Protein AF-A0A7C3MBY8-F1 (afdb_monomer)

Secondary structure (DSSP, 8-state):
---BPEE-TTTS-HHHHHHH--STTHHHHHHHHHTT-PPP---SS--BS-SGGGEESS--HHHHHHHHHHHHHHHHTTEEEEEEEEEEETTTTEEEEEEEEEETTSS-EEEEEEEEETTSSS-EEEEEEEEEEEBTTS-EEEEESSPP-S---TTEEEEE-TT--HHHHHHHHHHHHHHHHTTSPBPP--SHHHHHHHHHHHHHHHHHHHHHTTSEEPPPHHHHHHHHHHHHHHHHHHHTT-TTHHHHHHHHHHHHTTS---HHHHHHHHHHHHHHHHHHHHTTS-HHHHHHHHHHHHHHHHHHHHHHHHTT-EEEEEEEETTTEEEEEEE-SS--HHHHHHHHHHTHHHHHHHHHHHHHHHHHHT-HHHHHHHHHHHHHHHHHTSSSTTSHHHHHHHHHTGGG-HHHHHHHHHHHHHHHHHHHHTTS-THHHHHHHHHHHHHHHHHHHHHHHHHHTTS-PPPPPTT--S--HHHHHHHHHHHHHH-TTT--HHHHHHHHHHHHHHHHSPPPPHHHHHHHHHHHHHHHHHHHHHHHHHHHHHHHHHHHHHHHHHHSS--EE--TT--EEESSS---------EEEEEEE-SSHHHHHHHHHHHTTTS-TT-EEEEETTEEEEEEETT-HHHHHHHHHHHHTT-SEEEEE-TTSPPEEEEEEE-SSHHHHHHHHHHHHHH--TTTTTTBPPTTSGGGGSGGGHHHHHHHHHHHHHHHHHHGGGGSHHHHHHHHHHHHHHHTT-HHHHHHHHHHHHHHHHHHHHHHHHHHHT-SSS---HHHHHHHHHHHHHHHHHHHTSS-TTHHHHHHHHHHHHHHH-B----SS--S--GGGG-EEEEEEEEETTEEEEEEEEESSHHHHHHHHHHHHHHTT-EEEEEEEE-HHHHHHHHHHHTT-

Structure (mmCIF, N/CA/C/O backbone):
data_AF-A0A7C3MBY8-F1
#
_entry.id   AF-A0A7C3MBY8-F1
#
loop_
_atom_site.group_PDB
_atom_site.id
_atom_site.type_symbol
_atom_site.label_atom_id
_atom_site.label_alt_id
_atom_site.label_comp_id
_atom_site.label_asym_id
_atom_site.label_entity_id
_atom_site.label_seq_id
_atom_site.pdbx_PDB_ins_code
_atom_site.Cartn_x
_atom_site.Cartn_y
_atom_site.Cartn_z
_atom_site.occupancy
_atom_site.B_iso_or_equiv
_atom_site.auth_seq_id
_atom_site.auth_comp_id
_atom_site.auth_asym_id
_atom_site.auth_atom_id
_atom_site.pdbx_PDB_model_num
ATOM 1 N N . MET A 1 1 ? -43.660 -4.179 32.389 1.00 44.47 1 MET A N 1
ATOM 2 C CA . MET A 1 1 ? -42.512 -4.257 31.456 1.00 44.47 1 MET A CA 1
ATOM 3 C C . MET A 1 1 ? -41.687 -2.991 31.619 1.00 44.47 1 MET A C 1
ATOM 5 O O . MET A 1 1 ? -42.209 -1.916 31.343 1.00 44.47 1 MET A O 1
ATOM 9 N N . ASN A 1 2 ? -40.447 -3.106 32.095 1.00 61.00 2 ASN A N 1
ATOM 10 C CA . 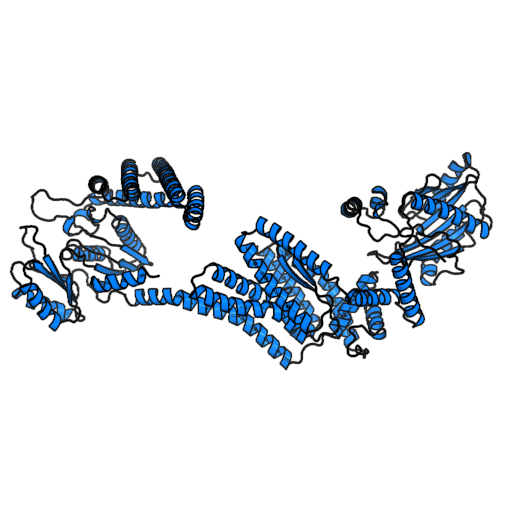ASN A 1 2 ? -39.538 -1.972 32.283 1.00 61.00 2 ASN A CA 1
ATOM 11 C C . ASN A 1 2 ? -39.128 -1.430 30.909 1.00 61.00 2 ASN A C 1
ATOM 13 O O . ASN A 1 2 ? -38.313 -2.035 30.215 1.00 61.00 2 ASN A O 1
ATOM 17 N N . ARG A 1 3 ? -39.756 -0.336 30.466 1.00 79.25 3 ARG A N 1
ATOM 18 C CA . ARG A 1 3 ? -39.520 0.233 29.134 1.00 79.25 3 ARG A CA 1
ATOM 19 C C . ARG A 1 3 ? -38.354 1.213 29.176 1.00 79.25 3 ARG A C 1
ATOM 21 O O . ARG A 1 3 ? -38.477 2.301 29.732 1.00 79.25 3 ARG A O 1
ATOM 28 N N . PHE A 1 4 ? -37.256 0.831 28.529 1.00 92.56 4 PHE A N 1
ATOM 29 C CA . PHE A 1 4 ? -36.159 1.736 28.203 1.00 92.56 4 PHE A CA 1
ATOM 30 C C . PHE A 1 4 ? -36.379 2.407 26.842 1.00 92.56 4 PHE A C 1
ATOM 32 O O . PHE A 1 4 ? -36.782 1.777 25.861 1.00 92.56 4 PHE A O 1
ATOM 39 N N . TYR A 1 5 ? -36.048 3.688 26.771 1.00 94.69 5 TYR A N 1
ATOM 40 C CA . TYR A 1 5 ? -35.996 4.490 25.560 1.00 94.69 5 TYR A CA 1
ATOM 41 C C . TYR A 1 5 ? -34.674 4.294 24.811 1.00 94.69 5 TYR A C 1
ATOM 43 O O . TYR A 1 5 ? -33.668 3.840 25.351 1.00 94.69 5 TYR A O 1
ATOM 51 N N . GLN A 1 6 ? -34.646 4.657 23.536 1.00 93.44 6 GLN A N 1
ATOM 52 C CA . GLN A 1 6 ? -33.412 4.833 22.785 1.00 93.44 6 GLN A CA 1
ATOM 53 C C . GLN A 1 6 ? -32.938 6.281 22.908 1.00 93.44 6 GLN A C 1
ATOM 55 O O . GLN A 1 6 ? -33.738 7.208 22.788 1.00 93.44 6 GLN A O 1
ATOM 60 N N . ILE A 1 7 ? -31.632 6.466 23.097 1.00 93.62 7 ILE A N 1
ATOM 61 C CA . ILE A 1 7 ? -31.004 7.789 23.121 1.00 93.62 7 ILE A CA 1
ATOM 62 C C . ILE A 1 7 ? -30.626 8.170 21.684 1.00 93.62 7 ILE A C 1
ATOM 64 O O . ILE A 1 7 ? -29.853 7.458 21.036 1.00 93.62 7 ILE A O 1
ATOM 68 N N . ASP A 1 8 ? -31.179 9.267 21.167 1.00 92.25 8 ASP A N 1
ATOM 69 C CA . ASP A 1 8 ? -30.861 9.802 19.841 1.00 92.25 8 ASP A CA 1
ATOM 70 C C . ASP A 1 8 ? -29.754 10.863 19.941 1.00 92.25 8 ASP A C 1
ATOM 72 O O . ASP A 1 8 ? -29.991 12.044 20.215 1.00 92.25 8 ASP A O 1
ATOM 76 N N . SER A 1 9 ? -28.512 10.441 19.689 1.00 90.50 9 SER A N 1
ATOM 77 C CA . SER A 1 9 ? -27.344 11.323 19.772 1.00 90.50 9 SER A CA 1
ATOM 78 C C . SER A 1 9 ? -27.385 12.481 18.766 1.00 90.50 9 SER A C 1
ATOM 80 O O . SER A 1 9 ? -26.699 13.485 18.967 1.00 90.50 9 SER A O 1
ATOM 82 N N . ALA A 1 10 ? -28.175 12.378 17.691 1.00 89.50 10 ALA A N 1
ATOM 83 C CA . ALA A 1 10 ? -28.328 13.453 16.717 1.00 89.50 10 ALA A CA 1
ATOM 84 C C . ALA A 1 10 ? -29.196 14.602 17.261 1.00 89.50 10 ALA A C 1
ATOM 86 O O . ALA A 1 10 ? -29.139 15.715 16.738 1.00 89.50 10 ALA A O 1
ATOM 87 N N . ARG A 1 11 ? -29.959 14.381 18.342 1.00 91.94 11 ARG A N 1
ATOM 88 C CA . ARG A 1 11 ? -30.792 15.404 19.002 1.00 91.94 11 ARG A CA 1
ATOM 89 C C . ARG A 1 11 ? -30.096 16.108 20.172 1.00 91.94 11 ARG A C 1
ATOM 91 O O . ARG A 1 11 ? -30.494 17.212 20.521 1.00 91.94 11 ARG A O 1
ATOM 98 N N . ILE A 1 12 ? -28.996 15.556 20.686 1.00 91.44 12 ILE A N 1
ATOM 99 C CA . ILE A 1 12 ? -28.159 16.177 21.731 1.00 91.44 12 ILE A CA 1
ATOM 100 C C . ILE A 1 12 ? -27.533 17.487 21.216 1.00 91.44 12 ILE A C 1
ATOM 102 O O . ILE A 1 12 ? -27.052 17.536 20.079 1.00 91.44 12 ILE A O 1
ATOM 106 N N . SER A 1 13 ? -27.538 18.566 22.006 1.00 90.81 13 SER A N 1
ATOM 107 C CA . SER A 1 13 ? -26.997 19.870 21.584 1.00 90.81 13 SER A CA 1
ATOM 108 C C . SER A 1 13 ? -25.465 19.874 21.464 1.00 90.81 13 SER A C 1
ATOM 110 O O . SER A 1 13 ? -24.765 19.069 22.078 1.00 90.81 13 SER A O 1
ATOM 112 N N . LEU A 1 14 ? -24.910 20.822 20.699 1.00 89.69 14 LEU A N 1
ATOM 113 C CA . LEU A 1 14 ? -23.452 20.964 20.546 1.00 89.69 14 LEU A CA 1
ATOM 114 C C . LEU A 1 14 ? -22.748 21.232 21.889 1.00 89.69 14 LEU A C 1
ATOM 116 O O . LEU A 1 14 ? -21.645 20.733 22.120 1.00 89.69 14 LEU A O 1
ATOM 120 N N . ARG A 1 15 ? -23.414 21.971 22.790 1.00 89.62 15 ARG A N 1
ATOM 121 C CA . ARG A 1 15 ? -22.944 22.253 24.154 1.00 89.62 15 ARG A CA 1
ATOM 122 C C . ARG A 1 15 ? -22.869 20.982 25.002 1.00 89.62 15 ARG A C 1
ATOM 124 O O . ARG A 1 15 ? -21.885 20.788 25.707 1.00 89.62 15 ARG A O 1
ATOM 131 N N . GLU A 1 16 ? -23.869 20.109 24.903 1.00 90.12 16 GLU A N 1
ATOM 132 C CA . GLU A 1 16 ? -23.874 18.809 25.588 1.00 90.12 16 GLU A CA 1
ATOM 133 C C . GLU A 1 16 ? -22.752 17.890 25.055 1.00 90.12 16 GLU A C 1
ATOM 135 O O . GLU A 1 16 ? -22.038 17.269 25.842 1.00 90.12 16 GLU A O 1
ATOM 140 N N . TYR A 1 17 ? -22.477 17.890 23.742 1.00 85.00 17 TYR A N 1
ATOM 141 C CA . TYR A 1 17 ? -21.307 17.187 23.177 1.00 85.00 17 TYR A CA 1
ATOM 142 C C . TYR A 1 17 ? -19.971 17.688 23.755 1.00 85.00 17 TYR A C 1
ATOM 144 O O . TYR A 1 17 ? -19.075 16.886 24.041 1.00 85.00 17 TYR A O 1
ATOM 152 N N . TRP A 1 18 ? -19.842 19.003 23.966 1.00 85.50 18 TRP A N 1
ATOM 153 C CA . TRP A 1 18 ? -18.655 19.610 24.578 1.00 85.50 18 TRP A CA 1
ATOM 154 C C . TRP A 1 18 ? -18.453 19.179 26.037 1.00 85.50 18 TRP A C 1
ATOM 156 O O . TRP A 1 18 ? -17.315 19.019 26.486 1.00 85.50 18 TRP A O 1
ATOM 166 N N . TRP A 1 19 ? -19.535 18.949 26.789 1.00 86.25 19 TRP A N 1
ATOM 167 C CA . TRP A 1 19 ? -19.443 18.441 28.161 1.00 86.25 19 TRP A CA 1
ATOM 168 C C . TRP A 1 19 ? -18.847 17.031 28.221 1.00 86.25 19 TRP A C 1
ATOM 170 O O . TRP A 1 19 ? -17.986 16.773 29.070 1.00 86.25 19 TRP A O 1
ATOM 180 N N . GLY A 1 20 ? -19.246 16.155 27.293 1.00 72.12 20 GLY A N 1
ATOM 181 C CA . GLY A 1 20 ? -18.751 14.779 27.206 1.00 72.12 20 GLY A CA 1
ATOM 182 C C . GLY A 1 20 ? -17.320 14.664 26.667 1.00 72.12 20 GLY A C 1
ATOM 183 O O . GLY A 1 20 ? -16.530 13.870 27.180 1.00 72.12 20 GLY A O 1
ATOM 184 N N . THR A 1 21 ? -16.960 15.478 25.668 1.00 68.62 21 THR A N 1
ATOM 185 C CA . THR A 1 21 ? -15.660 15.414 24.976 1.00 68.62 21 THR A CA 1
ATOM 186 C C . THR A 1 21 ? -14.967 16.776 25.002 1.00 68.62 21 THR A C 1
ATOM 188 O O . THR A 1 21 ? -15.008 17.524 24.031 1.00 68.62 21 THR A O 1
ATOM 191 N N . LYS A 1 22 ? -14.283 17.100 26.110 1.00 68.94 22 LYS A N 1
ATOM 192 C CA . LYS A 1 22 ? -13.431 18.303 26.228 1.00 68.94 22 LYS A CA 1
ATOM 193 C C . LYS A 1 22 ? -12.117 18.142 25.447 1.00 68.94 22 LYS A C 1
ATOM 195 O O . LYS A 1 22 ? -11.039 18.088 26.031 1.00 68.94 22 LYS A O 1
ATOM 200 N N . SER A 1 23 ? -12.223 17.973 24.135 1.00 74.94 23 SER A N 1
ATOM 201 C CA . SER A 1 23 ? -11.115 17.772 23.199 1.00 74.94 23 SER A CA 1
ATOM 202 C C . SER A 1 23 ? -11.477 18.398 21.849 1.00 74.94 23 SER A C 1
ATOM 204 O O . SER A 1 23 ? -12.657 18.374 21.490 1.00 74.94 23 SER A O 1
ATOM 206 N N . PRO A 1 24 ? -10.501 18.881 21.053 1.00 74.25 24 PRO A N 1
ATOM 207 C CA . PRO A 1 24 ? -10.741 19.304 19.669 1.00 74.25 24 PRO A CA 1
ATOM 208 C C . PRO A 1 24 ? -11.466 18.243 18.822 1.00 74.25 24 PRO A C 1
ATOM 210 O O . PRO A 1 24 ? -12.177 18.573 17.877 1.00 74.25 24 PRO A O 1
ATOM 213 N N . LEU A 1 25 ? -11.361 16.964 19.204 1.00 72.56 25 LEU A N 1
ATOM 214 C CA . LEU A 1 25 ? -12.063 15.848 18.562 1.00 72.56 25 LEU A CA 1
ATOM 215 C C . LEU A 1 25 ? -13.598 15.932 18.648 1.00 72.56 25 LEU A C 1
ATOM 217 O O . LEU A 1 25 ? -14.275 15.220 17.908 1.00 72.56 25 LEU A O 1
ATOM 221 N N . VAL A 1 26 ? -14.165 16.806 19.489 1.00 82.75 26 VAL A N 1
ATOM 222 C CA . VAL A 1 26 ? -15.617 17.068 19.546 1.00 82.75 26 VAL A CA 1
ATOM 223 C C . VAL A 1 26 ? -16.195 17.465 18.181 1.00 82.75 26 VAL A C 1
ATOM 225 O O . VAL A 1 26 ? -17.354 17.164 17.899 1.00 82.75 26 VAL A O 1
ATOM 228 N N . VAL A 1 27 ? -15.378 18.076 17.311 1.00 81.25 27 VAL A N 1
ATOM 229 C CA . VAL A 1 27 ? -15.763 18.491 15.955 1.00 81.25 27 VAL A CA 1
ATOM 230 C C . VAL A 1 27 ? -16.237 17.294 15.133 1.00 81.25 27 VAL A C 1
ATOM 232 O O . VAL A 1 27 ? -17.189 17.419 14.371 1.00 81.25 27 VAL A O 1
ATOM 235 N N . ILE A 1 28 ? -15.658 16.106 15.346 1.00 78.50 28 ILE A N 1
ATOM 236 C CA . ILE A 1 28 ? -16.118 14.868 14.702 1.00 78.50 28 ILE A CA 1
ATOM 237 C C . ILE A 1 28 ? -17.555 14.555 15.137 1.00 78.50 28 ILE A C 1
ATOM 239 O O . ILE A 1 28 ? -18.404 14.266 14.299 1.00 78.50 28 ILE A O 1
ATOM 243 N N . GLY A 1 29 ? -17.854 14.663 16.435 1.00 78.62 29 GLY A N 1
ATOM 244 C CA . GLY A 1 29 ? -19.210 14.476 16.958 1.00 78.62 29 GLY A CA 1
ATOM 245 C C . GLY A 1 29 ? -20.205 15.490 16.388 1.00 78.62 29 GLY A C 1
ATOM 246 O O . GLY A 1 29 ? -21.321 15.122 16.025 1.00 78.62 29 GLY A O 1
ATOM 247 N N . TRP A 1 30 ? -19.786 16.749 16.236 1.00 86.12 30 TRP A N 1
ATOM 248 C CA . TRP A 1 30 ? -20.600 17.796 15.613 1.00 86.12 30 TRP A CA 1
ATOM 249 C C . TRP A 1 30 ? -20.868 17.528 14.128 1.00 86.12 30 TRP A C 1
ATOM 251 O O . TRP A 1 30 ? -22.013 17.641 13.695 1.00 86.12 30 TRP A O 1
ATOM 261 N N . LEU A 1 31 ? -19.857 17.108 13.362 1.00 82.06 31 LEU A N 1
ATOM 262 C CA . LEU A 1 31 ? -20.008 16.737 11.951 1.00 82.06 31 LEU A CA 1
ATOM 263 C C . LEU A 1 31 ? -20.950 15.541 11.778 1.00 82.06 31 LEU A C 1
ATOM 265 O O . LEU A 1 31 ? -21.858 15.586 10.955 1.00 82.06 31 LEU A O 1
ATOM 269 N N . LEU A 1 32 ? -20.791 14.490 12.586 1.00 82.69 32 LEU A N 1
ATOM 270 C CA . LEU A 1 32 ? -21.660 13.310 12.530 1.00 82.69 32 LEU A CA 1
ATOM 271 C C . LEU A 1 32 ? -23.114 13.658 12.871 1.00 82.69 32 LEU A C 1
ATOM 273 O O . LEU A 1 32 ? -24.026 13.177 12.200 1.00 82.69 32 LEU A O 1
ATOM 277 N N . LYS A 1 33 ? -23.332 14.552 13.846 1.00 85.25 33 LYS A N 1
ATOM 278 C CA . LYS A 1 33 ? -24.655 15.119 14.140 1.00 85.25 33 LYS A CA 1
ATOM 279 C C . LYS A 1 33 ? -25.230 15.871 12.934 1.00 85.25 33 LYS A C 1
ATOM 281 O O . LYS A 1 33 ? -26.392 15.646 12.608 1.00 85.25 33 LYS A O 1
ATOM 286 N N . LEU A 1 34 ? -24.448 16.737 12.280 1.00 83.06 34 LEU A N 1
ATOM 287 C CA . LEU A 1 34 ? -24.883 17.484 11.088 1.00 83.06 34 LEU A CA 1
ATOM 288 C C . LEU A 1 34 ? -25.260 16.554 9.926 1.00 83.06 34 LEU A C 1
ATOM 290 O O . LEU A 1 34 ? -26.208 16.834 9.201 1.00 83.06 34 LEU A O 1
ATOM 294 N N . LEU A 1 35 ? -24.570 15.419 9.798 1.00 81.25 35 LEU A N 1
ATOM 295 C CA . LEU A 1 35 ? -24.860 14.376 8.809 1.00 81.25 35 LEU A CA 1
ATOM 296 C C . LEU A 1 35 ? -26.018 13.443 9.214 1.00 81.25 35 LEU A C 1
ATOM 298 O O . LEU A 1 35 ? -26.313 12.489 8.498 1.00 81.25 35 LEU A O 1
ATOM 302 N N . GLY A 1 36 ? -26.658 13.663 10.368 1.00 80.88 36 GLY A N 1
ATOM 303 C CA . GLY A 1 36 ? -27.744 12.814 10.869 1.00 80.88 36 GLY A CA 1
ATOM 304 C C . GLY A 1 36 ? -27.302 11.409 11.300 1.00 80.88 36 GLY A C 1
ATOM 305 O O . GLY A 1 36 ? -28.138 10.518 11.467 1.00 80.88 36 GLY A O 1
ATOM 306 N N . ILE A 1 37 ? -25.999 11.185 11.492 1.00 78.44 37 ILE A N 1
ATOM 307 C CA . ILE A 1 37 ? -25.445 9.886 11.880 1.00 78.44 37 ILE A CA 1
ATOM 308 C C . ILE A 1 37 ? -25.620 9.698 13.389 1.00 78.44 37 ILE A C 1
ATOM 310 O O . ILE A 1 37 ? -25.031 10.406 14.208 1.00 78.44 37 ILE A O 1
ATOM 314 N N . ARG A 1 38 ? -26.424 8.697 13.761 1.00 84.44 38 ARG A N 1
ATOM 315 C CA . ARG A 1 38 ? -26.679 8.330 15.159 1.00 84.44 38 ARG A CA 1
ATOM 316 C C . ARG A 1 38 ? -25.530 7.504 15.725 1.00 84.44 38 ARG A C 1
ATOM 318 O O . ARG A 1 38 ? -25.184 6.449 15.195 1.00 84.44 38 ARG A O 1
ATOM 325 N N . LEU A 1 39 ? -24.988 7.963 16.842 1.00 83.12 39 LEU A N 1
ATOM 326 C CA . LEU A 1 39 ? -23.950 7.292 17.608 1.00 83.12 39 LEU A CA 1
ATOM 327 C C . LEU A 1 39 ? -24.563 6.575 18.816 1.00 83.12 39 LEU A C 1
ATOM 329 O O . LEU A 1 39 ? -25.531 7.071 19.397 1.00 83.12 39 LEU A O 1
ATOM 333 N N . PRO A 1 40 ? -23.999 5.428 19.235 1.00 84.94 40 PRO A N 1
ATOM 334 C CA . PRO A 1 40 ? -24.310 4.854 20.537 1.00 84.94 40 PRO A CA 1
ATOM 335 C C . PRO A 1 40 ? -24.042 5.883 21.639 1.00 84.94 40 PRO A C 1
ATOM 337 O O . PRO A 1 40 ? -22.974 6.496 21.666 1.00 84.94 40 PRO A O 1
ATOM 340 N N . ALA A 1 41 ? -24.997 6.054 22.547 1.00 87.56 41 ALA A N 1
ATOM 341 C CA . ALA A 1 41 ? -24.924 7.017 23.638 1.00 87.56 41 ALA A CA 1
ATOM 342 C C . ALA A 1 41 ? -25.453 6.403 24.939 1.00 87.56 41 ALA A C 1
ATOM 344 O O . ALA A 1 41 ? -26.222 5.442 24.915 1.00 87.56 41 ALA A O 1
ATOM 345 N N . SER A 1 42 ? -25.025 6.978 26.061 1.00 91.12 42 SER A N 1
ATOM 346 C CA . SER A 1 42 ? -25.460 6.651 27.419 1.00 91.12 42 SER A CA 1
ATOM 347 C C . SER A 1 42 ? -25.511 7.931 28.241 1.00 91.12 42 SER A C 1
ATOM 349 O O . SER A 1 42 ? -24.674 8.813 28.041 1.00 91.12 42 SER A O 1
ATOM 351 N N . THR A 1 43 ? -26.446 7.994 29.185 1.00 92.06 43 THR A N 1
ATOM 352 C CA . THR A 1 43 ? -26.722 9.181 30.006 1.00 92.06 43 THR A CA 1
ATOM 353 C C . THR A 1 43 ? -26.674 8.848 31.496 1.00 92.06 43 THR A C 1
ATOM 355 O O . THR A 1 43 ? -26.796 7.685 31.871 1.00 92.06 43 THR A O 1
ATOM 358 N N . ASP A 1 44 ? -26.388 9.841 32.341 1.00 90.88 44 ASP A N 1
ATOM 359 C CA . ASP A 1 44 ? -26.452 9.717 33.805 1.00 90.88 44 ASP A CA 1
ATOM 360 C C . ASP A 1 44 ? -27.918 9.629 34.257 1.00 90.88 44 ASP A C 1
ATOM 362 O O . ASP A 1 44 ? -28.233 8.916 35.203 1.00 90.88 44 ASP A O 1
ATOM 366 N N . ASP A 1 45 ? -28.835 10.270 33.534 1.00 91.25 45 ASP A N 1
ATOM 367 C CA . ASP A 1 45 ? -30.267 10.073 33.736 1.00 91.25 45 ASP A CA 1
ATOM 368 C C . ASP A 1 45 ? -30.711 8.761 33.072 1.00 91.25 45 ASP A C 1
ATOM 370 O O . ASP A 1 45 ? -30.484 8.591 31.866 1.00 91.25 45 ASP A O 1
ATOM 374 N N . PRO A 1 46 ? -31.335 7.826 33.812 1.00 93.50 46 PRO A N 1
ATOM 375 C CA . PRO A 1 46 ? -31.866 6.601 33.249 1.00 93.50 46 PRO A CA 1
ATOM 376 C C . PRO A 1 46 ? -32.877 6.916 32.150 1.00 93.50 46 PRO A C 1
ATOM 378 O O . PRO A 1 46 ? -33.836 7.656 32.331 1.00 93.50 46 PRO A O 1
ATOM 381 N N . ASN A 1 47 ? -32.693 6.311 30.989 1.00 94.69 47 ASN A N 1
ATOM 382 C CA . ASN A 1 47 ? -33.577 6.426 29.837 1.00 94.69 47 ASN A CA 1
ATOM 383 C C . ASN A 1 47 ? -34.801 5.507 29.991 1.00 94.69 47 ASN A C 1
ATOM 385 O O . ASN A 1 47 ? -35.067 4.701 29.109 1.00 94.69 47 ASN A O 1
ATOM 389 N N . THR A 1 48 ? -35.531 5.585 31.104 1.00 94.88 48 THR A N 1
ATOM 390 C CA . THR A 1 48 ? -36.680 4.713 31.418 1.00 94.88 48 THR A CA 1
ATOM 391 C C . THR A 1 48 ? -37.953 5.510 31.675 1.00 94.88 48 THR A C 1
ATOM 393 O O . THR A 1 48 ? -37.900 6.674 32.070 1.00 94.88 48 THR A O 1
ATOM 396 N N . GLU A 1 49 ? -39.102 4.866 31.480 1.00 94.25 49 GLU A N 1
ATOM 397 C CA . GLU A 1 49 ? -40.413 5.412 31.841 1.00 94.25 49 GLU A CA 1
ATOM 398 C C . GLU A 1 49 ? -40.470 5.781 33.334 1.00 94.25 49 GLU A C 1
ATOM 400 O O . GLU A 1 49 ? -40.794 6.909 33.670 1.00 94.25 49 GLU A O 1
ATOM 405 N N . SER A 1 50 ? -40.088 4.877 34.235 1.00 95.25 50 SER A N 1
ATOM 406 C CA . SER A 1 50 ? -40.182 5.081 35.688 1.00 95.25 50 SER A CA 1
ATOM 407 C C . SER A 1 50 ? -38.985 4.463 36.405 1.00 95.25 50 SER A C 1
ATOM 409 O O . SER A 1 50 ? -38.399 3.499 35.897 1.00 95.25 50 SER A O 1
ATOM 411 N N . THR A 1 51 ? -38.624 4.995 37.575 1.00 95.75 51 THR A N 1
ATOM 412 C CA . THR A 1 51 ? -37.579 4.418 38.439 1.00 95.75 51 THR A CA 1
ATOM 413 C C . THR A 1 51 ? -38.097 3.335 39.375 1.00 95.75 51 THR A C 1
ATOM 415 O O . THR A 1 51 ? -37.334 2.442 39.739 1.00 95.75 51 THR A O 1
ATOM 418 N N . LEU A 1 52 ? -39.397 3.339 39.683 1.00 95.25 52 LEU A N 1
ATOM 419 C CA . LEU A 1 52 ? -40.024 2.421 40.641 1.00 95.25 52 LEU A CA 1
ATOM 420 C C . LEU A 1 52 ? -39.751 0.933 40.354 1.00 95.25 52 LEU A C 1
ATOM 422 O O . LEU A 1 52 ? -39.442 0.202 41.294 1.00 95.25 52 LEU A O 1
ATOM 426 N N . PRO A 1 53 ? -39.780 0.453 39.093 1.00 95.25 53 PRO A N 1
ATOM 427 C CA . PRO A 1 53 ? -39.547 -0.962 38.808 1.00 95.25 53 PRO A CA 1
ATOM 428 C C . PRO A 1 53 ? -38.093 -1.432 38.971 1.00 95.25 53 PRO A C 1
ATOM 430 O O . PRO A 1 53 ? -37.798 -2.589 38.678 1.00 95.25 53 PRO A O 1
ATOM 433 N N . PHE A 1 54 ? -37.177 -0.533 39.338 1.00 94.88 54 PHE A N 1
ATOM 434 C CA . PHE A 1 54 ? -35.743 -0.801 39.471 1.00 94.88 54 PHE A CA 1
ATOM 435 C C . PHE A 1 54 ? -35.261 -0.731 40.921 1.00 94.88 54 PHE A C 1
ATOM 437 O O . PHE A 1 54 ? -34.053 -0.760 41.158 1.00 94.88 54 PHE A O 1
ATOM 444 N N . LEU A 1 55 ? -36.191 -0.617 41.873 1.00 95.25 55 LEU A N 1
ATOM 445 C CA . LEU A 1 55 ? -35.911 -0.700 43.300 1.00 95.25 55 LEU A CA 1
ATOM 446 C C . LEU A 1 55 ? -35.363 -2.084 43.655 1.00 95.25 55 LEU A C 1
ATOM 448 O O . LEU A 1 55 ? -35.919 -3.104 43.251 1.00 95.25 55 LEU A O 1
ATOM 452 N N . VAL A 1 56 ? -34.284 -2.104 44.433 1.00 94.81 56 VAL A N 1
ATOM 453 C CA . VAL A 1 56 ? -33.679 -3.330 44.967 1.00 94.81 56 VAL A CA 1
ATOM 454 C C . VAL A 1 56 ? -33.462 -3.191 46.470 1.00 94.81 56 VAL A C 1
ATOM 456 O O . VAL A 1 56 ? -33.317 -2.077 46.978 1.00 94.81 56 VAL A O 1
ATOM 459 N N . GLU A 1 57 ? -33.452 -4.315 47.183 1.00 92.75 57 GLU A N 1
ATOM 460 C CA . GLU A 1 57 ? -33.214 -4.328 48.632 1.00 92.75 57 GLU A CA 1
ATOM 461 C C . GLU A 1 57 ? -31.750 -4.042 48.969 1.00 92.75 57 GLU A C 1
ATOM 463 O O . GLU A 1 57 ? -31.470 -3.282 49.892 1.00 92.75 57 GLU A O 1
ATOM 468 N N . GLU A 1 58 ? -30.820 -4.574 48.172 1.00 91.38 58 GLU A N 1
ATOM 469 C CA . GLU A 1 58 ? -29.381 -4.421 48.379 1.00 91.38 58 GLU A CA 1
ATOM 470 C C . GLU A 1 58 ? -28.633 -4.218 47.054 1.00 91.38 58 GLU A C 1
ATOM 472 O O . GLU A 1 58 ? -29.076 -4.635 45.980 1.00 91.38 58 GLU A O 1
ATOM 477 N N . LEU A 1 59 ? -27.470 -3.562 47.130 1.00 91.50 59 LEU A N 1
ATOM 478 C CA . LEU A 1 59 ? -26.562 -3.421 45.992 1.00 91.50 59 LEU A CA 1
ATOM 479 C C . LEU A 1 59 ? -25.656 -4.658 45.863 1.00 91.50 59 LEU A C 1
ATOM 481 O O . LEU A 1 59 ? -25.207 -5.186 46.880 1.00 91.50 59 LEU A O 1
ATOM 485 N N . PRO A 1 60 ? -25.288 -5.067 44.633 1.00 87.88 60 PRO A N 1
ATOM 486 C CA . PRO A 1 60 ? -24.246 -6.056 44.392 1.00 87.88 60 PRO A CA 1
ATOM 487 C C . PRO A 1 60 ? -22.974 -5.744 45.182 1.00 87.88 60 PRO A C 1
ATOM 489 O O . PRO A 1 60 ? -22.586 -4.580 45.291 1.00 87.88 60 PRO A O 1
ATOM 492 N N . HIS A 1 61 ? -22.312 -6.778 45.706 1.00 83.75 61 HIS A N 1
ATOM 493 C CA . HIS A 1 61 ? -21.173 -6.639 46.621 1.00 83.75 61 HIS A CA 1
ATOM 494 C C . HIS A 1 61 ? -20.065 -5.706 46.093 1.00 83.75 61 HIS A C 1
ATOM 496 O O . HIS A 1 61 ? -19.509 -4.901 46.837 1.00 83.75 61 HIS A O 1
ATOM 502 N N . ASP A 1 62 ? -19.760 -5.766 44.797 1.00 81.56 62 ASP A N 1
ATOM 503 C CA . ASP A 1 62 ? -18.761 -4.918 44.143 1.00 81.56 62 ASP A CA 1
ATOM 504 C C . ASP A 1 62 ? -19.169 -3.436 44.093 1.00 81.56 62 ASP A C 1
ATOM 506 O O . ASP A 1 62 ? -18.340 -2.551 44.320 1.00 81.56 62 ASP A O 1
ATOM 510 N N . VAL A 1 63 ? -20.446 -3.150 43.833 1.00 87.81 63 VAL A N 1
ATOM 511 C CA . VAL A 1 63 ? -20.999 -1.788 43.848 1.00 87.81 63 VAL A CA 1
ATOM 512 C C . VAL A 1 63 ? -21.128 -1.278 45.284 1.00 87.81 63 VAL A C 1
ATOM 514 O O . VAL A 1 63 ? -20.740 -0.144 45.568 1.00 87.81 63 VAL A O 1
ATOM 517 N N . GLY A 1 64 ? -21.599 -2.124 46.202 1.00 90.50 64 GLY A N 1
ATOM 518 C CA . GLY A 1 64 ? -21.703 -1.827 47.629 1.00 90.50 64 GLY A CA 1
ATOM 519 C C . GLY A 1 64 ? -20.352 -1.437 48.228 1.00 90.50 64 GLY A C 1
ATOM 520 O O . GLY A 1 64 ? -20.241 -0.380 48.849 1.00 90.50 64 GLY A O 1
ATOM 521 N N . ALA A 1 65 ? -19.295 -2.204 47.939 1.00 90.94 65 ALA A N 1
ATOM 522 C CA . ALA A 1 65 ? -17.932 -1.891 48.370 1.00 90.94 65 ALA A CA 1
ATOM 523 C C . ALA A 1 65 ? -17.429 -0.540 47.824 1.00 90.94 65 ALA A C 1
ATOM 525 O O . ALA A 1 65 ? -16.760 0.205 48.541 1.00 90.94 65 ALA A O 1
ATOM 526 N N . LYS A 1 66 ? -17.781 -0.180 46.579 1.00 91.19 66 LYS A N 1
ATOM 527 C CA . LYS A 1 66 ? -17.460 1.143 46.006 1.00 91.19 66 LYS A CA 1
ATOM 528 C C . LYS A 1 66 ? -18.231 2.281 46.682 1.00 91.19 66 LYS A C 1
ATOM 530 O O . LYS A 1 66 ? -17.715 3.394 46.761 1.00 91.19 66 LYS A O 1
ATOM 535 N N . PHE A 1 67 ? -19.466 2.033 47.117 1.00 96.44 67 PHE A N 1
ATOM 536 C CA . PHE A 1 67 ? -20.347 3.056 47.688 1.00 96.44 67 PHE A CA 1
ATOM 537 C C . PHE A 1 67 ? -20.079 3.275 49.179 1.00 96.44 67 PHE A C 1
ATOM 539 O O . PHE A 1 67 ? -20.250 4.398 49.653 1.00 96.44 67 PHE A O 1
ATOM 546 N N . ALA A 1 68 ? -19.611 2.249 49.896 1.00 94.88 68 ALA A N 1
ATOM 547 C CA . ALA A 1 68 ? -19.432 2.262 51.347 1.00 94.88 68 ALA A CA 1
ATOM 548 C C . ALA A 1 68 ? -18.646 3.477 51.890 1.00 94.88 68 ALA A C 1
ATOM 550 O O . ALA A 1 68 ? -19.154 4.120 52.810 1.00 94.88 68 ALA A O 1
ATOM 551 N N . PRO A 1 69 ? -17.495 3.897 51.316 1.00 95.31 69 PRO A N 1
ATOM 552 C CA . PRO A 1 69 ? -16.758 5.054 51.836 1.00 95.31 69 PRO A CA 1
ATOM 553 C C . PRO A 1 69 ? -17.535 6.373 51.725 1.00 95.31 69 PRO A C 1
ATOM 555 O O . PRO A 1 69 ? -17.417 7.249 52.576 1.00 95.31 69 PRO A O 1
ATOM 558 N N . VAL A 1 70 ? -18.329 6.531 50.663 1.00 95.38 70 VAL A N 1
ATOM 559 C CA . VAL A 1 70 ? -19.134 7.739 50.431 1.00 95.38 70 VAL A CA 1
ATOM 560 C C . VAL A 1 70 ? -20.420 7.697 51.258 1.00 95.38 70 VAL A C 1
ATOM 562 O O . VAL A 1 70 ? -20.843 8.725 51.779 1.00 95.38 70 VAL A O 1
ATOM 565 N N . ALA A 1 71 ? -21.015 6.512 51.415 1.00 96.62 71 ALA A N 1
ATOM 566 C CA . ALA A 1 71 ? -22.187 6.291 52.254 1.00 96.62 71 ALA A CA 1
ATOM 567 C C . ALA A 1 71 ? -21.899 6.606 53.729 1.00 96.62 71 ALA A C 1
ATOM 569 O O . ALA A 1 71 ? -22.695 7.305 54.349 1.00 96.62 71 ALA A O 1
ATOM 570 N N . ALA A 1 72 ? -20.744 6.181 54.255 1.00 96.31 72 ALA A N 1
ATOM 571 C CA . ALA A 1 72 ? -20.323 6.489 55.624 1.00 96.31 72 ALA A CA 1
ATOM 572 C C . ALA A 1 72 ? -20.241 8.007 55.870 1.00 96.31 72 ALA A C 1
ATOM 574 O O . ALA A 1 72 ? -20.824 8.521 56.820 1.00 96.31 72 ALA A O 1
ATOM 575 N N . LYS A 1 73 ? -19.624 8.754 54.947 1.00 96.50 73 LYS A N 1
ATOM 576 C CA . LYS A 1 73 ? -19.559 10.222 55.034 1.00 96.50 73 LYS A CA 1
ATOM 577 C C . LYS A 1 73 ? -20.926 10.898 54.938 1.00 96.50 73 LYS A C 1
ATOM 579 O O . LYS A 1 73 ? -21.171 11.901 55.595 1.00 96.50 73 LYS A O 1
ATOM 584 N N . LEU A 1 74 ? -21.826 10.380 54.101 1.00 97.44 74 LEU A N 1
ATOM 585 C CA . LEU A 1 74 ? -23.198 10.885 54.034 1.00 97.44 74 LEU A CA 1
ATOM 586 C C . LEU A 1 74 ? -23.930 10.664 55.368 1.00 97.44 74 LEU A C 1
ATOM 588 O O . LEU A 1 74 ? -24.624 11.568 55.831 1.00 97.44 74 LEU A O 1
ATOM 592 N N . GLN A 1 75 ? -23.726 9.519 56.020 1.00 96.44 75 GLN A N 1
ATOM 593 C CA . GLN A 1 75 ? -24.295 9.236 57.340 1.00 96.44 75 GLN A CA 1
ATOM 594 C C . GLN A 1 75 ? -23.768 10.180 58.424 1.00 96.44 75 GLN A C 1
ATOM 596 O O . GLN A 1 75 ? -24.569 10.710 59.193 1.00 96.44 75 GLN A O 1
ATOM 601 N N . GLU A 1 76 ? -22.464 10.475 58.435 1.00 96.62 76 GLU A N 1
ATOM 602 C CA . GLU A 1 76 ? -21.867 11.490 59.324 1.00 96.62 76 GLU A CA 1
ATOM 603 C C . GLU A 1 76 ? -22.497 12.880 59.131 1.00 96.62 76 GLU A C 1
ATOM 605 O O . GLU A 1 76 ? -22.657 13.637 60.087 1.00 96.62 76 GLU A O 1
ATOM 610 N N . LEU A 1 77 ? -22.908 13.205 57.902 1.00 96.56 77 LEU A N 1
ATOM 611 C CA . LEU A 1 77 ? -23.590 14.455 57.559 1.00 96.56 77 LEU A CA 1
ATOM 612 C C . LEU A 1 77 ? -25.108 14.428 57.807 1.00 96.56 77 LEU A C 1
ATOM 614 O O . LEU A 1 77 ? -25.780 15.396 57.462 1.00 96.56 77 LEU A O 1
ATOM 618 N N . GLY A 1 78 ? -25.660 13.361 58.396 1.00 96.44 78 GLY A N 1
ATOM 619 C CA . GLY A 1 78 ? -27.079 13.260 58.755 1.00 96.44 78 GLY A CA 1
ATOM 620 C C . GLY A 1 78 ? -27.988 12.639 57.688 1.00 96.44 78 GLY A C 1
ATOM 621 O O . GLY A 1 78 ? -29.214 12.704 57.823 1.00 96.44 78 GLY A O 1
ATOM 622 N N . PHE A 1 79 ? -27.427 12.033 56.636 1.00 98.06 79 PHE A N 1
ATOM 623 C CA . PHE A 1 79 ? -28.185 11.285 55.630 1.00 98.06 79 PHE A CA 1
ATOM 624 C C . PHE A 1 79 ? -28.365 9.816 56.035 1.00 98.06 79 PHE A C 1
ATOM 626 O O . PHE A 1 79 ? -27.405 9.091 56.271 1.00 98.06 79 PHE A O 1
ATOM 633 N N . ILE A 1 80 ? -29.609 9.356 56.081 1.00 96.12 80 ILE A N 1
ATOM 634 C CA . ILE A 1 80 ? -30.025 8.076 56.658 1.00 96.12 80 ILE A CA 1
ATOM 635 C C . ILE A 1 80 ? -30.937 7.297 55.700 1.00 96.12 80 ILE A C 1
ATOM 637 O O . ILE A 1 80 ? -31.424 7.845 54.711 1.00 96.12 80 ILE A O 1
ATOM 641 N N . GLU A 1 81 ? -31.150 6.012 56.007 1.00 93.06 81 GLU A N 1
ATOM 642 C CA . GLU A 1 81 ? -32.101 5.108 55.329 1.00 93.06 81 GLU A CA 1
ATOM 643 C C . GLU A 1 81 ? -32.006 5.118 53.788 1.00 93.06 81 GLU A C 1
ATOM 645 O O . GLU A 1 81 ? -32.877 5.670 53.108 1.00 93.06 81 GLU A O 1
ATOM 650 N N . PRO A 1 82 ? -30.946 4.527 53.206 1.00 94.62 82 PRO A N 1
ATOM 651 C CA . PRO A 1 82 ? -30.791 4.487 51.761 1.00 94.62 82 PRO A CA 1
ATOM 652 C C . PRO A 1 82 ? -31.870 3.655 51.060 1.00 94.62 82 PRO A C 1
ATOM 654 O O . PRO A 1 82 ? -32.306 2.611 51.537 1.00 94.62 82 PRO A O 1
ATOM 657 N N . VAL A 1 83 ? -32.216 4.091 49.854 1.00 97.00 83 VAL A N 1
ATOM 658 C CA . VAL A 1 83 ? -33.003 3.356 48.868 1.00 97.00 83 VAL A CA 1
ATOM 659 C C . VAL A 1 83 ? -32.137 3.093 47.644 1.00 97.00 83 VAL A C 1
ATOM 661 O O . VAL A 1 83 ? -31.532 4.017 47.083 1.00 97.00 83 VAL A O 1
ATOM 664 N N . TYR A 1 84 ? -32.106 1.841 47.201 1.00 97.94 84 TYR A N 1
ATOM 665 C CA . TYR A 1 84 ? -31.241 1.399 46.118 1.00 97.94 84 TYR A CA 1
ATOM 666 C C . TYR A 1 84 ? -32.002 1.206 44.812 1.00 97.94 84 TYR A C 1
ATOM 668 O O . TYR A 1 84 ? -33.132 0.722 44.804 1.00 97.94 84 TYR A O 1
ATOM 676 N N . HIS A 1 85 ? -31.364 1.581 43.703 1.00 97.25 85 HIS A N 1
ATOM 677 C CA . HIS A 1 85 ? -31.871 1.297 42.361 1.00 97.25 85 HIS A CA 1
ATOM 678 C C . HIS A 1 85 ? -30.772 0.722 41.475 1.00 97.25 85 HIS A C 1
ATOM 680 O O . HIS A 1 85 ? -29.627 1.185 41.535 1.00 97.25 85 HIS A O 1
ATOM 686 N N . ILE A 1 86 ? -31.137 -0.223 40.606 1.00 95.00 86 ILE A N 1
ATOM 687 C CA . ILE A 1 86 ? -30.250 -0.772 39.576 1.00 95.00 86 ILE A CA 1
ATOM 688 C C . ILE A 1 86 ? -30.956 -0.742 38.226 1.00 95.00 86 ILE A C 1
ATOM 690 O O . ILE A 1 86 ? -31.864 -1.523 37.956 1.00 95.00 86 ILE A O 1
ATOM 694 N N . PHE A 1 87 ? -30.488 0.133 37.343 1.00 94.50 87 PHE A N 1
ATOM 695 C CA . PHE A 1 87 ? -30.957 0.212 35.967 1.00 94.50 87 PHE A CA 1
ATOM 696 C C . PHE A 1 87 ? -29.985 -0.550 35.082 1.00 94.50 87 PHE A C 1
ATOM 698 O O . PHE A 1 87 ? -28.855 -0.108 34.886 1.00 94.50 87 PHE A O 1
ATOM 705 N N . ASN A 1 88 ? -30.423 -1.683 34.545 1.00 90.12 88 ASN A N 1
ATOM 706 C CA . ASN A 1 88 ? -29.665 -2.432 33.554 1.00 90.12 88 ASN A CA 1
ATOM 707 C C . ASN A 1 88 ? -30.367 -2.320 32.202 1.00 90.12 88 ASN A C 1
ATOM 709 O O . ASN A 1 88 ? -31.364 -3.001 31.965 1.00 90.12 88 ASN A O 1
ATOM 713 N N . ASP A 1 89 ? -29.866 -1.436 31.342 1.00 91.50 89 ASP A N 1
ATOM 714 C CA . ASP A 1 89 ? -30.398 -1.254 30.000 1.00 91.50 89 ASP A CA 1
ATOM 715 C C . ASP A 1 89 ? -29.601 -2.080 28.974 1.00 91.50 89 ASP A C 1
ATOM 717 O O . ASP A 1 89 ? -28.512 -1.659 28.556 1.00 91.50 89 ASP A O 1
ATOM 721 N N . PRO A 1 90 ? -30.139 -3.211 28.481 1.00 85.38 90 PRO A N 1
ATOM 722 C CA . PRO A 1 90 ? -29.446 -4.039 27.499 1.00 85.38 90 PRO A CA 1
ATOM 723 C C . PRO A 1 90 ? -29.282 -3.357 26.132 1.00 85.38 90 PRO A C 1
ATOM 725 O O . PRO A 1 90 ? -28.371 -3.704 25.378 1.00 85.38 90 PRO A O 1
ATOM 728 N N . GLY A 1 91 ? -30.123 -2.370 25.797 1.00 85.94 91 GLY A N 1
ATOM 729 C CA . GLY A 1 91 ? -30.073 -1.687 24.502 1.00 85.94 91 GLY A CA 1
ATOM 730 C C . GLY A 1 91 ? -28.926 -0.681 24.400 1.00 85.94 91 GLY A C 1
ATOM 731 O O . GLY A 1 91 ? -28.177 -0.691 23.420 1.00 85.94 91 GLY A O 1
ATOM 732 N N . SER A 1 92 ? -28.749 0.168 25.419 1.00 86.94 92 SER A N 1
ATOM 733 C CA . SER A 1 92 ? -27.597 1.084 25.506 1.00 86.94 92 SER A CA 1
ATOM 734 C C . SER A 1 92 ? -26.345 0.428 26.107 1.00 86.94 92 SER A C 1
ATOM 736 O O . SER A 1 92 ? -25.242 0.963 25.946 1.00 86.94 92 SER A O 1
ATOM 738 N N . ARG A 1 93 ? -26.504 -0.763 26.710 1.00 87.12 93 ARG A N 1
ATOM 739 C CA . ARG A 1 93 ? -25.482 -1.505 27.470 1.00 87.12 93 ARG A CA 1
ATOM 740 C C . ARG A 1 93 ? -24.926 -0.673 28.614 1.00 87.12 93 ARG A C 1
ATOM 742 O O . ARG A 1 93 ? -23.707 -0.527 28.780 1.00 87.12 93 ARG A O 1
ATOM 749 N N . THR A 1 94 ? -25.858 -0.095 29.354 1.00 90.75 94 THR A N 1
ATOM 750 C CA . THR A 1 94 ? -25.585 0.817 30.450 1.00 90.75 94 THR A CA 1
ATOM 751 C C . THR A 1 94 ? -26.143 0.238 31.735 1.00 90.75 94 THR A C 1
ATOM 753 O O . THR A 1 94 ? -27.323 -0.097 31.818 1.00 90.75 94 THR A O 1
ATOM 756 N N . LEU A 1 95 ? -25.275 0.167 32.740 1.00 91.62 95 LEU A N 1
ATOM 757 C CA . LEU A 1 95 ? -25.635 -0.138 34.113 1.00 91.62 95 LEU A CA 1
ATOM 758 C C . LEU A 1 95 ? -25.532 1.146 34.936 1.00 91.62 95 LEU A C 1
ATOM 760 O O . LEU A 1 95 ? -24.472 1.774 34.969 1.00 91.62 95 LEU A O 1
ATOM 764 N N . ILE A 1 96 ? -26.617 1.534 35.599 1.00 95.31 96 ILE A N 1
ATOM 765 C CA . ILE A 1 96 ? -26.636 2.640 36.561 1.00 95.31 96 ILE A CA 1
ATOM 766 C C . ILE A 1 96 ? -27.022 2.072 37.920 1.00 95.31 96 ILE A C 1
ATOM 768 O O . ILE A 1 96 ? -28.006 1.348 38.035 1.00 95.31 96 ILE A O 1
ATOM 772 N N . SER A 1 97 ? -26.248 2.405 38.947 1.00 96.94 97 SER A N 1
ATOM 773 C CA . SER A 1 97 ? -26.530 2.032 40.335 1.00 96.94 97 SER A CA 1
ATOM 774 C C . SER A 1 97 ? -26.669 3.279 41.191 1.00 96.94 97 SER A C 1
ATOM 776 O O . SER A 1 97 ? -25.812 4.168 41.127 1.00 96.94 97 SER A O 1
ATOM 778 N N . TRP A 1 98 ? -27.734 3.340 41.990 1.00 97.56 98 TRP A N 1
ATOM 779 C CA . TRP A 1 98 ? -28.012 4.441 42.911 1.00 97.56 98 TRP A CA 1
ATOM 780 C C . TRP A 1 98 ? -28.141 3.958 44.347 1.00 97.56 98 TRP A C 1
ATOM 782 O O . TRP A 1 98 ? -28.734 2.915 44.602 1.00 97.56 98 TRP A O 1
ATOM 792 N N . ALA A 1 99 ? -27.672 4.789 45.276 1.00 98.00 99 ALA A N 1
ATOM 793 C CA . ALA A 1 99 ? -28.061 4.755 46.681 1.00 98.00 99 ALA A CA 1
ATOM 794 C C . ALA A 1 99 ? -28.537 6.154 47.062 1.00 98.00 99 ALA A C 1
ATOM 796 O O . ALA A 1 99 ? -27.744 7.097 47.049 1.00 98.00 99 ALA A O 1
ATOM 797 N N . THR A 1 100 ? -29.833 6.301 47.325 1.00 98.19 100 THR A N 1
ATOM 798 C CA . THR A 1 100 ? -30.467 7.591 47.623 1.00 98.19 100 THR A CA 1
ATOM 799 C C . THR A 1 100 ? -30.845 7.632 49.098 1.00 98.19 100 THR A C 1
ATOM 801 O O . THR A 1 100 ? -31.563 6.754 49.544 1.00 98.19 100 THR A O 1
ATOM 804 N N . PHE A 1 101 ? -30.370 8.621 49.846 1.00 98.25 101 PHE A N 1
ATOM 805 C CA . PHE A 1 101 ? -30.533 8.760 51.292 1.00 98.25 101 PHE A CA 1
ATOM 806 C C . PHE A 1 101 ? -31.386 9.986 51.599 1.00 98.25 101 PHE A C 1
ATOM 808 O O . PHE A 1 101 ? -31.149 11.053 51.025 1.00 98.25 101 PHE A O 1
ATOM 815 N N . ARG A 1 102 ? -32.319 9.879 52.545 1.00 97.69 102 ARG A N 1
ATOM 816 C CA . ARG A 1 102 ? -33.017 11.056 53.088 1.00 97.69 102 ARG A CA 1
ATOM 817 C C . ARG A 1 102 ? -32.163 11.714 54.164 1.00 97.69 102 ARG A C 1
ATOM 819 O O . ARG A 1 102 ? -31.397 11.040 54.839 1.00 97.69 102 ARG A O 1
ATOM 826 N N . HIS A 1 103 ? -32.300 13.014 54.364 1.00 98.19 103 HIS A N 1
ATOM 827 C CA . HIS A 1 103 ? -31.648 13.701 55.476 1.00 98.19 103 HIS A CA 1
ATOM 828 C C . HIS A 1 103 ? -32.558 13.726 56.714 1.00 98.19 103 HIS A C 1
ATOM 830 O O . HIS A 1 103 ? -33.774 13.880 56.590 1.00 98.19 103 HIS A O 1
ATOM 836 N N . SER A 1 104 ? -31.984 13.633 57.915 1.00 96.56 104 SER A N 1
ATOM 837 C CA . SER A 1 104 ? -32.725 13.630 59.190 1.00 96.56 104 SER A CA 1
ATOM 838 C C . SER A 1 104 ? -33.605 14.871 59.402 1.00 96.56 104 SER A C 1
ATOM 840 O O . SER A 1 104 ? -34.662 14.784 60.018 1.00 96.56 104 SER A O 1
ATOM 842 N N . SER A 1 105 ? -33.217 16.015 58.831 1.00 95.81 105 SER A N 1
ATOM 843 C CA . SER A 1 105 ? -34.009 17.257 58.858 1.00 95.81 105 SER A CA 1
ATOM 844 C C . SER A 1 105 ? -35.291 17.222 58.015 1.00 95.81 105 SER A C 1
ATOM 846 O O . SER A 1 105 ? -36.081 18.161 58.091 1.00 95.81 105 SER A O 1
ATOM 848 N N . GLY A 1 106 ? -35.458 16.223 57.143 1.00 95.12 106 GLY A N 1
ATOM 849 C CA . GLY A 1 106 ? -36.566 16.136 56.191 1.00 95.12 106 GLY A CA 1
ATOM 850 C C . GLY A 1 106 ? -36.527 17.155 55.048 1.00 95.12 106 GLY A C 1
ATOM 851 O O . GLY A 1 106 ? -37.461 17.203 54.260 1.00 95.12 106 GLY A O 1
ATOM 852 N N . LYS A 1 107 ? -35.482 17.986 54.942 1.00 95.38 107 LYS A N 1
ATOM 853 C CA . LYS A 1 107 ? -35.381 19.046 53.916 1.00 95.38 107 LYS A CA 1
ATOM 854 C C . LYS A 1 107 ? -34.587 18.642 52.674 1.00 95.38 107 LYS A C 1
ATOM 856 O O . LYS A 1 107 ? -34.692 19.304 51.650 1.00 95.38 107 LYS A O 1
ATOM 861 N N . TYR A 1 108 ? -33.759 17.607 52.787 1.00 97.56 108 TYR A N 1
ATOM 862 C CA . TYR A 1 108 ? -32.749 17.267 51.788 1.00 97.56 108 TYR A CA 1
ATOM 863 C C . TYR A 1 108 ? -32.728 15.769 51.525 1.00 97.56 108 TYR A C 1
ATOM 865 O O . TYR A 1 108 ? -33.062 14.966 52.400 1.00 97.56 108 TYR A O 1
ATOM 873 N N . PHE A 1 109 ? -32.232 15.391 50.356 1.00 98.25 109 PHE A N 1
ATOM 874 C CA . PHE A 1 109 ? -31.808 14.025 50.090 1.00 98.25 109 PHE A CA 1
ATOM 875 C C . PHE A 1 109 ? -30.527 13.999 49.256 1.00 98.25 109 PHE A C 1
ATOM 877 O O . PHE A 1 109 ? -30.195 14.959 48.565 1.00 98.25 109 PHE A O 1
ATOM 884 N N . ALA A 1 110 ? -29.771 12.911 49.353 1.00 98.25 110 ALA A N 1
ATOM 885 C CA . ALA A 1 110 ? -28.513 12.713 48.642 1.00 98.25 110 ALA A CA 1
ATOM 886 C C . ALA A 1 110 ? -28.581 11.447 47.798 1.00 98.25 110 ALA A C 1
ATOM 888 O O . ALA A 1 110 ? -29.236 10.486 48.179 1.00 98.25 110 ALA A O 1
ATOM 889 N N . ARG A 1 111 ? -27.863 11.401 46.681 1.00 98.12 111 ARG A N 1
ATOM 890 C CA . ARG A 1 111 ? -27.724 10.215 45.838 1.00 98.12 111 ARG A CA 1
ATOM 891 C C . ARG A 1 111 ? -26.263 9.967 45.524 1.00 98.12 111 ARG A C 1
ATOM 893 O O . ARG A 1 111 ? -25.602 10.821 44.936 1.00 98.12 111 ARG A O 1
ATOM 900 N N . ILE A 1 112 ? -25.792 8.770 45.841 1.00 97.88 112 ILE A N 1
ATOM 901 C CA . ILE A 1 112 ? -24.564 8.220 45.274 1.00 97.88 112 ILE A CA 1
ATOM 902 C C . ILE A 1 112 ? -24.911 7.647 43.902 1.00 97.88 112 ILE A C 1
ATOM 904 O O . ILE A 1 112 ? -25.870 6.884 43.768 1.00 97.88 112 ILE A O 1
ATOM 908 N N . HIS A 1 113 ? -24.146 8.031 42.886 1.00 96.44 113 HIS A N 1
ATOM 909 C CA . HIS A 1 113 ? -24.366 7.645 41.502 1.00 96.44 113 HIS A CA 1
ATOM 910 C C . HIS A 1 113 ? -23.134 6.939 40.938 1.00 96.44 113 HIS A C 1
ATOM 912 O O . HIS A 1 113 ? -22.015 7.452 41.031 1.00 96.44 113 HIS A O 1
ATOM 918 N N . ASN A 1 114 ? -23.349 5.803 40.275 1.00 95.19 114 ASN A N 1
ATOM 919 C CA . ASN A 1 114 ? -22.353 5.185 39.408 1.00 95.19 114 ASN A CA 1
ATOM 920 C C . ASN A 1 114 ? -22.988 4.726 38.097 1.00 95.19 114 ASN A C 1
ATOM 922 O O . ASN A 1 114 ? -24.073 4.146 38.094 1.00 95.19 114 ASN A O 1
ATOM 926 N N . ARG A 1 115 ? -22.278 4.983 36.995 1.00 93.06 115 ARG A N 1
ATOM 927 C CA . ARG A 1 115 ? -22.664 4.592 35.640 1.00 93.06 115 ARG A CA 1
ATOM 928 C C . ARG A 1 115 ? -21.525 3.829 34.982 1.00 93.06 115 ARG A C 1
ATOM 930 O O . ARG A 1 115 ? -20.408 4.346 34.880 1.00 93.06 115 ARG A O 1
ATOM 937 N N . ILE A 1 116 ? -21.844 2.649 34.465 1.00 88.69 116 ILE A N 1
ATOM 938 C CA . ILE A 1 116 ? -20.957 1.818 33.657 1.00 88.69 116 ILE A CA 1
ATOM 939 C C . ILE A 1 116 ? -21.546 1.720 32.252 1.00 88.69 116 ILE A C 1
ATOM 941 O O . ILE A 1 116 ? -22.634 1.182 32.065 1.00 88.69 116 ILE A O 1
ATOM 945 N N . TRP A 1 117 ? -20.823 2.232 31.255 1.00 88.56 117 TRP A N 1
ATOM 946 C CA . TRP A 1 117 ? -21.231 2.180 29.851 1.00 88.56 117 TRP A CA 1
ATOM 947 C C . TRP A 1 117 ? -20.278 1.307 29.037 1.00 88.56 117 TRP A C 1
ATOM 949 O O . TRP A 1 117 ? -19.145 1.697 28.746 1.00 88.56 117 TRP A O 1
ATOM 959 N N . GLN A 1 118 ? -20.730 0.122 28.631 1.00 80.69 118 GLN A N 1
ATOM 960 C CA . GLN A 1 118 ? -19.839 -0.892 28.055 1.00 80.69 118 GLN A CA 1
ATOM 961 C C . GLN A 1 118 ? -19.268 -0.532 26.675 1.00 80.69 118 GLN A C 1
ATOM 963 O O . GLN A 1 118 ? -18.255 -1.102 26.263 1.00 80.69 118 GLN A O 1
ATOM 968 N N . PHE A 1 119 ? -19.889 0.401 25.942 1.00 73.19 119 PHE A N 1
ATOM 969 C CA . PHE A 1 119 ? -19.331 0.878 24.673 1.00 73.19 119 PHE A CA 1
ATOM 970 C C . PHE A 1 119 ? -18.165 1.858 24.855 1.00 73.19 119 PHE A C 1
ATOM 972 O O . PHE A 1 119 ? -17.390 2.045 23.914 1.00 73.19 119 PHE A O 1
ATOM 979 N N . ALA A 1 120 ? -18.002 2.461 26.036 1.00 73.50 120 ALA A N 1
ATOM 980 C CA . ALA A 1 120 ? -16.914 3.396 26.283 1.00 73.50 120 ALA A CA 1
ATOM 981 C C . ALA A 1 120 ? -15.551 2.688 26.332 1.00 73.50 120 ALA A C 1
ATOM 983 O O . ALA A 1 120 ? -15.429 1.515 26.688 1.00 73.50 120 ALA A O 1
ATOM 984 N N . GLN A 1 121 ? -14.484 3.427 26.020 1.00 66.19 121 GLN A N 1
ATOM 985 C CA . GLN A 1 121 ? -13.115 2.937 26.210 1.00 66.19 121 GLN A CA 1
ATOM 986 C C . GLN A 1 121 ? -12.773 2.765 27.699 1.00 66.19 121 GLN A C 1
ATOM 988 O O . GLN A 1 121 ? -12.051 1.843 28.058 1.00 66.19 121 GLN A O 1
ATOM 993 N N . LYS A 1 122 ? -13.310 3.646 28.554 1.00 76.12 122 LYS A N 1
ATOM 994 C CA . LYS A 1 122 ? -13.309 3.529 30.017 1.00 76.12 122 LYS A CA 1
ATOM 995 C C . LYS A 1 122 ? -14.763 3.365 30.469 1.00 76.12 122 LYS A C 1
ATOM 997 O O . LYS A 1 122 ? -15.454 4.379 30.556 1.00 76.12 122 LYS A O 1
ATOM 1002 N N . PRO A 1 123 ? -15.243 2.124 30.668 1.00 76.44 123 PRO A N 1
ATOM 1003 C CA . PRO A 1 123 ? -16.655 1.867 30.939 1.00 76.44 123 PRO A CA 1
ATOM 1004 C C . PRO A 1 123 ? -17.170 2.511 32.226 1.00 76.44 123 PRO A C 1
ATOM 1006 O O . PRO A 1 123 ? -18.255 3.082 32.220 1.00 76.44 123 PRO A O 1
ATOM 1009 N N . ASP A 1 124 ? -16.394 2.446 33.308 1.00 83.50 124 ASP A N 1
ATOM 1010 C CA . ASP A 1 124 ? -16.769 2.988 34.618 1.00 83.50 124 ASP A CA 1
ATOM 1011 C C . ASP A 1 124 ? -16.455 4.494 34.697 1.00 83.50 124 ASP A C 1
ATOM 1013 O O . ASP A 1 124 ? -15.293 4.907 34.591 1.00 83.50 124 ASP A O 1
ATOM 1017 N N . ARG A 1 125 ? -17.493 5.326 34.875 1.00 79.31 125 ARG A N 1
ATOM 1018 C CA . ARG A 1 125 ? -17.366 6.790 35.032 1.00 79.31 125 ARG A CA 1
ATOM 1019 C C . ARG A 1 125 ? -16.860 7.189 36.429 1.00 79.31 125 ARG A C 1
ATOM 1021 O O . ARG A 1 125 ? -16.512 8.353 36.634 1.00 79.31 125 ARG A O 1
ATOM 1028 N N . GLY A 1 126 ? -16.775 6.238 37.360 1.00 84.88 126 GLY A N 1
ATOM 1029 C CA . GLY A 1 126 ? -16.498 6.473 38.772 1.00 84.88 126 GLY A CA 1
ATOM 1030 C C . GLY A 1 126 ? -17.760 6.822 39.563 1.00 84.88 126 GLY A C 1
ATOM 1031 O O . GLY A 1 126 ? -18.862 6.909 39.016 1.00 84.88 126 GLY A O 1
ATOM 1032 N N . VAL A 1 127 ? -17.591 6.990 40.873 1.00 92.44 127 VAL A N 1
ATOM 1033 C CA . VAL A 1 127 ? -18.667 7.342 41.808 1.00 92.44 127 VAL A CA 1
ATOM 1034 C C . VAL A 1 127 ? -18.700 8.856 42.009 1.00 92.44 127 VAL A C 1
ATOM 1036 O O . VAL A 1 127 ? -17.652 9.483 42.171 1.00 92.44 127 VAL A O 1
ATOM 1039 N N . PHE A 1 128 ? -19.893 9.448 42.014 1.00 95.19 128 PHE A N 1
ATOM 1040 C CA . PHE A 1 128 ? -20.102 10.847 42.395 1.00 95.19 128 PHE A CA 1
ATOM 1041 C C . PHE A 1 128 ? -21.396 11.017 43.195 1.00 95.19 128 PHE A C 1
ATOM 1043 O O . PHE A 1 128 ? -22.222 10.106 43.256 1.00 95.19 128 PHE A O 1
ATOM 1050 N N . VAL A 1 129 ? -21.557 12.179 43.830 1.00 97.19 129 VAL A N 1
ATOM 1051 C CA . VAL A 1 129 ? -22.693 12.482 44.709 1.00 97.19 129 VAL A CA 1
ATOM 1052 C C . VAL A 1 129 ? -23.525 13.611 44.123 1.00 97.19 129 VAL A C 1
ATOM 1054 O O . VAL A 1 129 ? -22.991 14.577 43.574 1.00 97.19 129 VAL A O 1
ATOM 1057 N N . MET A 1 130 ? -24.837 13.484 44.271 1.00 97.88 130 MET A N 1
ATOM 1058 C CA . MET A 1 130 ? -25.818 14.524 44.001 1.00 97.88 130 MET A CA 1
ATOM 1059 C C . MET A 1 130 ? -26.605 14.818 45.279 1.00 97.88 130 MET A C 1
ATOM 1061 O O . MET A 1 130 ? -26.964 13.897 46.002 1.00 97.88 130 MET A O 1
ATOM 1065 N N . LEU A 1 131 ? -26.857 16.088 45.563 1.00 98.50 131 LEU A N 1
ATOM 1066 C CA . LEU A 1 131 ? -27.648 16.570 46.694 1.00 98.50 131 LEU A CA 1
ATOM 1067 C C . LEU A 1 131 ? -28.864 17.301 46.155 1.00 98.50 131 LEU A C 1
ATOM 1069 O O . LEU A 1 131 ? -28.723 18.061 45.198 1.00 98.50 131 LEU A O 1
ATOM 1073 N N . PHE A 1 132 ? -30.017 17.090 46.768 1.00 98.44 132 PHE A N 1
ATOM 1074 C CA . PHE A 1 132 ? -31.303 17.540 46.265 1.00 98.44 132 PHE A CA 1
ATOM 1075 C C . PHE A 1 132 ? -32.110 18.229 47.364 1.00 98.44 132 PHE A C 1
ATOM 1077 O O . PHE A 1 132 ? -32.193 17.731 48.491 1.00 98.44 132 PHE A O 1
ATOM 1084 N N . THR A 1 133 ? -32.784 19.305 46.966 1.00 98.06 133 THR A N 1
ATOM 1085 C CA . THR A 1 133 ? -33.891 19.930 47.694 1.00 98.06 133 THR A CA 1
ATOM 1086 C C . THR A 1 133 ? -35.072 20.032 46.738 1.00 98.06 133 THR A C 1
ATOM 1088 O O . THR A 1 133 ? -34.935 20.600 45.651 1.00 98.06 133 THR A O 1
ATOM 1091 N N . GLU A 1 134 ? -36.221 19.494 47.137 1.00 97.31 134 GLU A N 1
ATOM 1092 C CA . GLU A 1 134 ? -37.494 19.695 46.442 1.00 97.31 134 GLU A CA 1
ATOM 1093 C C . GLU A 1 134 ? -38.232 20.889 47.058 1.00 97.31 134 GLU A C 1
ATOM 1095 O O . GLU A 1 134 ? -38.269 21.047 48.281 1.00 97.31 134 GLU A O 1
ATOM 1100 N N . PHE A 1 135 ? -38.832 21.731 46.224 1.00 97.00 135 PHE A N 1
ATOM 1101 C CA . PHE A 1 135 ? -39.687 22.832 46.657 1.00 97.00 135 PHE A CA 1
ATOM 1102 C C . PHE A 1 135 ? -41.166 22.490 46.444 1.00 97.00 135 PHE A C 1
ATOM 1104 O O . PHE A 1 135 ? -41.521 21.693 45.579 1.00 97.00 135 PHE A O 1
ATOM 1111 N N . ALA A 1 136 ? -42.049 23.116 47.222 1.00 94.75 136 ALA A N 1
ATOM 1112 C CA . ALA A 1 136 ? -43.493 22.878 47.188 1.00 94.75 136 ALA A CA 1
ATOM 1113 C C . ALA A 1 136 ? -44.147 23.225 45.834 1.00 94.75 136 ALA A C 1
ATOM 1115 O O . ALA A 1 136 ? -45.240 22.750 45.544 1.00 94.75 136 ALA A O 1
ATOM 1116 N N . ASP A 1 137 ? -43.476 24.027 45.000 1.00 93.94 137 ASP A N 1
ATOM 1117 C CA . ASP A 1 137 ? -43.888 24.341 43.625 1.00 93.94 137 ASP A CA 1
ATOM 1118 C C . ASP A 1 137 ? -43.483 23.258 42.600 1.00 93.94 137 ASP A C 1
ATOM 1120 O O . ASP A 1 137 ? -43.674 23.441 41.399 1.00 93.94 137 ASP A O 1
ATOM 1124 N N . GLY A 1 138 ? -42.904 22.140 43.056 1.00 92.56 138 GLY A N 1
ATOM 1125 C CA . GLY A 1 138 ? -42.451 21.029 42.217 1.00 92.56 138 GLY A CA 1
ATOM 1126 C C . GLY A 1 138 ? -41.101 21.263 41.532 1.00 92.56 138 GLY A C 1
ATOM 1127 O O . GLY A 1 138 ? -40.693 20.454 40.697 1.00 92.56 138 GLY A O 1
ATOM 1128 N N . THR A 1 139 ? -40.397 22.354 41.851 1.00 96.50 139 THR A N 1
ATOM 1129 C CA . THR A 1 139 ? -39.038 22.599 41.347 1.00 96.50 139 THR A CA 1
ATOM 1130 C C . THR A 1 139 ? -37.973 21.962 42.237 1.00 96.50 139 THR A C 1
ATOM 1132 O O . THR A 1 139 ? -38.185 21.726 43.426 1.00 96.50 139 THR A O 1
ATOM 1135 N N . PHE A 1 140 ? -36.800 21.698 41.664 1.00 98.00 140 PHE A N 1
ATOM 1136 C CA . PHE A 1 140 ? -35.673 21.083 42.359 1.00 98.00 140 PHE A CA 1
ATOM 1137 C C . PHE A 1 140 ? -34.434 21.971 42.299 1.00 98.00 140 PHE A C 1
ATOM 1139 O O . PHE A 1 140 ? -34.107 22.536 41.254 1.00 98.00 140 PHE A O 1
ATOM 1146 N N . LEU A 1 141 ? -33.699 22.028 43.405 1.00 97.62 141 LEU A N 1
ATOM 1147 C CA . LEU A 1 141 ? -32.300 22.442 43.428 1.00 97.62 141 LEU A CA 1
ATOM 1148 C C . LEU A 1 141 ? -31.434 21.192 43.552 1.00 97.62 141 LEU A C 1
ATOM 1150 O O . LEU A 1 141 ? -31.646 20.385 44.456 1.00 97.62 141 LEU A O 1
ATOM 1154 N N . VAL A 1 142 ? -30.428 21.060 42.688 1.00 98.00 142 VAL A N 1
ATOM 1155 C CA . VAL A 1 142 ? -29.525 19.906 42.692 1.00 98.00 142 VAL A CA 1
ATOM 1156 C C . VAL A 1 142 ? -28.072 20.361 42.642 1.00 98.00 142 VAL A C 1
ATOM 1158 O O . VAL A 1 142 ? -27.672 21.068 41.721 1.00 98.00 142 VAL A O 1
ATOM 1161 N N . SER A 1 143 ? -27.253 19.927 43.600 1.00 98.19 143 SER A N 1
ATOM 1162 C CA . SER A 1 143 ? -25.795 20.117 43.570 1.00 98.19 143 SER A CA 1
ATOM 1163 C C . SER A 1 143 ? -25.104 18.793 43.268 1.00 98.19 143 SER A C 1
ATOM 1165 O O . SER A 1 143 ? -25.314 17.825 43.990 1.00 98.19 143 SER A O 1
ATOM 1167 N N . SER A 1 144 ? -24.255 18.735 42.241 1.00 96.81 144 SER A N 1
ATOM 1168 C CA . SER A 1 144 ? -23.590 17.494 41.816 1.00 96.81 144 SER A CA 1
ATOM 1169 C C . SER A 1 144 ? -22.072 17.631 41.792 1.00 96.81 144 SER A C 1
ATOM 1171 O O . SER A 1 144 ? -21.545 18.582 41.211 1.00 96.81 144 SER A O 1
ATOM 1173 N N . SER A 1 145 ? -21.360 16.649 42.359 1.00 95.75 145 SER A N 1
ATOM 1174 C CA . SER A 1 145 ? -19.907 16.495 42.176 1.00 95.75 145 SER A CA 1
ATOM 1175 C C . SER A 1 145 ? -19.530 15.767 40.879 1.00 95.75 145 SER A C 1
ATOM 1177 O O . SER A 1 145 ? -18.343 15.615 40.559 1.00 95.75 145 SER A O 1
ATOM 1179 N N . GLY A 1 146 ? -20.534 15.339 40.107 1.00 91.81 146 GLY A N 1
ATOM 1180 C CA . GLY A 1 146 ? -20.386 14.795 38.764 1.00 91.81 146 GLY A CA 1
ATOM 1181 C C . GLY A 1 146 ? -20.088 15.873 37.721 1.00 91.81 146 GLY A C 1
ATOM 1182 O O . GLY A 1 146 ? -20.211 17.075 37.953 1.00 91.81 146 GLY A O 1
ATOM 1183 N N . LYS A 1 147 ? -19.676 15.437 36.529 1.00 90.50 147 LYS A N 1
ATOM 1184 C CA . LYS A 1 147 ? -19.576 16.329 35.364 1.00 90.50 147 LYS A CA 1
ATOM 1185 C C . LYS A 1 147 ? -20.956 16.480 34.714 1.00 90.50 147 LYS A C 1
ATOM 1187 O O . LYS A 1 147 ? -21.651 15.466 34.660 1.00 90.50 147 LYS A O 1
ATOM 1192 N N . PRO A 1 148 ? -21.283 17.656 34.140 1.00 91.19 148 PRO A N 1
ATOM 1193 C CA . PRO A 1 148 ? -22.482 17.825 33.322 1.00 91.19 148 PRO A CA 1
ATOM 1194 C C . PRO A 1 148 ? -22.592 16.742 32.243 1.00 91.19 148 PRO A C 1
ATOM 1196 O O . PRO A 1 148 ? -21.572 16.341 31.673 1.00 91.19 148 PRO A O 1
ATOM 1199 N N . ASP A 1 149 ? -23.812 16.279 31.977 1.00 89.81 149 ASP A N 1
ATOM 1200 C CA . ASP A 1 149 ? -24.092 15.194 31.030 1.00 89.81 149 ASP A CA 1
ATOM 1201 C C . ASP A 1 149 ? -25.137 15.622 29.992 1.00 89.81 149 ASP A C 1
ATOM 1203 O O . ASP A 1 149 ? -24.771 15.966 28.868 1.00 89.81 149 ASP A O 1
ATOM 1207 N N . LEU A 1 150 ? -26.409 15.701 30.388 1.00 92.88 150 LEU A N 1
ATOM 1208 C CA . LEU A 1 150 ? -27.487 16.294 29.600 1.00 92.88 150 LEU A CA 1
ATOM 1209 C C . LEU A 1 150 ? -27.951 17.619 30.202 1.00 92.88 150 LEU A C 1
ATOM 1211 O O . LEU A 1 150 ? -27.727 17.917 31.377 1.00 92.88 150 LEU A O 1
ATOM 1215 N N . ALA A 1 151 ? -28.586 18.442 29.371 1.00 93.44 151 ALA A N 1
ATOM 1216 C CA . ALA A 1 151 ? -29.290 19.622 29.841 1.00 93.44 151 ALA A CA 1
ATOM 1217 C C . ALA A 1 151 ? -30.518 19.207 30.665 1.00 93.44 151 ALA A C 1
ATOM 1219 O O . ALA A 1 151 ? -31.156 18.190 30.387 1.00 93.44 151 ALA A O 1
ATOM 1220 N N . THR A 1 152 ? -30.862 20.040 31.642 1.00 93.50 152 THR A N 1
ATOM 1221 C CA . THR A 1 152 ? -32.016 19.864 32.525 1.00 93.50 152 THR A CA 1
ATOM 1222 C C . THR A 1 152 ? -33.096 20.907 32.206 1.00 93.50 152 THR A C 1
ATOM 1224 O O . THR A 1 152 ? -32.770 21.977 31.676 1.00 93.50 152 THR A O 1
ATOM 1227 N N . PRO A 1 153 ? -34.380 20.626 32.494 1.00 96.38 153 PRO A N 1
ATOM 1228 C CA . PRO A 1 153 ? -35.444 21.618 32.374 1.00 96.38 153 PRO A CA 1
ATOM 1229 C C . PRO A 1 153 ? -35.236 22.760 33.375 1.00 96.38 153 PRO A C 1
ATOM 1231 O O . PRO A 1 153 ? -34.599 22.583 34.411 1.00 96.38 153 PRO A O 1
ATOM 1234 N N . GLY A 1 154 ? -35.830 23.927 33.106 1.00 93.44 154 GLY A N 1
ATOM 1235 C CA . GLY A 1 154 ? -35.739 25.094 33.998 1.00 93.44 154 GLY A CA 1
ATOM 1236 C C . GLY A 1 154 ? -36.340 24.878 35.396 1.00 93.44 154 GLY A C 1
ATOM 1237 O O . GLY A 1 154 ? -36.010 25.616 36.318 1.00 93.44 154 GLY A O 1
ATOM 1238 N N . SER A 1 155 ? -37.180 23.852 35.574 1.00 95.62 155 SER A N 1
ATOM 1239 C CA . SER A 1 155 ? -37.693 23.415 36.878 1.00 95.62 155 SER A CA 1
ATOM 1240 C C . SER A 1 155 ? -36.652 22.681 37.734 1.00 95.62 155 SER A C 1
ATOM 1242 O O . SER A 1 155 ? -36.889 22.481 38.922 1.00 95.62 155 SER A O 1
ATOM 1244 N N . VAL A 1 156 ? -35.505 22.297 37.164 1.00 97.06 156 VAL A N 1
ATOM 1245 C CA . VAL A 1 156 ? -34.397 21.635 37.865 1.00 97.06 156 VAL A CA 1
ATOM 1246 C C . VAL A 1 156 ? -33.153 22.519 37.774 1.00 97.06 156 VAL A C 1
ATOM 1248 O O . VAL A 1 156 ? -32.419 22.521 36.780 1.00 97.06 156 VAL A O 1
ATOM 1251 N N . GLN A 1 157 ? -32.905 23.272 38.842 1.00 96.25 157 GLN A N 1
ATOM 1252 C CA . GLN A 1 157 ? -31.756 24.154 38.958 1.00 96.25 157 GLN A CA 1
ATOM 1253 C C . GLN A 1 157 ? -30.507 23.351 39.337 1.00 96.25 157 GLN A C 1
ATOM 1255 O O . GLN A 1 157 ? -30.317 22.964 40.491 1.00 96.25 157 GLN A O 1
ATOM 1260 N N . MET A 1 158 ? -29.625 23.134 38.361 1.00 95.75 158 MET A N 1
ATOM 1261 C CA . MET A 1 158 ? -28.376 22.396 38.557 1.00 95.75 158 MET A CA 1
ATOM 1262 C C . MET A 1 158 ? -27.214 23.304 38.981 1.00 95.75 158 MET A C 1
ATOM 1264 O O . MET A 1 158 ? -26.902 24.294 38.319 1.00 95.75 158 MET A O 1
ATOM 1268 N N . ASN A 1 159 ? -26.492 22.891 40.018 1.00 96.69 159 ASN A N 1
ATOM 1269 C CA . ASN A 1 159 ? -25.199 23.422 40.433 1.00 96.69 159 ASN A CA 1
ATOM 1270 C C . ASN A 1 159 ? -24.118 22.337 40.272 1.00 96.69 159 ASN A C 1
ATOM 1272 O O . ASN A 1 159 ? -24.001 21.413 41.078 1.00 96.69 159 ASN A O 1
ATOM 1276 N N . TRP A 1 160 ? -23.319 22.441 39.210 1.00 94.81 160 TRP A N 1
ATOM 1277 C CA . TRP A 1 160 ? -22.267 21.471 38.900 1.00 94.81 160 TRP A CA 1
ATOM 1278 C C . TRP A 1 160 ? -20.936 21.884 39.534 1.00 94.81 160 TRP A C 1
ATOM 1280 O O . TRP A 1 160 ? -20.352 22.896 39.149 1.00 94.81 160 TRP A O 1
ATOM 1290 N N . MET A 1 161 ? -20.409 21.061 40.442 1.00 95.75 161 MET A N 1
ATOM 1291 C CA . MET A 1 161 ? -19.117 21.264 41.110 1.00 95.75 161 MET A CA 1
ATOM 1292 C C . MET A 1 161 ? -18.223 20.020 40.955 1.00 95.75 161 MET A C 1
ATOM 1294 O O . MET A 1 161 ? -17.998 19.283 41.920 1.00 95.75 161 MET A O 1
ATOM 1298 N N . PRO A 1 162 ? -17.714 19.736 39.738 1.00 91.44 162 PRO A N 1
ATOM 1299 C CA . PRO A 1 162 ? -17.039 18.476 39.460 1.00 91.44 162 PRO A CA 1
ATOM 1300 C C . PRO A 1 162 ? -15.789 18.277 40.323 1.00 91.44 162 PRO A C 1
ATOM 1302 O O . PRO A 1 162 ? -14.951 19.173 40.398 1.00 91.44 162 PRO A O 1
ATOM 1305 N N . LYS A 1 163 ? -15.610 17.067 40.872 1.00 85.00 163 LYS A N 1
ATOM 1306 C CA . LYS A 1 163 ? -14.435 16.660 41.682 1.00 85.00 163 LYS A CA 1
ATOM 1307 C C . LYS A 1 163 ? -14.245 17.418 43.007 1.00 85.00 163 LYS A C 1
ATOM 1309 O O . LYS A 1 163 ? -13.143 17.420 43.550 1.00 85.00 163 LYS A O 1
ATOM 1314 N N . VAL A 1 164 ? -15.293 18.049 43.522 1.00 92.62 164 VAL A N 1
ATOM 1315 C CA . VAL A 1 164 ? -15.281 18.701 44.837 1.00 92.62 164 VAL A CA 1
ATOM 1316 C C . VAL A 1 164 ? -15.580 17.677 45.941 1.00 92.62 164 VAL A C 1
ATOM 1318 O O . VAL A 1 164 ? -16.312 16.712 45.710 1.00 92.62 164 VAL A O 1
ATOM 1321 N N . ALA A 1 165 ? -14.991 17.870 47.125 1.00 93.94 165 ALA A N 1
ATOM 1322 C CA . ALA A 1 165 ? -15.242 17.029 48.296 1.00 93.94 165 ALA A CA 1
ATOM 1323 C C . ALA A 1 165 ? -16.708 17.136 48.761 1.00 93.94 165 ALA A C 1
ATOM 1325 O O . ALA A 1 165 ? -17.350 18.173 48.580 1.00 93.94 165 ALA A O 1
ATOM 1326 N N . LEU A 1 166 ? -17.246 16.069 49.358 1.00 95.81 166 LEU A N 1
ATOM 1327 C CA . LEU A 1 166 ? -18.661 15.988 49.739 1.00 95.81 166 LEU A CA 1
ATOM 1328 C C . LEU A 1 166 ? -19.065 17.102 50.715 1.00 95.81 166 LEU A C 1
ATOM 1330 O O . LEU A 1 166 ? -20.122 17.700 50.564 1.00 95.81 166 LEU A O 1
ATOM 1334 N N . GLU A 1 167 ? -18.199 17.417 51.668 1.00 95.69 167 GLU A N 1
ATOM 1335 C CA . GLU A 1 167 ? -18.417 18.405 52.721 1.00 95.69 167 GLU A CA 1
ATOM 1336 C C . GLU A 1 167 ? -18.534 19.822 52.126 1.00 95.69 167 GLU A C 1
ATOM 1338 O O . GLU A 1 167 ? -19.407 20.605 52.498 1.00 95.69 167 GLU A O 1
ATOM 1343 N N . GLN A 1 168 ? -17.711 20.125 51.116 1.00 96.38 168 GLN A N 1
ATOM 1344 C CA . GLN A 1 168 ? -17.770 21.388 50.373 1.00 96.38 168 GLN A CA 1
ATOM 1345 C C . GLN A 1 168 ? -19.012 21.464 49.475 1.00 96.38 168 GLN A C 1
ATOM 1347 O O . GLN A 1 168 ? -19.660 22.511 49.397 1.00 96.38 168 GLN A O 1
ATOM 1352 N N . LEU A 1 169 ? -19.367 20.356 48.810 1.00 97.62 169 LEU A N 1
ATOM 1353 C CA . LEU A 1 169 ? -20.593 20.262 48.016 1.00 97.62 169 LEU A CA 1
ATOM 1354 C C . LEU A 1 169 ? -21.830 20.478 48.902 1.00 97.62 169 LEU A C 1
ATOM 1356 O O . LEU A 1 169 ? -22.752 21.195 48.507 1.00 97.62 169 LEU A O 1
ATOM 1360 N N . TRP A 1 170 ? -21.819 19.899 50.103 1.00 97.88 170 TRP A N 1
ATOM 1361 C CA . TRP A 1 170 ? -22.882 20.011 51.093 1.00 97.88 170 TRP A CA 1
ATOM 1362 C C . TRP A 1 170 ? -23.055 21.440 51.599 1.00 97.88 170 TRP A C 1
ATOM 1364 O O . TRP A 1 170 ? -24.144 21.997 51.460 1.00 97.88 170 TRP A O 1
ATOM 1374 N N . ALA A 1 171 ? -21.975 22.078 52.060 1.00 97.31 171 ALA A N 1
ATOM 1375 C CA . ALA A 1 171 ? -22.007 23.473 52.497 1.00 97.31 171 ALA A CA 1
ATOM 1376 C C . ALA A 1 171 ? -22.553 24.401 51.397 1.00 97.31 171 ALA A C 1
ATOM 1378 O O . ALA A 1 171 ? -23.399 25.263 51.649 1.00 97.31 171 ALA A O 1
ATOM 1379 N N . LYS A 1 172 ? -22.133 24.184 50.141 1.00 97.62 172 LYS A N 1
ATOM 1380 C CA . LYS A 1 172 ? -22.645 24.970 49.014 1.00 97.62 172 LYS A CA 1
ATOM 1381 C C . LYS A 1 172 ? -24.125 24.707 48.740 1.00 97.62 172 LYS A C 1
ATOM 1383 O O . LYS A 1 172 ? -24.860 25.642 48.426 1.00 97.62 172 LYS A O 1
ATOM 1388 N N . HIS A 1 173 ? -24.571 23.458 48.847 1.00 98.06 173 HIS A N 1
ATOM 1389 C CA . HIS A 1 173 ? -25.973 23.097 48.651 1.00 98.06 173 HIS A CA 1
ATOM 1390 C C . HIS A 1 173 ? -26.885 23.712 49.722 1.00 98.06 173 HIS A C 1
ATOM 1392 O O . HIS A 1 173 ? -27.947 24.234 49.385 1.00 98.06 173 HIS A O 1
ATOM 1398 N N . GLN A 1 174 ? -26.448 23.735 50.984 1.00 97.31 174 GLN A N 1
ATOM 1399 C CA . GLN A 1 174 ? -27.166 24.409 52.069 1.00 97.31 174 GLN A CA 1
ATOM 1400 C C . GLN A 1 174 ? -27.256 25.920 51.830 1.00 97.31 174 GLN A C 1
ATOM 1402 O O . GLN A 1 174 ? -28.339 26.490 51.941 1.00 97.31 174 GLN A O 1
ATOM 1407 N N . GLN A 1 175 ? -26.149 26.556 51.424 1.00 97.00 175 GLN A N 1
ATOM 1408 C CA . GLN A 1 175 ? -26.130 27.982 51.086 1.00 97.00 175 GLN A CA 1
ATOM 1409 C C . GLN A 1 175 ? -27.135 28.313 49.974 1.00 97.00 175 GLN A C 1
ATOM 1411 O O . GLN A 1 175 ? -27.920 29.248 50.108 1.00 97.00 175 GLN A O 1
ATOM 1416 N N . LEU A 1 176 ? -27.121 27.546 48.879 1.00 96.44 176 LEU A N 1
ATOM 1417 C CA . LEU A 1 176 ? -28.054 27.746 47.770 1.00 96.44 176 LEU A CA 1
ATOM 1418 C C . LEU A 1 176 ? -29.497 27.492 48.217 1.00 96.44 176 LEU A C 1
ATOM 1420 O O . LEU A 1 176 ? -30.375 28.290 47.909 1.00 96.44 176 LEU A O 1
ATOM 1424 N N . THR A 1 177 ? -29.746 26.437 48.995 1.00 95.00 177 THR A N 1
ATOM 1425 C CA . THR A 1 177 ? -31.092 26.146 49.506 1.00 95.00 177 THR A CA 1
ATOM 1426 C C . THR A 1 177 ? -31.623 27.286 50.371 1.00 95.00 177 THR A C 1
ATOM 1428 O O . THR A 1 177 ? -32.782 27.650 50.217 1.00 95.00 177 THR A O 1
ATOM 1431 N N . ALA A 1 178 ? -30.793 27.893 51.224 1.00 93.19 178 ALA A N 1
ATOM 1432 C CA . ALA A 1 178 ? -31.188 29.057 52.016 1.00 93.19 178 ALA A CA 1
ATOM 1433 C C . ALA A 1 178 ? -31.581 30.250 51.127 1.00 93.19 178 ALA A C 1
ATOM 1435 O O . ALA A 1 178 ? -32.632 30.843 51.343 1.00 93.19 178 ALA A O 1
ATOM 1436 N N . GLN A 1 179 ? -30.803 30.533 50.075 1.00 92.56 179 GLN A N 1
ATOM 1437 C CA . GLN A 1 179 ? -31.104 31.604 49.112 1.00 92.56 179 GLN A CA 1
ATOM 1438 C C . GLN A 1 179 ? -32.426 31.377 48.365 1.00 92.56 179 GLN A C 1
ATOM 1440 O O . GLN A 1 179 ? -33.194 32.311 48.153 1.00 92.56 179 GLN A O 1
ATOM 1445 N N . PHE A 1 180 ? -32.719 30.137 47.961 1.00 88.56 180 PHE A N 1
ATOM 1446 C CA . PHE A 1 180 ? -34.010 29.808 47.346 1.00 88.56 180 PHE A CA 1
ATOM 1447 C C . PHE A 1 180 ? -35.151 29.767 48.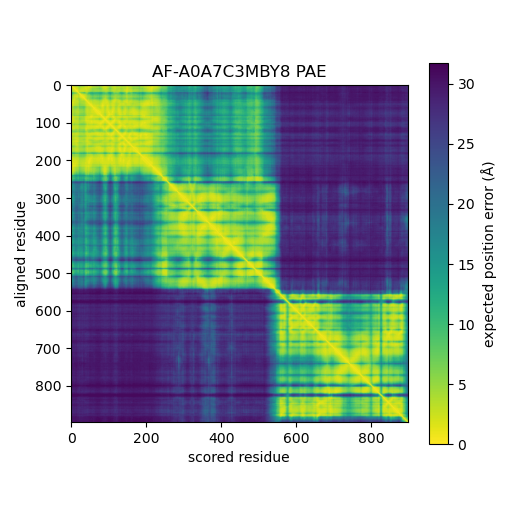373 1.00 88.56 180 PHE A C 1
ATOM 1449 O O . PHE A 1 180 ? -36.281 30.115 48.034 1.00 88.56 180 PHE A O 1
ATOM 1456 N N . GLY A 1 181 ? -34.853 29.392 49.618 1.00 76.38 181 GLY A N 1
ATOM 1457 C CA . GLY A 1 181 ? -35.788 29.319 50.741 1.00 76.38 181 GLY A CA 1
ATOM 1458 C C . GLY A 1 181 ? -36.392 30.665 51.144 1.00 76.38 181 GLY A C 1
ATOM 1459 O O . GLY A 1 181 ? -37.487 30.692 51.692 1.00 76.38 181 GLY A O 1
ATOM 1460 N N . GLU A 1 182 ? -35.743 31.783 50.800 1.00 82.12 182 GLU A N 1
ATOM 1461 C CA . GLU A 1 182 ? -36.322 33.132 50.926 1.00 82.12 182 GLU A CA 1
ATOM 1462 C C . GLU A 1 182 ? -37.544 33.343 50.015 1.00 82.12 182 GLU A C 1
ATOM 1464 O O . GLU A 1 182 ? -38.349 34.241 50.248 1.00 82.12 182 GLU A O 1
ATOM 1469 N N . ARG A 1 183 ? -37.680 32.534 48.955 1.00 85.44 183 ARG A N 1
ATOM 1470 C CA . ARG A 1 183 ? -38.701 32.700 47.906 1.00 85.44 183 ARG A CA 1
ATOM 1471 C C . ARG A 1 183 ? -39.580 31.470 47.700 1.00 85.44 183 ARG A C 1
ATOM 1473 O O . ARG A 1 183 ? -40.634 31.586 47.081 1.00 85.44 183 ARG A O 1
ATOM 1480 N N . LYS A 1 184 ? -39.144 30.294 48.156 1.00 89.62 184 LYS A N 1
ATOM 1481 C CA . LYS A 1 184 ? -39.802 29.007 47.909 1.00 89.62 184 LYS A CA 1
ATOM 1482 C C . LYS A 1 184 ? -39.877 28.174 49.182 1.00 89.62 184 LYS A C 1
ATOM 1484 O O . LYS A 1 184 ? -38.887 28.022 49.891 1.00 89.62 184 LYS A O 1
ATOM 1489 N N . MET A 1 185 ? -41.034 27.566 49.432 1.00 94.06 185 MET A N 1
ATOM 1490 C CA . MET A 1 185 ? -41.192 26.600 50.523 1.00 94.06 185 MET A CA 1
ATOM 1491 C C . MET A 1 185 ? -40.567 25.254 50.146 1.00 94.06 185 MET A C 1
ATOM 1493 O O . MET A 1 185 ? -40.733 24.797 49.018 1.00 94.06 185 MET A O 1
ATOM 1497 N N . ILE A 1 186 ? -39.869 24.611 51.085 1.00 94.88 186 ILE A N 1
ATOM 1498 C CA . ILE A 1 186 ? -39.265 23.282 50.896 1.00 94.88 186 ILE A CA 1
ATOM 1499 C C . ILE A 1 186 ? -40.342 22.205 51.073 1.00 94.88 186 ILE A C 1
ATOM 1501 O O . ILE A 1 186 ? -41.091 22.240 52.051 1.00 94.88 186 ILE A O 1
ATOM 1505 N N . ALA A 1 187 ? -40.403 21.241 50.155 1.00 94.94 187 ALA A N 1
ATOM 1506 C CA . ALA A 1 187 ? -41.255 20.065 50.287 1.00 94.94 187 ALA A CA 1
ATOM 1507 C C . ALA A 1 187 ? -40.596 19.045 51.241 1.00 94.94 187 ALA A C 1
ATOM 1509 O O . ALA A 1 187 ? -39.425 18.705 51.051 1.00 94.94 187 ALA A O 1
ATOM 1510 N N . PRO A 1 188 ? -41.301 18.558 52.279 1.00 95.19 188 PRO A N 1
ATOM 1511 C CA . PRO A 1 188 ? -40.717 17.637 53.247 1.00 95.19 188 PRO A CA 1
ATOM 1512 C C . PRO A 1 188 ? -40.516 16.229 52.663 1.00 95.19 188 PRO A C 1
ATOM 1514 O O . PRO A 1 188 ? -41.395 15.680 52.001 1.00 95.19 188 PRO A O 1
ATOM 1517 N N . VAL A 1 189 ? -39.367 15.632 52.979 1.00 95.94 189 VAL A N 1
ATOM 1518 C CA . VAL A 1 189 ? -38.971 14.252 52.665 1.00 95.94 189 VAL A CA 1
ATOM 1519 C C . VAL A 1 189 ? -38.575 13.553 53.969 1.00 95.94 189 VAL A C 1
ATOM 1521 O O . VAL A 1 189 ? -37.396 13.406 54.295 1.00 95.94 189 VAL A O 1
ATOM 1524 N N . THR A 1 190 ? -39.567 13.179 54.777 1.00 95.50 190 THR A N 1
ATOM 1525 C CA . THR A 1 190 ? -39.365 12.633 56.132 1.00 95.50 190 THR A CA 1
ATOM 1526 C C . THR A 1 190 ? -39.400 11.109 56.190 1.00 95.50 190 THR A C 1
ATOM 1528 O O . THR A 1 190 ? -38.828 10.539 57.117 1.00 95.50 190 THR A O 1
ATOM 1531 N N . SER A 1 191 ? -40.009 10.443 55.204 1.00 96.88 191 SER A N 1
ATOM 1532 C CA . SER A 1 191 ? -40.122 8.981 55.139 1.00 96.88 191 SER A CA 1
ATOM 1533 C C . SER A 1 191 ? -39.458 8.387 53.896 1.00 96.88 191 SER A C 1
ATOM 1535 O O . SER A 1 191 ? -39.204 9.077 52.904 1.00 96.88 191 SER A O 1
ATOM 1537 N N . ARG A 1 192 ? -39.210 7.072 53.930 1.00 95.56 192 ARG A N 1
ATOM 1538 C CA . ARG A 1 192 ? -38.714 6.296 52.784 1.00 95.56 192 ARG A CA 1
ATOM 1539 C C . ARG A 1 192 ? -39.613 6.437 51.548 1.00 95.56 192 ARG A C 1
ATOM 1541 O O . ARG A 1 192 ? -39.105 6.608 50.443 1.00 95.56 192 ARG A O 1
ATOM 1548 N N . ASP A 1 193 ? -40.931 6.420 51.726 1.00 96.19 193 ASP A N 1
ATOM 1549 C CA . ASP A 1 193 ? -41.878 6.531 50.609 1.00 96.19 193 ASP A CA 1
ATOM 1550 C C . ASP A 1 193 ? -41.875 7.934 49.999 1.00 96.19 193 ASP A C 1
ATOM 1552 O O . ASP A 1 193 ? -41.910 8.084 48.778 1.00 96.19 193 ASP A O 1
ATOM 1556 N N . GLN A 1 194 ? -41.743 8.972 50.832 1.00 96.75 194 GLN A N 1
ATOM 1557 C CA . GLN A 1 194 ? -41.575 10.340 50.342 1.00 96.75 194 GLN A CA 1
ATOM 1558 C C . GLN A 1 194 ? -40.255 10.512 49.584 1.00 96.75 194 GLN A C 1
ATOM 1560 O O . GLN A 1 194 ? -40.233 11.209 48.573 1.00 96.75 194 GLN A O 1
ATOM 1565 N N . LEU A 1 195 ? -39.177 9.848 50.018 1.00 97.75 195 LEU A N 1
ATOM 1566 C CA . LEU A 1 195 ? -37.892 9.851 49.313 1.00 97.75 195 LEU A CA 1
ATOM 1567 C C . LEU A 1 195 ? -38.007 9.211 47.926 1.00 97.75 195 LEU A C 1
ATOM 1569 O O . LEU A 1 195 ? -37.515 9.773 46.946 1.00 97.75 195 LEU A O 1
ATOM 1573 N N . ILE A 1 196 ? -38.679 8.061 47.831 1.00 97.56 196 ILE A N 1
ATOM 1574 C CA . ILE A 1 196 ? -38.947 7.387 46.554 1.00 97.56 196 ILE A CA 1
ATOM 1575 C C . ILE A 1 196 ? -39.793 8.287 45.651 1.00 97.56 196 ILE A C 1
ATOM 1577 O O . ILE A 1 196 ? -39.441 8.493 44.491 1.00 97.56 196 ILE A O 1
ATOM 1581 N N . ALA A 1 197 ? -40.860 8.880 46.188 1.00 97.38 197 ALA A N 1
ATOM 1582 C CA . ALA A 1 197 ? -41.747 9.751 45.426 1.00 97.38 197 ALA A CA 1
ATOM 1583 C C . ALA A 1 197 ? -41.040 11.028 44.931 1.00 97.38 197 ALA A C 1
ATOM 1585 O O . ALA A 1 197 ? -41.216 11.409 43.775 1.00 97.38 197 ALA A O 1
ATOM 1586 N N . ALA A 1 198 ? -40.209 11.666 45.762 1.00 97.31 198 ALA A N 1
ATOM 1587 C CA . ALA A 1 198 ? -39.402 12.828 45.374 1.00 97.31 198 ALA A CA 1
ATOM 1588 C C . ALA A 1 198 ? -38.366 12.466 44.297 1.00 97.31 198 ALA A C 1
ATOM 1590 O O . ALA A 1 198 ? -38.211 13.173 43.299 1.00 97.31 198 ALA A O 1
ATOM 1591 N N . SER A 1 199 ? -37.699 11.319 44.462 1.00 96.69 199 SER A N 1
ATOM 1592 C CA . SER A 1 199 ? -36.756 10.767 43.486 1.00 96.69 199 SER A CA 1
ATOM 1593 C C . SER A 1 199 ? -37.421 10.493 42.129 1.00 96.69 199 SER A C 1
ATOM 1595 O O . SER A 1 199 ? -36.840 10.818 41.091 1.00 96.69 199 SER A O 1
ATOM 1597 N N . GLU A 1 200 ? -38.639 9.940 42.131 1.00 97.44 200 GLU A N 1
ATOM 1598 C CA . GLU A 1 200 ? -39.420 9.670 40.919 1.00 97.44 200 GLU A CA 1
ATOM 1599 C C . GLU A 1 200 ? -39.903 10.960 40.245 1.0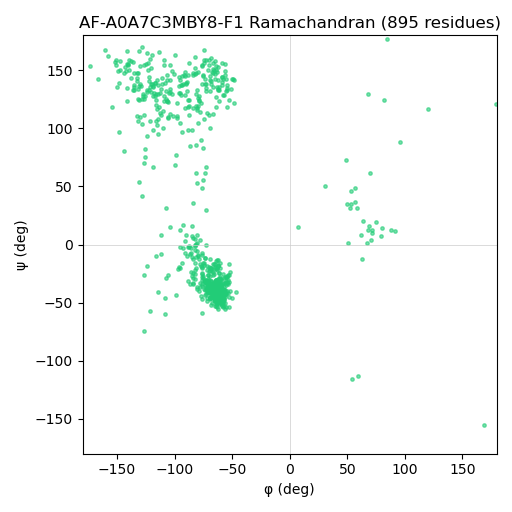0 97.44 200 GLU A C 1
ATOM 1601 O O . GLU A 1 200 ? -39.759 11.096 39.033 1.00 97.44 200 GLU A O 1
ATOM 1606 N N . ARG A 1 201 ? -40.404 11.948 41.001 1.00 97.81 201 ARG A N 1
ATOM 1607 C CA . ARG A 1 201 ? -40.802 13.252 40.435 1.00 97.81 201 ARG A CA 1
ATOM 1608 C C . ARG A 1 201 ? -39.637 13.949 39.740 1.00 97.81 201 ARG A C 1
ATOM 1610 O O . ARG A 1 201 ? -39.791 14.425 38.617 1.00 97.81 201 ARG A O 1
ATOM 1617 N N . HIS A 1 202 ? -38.458 13.948 40.364 1.00 97.81 202 HIS A N 1
ATOM 1618 C CA . HIS A 1 202 ? -37.247 14.471 39.735 1.00 97.81 202 HIS A CA 1
ATOM 1619 C C . HIS A 1 202 ? -36.911 13.721 38.434 1.00 97.81 202 HIS A C 1
ATOM 1621 O O . HIS A 1 202 ? -36.614 14.349 37.418 1.00 97.81 202 HIS A O 1
ATOM 1627 N N . HIS A 1 203 ? -36.981 12.384 38.435 1.00 97.19 203 HIS A N 1
ATOM 1628 C CA . HIS A 1 203 ? -36.763 11.573 37.231 1.00 97.19 203 HIS A CA 1
ATOM 1629 C C . HIS A 1 203 ? -37.754 11.911 36.111 1.00 97.19 203 HIS A C 1
ATOM 1631 O O . HIS A 1 203 ? -37.329 12.127 34.978 1.00 97.19 203 HIS A O 1
ATOM 1637 N N . VAL A 1 204 ? -39.048 12.017 36.422 1.00 97.00 204 VAL A N 1
ATOM 1638 C CA . VAL A 1 204 ? -40.105 12.348 35.452 1.00 97.00 204 VAL A CA 1
ATOM 1639 C C . VAL A 1 204 ? -39.840 13.695 34.774 1.00 97.00 204 VAL A C 1
ATOM 1641 O O . VAL A 1 204 ? -39.912 13.773 33.549 1.00 97.00 204 VAL A O 1
ATOM 1644 N N . LEU A 1 205 ? -39.430 14.724 35.527 1.00 97.75 205 LEU A N 1
ATOM 1645 C CA . LEU A 1 205 ? -39.065 16.028 34.954 1.00 97.75 205 LEU A CA 1
ATOM 1646 C C . LEU A 1 205 ? -37.927 15.913 33.927 1.00 97.75 205 LEU A C 1
ATOM 1648 O O . LEU A 1 205 ? -37.994 16.511 32.850 1.00 97.75 205 LEU A O 1
ATOM 1652 N N . LEU A 1 206 ? -36.884 15.137 34.238 1.00 97.19 206 LEU A N 1
ATOM 1653 C CA . LEU A 1 206 ? -35.750 14.935 33.331 1.00 97.19 206 LEU A CA 1
ATOM 1654 C C . LEU A 1 206 ? -36.123 14.067 32.126 1.00 97.19 206 LEU A C 1
ATOM 1656 O O . LEU A 1 206 ? -35.729 14.371 30.996 1.00 97.19 206 LEU A O 1
ATOM 1660 N N . ARG A 1 207 ? -36.901 13.005 32.341 1.00 95.94 207 ARG A N 1
ATOM 1661 C CA . ARG A 1 207 ? -37.412 12.120 31.291 1.00 95.94 207 ARG A CA 1
ATOM 1662 C C . ARG A 1 207 ? -38.249 12.902 30.282 1.00 95.94 207 ARG A C 1
ATOM 1664 O O . ARG A 1 207 ? -37.948 12.849 29.091 1.00 95.94 207 ARG A O 1
ATOM 1671 N N . ASP A 1 208 ? -39.248 13.650 30.746 1.00 96.88 208 ASP A N 1
ATOM 1672 C CA . ASP A 1 208 ? -40.193 14.372 29.886 1.00 96.88 208 ASP A CA 1
ATOM 1673 C C . ASP A 1 208 ? -39.500 15.476 29.094 1.00 96.88 208 ASP A C 1
ATOM 1675 O O . ASP A 1 208 ? -39.717 15.608 27.887 1.00 96.88 208 ASP A O 1
ATOM 1679 N N . PHE A 1 209 ? -38.569 16.192 29.727 1.00 97.12 209 PHE A N 1
ATOM 1680 C CA . PHE A 1 209 ? -37.718 17.155 29.036 1.00 97.12 209 PHE A CA 1
ATOM 1681 C C . PHE A 1 209 ? -36.914 16.501 27.901 1.00 97.12 209 PHE A C 1
ATOM 1683 O O . PHE A 1 209 ? -36.829 17.031 26.792 1.00 97.12 209 PHE A O 1
ATOM 1690 N N . ASN A 1 210 ? -36.336 15.321 28.137 1.00 96.44 210 ASN A N 1
ATOM 1691 C CA . ASN A 1 210 ? -35.558 14.614 27.121 1.00 96.44 210 ASN A CA 1
ATOM 1692 C C . ASN A 1 210 ? -36.420 13.974 26.023 1.00 96.44 210 ASN A C 1
ATOM 1694 O O . ASN A 1 210 ? -35.974 13.926 24.872 1.00 96.44 210 ASN A O 1
ATOM 1698 N N . LEU A 1 211 ? -37.645 13.547 26.336 1.00 95.94 211 LEU A N 1
ATOM 1699 C CA . LEU A 1 211 ? -38.634 13.109 25.348 1.00 95.94 211 LEU A CA 1
ATOM 1700 C C . LEU A 1 211 ? -39.073 14.271 24.452 1.00 95.94 211 LEU A C 1
ATOM 1702 O O . LEU A 1 211 ? -39.056 14.139 23.229 1.00 95.94 211 LEU A O 1
ATOM 1706 N N . GLN A 1 212 ? -39.374 15.436 25.035 1.00 96.44 212 GLN A N 1
ATOM 1707 C CA . GLN A 1 212 ? -39.787 16.631 24.293 1.00 96.44 212 GLN A CA 1
ATOM 1708 C C . GLN A 1 212 ? -38.707 17.100 23.308 1.00 96.44 212 GLN A C 1
ATOM 1710 O O . GLN A 1 212 ? -39.008 17.501 22.184 1.00 96.44 212 GLN A O 1
ATOM 1715 N N . ARG A 1 213 ? -37.429 17.008 23.695 1.00 94.81 213 ARG A N 1
ATOM 1716 C CA . ARG A 1 213 ? -36.290 17.328 22.815 1.00 94.81 213 ARG A CA 1
ATOM 1717 C C . ARG A 1 213 ? -35.985 16.236 21.781 1.00 94.81 213 ARG A C 1
ATOM 1719 O O . ARG A 1 213 ? -35.111 16.425 20.932 1.00 94.81 213 ARG A O 1
ATOM 1726 N N . GLY A 1 214 ? -36.652 15.085 21.863 1.00 93.38 214 GLY A N 1
ATOM 1727 C CA . GLY A 1 214 ? -36.378 13.901 21.049 1.00 93.38 214 GLY A CA 1
ATOM 1728 C C . GLY A 1 214 ? -35.033 13.233 21.354 1.00 93.38 214 GLY A C 1
ATOM 1729 O O . GLY A 1 214 ? -34.581 12.404 20.567 1.00 93.38 214 GLY A O 1
ATOM 1730 N N . VAL A 1 215 ? -34.374 13.602 22.460 1.00 94.62 215 VAL A N 1
ATOM 1731 C CA . VAL A 1 215 ? -33.150 12.938 22.936 1.00 94.62 215 VAL A CA 1
ATOM 1732 C C . VAL A 1 215 ? -33.491 11.531 23.407 1.00 94.62 215 VAL A C 1
ATOM 1734 O O . VAL A 1 215 ? -32.769 10.594 23.080 1.00 94.62 215 VAL A O 1
ATOM 1737 N N . PHE A 1 216 ? -34.612 11.368 24.110 1.00 95.38 216 PHE A N 1
ATOM 1738 C CA . PHE A 1 216 ? -35.221 10.065 24.349 1.00 95.38 216 PHE A CA 1
ATOM 1739 C C . PHE A 1 216 ? -36.310 9.820 23.310 1.00 95.38 216 PHE A C 1
ATOM 1741 O O . PHE A 1 216 ? -37.108 10.704 23.001 1.00 95.38 216 PHE A O 1
ATOM 1748 N N . ARG A 1 217 ? -36.344 8.606 22.764 1.00 93.25 217 ARG A N 1
ATOM 1749 C CA . ARG A 1 217 ? -37.405 8.150 21.863 1.00 93.25 217 ARG A CA 1
ATOM 1750 C C . ARG A 1 217 ? -37.749 6.689 22.130 1.00 93.25 217 ARG A C 1
ATOM 1752 O O . ARG A 1 217 ? -36.883 5.939 22.578 1.00 93.25 217 ARG A O 1
ATOM 1759 N N . PRO A 1 218 ? -38.961 6.226 21.805 1.00 92.62 218 PRO A N 1
ATOM 1760 C CA . PRO A 1 218 ? -39.258 4.801 21.816 1.00 92.62 218 PRO A CA 1
ATOM 1761 C C . PRO A 1 218 ? -38.280 4.013 20.932 1.00 92.62 218 PRO A C 1
ATOM 1763 O O . PRO A 1 218 ? -37.855 4.467 19.860 1.00 92.62 218 PRO A O 1
ATOM 1766 N N . ARG A 1 219 ? -37.911 2.819 21.396 1.00 90.69 219 ARG A N 1
ATOM 1767 C CA . ARG A 1 219 ? -37.176 1.847 20.586 1.00 90.69 219 ARG A CA 1
ATOM 1768 C C . ARG A 1 219 ? -38.070 1.299 19.486 1.00 90.69 219 ARG A C 1
ATOM 1770 O O . ARG A 1 219 ? -39.246 1.019 19.704 1.00 90.69 219 ARG A O 1
ATOM 1777 N N . THR A 1 220 ? -37.486 1.102 18.313 1.00 90.44 220 THR A N 1
ATOM 1778 C CA . THR A 1 220 ? -38.115 0.328 17.239 1.00 90.44 220 THR A CA 1
ATOM 1779 C C . THR A 1 220 ? -38.206 -1.150 17.631 1.00 90.44 220 THR A C 1
ATOM 1781 O O . THR A 1 220 ? -37.450 -1.626 18.480 1.00 90.44 220 THR A O 1
ATOM 1784 N N . GLN A 1 221 ? -39.082 -1.913 16.972 1.00 87.56 221 GLN A N 1
ATOM 1785 C CA . GLN A 1 221 ? -39.215 -3.355 17.218 1.00 87.56 221 GLN A CA 1
ATOM 1786 C C . GLN A 1 221 ? -37.883 -4.103 17.034 1.00 87.56 221 GLN A C 1
ATOM 1788 O O . GLN A 1 221 ? -37.539 -4.964 17.838 1.00 87.56 221 GLN A O 1
ATOM 1793 N N . ALA A 1 222 ? -37.092 -3.723 16.025 1.00 83.75 222 ALA A N 1
ATOM 1794 C CA . ALA A 1 222 ? -35.775 -4.303 15.779 1.00 83.75 222 ALA A CA 1
ATOM 1795 C C . ALA A 1 222 ? -34.735 -3.936 16.856 1.00 83.75 222 ALA A C 1
ATOM 1797 O O . ALA A 1 222 ? -33.839 -4.729 17.138 1.00 83.75 222 ALA A O 1
ATOM 1798 N N . GLU A 1 223 ? -34.814 -2.737 17.443 1.00 86.75 223 GLU A N 1
ATOM 1799 C CA . GLU A 1 223 ? -33.948 -2.333 18.561 1.00 86.75 223 GLU A CA 1
ATOM 1800 C C . GLU A 1 223 ? -34.314 -3.083 19.846 1.00 86.75 223 GLU A C 1
ATOM 1802 O O . GLU A 1 223 ? -33.410 -3.543 20.541 1.00 86.75 223 GLU A O 1
ATOM 1807 N N . ASN A 1 224 ? -35.610 -3.266 20.121 1.00 87.88 224 ASN A N 1
ATOM 1808 C CA . ASN A 1 224 ? -36.078 -4.075 21.251 1.00 87.88 224 ASN A CA 1
ATOM 1809 C C . ASN A 1 224 ? -35.646 -5.535 21.109 1.00 87.88 224 ASN A C 1
ATOM 1811 O O . ASN A 1 224 ? -34.991 -6.046 22.006 1.00 87.88 224 ASN A O 1
ATOM 1815 N N . ALA A 1 225 ? -35.872 -6.159 19.949 1.00 84.88 225 ALA A N 1
ATOM 1816 C CA . ALA A 1 225 ? -35.465 -7.546 19.715 1.00 84.88 225 ALA A CA 1
ATOM 1817 C C . ALA A 1 225 ? -33.960 -7.773 19.955 1.00 84.88 225 ALA A C 1
ATOM 1819 O O . ALA A 1 225 ? -33.571 -8.767 20.560 1.00 84.88 225 ALA A O 1
ATOM 1820 N N . LYS A 1 226 ? -33.104 -6.828 19.537 1.00 82.31 226 LYS A N 1
ATOM 1821 C CA . LYS A 1 226 ? -31.652 -6.889 19.792 1.00 82.31 226 LYS A CA 1
ATOM 1822 C C . LYS A 1 226 ? -31.297 -6.730 21.268 1.00 82.31 226 LYS A C 1
ATOM 1824 O O . LYS A 1 226 ? -30.329 -7.332 21.726 1.00 82.31 226 LYS A O 1
ATOM 1829 N N . ALA A 1 227 ? -32.015 -5.865 21.979 1.00 85.56 227 ALA A N 1
ATOM 1830 C CA . ALA A 1 227 ? -31.817 -5.664 23.406 1.00 85.56 227 ALA A CA 1
ATOM 1831 C C . ALA A 1 227 ? -32.243 -6.919 24.190 1.00 85.56 227 ALA A C 1
ATOM 1833 O O . ALA A 1 227 ? -31.493 -7.380 25.046 1.00 85.56 227 ALA A O 1
ATOM 1834 N N . ASP A 1 228 ? -33.379 -7.517 23.829 1.00 85.44 228 ASP A N 1
ATOM 1835 C CA . ASP A 1 228 ? -33.905 -8.738 24.446 1.00 85.44 228 ASP A CA 1
ATOM 1836 C C . ASP A 1 228 ? -32.993 -9.946 24.183 1.00 85.44 228 ASP A C 1
ATOM 1838 O O . ASP A 1 228 ? -32.677 -10.696 25.104 1.00 85.44 228 ASP A O 1
ATOM 1842 N N . GLU A 1 229 ? -32.496 -10.104 22.951 1.00 81.62 229 GLU A N 1
ATOM 1843 C CA . GLU A 1 229 ? -31.514 -11.139 22.596 1.00 81.62 229 GLU A CA 1
ATOM 1844 C C . GLU A 1 229 ? -30.236 -11.005 23.437 1.00 81.62 229 GLU A C 1
ATOM 1846 O O . GLU A 1 229 ? -29.749 -11.978 24.010 1.00 81.62 229 GLU A O 1
ATOM 1851 N N . TYR A 1 230 ? -29.715 -9.782 23.574 1.00 79.56 230 TYR A N 1
ATOM 1852 C CA . TYR A 1 230 ? -28.527 -9.526 24.384 1.00 79.56 230 TYR A CA 1
ATOM 1853 C C . TYR A 1 230 ? -28.755 -9.831 25.872 1.00 79.56 230 TYR A C 1
ATOM 1855 O O . TYR A 1 230 ? -27.903 -10.458 26.505 1.00 79.56 230 TYR A O 1
ATOM 1863 N N . ALA A 1 231 ? -29.901 -9.420 26.422 1.00 82.12 231 ALA A N 1
ATOM 1864 C CA . ALA A 1 231 ? -30.270 -9.711 27.804 1.00 82.12 231 ALA A CA 1
ATOM 1865 C C . ALA A 1 231 ? -30.371 -11.223 28.053 1.00 82.12 231 ALA A C 1
ATOM 1867 O O . ALA A 1 231 ? -29.777 -11.725 29.009 1.00 82.12 231 ALA A O 1
ATOM 1868 N N . LYS A 1 232 ? -31.034 -11.952 27.145 1.00 81.94 232 LYS A N 1
ATOM 1869 C CA . LYS A 1 232 ? -31.186 -13.409 27.215 1.00 81.94 232 LYS A CA 1
ATOM 1870 C C . LYS A 1 232 ? -29.839 -14.129 27.199 1.00 81.94 232 LYS A C 1
ATOM 1872 O O . LYS A 1 232 ? -29.627 -15.024 28.011 1.00 81.94 232 LYS A O 1
ATOM 1877 N N . ASN A 1 233 ? -28.912 -13.721 26.332 1.00 75.88 233 ASN A N 1
ATOM 1878 C CA . ASN A 1 233 ? -27.587 -14.345 26.263 1.00 75.88 233 ASN A CA 1
ATOM 1879 C C . ASN A 1 233 ? -26.787 -14.128 27.559 1.00 75.88 233 ASN A C 1
ATOM 1881 O O . ASN A 1 233 ? -26.112 -15.042 28.031 1.00 75.88 233 ASN A O 1
ATOM 1885 N N . ILE A 1 234 ? -26.883 -12.941 28.175 1.00 75.56 234 ILE A N 1
ATOM 1886 C CA . ILE A 1 234 ? -26.255 -12.685 29.483 1.00 75.56 234 ILE A CA 1
ATOM 1887 C C . ILE A 1 234 ? -26.872 -13.569 30.565 1.00 75.56 234 ILE A C 1
ATOM 1889 O O . ILE A 1 234 ? -26.140 -14.123 31.383 1.00 75.56 234 ILE A O 1
ATOM 1893 N N . GLU A 1 235 ? -28.198 -13.674 30.598 1.00 77.50 235 GLU A N 1
ATOM 1894 C CA . GLU A 1 235 ? -28.913 -14.468 31.596 1.00 77.50 235 GLU A CA 1
ATOM 1895 C C . GLU A 1 235 ? -28.563 -15.953 31.484 1.00 77.50 235 GLU A C 1
ATOM 1897 O O . GLU A 1 235 ? -28.199 -16.571 32.481 1.00 77.50 235 GLU A O 1
ATOM 1902 N N . GLN A 1 236 ? -28.553 -16.496 30.264 1.00 73.69 236 GLN A N 1
ATOM 1903 C CA . GLN A 1 236 ? -28.122 -17.868 29.993 1.00 73.69 236 GLN A CA 1
ATOM 1904 C C . GLN A 1 236 ? -26.675 -18.110 30.432 1.00 73.69 236 GLN A C 1
ATOM 1906 O O . GLN A 1 236 ? -26.389 -19.114 31.082 1.00 73.69 236 GLN A O 1
ATOM 1911 N N . ALA A 1 237 ? -25.767 -17.173 30.144 1.00 70.00 237 ALA A N 1
ATOM 1912 C CA . ALA A 1 237 ? -24.380 -17.295 30.571 1.00 70.00 237 ALA A CA 1
ATOM 1913 C C . ALA A 1 237 ? -24.230 -17.225 32.105 1.00 70.00 237 ALA A C 1
ATOM 1915 O O . ALA A 1 237 ? -23.456 -17.981 32.689 1.00 70.00 237 ALA A O 1
ATOM 1916 N N . LYS A 1 238 ? -24.995 -16.369 32.793 1.00 74.12 238 LYS A N 1
ATOM 1917 C CA . LYS A 1 238 ? -25.009 -16.340 34.265 1.00 74.12 238 LYS A CA 1
ATOM 1918 C C . LYS A 1 238 ? -25.578 -17.631 34.858 1.00 74.12 238 LYS A C 1
ATOM 1920 O O . LYS A 1 238 ? -24.992 -18.163 35.795 1.00 74.12 238 LYS A O 1
ATOM 1925 N N . ALA A 1 239 ? -26.675 -18.146 34.302 1.00 72.62 239 ALA A N 1
ATOM 1926 C CA . ALA A 1 239 ? -27.320 -19.380 34.755 1.00 72.62 239 ALA A CA 1
ATOM 1927 C C . ALA A 1 239 ? -26.408 -20.610 34.608 1.00 72.62 239 ALA A C 1
ATOM 1929 O O . ALA A 1 239 ? -26.459 -21.517 35.431 1.00 72.62 239 ALA A O 1
ATOM 1930 N N . ALA A 1 240 ? -25.529 -20.611 33.605 1.00 65.81 240 ALA A N 1
ATOM 1931 C CA . ALA A 1 240 ? -24.514 -21.641 33.407 1.00 65.81 240 ALA A CA 1
ATOM 1932 C C . ALA A 1 240 ? -23.251 -21.465 34.287 1.00 65.81 240 ALA A C 1
ATOM 1934 O O . ALA A 1 240 ? -22.274 -22.185 34.106 1.00 65.81 240 ALA A O 1
ATOM 1935 N N . GLY A 1 241 ? -23.250 -20.527 35.245 1.00 62.34 241 GLY A N 1
ATOM 1936 C CA . GLY A 1 241 ? -22.157 -20.340 36.208 1.00 62.34 241 GLY A CA 1
ATOM 1937 C C . GLY A 1 241 ? -20.951 -19.559 35.675 1.00 62.34 241 GLY A C 1
ATOM 1938 O O . GLY A 1 241 ? -19.888 -19.562 36.297 1.00 62.34 241 GLY A O 1
ATOM 1939 N N . PHE A 1 242 ? -21.078 -18.873 34.534 1.00 65.62 242 PHE A N 1
ATOM 1940 C CA . PHE A 1 242 ? -19.957 -18.157 33.927 1.00 65.62 242 PHE A CA 1
ATOM 1941 C C . PHE A 1 242 ? -19.696 -16.795 34.597 1.00 65.62 242 PHE A C 1
ATOM 1943 O O . PHE A 1 242 ? -20.498 -15.865 34.497 1.00 65.62 242 PHE A O 1
ATOM 1950 N N . GLU A 1 243 ? -18.500 -16.619 35.174 1.00 65.38 243 GLU A N 1
ATOM 1951 C CA . GLU A 1 243 ? -18.073 -15.375 35.849 1.00 65.38 243 GLU A CA 1
ATOM 1952 C C . GLU A 1 243 ? -18.051 -14.127 34.938 1.00 65.38 243 GLU A C 1
ATOM 1954 O O . GLU A 1 243 ? -18.023 -12.990 35.417 1.00 65.38 243 GLU A O 1
ATOM 1959 N N . HIS A 1 244 ? -17.993 -14.294 33.610 1.00 75.69 244 HIS A N 1
ATOM 1960 C CA . HIS A 1 244 ? -17.774 -13.204 32.643 1.00 75.69 244 HIS A CA 1
ATOM 1961 C C . HIS A 1 244 ? -18.819 -13.166 31.512 1.00 75.69 244 HIS A C 1
ATOM 1963 O O . HIS A 1 244 ? -18.483 -12.907 30.353 1.00 75.69 244 HIS A O 1
ATOM 1969 N N . ALA A 1 245 ? -20.090 -13.375 31.866 1.00 74.69 245 ALA A N 1
ATOM 1970 C CA . ALA A 1 245 ? -21.241 -13.440 30.958 1.00 74.69 245 ALA A CA 1
ATOM 1971 C C . ALA A 1 245 ? -21.314 -12.319 29.895 1.00 74.69 245 ALA A C 1
ATOM 1973 O O . ALA A 1 245 ? -21.596 -12.585 28.731 1.00 74.69 245 ALA A O 1
ATOM 1974 N N . GLU A 1 246 ? -21.005 -11.067 30.248 1.00 74.25 246 GLU A N 1
ATOM 1975 C CA . GLU A 1 246 ? -21.085 -9.938 29.304 1.00 74.25 246 GLU A CA 1
ATOM 1976 C C . GLU A 1 246 ? -20.051 -10.011 28.167 1.00 74.25 246 GLU A C 1
ATOM 1978 O O . GLU A 1 246 ? -20.325 -9.591 27.039 1.00 74.25 246 GLU A O 1
ATOM 1983 N N . VAL A 1 247 ? -18.850 -10.527 28.457 1.00 78.00 247 VAL A N 1
ATOM 1984 C CA . VAL A 1 247 ? -17.783 -10.691 27.458 1.00 78.00 247 VAL A CA 1
ATOM 1985 C C . VAL A 1 247 ? -18.110 -11.869 26.544 1.00 78.00 247 VAL A C 1
ATOM 1987 O O . VAL A 1 247 ? -17.892 -11.767 25.339 1.00 78.00 247 VAL A O 1
ATOM 1990 N N . LEU A 1 248 ? -18.682 -12.944 27.097 1.00 77.44 248 LEU A N 1
ATOM 1991 C CA . LEU A 1 248 ? -19.172 -14.094 26.331 1.00 77.44 248 LEU A CA 1
ATOM 1992 C C . LEU A 1 248 ? -20.305 -13.696 25.379 1.00 77.44 248 LEU A C 1
ATOM 1994 O O . LEU A 1 248 ? -20.237 -14.015 24.198 1.00 77.44 248 LEU A O 1
ATOM 1998 N N . ALA A 1 249 ? -21.278 -12.907 25.839 1.00 74.69 249 ALA A N 1
ATOM 1999 C CA . ALA A 1 249 ? -22.355 -12.416 24.981 1.00 74.69 249 ALA A CA 1
ATOM 2000 C C . ALA A 1 249 ? -21.827 -11.543 23.822 1.00 74.69 249 ALA A C 1
ATOM 2002 O O . ALA A 1 249 ? -22.300 -11.646 22.688 1.00 74.69 249 ALA A O 1
ATOM 2003 N N . GLU A 1 250 ? -20.815 -10.693 24.059 1.00 77.56 250 GLU A N 1
ATOM 2004 C CA . GLU A 1 250 ? -20.188 -9.933 22.965 1.00 77.56 250 GLU A CA 1
ATOM 2005 C C . GLU A 1 250 ? -19.331 -10.825 22.053 1.00 77.56 250 GLU A C 1
ATOM 2007 O O . GLU A 1 250 ? -19.297 -10.585 20.847 1.00 77.56 250 GLU A O 1
ATOM 2012 N N . LEU A 1 251 ? -18.687 -11.867 22.587 1.00 80.50 251 LEU A N 1
ATOM 2013 C CA . LEU A 1 251 ? -17.955 -12.868 21.810 1.00 80.50 251 LEU A CA 1
ATOM 2014 C C . LEU A 1 251 ? -18.884 -13.632 20.860 1.00 80.50 251 LEU A C 1
ATOM 2016 O O . LEU A 1 251 ? -18.615 -13.682 19.658 1.00 80.50 251 LEU A O 1
ATOM 2020 N N . GLU A 1 252 ? -20.002 -14.148 21.369 1.00 76.44 252 GLU A N 1
ATOM 2021 C CA . GLU A 1 252 ? -21.043 -14.808 20.575 1.00 76.44 252 GLU A CA 1
ATOM 2022 C C . GLU A 1 252 ? -21.595 -13.869 19.505 1.00 76.44 252 GLU A C 1
ATOM 2024 O O . GLU A 1 252 ? -21.774 -14.268 18.356 1.00 76.44 252 GLU A O 1
ATOM 2029 N N . ARG A 1 253 ? -21.781 -12.583 19.830 1.00 75.75 253 ARG A N 1
ATOM 2030 C CA . ARG A 1 253 ? -22.203 -11.576 18.852 1.00 75.75 253 ARG A CA 1
ATOM 2031 C C . ARG A 1 253 ? -21.177 -11.364 17.742 1.00 75.75 253 ARG A C 1
ATOM 2033 O O . ARG A 1 253 ? -21.552 -11.192 16.582 1.00 75.75 253 ARG A O 1
ATOM 2040 N N . LEU A 1 254 ? -19.885 -11.318 18.071 1.00 75.56 254 LEU A N 1
ATOM 2041 C CA . LEU A 1 254 ? -18.825 -11.206 17.064 1.00 75.56 254 LEU A CA 1
ATOM 2042 C C . LEU A 1 254 ? -18.793 -12.452 16.165 1.00 75.56 254 LEU A C 1
ATOM 2044 O O . LEU A 1 254 ? -18.618 -12.314 14.954 1.00 75.56 254 LEU A O 1
ATOM 2048 N N . GLN A 1 255 ? -19.046 -13.634 16.732 1.00 73.88 255 GLN A N 1
ATOM 2049 C CA . GLN A 1 255 ? -19.156 -14.898 16.000 1.00 73.88 255 GLN A CA 1
ATOM 2050 C C . GLN A 1 255 ? -20.444 -15.008 15.164 1.00 73.88 255 GLN A C 1
ATOM 2052 O O . GLN A 1 255 ? -20.411 -15.570 14.073 1.00 73.88 255 GLN A O 1
ATOM 2057 N N . SER A 1 256 ? -21.576 -14.451 15.607 1.00 68.25 256 SER A N 1
ATOM 2058 C CA . SER A 1 256 ? -22.849 -14.489 14.867 1.00 68.25 256 SER A CA 1
ATOM 2059 C C . SER A 1 256 ? -22.905 -13.434 13.760 1.00 68.25 256 SER A C 1
ATOM 2061 O O . SER A 1 256 ? -23.324 -13.716 12.637 1.00 68.25 256 SER A O 1
ATOM 2063 N N . LYS A 1 257 ? -22.362 -12.233 14.005 1.00 62.38 257 LYS A N 1
ATOM 2064 C CA . LYS A 1 257 ? -22.161 -11.196 12.975 1.00 62.38 257 LYS A CA 1
ATOM 2065 C C . LYS A 1 257 ? -21.193 -11.659 11.875 1.00 62.38 257 LYS A C 1
ATOM 2067 O O . LYS A 1 257 ? -21.206 -11.104 10.773 1.00 62.38 257 LYS A O 1
ATOM 2072 N N . ALA A 1 258 ? -20.401 -12.700 12.148 1.00 55.22 258 ALA A N 1
ATOM 2073 C CA . ALA A 1 258 ? -19.552 -13.372 11.172 1.00 55.22 258 ALA A CA 1
ATOM 2074 C C . ALA A 1 258 ? -20.336 -14.065 10.028 1.00 55.22 258 ALA A C 1
ATOM 2076 O O . ALA A 1 258 ? -19.737 -14.473 9.035 1.00 55.22 258 ALA A O 1
ATOM 2077 N N . GLN A 1 259 ? -21.661 -14.245 10.160 1.00 52.91 259 GLN A N 1
ATOM 2078 C CA . GLN A 1 259 ? -22.376 -15.256 9.373 1.00 52.91 259 GLN A CA 1
ATOM 2079 C C . GLN A 1 259 ? -23.054 -14.785 8.076 1.00 52.91 259 GLN A C 1
ATOM 2081 O O . GLN A 1 259 ? -23.286 -15.647 7.233 1.00 52.91 259 GLN A O 1
ATOM 2086 N N . LYS A 1 260 ? -23.364 -13.495 7.841 1.00 54.66 260 LYS A N 1
ATOM 2087 C CA . LYS A 1 260 ? -24.020 -13.074 6.574 1.00 54.66 260 LYS A CA 1
ATOM 2088 C C . LYS A 1 260 ? -23.624 -11.660 6.116 1.00 54.66 260 LYS A C 1
ATOM 2090 O O . LYS A 1 260 ? -24.233 -10.685 6.564 1.00 54.66 260 LYS A O 1
ATOM 2095 N N . PRO A 1 261 ? -22.647 -11.502 5.205 1.00 57.44 261 PRO A N 1
ATOM 2096 C CA . PRO A 1 261 ? -22.433 -10.225 4.541 1.00 57.44 261 PRO A CA 1
ATOM 2097 C C . PRO A 1 261 ? -23.565 -10.000 3.527 1.00 57.44 261 PRO A C 1
ATOM 2099 O O . PRO A 1 261 ? -23.887 -10.888 2.740 1.00 57.44 261 PRO A O 1
ATOM 2102 N N . ASN A 1 262 ? -24.176 -8.814 3.532 1.00 72.00 262 ASN A N 1
ATOM 2103 C CA . ASN A 1 262 ? -25.077 -8.433 2.450 1.00 72.00 262 ASN A CA 1
ATOM 2104 C C . ASN A 1 262 ? -24.218 -8.198 1.201 1.00 72.00 262 ASN A C 1
ATOM 2106 O O . ASN A 1 262 ? -23.429 -7.254 1.162 1.00 72.00 262 ASN A O 1
ATOM 2110 N N . TRP A 1 263 ? -24.346 -9.065 0.203 1.00 76.00 263 TRP A N 1
ATOM 2111 C CA . TRP A 1 263 ? -23.523 -9.029 -1.004 1.00 76.00 263 TRP A CA 1
ATOM 2112 C C . TRP A 1 263 ? -23.598 -7.673 -1.726 1.00 76.00 263 TRP A C 1
ATOM 2114 O O . TRP A 1 263 ? -22.574 -7.187 -2.203 1.00 76.00 263 TRP A O 1
ATOM 2124 N N . TRP A 1 264 ? -24.750 -6.994 -1.676 1.00 76.31 264 TRP A N 1
ATOM 2125 C CA . TRP A 1 264 ? -24.900 -5.626 -2.174 1.00 76.31 264 TRP A CA 1
ATOM 2126 C C . TRP A 1 264 ? -24.011 -4.632 -1.433 1.00 76.31 264 TRP A C 1
ATOM 2128 O O . TRP A 1 264 ? -23.369 -3.796 -2.056 1.00 76.31 264 TRP A O 1
ATOM 2138 N N . THR A 1 265 ? -23.916 -4.738 -0.104 1.00 76.38 265 THR A N 1
ATOM 2139 C CA . THR A 1 265 ? -23.019 -3.866 0.673 1.00 76.38 265 THR A CA 1
ATOM 2140 C C . THR A 1 265 ? -21.554 -4.125 0.342 1.00 76.38 265 THR A C 1
ATOM 2142 O O . THR A 1 265 ? -20.777 -3.179 0.297 1.00 76.38 265 THR A O 1
ATOM 2145 N N . THR A 1 266 ? -21.174 -5.374 0.056 1.00 78.38 266 THR A N 1
ATOM 2146 C CA . THR A 1 266 ? -19.809 -5.705 -0.371 1.00 78.38 266 THR A CA 1
ATOM 2147 C C . THR A 1 266 ? -19.492 -5.088 -1.733 1.00 78.38 266 THR A C 1
ATOM 2149 O O . THR A 1 266 ? -18.447 -4.460 -1.874 1.00 78.38 266 THR A O 1
ATOM 2152 N N . ILE A 1 267 ? -20.402 -5.201 -2.709 1.00 82.06 267 ILE A N 1
ATOM 2153 C CA . ILE A 1 267 ? -20.230 -4.597 -4.040 1.00 82.06 267 ILE A CA 1
ATOM 2154 C C . ILE A 1 267 ? -20.191 -3.071 -3.952 1.00 82.06 267 ILE A C 1
ATOM 2156 O O . ILE A 1 267 ? -19.316 -2.454 -4.549 1.00 82.06 267 ILE A O 1
ATOM 2160 N N . LEU A 1 268 ? -21.090 -2.456 -3.178 1.00 84.88 268 LEU A N 1
ATOM 2161 C CA . LEU A 1 268 ? -21.119 -1.002 -2.999 1.00 84.88 268 LEU A CA 1
ATOM 2162 C C . LEU A 1 268 ? -19.833 -0.479 -2.357 1.00 84.88 268 LEU A C 1
ATOM 2164 O O . LEU A 1 268 ? -19.297 0.528 -2.808 1.00 84.88 268 LEU A O 1
ATOM 2168 N N . VAL A 1 269 ? -19.312 -1.163 -1.333 1.00 81.75 269 VAL A N 1
ATOM 2169 C CA . VAL A 1 269 ? -18.040 -0.783 -0.699 1.00 81.75 269 VAL A CA 1
ATOM 2170 C C . VAL A 1 269 ? -16.877 -0.948 -1.675 1.00 81.75 269 VAL A C 1
ATOM 2172 O O . VAL A 1 269 ? -16.056 -0.039 -1.783 1.00 81.75 269 VAL A O 1
ATOM 2175 N N . LEU A 1 270 ? -16.811 -2.057 -2.417 1.00 85.38 270 LEU A N 1
ATOM 2176 C CA . LEU A 1 270 ? -15.772 -2.270 -3.425 1.00 85.38 270 LEU A CA 1
ATOM 2177 C C . LEU A 1 270 ? -15.822 -1.189 -4.514 1.00 85.38 270 LEU A C 1
ATOM 2179 O O . LEU A 1 270 ? -14.807 -0.561 -4.788 1.00 85.38 270 LEU A O 1
ATOM 2183 N N . GLY A 1 271 ? -17.004 -0.919 -5.075 1.00 85.19 271 GLY A N 1
ATOM 2184 C CA . GLY A 1 271 ? -17.198 0.100 -6.107 1.00 85.19 271 GLY A CA 1
ATOM 2185 C C . GLY A 1 271 ? -16.868 1.508 -5.613 1.00 85.19 271 GLY A C 1
ATOM 2186 O O . GLY A 1 271 ? -16.099 2.218 -6.253 1.00 85.19 271 GLY A O 1
ATOM 2187 N N . ALA A 1 272 ? -17.373 1.900 -4.439 1.00 84.31 272 ALA A N 1
ATOM 2188 C CA . ALA A 1 272 ? -17.087 3.213 -3.862 1.00 84.31 272 ALA A CA 1
ATOM 2189 C C . ALA A 1 272 ? -15.592 3.392 -3.553 1.00 84.31 272 ALA A C 1
ATOM 2191 O O . ALA A 1 272 ? -15.015 4.431 -3.868 1.00 84.31 272 ALA A O 1
ATOM 2192 N N . THR A 1 273 ? -14.945 2.376 -2.972 1.00 85.38 273 THR A N 1
ATOM 2193 C CA . THR A 1 273 ? -13.506 2.440 -2.672 1.00 85.38 273 THR A CA 1
ATOM 2194 C C . THR A 1 273 ? -12.648 2.432 -3.933 1.00 85.38 273 THR A C 1
ATOM 2196 O O . THR A 1 273 ? -11.655 3.153 -3.971 1.00 85.38 273 THR A O 1
ATOM 2199 N N . LEU A 1 274 ? -13.053 1.705 -4.978 1.00 87.69 274 LEU A N 1
ATOM 2200 C CA . LEU A 1 274 ? -12.394 1.721 -6.283 1.00 87.69 274 LEU A CA 1
ATOM 2201 C C . LEU A 1 274 ? -12.481 3.102 -6.943 1.00 87.69 274 LEU A C 1
ATOM 2203 O O . LEU A 1 274 ? -11.469 3.603 -7.419 1.00 87.69 274 LEU A O 1
ATOM 2207 N N . VAL A 1 275 ? -13.654 3.745 -6.930 1.00 86.44 275 VAL A N 1
ATOM 2208 C CA . VAL A 1 275 ? -13.823 5.101 -7.484 1.00 86.44 275 VAL A CA 1
ATOM 2209 C C . VAL A 1 275 ? -12.942 6.104 -6.742 1.00 86.44 275 VAL A C 1
ATOM 2211 O O . VAL A 1 275 ? -12.247 6.894 -7.374 1.00 86.44 275 VAL A O 1
ATOM 2214 N N . VAL A 1 276 ? -12.913 6.048 -5.407 1.00 86.19 276 VAL A N 1
ATOM 2215 C CA . VAL A 1 276 ? -12.048 6.925 -4.600 1.00 86.19 276 VAL A CA 1
ATOM 2216 C C . VAL A 1 276 ? -10.567 6.644 -4.868 1.00 86.19 276 VAL A C 1
ATOM 2218 O O . VAL A 1 276 ? -9.785 7.585 -4.996 1.00 86.19 276 VAL A O 1
ATOM 2221 N N . PHE A 1 277 ? -10.173 5.372 -4.983 1.00 85.38 277 PHE A N 1
ATOM 2222 C CA . PHE A 1 277 ? -8.807 4.978 -5.329 1.00 85.38 277 PHE A CA 1
ATOM 2223 C C . PHE A 1 277 ? -8.405 5.509 -6.708 1.00 85.38 277 PHE A C 1
ATOM 2225 O O . PHE A 1 277 ? -7.353 6.129 -6.826 1.00 85.38 277 PHE A O 1
ATOM 2232 N N . ALA A 1 278 ? -9.255 5.329 -7.722 1.00 85.00 278 ALA A N 1
ATOM 2233 C CA . ALA A 1 278 ? -9.005 5.792 -9.082 1.00 85.00 278 ALA A CA 1
ATOM 2234 C C . ALA A 1 278 ? -8.942 7.324 -9.163 1.00 85.00 278 ALA A C 1
ATOM 2236 O O . ALA A 1 278 ? -8.028 7.859 -9.780 1.00 85.00 278 ALA A O 1
ATOM 2237 N N . ALA A 1 279 ? -9.854 8.037 -8.494 1.00 83.75 279 ALA A N 1
ATOM 2238 C CA . ALA A 1 279 ? -9.879 9.500 -8.490 1.00 83.75 279 ALA A CA 1
ATOM 2239 C C . ALA A 1 279 ? -8.644 10.104 -7.802 1.00 83.75 279 ALA A C 1
ATOM 2241 O O . ALA A 1 279 ? -8.017 11.019 -8.332 1.00 83.75 279 ALA A O 1
ATOM 2242 N N . LEU A 1 280 ? -8.264 9.581 -6.630 1.00 83.88 280 LEU A N 1
ATOM 2243 C CA . LEU A 1 280 ? -7.067 10.043 -5.922 1.00 83.88 280 LEU A CA 1
ATOM 2244 C C . LEU A 1 280 ? -5.776 9.610 -6.626 1.00 83.88 280 LEU A C 1
ATOM 2246 O O . LEU A 1 280 ? -4.806 10.364 -6.603 1.00 83.88 280 LEU A O 1
ATOM 2250 N N . GLY A 1 281 ? -5.776 8.427 -7.246 1.00 81.38 281 GLY A N 1
ATOM 2251 C CA . GLY A 1 281 ? -4.683 7.910 -8.065 1.00 81.38 281 GLY A CA 1
ATOM 2252 C C . GLY A 1 281 ? -4.437 8.786 -9.287 1.00 81.38 281 GLY A C 1
ATOM 2253 O O . GLY A 1 281 ? -3.343 9.313 -9.423 1.00 81.38 281 GLY A O 1
ATOM 2254 N N . ALA A 1 282 ? -5.465 9.062 -10.092 1.00 83.44 282 ALA A N 1
ATOM 2255 C CA . ALA A 1 282 ? -5.362 9.924 -11.273 1.00 83.44 282 ALA A CA 1
ATOM 2256 C C . ALA A 1 282 ? -4.952 11.373 -10.943 1.00 83.44 282 ALA A C 1
ATOM 2258 O O . ALA A 1 282 ? -4.378 12.063 -11.777 1.00 83.44 282 ALA A O 1
ATOM 2259 N N . ALA A 1 283 ? -5.216 11.846 -9.719 1.00 82.69 283 ALA A N 1
ATOM 2260 C CA . ALA A 1 283 ? -4.768 13.162 -9.259 1.00 82.69 283 ALA A CA 1
ATOM 2261 C C . ALA A 1 283 ? -3.283 13.208 -8.835 1.00 82.69 283 ALA A C 1
ATOM 2263 O O . ALA A 1 283 ? -2.754 14.291 -8.581 1.00 82.69 283 ALA A O 1
ATOM 2264 N N . ARG A 1 284 ? -2.620 12.056 -8.671 1.00 79.69 284 ARG A N 1
ATOM 2265 C CA . ARG A 1 284 ? -1.247 11.940 -8.134 1.00 79.69 284 ARG A CA 1
ATOM 2266 C C . ARG A 1 284 ? -0.288 11.167 -9.028 1.00 79.69 284 ARG A C 1
ATOM 2268 O O . ARG A 1 284 ? 0.917 11.381 -8.931 1.00 79.69 284 ARG A O 1
ATOM 2275 N N . TRP A 1 285 ? -0.810 10.264 -9.838 1.00 83.38 285 TRP A N 1
ATOM 2276 C CA . TRP A 1 285 ? -0.096 9.395 -10.757 1.00 83.38 285 TRP A CA 1
ATOM 2277 C C . TRP A 1 285 ? -0.646 9.595 -12.162 1.00 83.38 285 TRP A C 1
ATOM 2279 O O . TRP A 1 285 ? -1.737 10.135 -12.342 1.00 83.38 285 TRP A O 1
ATOM 2289 N N . ASP A 1 286 ? 0.100 9.116 -13.151 1.00 82.38 286 ASP A N 1
ATOM 2290 C CA . ASP A 1 286 ? -0.391 9.079 -14.521 1.00 82.38 286 ASP A CA 1
ATOM 2291 C C . ASP A 1 286 ? -1.678 8.236 -14.615 1.00 82.38 286 ASP A C 1
ATOM 2293 O O . ASP A 1 286 ? -1.854 7.228 -13.911 1.00 82.38 286 ASP A O 1
ATOM 2297 N N . TRP A 1 287 ? -2.603 8.659 -15.472 1.00 83.56 287 TRP A N 1
ATOM 2298 C CA . TRP A 1 287 ? -3.888 7.989 -15.647 1.00 83.56 287 TRP A CA 1
ATOM 2299 C C . TRP A 1 287 ? -3.691 6.589 -16.246 1.00 83.56 287 TRP A C 1
ATOM 2301 O O . TRP A 1 287 ? -4.354 5.648 -15.808 1.00 83.56 287 TRP A O 1
ATOM 2311 N N . GLU A 1 288 ? -2.722 6.424 -17.157 1.00 82.00 288 GLU A N 1
ATOM 2312 C CA . GLU A 1 288 ? -2.357 5.126 -17.740 1.00 82.00 288 GLU A CA 1
ATOM 2313 C C . GLU A 1 288 ? -1.862 4.162 -16.658 1.00 82.00 288 GLU A C 1
ATOM 2315 O O . GLU A 1 288 ? -2.356 3.040 -16.537 1.00 82.00 288 GLU A O 1
ATOM 2320 N N . PHE A 1 289 ? -0.954 4.624 -15.793 1.00 84.19 289 PHE A N 1
ATOM 2321 C CA . PHE A 1 289 ? -0.470 3.845 -14.652 1.00 84.19 289 PHE A CA 1
ATOM 2322 C C . PHE A 1 289 ? -1.611 3.451 -13.707 1.00 84.19 289 PHE A C 1
ATOM 2324 O O . PHE A 1 289 ? -1.694 2.302 -13.270 1.00 84.19 289 PHE A O 1
ATOM 2331 N N . THR A 1 290 ? -2.521 4.386 -13.419 1.00 86.62 290 THR A N 1
ATOM 2332 C CA . THR A 1 290 ? -3.681 4.148 -12.547 1.00 86.62 290 THR A CA 1
ATOM 2333 C C . THR A 1 290 ? -4.618 3.086 -13.132 1.00 86.62 290 THR A C 1
ATOM 2335 O O . THR A 1 290 ? -5.120 2.235 -12.398 1.00 86.62 290 THR A O 1
ATOM 2338 N N . LEU A 1 291 ? -4.827 3.078 -14.450 1.00 86.69 291 LEU A N 1
ATOM 2339 C CA . LEU A 1 291 ? -5.628 2.048 -15.112 1.00 86.69 291 LEU A CA 1
ATOM 2340 C C . LEU A 1 291 ? -4.930 0.689 -15.165 1.00 86.69 291 LEU A C 1
ATOM 2342 O O . LEU A 1 291 ? -5.610 -0.331 -15.080 1.00 86.69 291 LEU A O 1
ATOM 2346 N N . LEU A 1 292 ? -3.600 0.656 -15.264 1.00 89.06 292 LEU A N 1
ATOM 2347 C CA . LEU A 1 292 ? -2.835 -0.591 -15.267 1.00 89.06 292 LEU A CA 1
ATOM 2348 C C . LEU A 1 292 ? -2.706 -1.213 -13.870 1.00 89.06 292 LEU A C 1
ATOM 2350 O O . LEU A 1 292 ? -2.747 -2.434 -13.748 1.00 89.06 292 LEU A O 1
ATOM 2354 N N . ILE A 1 293 ? -2.585 -0.416 -12.803 1.00 89.44 293 ILE A N 1
ATOM 2355 C CA . ILE A 1 293 ? -2.386 -0.948 -11.444 1.00 89.44 293 ILE A CA 1
ATOM 2356 C C . ILE A 1 293 ? -3.655 -1.584 -10.854 1.00 89.44 293 ILE A C 1
ATOM 2358 O O . ILE A 1 293 ? -3.564 -2.558 -10.109 1.00 89.44 293 ILE A O 1
ATOM 2362 N N . ILE A 1 294 ? -4.845 -1.087 -11.208 1.00 90.62 294 ILE A N 1
ATOM 2363 C CA . ILE A 1 294 ? -6.132 -1.621 -10.726 1.00 90.62 294 ILE A CA 1
ATOM 2364 C C . ILE A 1 294 ? -6.301 -3.123 -11.030 1.00 90.62 294 ILE A C 1
ATOM 2366 O O . ILE A 1 294 ? -6.521 -3.879 -10.081 1.00 90.62 294 ILE A O 1
ATOM 2370 N N . PRO A 1 295 ? -6.200 -3.603 -12.287 1.00 91.81 295 PRO A N 1
ATOM 2371 C CA . PRO A 1 295 ? -6.355 -5.025 -12.590 1.00 91.81 295 PRO A CA 1
ATOM 2372 C C . PRO A 1 295 ? -5.256 -5.884 -11.953 1.00 91.81 295 PRO A C 1
ATOM 2374 O O . PRO A 1 295 ? -5.528 -7.020 -11.572 1.00 91.81 295 PRO A O 1
ATOM 2377 N N . VAL A 1 296 ? -4.046 -5.346 -11.770 1.00 93.62 296 VAL A N 1
ATOM 2378 C CA . VAL A 1 296 ? -2.951 -6.050 -11.084 1.00 93.62 296 VAL A CA 1
ATOM 2379 C C . VAL A 1 296 ? -3.278 -6.283 -9.611 1.00 93.62 296 VAL A C 1
ATOM 2381 O O . VAL A 1 296 ? -3.168 -7.411 -9.130 1.00 93.62 296 VAL A O 1
ATOM 2384 N N . LEU A 1 297 ? -3.739 -5.244 -8.912 1.00 92.56 297 LEU A N 1
ATOM 2385 C CA . LEU A 1 297 ? -4.175 -5.348 -7.519 1.00 92.56 297 LEU A CA 1
ATOM 2386 C C . LEU A 1 297 ? -5.404 -6.254 -7.380 1.00 92.56 297 LEU A C 1
ATOM 2388 O O . LEU A 1 297 ? -5.461 -7.062 -6.458 1.00 92.56 297 LEU A O 1
ATOM 2392 N N . LEU A 1 298 ? -6.366 -6.169 -8.307 1.00 91.50 298 LEU A N 1
ATOM 2393 C CA . LEU A 1 298 ? -7.531 -7.059 -8.314 1.00 91.50 298 LEU A CA 1
ATOM 2394 C C . LEU A 1 298 ? -7.130 -8.519 -8.471 1.00 91.50 298 LEU A C 1
ATOM 2396 O O . LEU A 1 298 ? -7.666 -9.357 -7.755 1.00 91.50 298 LEU A O 1
ATOM 2400 N N . LEU A 1 299 ? -6.213 -8.834 -9.387 1.00 94.44 299 LEU A N 1
ATOM 2401 C CA . LEU A 1 299 ? -5.748 -10.203 -9.591 1.00 94.44 299 LEU A CA 1
ATOM 2402 C C . LEU A 1 299 ? -5.064 -10.747 -8.332 1.00 94.44 299 LEU A C 1
ATOM 2404 O O . LEU A 1 299 ? -5.367 -11.861 -7.904 1.00 94.44 299 LEU A O 1
ATOM 2408 N N . HIS A 1 300 ? -4.185 -9.944 -7.733 1.00 95.00 300 HIS A N 1
ATOM 2409 C CA . HIS A 1 300 ? -3.488 -10.276 -6.494 1.00 95.00 300 HIS A CA 1
ATOM 2410 C C . HIS A 1 300 ? -4.478 -10.563 -5.352 1.00 95.00 300 HIS A C 1
ATOM 2412 O O . HIS A 1 300 ? -4.503 -11.654 -4.781 1.00 95.00 300 HIS A O 1
ATOM 2418 N N . GLU A 1 301 ? -5.394 -9.634 -5.085 1.00 93.69 301 GLU A N 1
ATOM 2419 C CA . GLU A 1 301 ? -6.395 -9.802 -4.031 1.00 93.69 301 GLU A CA 1
ATOM 2420 C C . GLU A 1 301 ? -7.408 -10.915 -4.333 1.00 93.69 301 GLU A C 1
ATOM 2422 O O . GLU A 1 301 ? -7.856 -11.623 -3.428 1.00 93.69 301 GLU A O 1
ATOM 2427 N N . ALA A 1 302 ? -7.767 -11.125 -5.602 1.00 91.06 302 ALA A N 1
ATOM 2428 C CA . ALA A 1 302 ? -8.626 -12.234 -6.009 1.00 91.06 302 ALA A CA 1
ATOM 2429 C C . ALA A 1 302 ? -7.982 -13.590 -5.695 1.00 91.06 302 ALA A C 1
ATOM 2431 O O . ALA A 1 302 ? -8.694 -14.522 -5.316 1.00 91.06 302 ALA A O 1
ATOM 2432 N N . GLY A 1 303 ? -6.653 -13.687 -5.779 1.00 92.75 303 GLY A N 1
ATOM 2433 C CA . GLY A 1 303 ? -5.888 -14.853 -5.350 1.00 92.75 303 GLY A CA 1
ATOM 2434 C C . GLY A 1 303 ? -6.079 -15.168 -3.864 1.00 92.75 303 GLY A C 1
ATOM 2435 O O . GLY A 1 303 ? -6.476 -16.284 -3.508 1.00 92.75 303 GLY A O 1
ATOM 2436 N N . HIS A 1 304 ? -5.911 -14.167 -2.993 1.00 93.12 304 HIS A N 1
ATOM 2437 C CA . HIS A 1 304 ? -6.207 -14.308 -1.562 1.00 93.12 304 HIS A CA 1
ATOM 2438 C C . HIS A 1 304 ? -7.668 -14.686 -1.317 1.00 93.12 304 HIS A C 1
ATOM 2440 O O . HIS A 1 304 ? -7.956 -15.626 -0.572 1.00 93.12 304 HIS A O 1
ATOM 2446 N N . TRP A 1 305 ? -8.601 -13.993 -1.972 1.00 91.06 305 TRP A N 1
ATOM 2447 C CA . TRP A 1 305 ? -10.033 -14.241 -1.831 1.00 91.06 305 TRP A CA 1
ATOM 2448 C C . TRP A 1 305 ? -10.423 -15.665 -2.238 1.00 91.06 305 TRP A C 1
ATOM 2450 O O . TRP A 1 305 ? -11.187 -16.321 -1.525 1.00 91.06 305 TRP A O 1
ATOM 2460 N N . LEU A 1 306 ? -9.876 -16.170 -3.347 1.00 91.50 306 LEU A N 1
ATOM 2461 C CA . LEU A 1 306 ? -10.140 -17.519 -3.835 1.00 91.50 306 LEU A CA 1
ATOM 2462 C C . LEU A 1 306 ? -9.604 -18.566 -2.856 1.00 91.50 306 LEU A C 1
ATOM 2464 O O . LEU A 1 306 ? -10.339 -19.484 -2.489 1.00 91.50 306 LEU A O 1
ATOM 2468 N N . ALA A 1 307 ? -8.369 -18.406 -2.373 1.00 90.94 307 ALA A N 1
ATOM 2469 C CA . ALA A 1 307 ? -7.791 -19.314 -1.384 1.00 90.94 307 ALA A CA 1
ATOM 2470 C C . ALA A 1 307 ? -8.584 -19.309 -0.069 1.00 90.94 307 ALA A C 1
ATOM 2472 O O . ALA A 1 307 ? -8.903 -20.368 0.477 1.00 90.94 307 ALA A O 1
ATOM 2473 N N . MET A 1 308 ? -8.987 -18.130 0.410 1.00 89.69 308 MET A N 1
ATOM 2474 C CA . MET A 1 308 ? -9.854 -18.009 1.581 1.00 89.69 308 MET A CA 1
ATOM 2475 C C . MET A 1 308 ? -11.211 -18.695 1.354 1.00 89.69 308 MET A C 1
ATOM 2477 O O . MET A 1 308 ? -11.700 -19.399 2.241 1.00 89.69 308 MET A O 1
ATOM 2481 N N . ARG A 1 309 ? -11.806 -18.567 0.160 1.00 86.50 309 ARG A N 1
ATOM 2482 C CA . ARG A 1 309 ? -13.067 -19.236 -0.195 1.00 86.50 309 ARG A CA 1
ATOM 2483 C C . ARG A 1 309 ? -12.923 -20.760 -0.235 1.00 86.50 309 ARG A C 1
ATOM 2485 O O . ARG A 1 309 ? -13.775 -21.450 0.324 1.00 86.50 309 ARG A O 1
ATOM 2492 N N . ILE A 1 310 ? -11.838 -21.282 -0.814 1.00 87.19 310 ILE A N 1
ATOM 2493 C CA . ILE A 1 310 ? -11.509 -22.721 -0.822 1.00 87.19 310 ILE A CA 1
ATOM 2494 C C . ILE A 1 310 ? -11.361 -23.245 0.613 1.00 87.19 310 ILE A C 1
ATOM 2496 O O . ILE A 1 310 ? -11.871 -24.313 0.952 1.00 87.19 310 ILE A O 1
ATOM 2500 N N . PHE A 1 311 ? -10.736 -22.463 1.494 1.00 85.50 311 PHE A N 1
ATOM 2501 C CA . PHE A 1 311 ? -10.583 -22.798 2.910 1.00 85.50 311 PHE A CA 1
ATOM 2502 C C . PHE A 1 311 ? -11.777 -22.413 3.790 1.00 85.50 311 PHE A C 1
ATOM 2504 O O . PHE A 1 311 ? -11.653 -22.419 5.015 1.00 85.50 311 PHE A O 1
ATOM 2511 N N . ARG A 1 312 ? -12.941 -22.135 3.188 1.00 82.94 312 ARG A N 1
ATOM 2512 C CA . ARG A 1 312 ? -14.217 -21.879 3.877 1.00 82.94 312 ARG A CA 1
ATOM 2513 C C . ARG A 1 312 ? -14.180 -20.699 4.858 1.00 82.94 312 ARG A C 1
ATOM 2515 O O . ARG A 1 312 ? -14.896 -20.706 5.858 1.00 82.94 312 ARG A O 1
ATOM 2522 N N . TYR A 1 313 ? -13.374 -19.677 4.578 1.00 80.94 313 TYR A N 1
ATOM 2523 C CA . TYR A 1 313 ? -13.453 -18.415 5.312 1.00 80.94 313 TYR A CA 1
ATOM 2524 C C . TYR A 1 313 ? -14.826 -17.773 5.110 1.00 80.94 313 TYR A C 1
ATOM 2526 O O . TYR A 1 313 ? -15.403 -17.796 4.019 1.00 80.94 313 TYR A O 1
ATOM 2534 N N . ARG A 1 314 ? -15.345 -17.174 6.178 1.00 75.19 314 ARG A N 1
ATOM 2535 C CA . ARG A 1 314 ? -16.629 -16.475 6.202 1.00 75.19 314 ARG A CA 1
ATOM 2536 C C . ARG A 1 314 ? -16.414 -14.971 6.075 1.00 75.19 314 ARG A C 1
ATOM 2538 O O . ARG A 1 314 ? -15.316 -14.461 6.293 1.00 75.19 314 ARG A O 1
ATOM 2545 N N . ASN A 1 315 ? -17.485 -14.251 5.742 1.00 73.69 315 ASN A N 1
ATOM 2546 C CA . ASN A 1 315 ? -17.488 -12.787 5.705 1.00 73.69 315 ASN A CA 1
ATOM 2547 C C . ASN A 1 315 ? -16.425 -12.152 4.787 1.00 73.69 315 ASN A C 1
ATOM 2549 O O . ASN A 1 315 ? -15.897 -11.085 5.093 1.00 73.69 315 ASN A O 1
ATOM 2553 N N . LEU A 1 316 ? -16.154 -12.785 3.644 1.00 80.31 316 LEU A N 1
ATOM 2554 C CA . LEU A 1 316 ? -15.183 -12.289 2.674 1.00 80.31 316 LEU A CA 1
ATOM 2555 C C . LEU A 1 316 ? -15.584 -10.913 2.135 1.00 80.31 316 LEU A C 1
ATOM 2557 O O . LEU A 1 316 ? -16.677 -10.742 1.584 1.00 80.31 316 LEU A O 1
ATOM 2561 N N . ARG A 1 317 ? -14.689 -9.936 2.284 1.00 80.50 317 ARG A N 1
ATOM 2562 C CA . ARG A 1 317 ? -14.840 -8.581 1.740 1.00 80.50 317 ARG A CA 1
ATOM 2563 C C . ARG A 1 317 ? -13.538 -8.148 1.097 1.00 80.50 317 ARG A C 1
ATOM 2565 O O . ARG A 1 317 ? -12.489 -8.265 1.722 1.00 80.50 317 ARG A O 1
ATOM 2572 N N . MET A 1 318 ? -13.650 -7.610 -0.107 1.00 84.12 318 MET A N 1
ATOM 2573 C CA . MET A 1 318 ? -12.567 -6.960 -0.832 1.00 84.12 318 MET A CA 1
ATOM 2574 C C . MET A 1 318 ? -12.870 -5.466 -0.900 1.00 84.12 318 MET A C 1
ATOM 2576 O O . MET A 1 318 ? -14.023 -5.085 -1.115 1.00 84.12 318 MET A O 1
ATOM 2580 N N . PHE A 1 319 ? -11.864 -4.627 -0.692 1.00 84.44 319 PHE A N 1
ATOM 2581 C CA . PHE A 1 319 ? -11.983 -3.178 -0.832 1.00 84.44 319 PHE A CA 1
ATOM 2582 C C . PHE A 1 319 ? -10.638 -2.564 -1.216 1.00 84.44 319 PHE A C 1
ATOM 2584 O O . PHE A 1 319 ? -9.586 -3.145 -0.952 1.00 84.44 319 PHE A O 1
ATOM 2591 N N . PHE A 1 320 ? -10.676 -1.379 -1.819 1.00 81.75 320 PHE A N 1
ATOM 2592 C CA . PHE A 1 320 ? -9.473 -0.607 -2.114 1.00 81.75 320 PHE A CA 1
ATOM 2593 C C . PHE A 1 320 ? -9.119 0.324 -0.954 1.00 81.75 320 PHE A C 1
ATOM 2595 O O . PHE A 1 320 ? -9.983 0.962 -0.350 1.00 81.75 320 PHE A O 1
ATOM 2602 N N . ILE A 1 321 ? -7.829 0.417 -0.653 1.00 79.94 321 ILE A N 1
ATOM 2603 C CA . ILE A 1 321 ? -7.250 1.401 0.254 1.00 79.94 321 ILE A CA 1
ATOM 2604 C C . ILE A 1 321 ? -6.626 2.492 -0.625 1.00 79.94 321 ILE A C 1
ATOM 2606 O O . ILE A 1 321 ? -5.626 2.222 -1.299 1.00 79.94 321 ILE A O 1
ATOM 2610 N N . PRO A 1 322 ? -7.195 3.712 -0.648 1.00 72.62 322 PRO A N 1
ATOM 2611 C CA . PRO A 1 322 ? -6.730 4.783 -1.523 1.00 72.62 322 PRO A CA 1
ATOM 2612 C C . PRO A 1 322 ? -5.224 5.023 -1.422 1.00 72.62 322 PRO A C 1
ATOM 2614 O O . PRO A 1 322 ? -4.690 5.117 -0.317 1.00 72.62 322 PRO A O 1
ATOM 2617 N N . LEU A 1 323 ? -4.561 5.146 -2.579 1.00 70.00 323 LEU A N 1
ATOM 2618 C CA . LEU A 1 323 ? -3.117 5.395 -2.712 1.00 70.00 323 LEU A CA 1
ATOM 2619 C C . LEU A 1 323 ? -2.202 4.302 -2.129 1.00 70.00 323 LEU A C 1
ATOM 2621 O O . LEU A 1 323 ? -0.992 4.509 -2.054 1.00 70.00 323 LEU A O 1
ATOM 2625 N N . PHE A 1 324 ? -2.755 3.163 -1.708 1.00 72.81 324 PHE A N 1
ATOM 2626 C CA . PHE A 1 324 ? -1.986 2.071 -1.115 1.00 72.81 324 PHE A CA 1
ATOM 2627 C C . PHE A 1 324 ? -2.143 0.769 -1.898 1.00 72.81 324 PHE A C 1
ATOM 2629 O O . PHE A 1 324 ? -1.156 0.220 -2.372 1.00 72.81 324 PHE A O 1
ATOM 2636 N N . GLY A 1 325 ? -3.374 0.290 -2.077 1.00 81.62 325 GLY A N 1
ATOM 2637 C CA . GLY A 1 325 ? -3.614 -0.980 -2.755 1.00 81.62 325 GLY A CA 1
ATOM 2638 C C . GLY A 1 325 ? -5.048 -1.462 -2.608 1.00 81.62 325 GLY A C 1
ATOM 2639 O O . GLY A 1 325 ? -5.959 -0.670 -2.368 1.00 81.62 325 GLY A O 1
ATOM 2640 N N . ALA A 1 326 ? -5.247 -2.767 -2.715 1.00 81.94 326 ALA A N 1
ATOM 2641 C CA . ALA A 1 326 ? -6.483 -3.423 -2.319 1.00 81.94 326 ALA A CA 1
ATOM 2642 C C . ALA A 1 326 ? -6.210 -4.336 -1.115 1.00 81.94 326 ALA A C 1
ATOM 2644 O O . ALA A 1 326 ? -5.062 -4.527 -0.731 1.00 81.94 326 ALA A O 1
ATOM 2645 N N . ALA A 1 327 ? -7.266 -4.7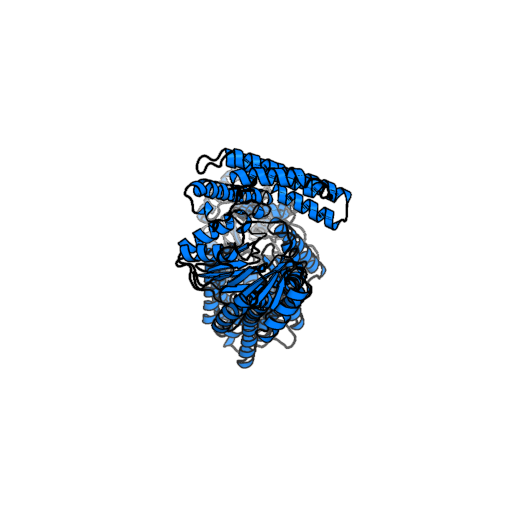77 -0.439 1.00 84.31 327 ALA A N 1
ATOM 2646 C CA . ALA A 1 327 ? -7.154 -5.694 0.684 1.00 84.31 327 ALA A CA 1
ATOM 2647 C C . ALA A 1 327 ? -8.382 -6.601 0.755 1.00 84.31 327 ALA A C 1
ATOM 2649 O O . ALA A 1 327 ? -9.528 -6.149 0.611 1.00 84.31 327 ALA A O 1
ATOM 2650 N N . VAL A 1 328 ? -8.140 -7.876 1.048 1.00 83.69 328 VAL A N 1
ATOM 2651 C CA . VAL A 1 328 ? -9.178 -8.859 1.353 1.00 83.69 328 VAL A CA 1
ATOM 2652 C C . VAL A 1 328 ? -9.177 -9.197 2.833 1.00 83.69 328 VAL A C 1
ATOM 2654 O O . VAL A 1 328 ? -8.163 -9.516 3.448 1.00 83.69 328 VAL A O 1
ATOM 2657 N N . THR A 1 329 ? -10.370 -9.164 3.414 1.00 79.38 329 THR A N 1
ATOM 2658 C CA . THR A 1 329 ? -10.609 -9.578 4.796 1.00 79.38 329 THR A CA 1
ATOM 2659 C C . THR A 1 329 ? -11.554 -10.770 4.814 1.00 79.38 329 THR A C 1
ATOM 2661 O O . THR A 1 329 ? -12.534 -10.813 4.070 1.00 79.38 329 THR A O 1
ATOM 2664 N N . GLY A 1 330 ? -11.262 -11.739 5.676 1.00 74.44 330 GLY A N 1
ATOM 2665 C CA . GLY A 1 330 ? -12.069 -12.933 5.894 1.00 74.44 330 GLY A CA 1
ATOM 2666 C C . GLY A 1 330 ? -11.902 -13.422 7.327 1.00 74.44 330 GLY A C 1
ATOM 2667 O O . GLY A 1 330 ? -10.891 -13.147 7.969 1.00 74.44 330 GLY A O 1
ATOM 2668 N N . GLN A 1 331 ? -12.903 -14.131 7.839 1.00 70.00 331 GLN A N 1
ATOM 2669 C CA . GLN A 1 331 ? -12.908 -14.666 9.200 1.00 70.00 331 GLN A CA 1
ATOM 2670 C C . GLN A 1 331 ? -12.939 -16.191 9.149 1.00 70.00 331 GLN A C 1
ATOM 2672 O O . GLN A 1 331 ? -13.829 -16.770 8.524 1.00 70.00 331 GLN A O 1
ATOM 2677 N N . ASN A 1 332 ? -11.965 -16.832 9.790 1.00 69.19 332 ASN A N 1
ATOM 2678 C CA . ASN A 1 332 ? -11.979 -18.265 10.056 1.00 69.19 332 ASN A CA 1
ATOM 2679 C C . ASN A 1 332 ? -11.125 -18.538 11.293 1.00 69.19 332 ASN A C 1
ATOM 2681 O O . ASN A 1 332 ? -9.928 -18.238 11.303 1.00 69.19 332 ASN A O 1
ATOM 2685 N N . TRP A 1 333 ? -11.743 -19.080 12.337 1.00 63.44 333 TRP A N 1
ATOM 2686 C CA . TRP A 1 333 ? -11.107 -19.217 13.643 1.00 63.44 333 TRP A CA 1
ATOM 2687 C C . TRP A 1 333 ? -10.421 -20.577 13.836 1.00 63.44 333 TRP A C 1
ATOM 2689 O O . TRP A 1 333 ? -9.750 -20.790 14.850 1.00 63.44 333 TRP A O 1
ATOM 2699 N N . ASN A 1 334 ? -10.527 -21.475 12.848 1.00 67.69 334 ASN A N 1
ATOM 2700 C CA . ASN A 1 334 ? -10.006 -22.840 12.908 1.00 67.69 334 ASN A CA 1
ATOM 2701 C C . ASN A 1 334 ? -9.181 -23.229 11.660 1.00 67.69 334 ASN A C 1
ATOM 2703 O O . ASN A 1 334 ? -9.447 -24.227 10.987 1.00 67.69 334 ASN A O 1
ATOM 2707 N N . VAL A 1 335 ? -8.162 -22.425 11.324 1.00 70.19 335 VAL A N 1
ATOM 2708 C CA . VAL A 1 335 ? -7.294 -22.654 10.151 1.00 70.19 335 VAL A CA 1
ATOM 2709 C C . VAL A 1 335 ? -5.862 -22.996 10.571 1.00 70.19 335 VAL A C 1
ATOM 2711 O O . VAL A 1 335 ? -5.186 -22.144 11.155 1.00 70.19 335 VAL A O 1
ATOM 2714 N N . PRO A 1 336 ? -5.351 -24.194 10.222 1.00 78.44 336 PRO A N 1
ATOM 2715 C CA . PRO A 1 336 ? -3.950 -24.557 10.422 1.00 78.44 336 PRO A CA 1
ATOM 2716 C C . PRO A 1 336 ? -2.977 -23.578 9.751 1.00 78.44 336 PRO A C 1
ATOM 2718 O O . PRO A 1 336 ? -3.263 -23.053 8.672 1.00 78.44 336 PRO A O 1
ATOM 2721 N N . GLY A 1 337 ? -1.782 -23.397 10.327 1.00 80.44 337 GLY A N 1
ATOM 2722 C CA . GLY A 1 337 ? -0.791 -22.429 9.833 1.00 80.44 337 GLY A CA 1
ATOM 2723 C C . GLY A 1 337 ? -0.388 -22.628 8.365 1.00 80.44 337 GLY A C 1
ATOM 2724 O O . GLY A 1 337 ? -0.195 -21.654 7.644 1.00 80.44 337 GLY A O 1
ATOM 2725 N N . TRP A 1 338 ? -0.359 -23.872 7.873 1.00 83.25 338 TRP A N 1
ATOM 2726 C CA . TRP A 1 338 ? -0.003 -24.164 6.477 1.00 83.25 338 TRP A CA 1
ATOM 2727 C C . TRP A 1 338 ? -1.026 -23.618 5.470 1.00 83.25 338 TRP A C 1
ATOM 2729 O O . TRP A 1 338 ? -0.643 -23.154 4.399 1.00 83.25 338 TRP A O 1
ATOM 2739 N N . LYS A 1 339 ? -2.320 -23.610 5.823 1.00 88.00 339 LYS A N 1
ATOM 2740 C CA . LYS A 1 339 ? -3.366 -23.007 4.986 1.00 88.00 339 LYS A CA 1
ATOM 2741 C C . LYS A 1 339 ? -3.220 -21.489 4.963 1.00 88.00 339 LYS A C 1
ATOM 2743 O O . LYS A 1 339 ? -3.353 -20.899 3.900 1.00 88.00 339 LYS A O 1
ATOM 2748 N N . LYS A 1 340 ? -2.878 -20.861 6.098 1.00 87.38 340 LYS A N 1
ATOM 2749 C CA . LYS A 1 340 ? -2.610 -19.410 6.163 1.00 87.38 340 LYS A CA 1
ATOM 2750 C C . LYS A 1 340 ? -1.420 -19.006 5.286 1.00 87.38 340 LYS A C 1
ATOM 2752 O O . LYS A 1 340 ? -1.500 -18.010 4.570 1.00 87.38 340 LYS A O 1
ATOM 2757 N N . ALA A 1 341 ? -0.356 -19.809 5.287 1.00 90.00 341 ALA A N 1
ATOM 2758 C CA . ALA A 1 341 ? 0.778 -19.612 4.389 1.00 90.00 341 ALA A CA 1
ATOM 2759 C C . ALA A 1 341 ? 0.363 -19.738 2.912 1.00 90.00 341 ALA A C 1
ATOM 2761 O O . ALA A 1 341 ? 0.735 -18.892 2.105 1.00 90.00 341 ALA A O 1
ATOM 2762 N N . LEU A 1 342 ? -0.469 -20.729 2.561 1.00 91.56 342 LEU A N 1
ATOM 2763 C CA . LEU A 1 342 ? -0.953 -20.877 1.186 1.00 91.56 342 LEU A CA 1
ATOM 2764 C C . LEU A 1 342 ? -1.875 -19.727 0.757 1.00 91.56 342 LEU A C 1
ATOM 2766 O O . LEU A 1 342 ? -1.758 -19.262 -0.369 1.00 91.56 342 LEU A O 1
ATOM 2770 N N . VAL A 1 343 ? -2.741 -19.224 1.648 1.00 92.12 343 VAL A N 1
ATOM 2771 C CA . VAL A 1 343 ? -3.539 -18.010 1.386 1.00 92.12 343 VAL A CA 1
ATOM 2772 C C . VAL A 1 343 ? -2.630 -16.826 1.079 1.00 92.12 343 VAL A C 1
ATOM 2774 O O . VAL A 1 343 ? -2.903 -16.106 0.128 1.00 92.12 343 VAL A O 1
ATOM 2777 N N . SER A 1 344 ? -1.546 -16.653 1.839 1.00 92.62 344 SER A N 1
ATOM 2778 C CA . SER A 1 344 ? -0.590 -15.554 1.634 1.00 92.62 344 SER A CA 1
ATOM 2779 C C . SER A 1 344 ? 0.159 -15.697 0.301 1.00 92.62 344 SER A C 1
ATOM 2781 O O . SER A 1 344 ? 0.395 -14.715 -0.381 1.00 92.62 344 SER A O 1
ATOM 2783 N N . LEU A 1 345 ? 0.481 -16.920 -0.135 1.00 94.38 345 LEU A N 1
ATOM 2784 C CA . LEU A 1 345 ? 1.113 -17.162 -1.442 1.00 94.38 345 LEU A CA 1
ATOM 2785 C C . LEU A 1 345 ? 0.137 -17.059 -2.626 1.00 94.38 345 LEU A C 1
ATOM 2787 O O . LEU A 1 345 ? 0.564 -16.803 -3.752 1.00 94.38 345 LEU A O 1
ATOM 2791 N N . ALA A 1 346 ? -1.160 -17.263 -2.392 1.00 95.25 346 ALA A N 1
ATOM 2792 C CA . ALA A 1 346 ? -2.166 -17.293 -3.448 1.00 95.25 346 ALA A CA 1
ATOM 2793 C C . ALA A 1 346 ? -2.396 -15.935 -4.120 1.00 95.25 346 ALA A C 1
ATOM 2795 O O . ALA A 1 346 ? -2.892 -15.926 -5.241 1.00 95.25 346 ALA A O 1
ATOM 2796 N N . GLY A 1 347 ? -2.040 -14.819 -3.477 1.00 92.75 347 GLY A N 1
ATOM 2797 C CA . GLY A 1 347 ? -2.056 -13.501 -4.116 1.00 92.75 347 GLY A CA 1
ATOM 2798 C C . GLY A 1 347 ? -0.866 -13.290 -5.056 1.00 92.75 347 GLY A C 1
ATOM 2799 O O . GLY A 1 347 ? -1.070 -13.122 -6.260 1.00 92.75 347 GLY A O 1
ATOM 2800 N N . PRO A 1 348 ? 0.384 -13.374 -4.559 1.00 95.44 348 PRO A N 1
ATOM 2801 C CA . PRO A 1 348 ? 1.578 -13.165 -5.368 1.00 95.44 348 PRO A CA 1
ATOM 2802 C C . PRO A 1 348 ? 1.772 -14.137 -6.538 1.00 95.44 348 PRO A C 1
ATOM 2804 O O . PRO A 1 348 ? 2.112 -13.721 -7.646 1.00 95.44 348 PRO A O 1
ATOM 2807 N N . LEU A 1 349 ? 1.605 -15.446 -6.311 1.00 95.50 349 LEU A N 1
ATOM 2808 C CA . LEU A 1 349 ? 2.044 -16.459 -7.280 1.00 95.50 349 LEU A CA 1
ATOM 2809 C C . LEU A 1 349 ? 1.320 -16.368 -8.635 1.00 95.50 349 LEU A C 1
ATOM 2811 O O . LEU A 1 349 ? 2.015 -16.353 -9.653 1.00 95.50 349 LEU A O 1
ATOM 2815 N N . PRO A 1 350 ? -0.025 -16.261 -8.707 1.00 95.56 350 PRO A N 1
ATOM 2816 C CA . PRO A 1 350 ? -0.717 -16.114 -9.987 1.00 95.56 350 PRO A CA 1
ATOM 2817 C C . PRO A 1 350 ? -0.279 -14.865 -10.753 1.00 95.56 350 PRO A C 1
ATOM 2819 O O . PRO A 1 350 ? -0.106 -14.917 -11.970 1.00 95.56 350 PRO A O 1
ATOM 2822 N N . GLY A 1 351 ? -0.050 -13.759 -10.038 1.00 94.69 351 GLY A N 1
ATOM 2823 C CA . GLY A 1 351 ? 0.427 -12.518 -10.631 1.00 94.69 351 GLY A CA 1
ATOM 2824 C C . GLY A 1 351 ? 1.841 -12.636 -11.199 1.00 94.69 351 GLY A C 1
ATOM 2825 O O . GLY A 1 351 ? 2.096 -12.130 -12.288 1.00 94.69 351 GLY A O 1
ATOM 2826 N N . LEU A 1 352 ? 2.739 -13.371 -10.532 1.00 95.44 352 LEU A N 1
ATOM 2827 C CA . LEU A 1 352 ? 4.072 -13.664 -11.068 1.00 95.44 352 LEU A CA 1
ATOM 2828 C C . LEU A 1 352 ? 4.025 -14.522 -12.331 1.00 95.44 352 LEU A C 1
ATOM 2830 O O . LEU A 1 352 ? 4.697 -14.201 -13.309 1.00 95.44 352 LEU A O 1
ATOM 2834 N N . VAL A 1 353 ? 3.229 -15.596 -12.328 1.00 95.56 353 VAL A N 1
ATOM 2835 C CA . VAL A 1 353 ? 3.093 -16.479 -13.499 1.00 95.56 353 VAL A CA 1
ATOM 2836 C C . VAL A 1 353 ? 2.533 -15.707 -14.691 1.00 95.56 353 VAL A C 1
ATOM 2838 O O . VAL A 1 353 ? 3.101 -15.767 -15.782 1.00 95.56 353 VAL A O 1
ATOM 2841 N N . LEU A 1 354 ? 1.465 -14.933 -14.478 1.00 95.88 354 LEU A N 1
ATOM 2842 C CA . LEU A 1 354 ? 0.886 -14.103 -15.529 1.00 95.88 354 LEU A CA 1
ATOM 2843 C C . LEU A 1 354 ? 1.863 -13.016 -15.992 1.00 95.88 354 LEU A C 1
ATOM 2845 O O . LEU A 1 354 ? 1.995 -12.795 -17.191 1.00 95.88 354 LEU A O 1
ATOM 2849 N N . GLY A 1 355 ? 2.577 -12.371 -15.068 1.00 94.81 355 GLY A N 1
ATOM 2850 C CA . GLY A 1 355 ? 3.581 -11.356 -15.384 1.00 94.81 355 GLY A CA 1
ATOM 2851 C C . GLY A 1 355 ? 4.702 -11.896 -16.272 1.00 94.81 355 GLY A C 1
ATOM 2852 O O . GLY A 1 355 ? 5.045 -11.261 -17.264 1.00 94.81 355 GLY A O 1
ATOM 2853 N N . MET A 1 356 ? 5.222 -13.095 -15.985 1.00 94.06 356 MET A N 1
ATOM 2854 C CA . MET A 1 356 ? 6.229 -13.747 -16.836 1.00 94.06 356 MET A CA 1
ATOM 2855 C C . MET A 1 356 ? 5.665 -14.082 -18.224 1.00 94.06 356 MET A C 1
ATOM 2857 O O . MET A 1 356 ? 6.313 -13.804 -19.231 1.00 94.06 356 MET A O 1
ATOM 2861 N N . ALA A 1 357 ? 4.443 -14.621 -18.297 1.00 94.00 357 ALA A N 1
ATOM 2862 C CA . ALA A 1 357 ? 3.794 -14.935 -19.570 1.00 94.00 357 ALA A CA 1
ATOM 2863 C C . ALA A 1 357 ? 3.555 -13.679 -20.427 1.00 94.00 357 ALA A C 1
ATOM 2865 O O . ALA A 1 357 ? 3.849 -13.678 -21.623 1.00 94.00 357 ALA A O 1
ATOM 2866 N N . LEU A 1 358 ? 3.080 -12.590 -19.815 1.00 93.50 358 LEU A N 1
ATOM 2867 C CA . LEU A 1 358 ? 2.866 -11.313 -20.496 1.00 93.50 358 LEU A CA 1
ATOM 2868 C C . LEU A 1 358 ? 4.176 -10.618 -20.871 1.00 93.50 358 LEU A C 1
ATOM 2870 O O . LEU A 1 358 ? 4.210 -9.949 -21.897 1.00 93.50 358 LEU A O 1
ATOM 2874 N N . ALA A 1 359 ? 5.255 -10.797 -20.105 1.00 88.88 359 ALA A N 1
ATOM 2875 C CA . ALA A 1 359 ? 6.574 -10.291 -20.480 1.00 88.88 359 ALA A CA 1
ATOM 2876 C C . ALA A 1 359 ? 7.086 -10.976 -21.758 1.00 88.88 359 ALA A C 1
ATOM 2878 O O . ALA A 1 359 ? 7.552 -10.298 -22.672 1.00 88.88 359 ALA A O 1
ATOM 2879 N N . ILE A 1 360 ? 6.935 -12.305 -21.855 1.00 88.62 360 ILE A N 1
ATOM 2880 C CA . ILE A 1 360 ? 7.284 -13.071 -23.064 1.00 88.62 360 ILE A CA 1
ATOM 2881 C C . ILE A 1 360 ? 6.394 -12.648 -24.241 1.00 88.62 360 ILE A C 1
ATOM 2883 O O . ILE A 1 360 ? 6.899 -12.382 -25.329 1.00 88.62 360 ILE A O 1
ATOM 2887 N N . ALA A 1 361 ? 5.078 -12.548 -24.031 1.00 87.75 361 ALA A N 1
ATOM 2888 C CA . ALA A 1 361 ? 4.132 -12.168 -25.080 1.00 87.75 361 ALA A CA 1
ATOM 2889 C C . ALA A 1 361 ? 4.319 -10.716 -25.549 1.00 87.75 361 ALA A C 1
ATOM 2891 O O . ALA A 1 361 ? 4.277 -10.448 -26.744 1.00 87.75 361 ALA A O 1
ATOM 2892 N N . GLY A 1 362 ? 4.557 -9.780 -24.628 1.00 85.56 362 GLY A N 1
ATOM 2893 C CA . GLY A 1 362 ? 4.817 -8.376 -24.939 1.00 85.56 362 GLY A CA 1
ATOM 2894 C C . GLY A 1 362 ? 6.097 -8.192 -25.747 1.00 85.56 362 GLY A C 1
ATOM 2895 O O . GLY A 1 362 ? 6.107 -7.402 -26.690 1.00 85.56 362 GLY A O 1
ATOM 2896 N N . TRP A 1 363 ? 7.133 -8.976 -25.435 1.00 79.88 363 TRP A N 1
ATOM 2897 C CA . TRP A 1 363 ? 8.340 -9.055 -26.253 1.00 79.88 363 TRP A CA 1
ATOM 2898 C C . TRP A 1 363 ? 8.050 -9.624 -27.649 1.00 79.88 363 TRP A C 1
ATOM 2900 O O . TRP A 1 363 ? 8.393 -8.990 -28.643 1.00 79.88 363 TRP A O 1
ATOM 2910 N N . ALA A 1 364 ? 7.367 -10.768 -27.740 1.00 79.94 364 ALA A N 1
ATOM 2911 C CA . ALA A 1 364 ? 7.098 -11.435 -29.016 1.00 79.94 364 ALA A CA 1
ATOM 2912 C C . ALA A 1 364 ? 6.166 -10.635 -29.948 1.00 79.94 364 ALA A C 1
ATOM 2914 O O . ALA A 1 364 ? 6.340 -10.659 -31.163 1.00 79.94 364 ALA A O 1
ATOM 2915 N N . LEU A 1 365 ? 5.181 -9.923 -29.393 1.00 83.69 365 LEU A N 1
ATOM 2916 C CA . LEU A 1 365 ? 4.158 -9.191 -30.149 1.00 83.69 365 LEU A CA 1
ATOM 2917 C C . LEU A 1 365 ? 4.498 -7.703 -30.358 1.00 83.69 365 LEU A C 1
ATOM 2919 O O . LEU A 1 365 ? 3.716 -6.996 -30.988 1.00 83.69 365 LEU A O 1
ATOM 2923 N N . LYS A 1 366 ? 5.625 -7.211 -29.815 1.00 79.19 366 LYS A N 1
ATOM 2924 C CA . LYS A 1 366 ? 6.034 -5.789 -29.821 1.00 79.19 366 LYS A CA 1
ATOM 2925 C C . LYS A 1 366 ? 4.923 -4.820 -29.347 1.00 79.19 366 LYS A C 1
ATOM 2927 O O . LYS A 1 366 ? 4.831 -3.696 -29.831 1.00 79.19 366 LYS A O 1
ATOM 2932 N N . VAL A 1 367 ? 4.082 -5.224 -28.383 1.00 81.62 367 VAL A N 1
ATOM 2933 C CA . VAL A 1 367 ? 2.997 -4.383 -27.823 1.00 81.62 367 VAL A CA 1
ATOM 2934 C C . VAL A 1 367 ? 3.456 -3.734 -26.505 1.00 81.62 367 VAL A C 1
ATOM 2936 O O . VAL A 1 367 ? 3.528 -4.430 -25.487 1.00 81.62 367 VAL A O 1
ATOM 2939 N N . PRO A 1 368 ? 3.710 -2.408 -26.456 1.00 74.06 368 PRO A N 1
ATOM 2940 C CA . PRO A 1 368 ? 4.300 -1.747 -25.282 1.00 74.06 368 PRO A CA 1
ATOM 2941 C C . PRO A 1 368 ? 3.462 -1.869 -24.001 1.00 74.06 368 PRO A C 1
ATOM 2943 O O . PRO A 1 368 ? 4.004 -2.033 -22.908 1.00 74.06 368 PRO A O 1
ATOM 2946 N N . VAL A 1 369 ? 2.131 -1.856 -24.136 1.00 81.94 369 VAL A N 1
ATOM 2947 C CA . VAL A 1 369 ? 1.189 -1.961 -23.006 1.00 81.94 369 VAL A CA 1
ATOM 2948 C C . VAL A 1 369 ? 1.341 -3.294 -22.261 1.00 81.94 369 VAL A C 1
ATOM 2950 O O . VAL A 1 369 ? 1.256 -3.324 -21.033 1.00 81.94 369 VAL A O 1
ATOM 2953 N N . LEU A 1 370 ? 1.628 -4.391 -22.975 1.00 86.12 370 LEU A N 1
ATOM 2954 C CA . LEU A 1 370 ? 1.863 -5.700 -22.355 1.00 86.12 370 LEU A CA 1
ATOM 2955 C C . LEU A 1 370 ? 3.144 -5.703 -21.517 1.00 86.12 370 LEU A C 1
ATOM 2957 O O . LEU A 1 370 ? 3.152 -6.279 -20.432 1.00 86.12 370 LEU A O 1
ATOM 2961 N N . GLY A 1 371 ? 4.193 -5.015 -21.980 1.00 83.75 371 GLY A N 1
ATOM 2962 C CA . GLY A 1 371 ? 5.437 -4.844 -21.228 1.00 83.75 371 GLY A CA 1
ATOM 2963 C C . GLY A 1 371 ? 5.228 -4.068 -19.925 1.00 83.75 371 GLY A C 1
ATOM 2964 O O . GLY A 1 371 ? 5.689 -4.503 -18.870 1.00 83.75 371 GLY A O 1
ATOM 2965 N N . GLY A 1 372 ? 4.468 -2.967 -19.975 1.00 84.81 372 GLY A N 1
ATOM 2966 C CA . GLY A 1 372 ? 4.112 -2.184 -18.785 1.00 84.81 372 GLY A CA 1
ATOM 2967 C C . GLY A 1 372 ? 3.287 -2.982 -17.768 1.00 84.81 372 GLY A C 1
ATOM 2968 O O . GLY A 1 372 ? 3.601 -2.992 -16.575 1.00 84.81 372 GLY A O 1
ATOM 2969 N N . LEU A 1 373 ? 2.273 -3.717 -18.237 1.00 90.56 373 LEU A N 1
ATOM 2970 C CA . LEU A 1 373 ? 1.443 -4.573 -17.385 1.00 90.56 373 LEU A CA 1
ATOM 2971 C C . LEU A 1 373 ? 2.243 -5.734 -16.774 1.00 90.56 373 LEU A C 1
ATOM 2973 O O . LEU A 1 373 ? 2.093 -6.034 -15.588 1.00 90.56 373 LEU A O 1
ATOM 2977 N N . ALA A 1 374 ? 3.118 -6.364 -17.560 1.00 92.31 374 ALA A N 1
ATOM 2978 C CA . ALA A 1 374 ? 3.997 -7.431 -17.098 1.00 92.31 374 ALA A CA 1
ATOM 2979 C C . ALA A 1 374 ? 4.965 -6.944 -16.013 1.00 92.31 374 ALA A C 1
ATOM 2981 O O . ALA A 1 374 ? 5.105 -7.598 -14.979 1.00 92.31 374 ALA A O 1
ATOM 2982 N N . ALA A 1 375 ? 5.585 -5.776 -16.208 1.00 89.81 375 ALA A N 1
ATOM 2983 C CA . ALA A 1 375 ? 6.478 -5.175 -15.222 1.00 89.81 375 ALA A CA 1
ATOM 2984 C C . ALA A 1 375 ? 5.753 -4.895 -13.896 1.00 89.81 375 ALA A C 1
ATOM 2986 O O . ALA A 1 375 ? 6.275 -5.229 -12.833 1.00 89.81 375 ALA A O 1
ATOM 2987 N N . LEU A 1 376 ? 4.531 -4.354 -13.951 1.00 92.69 376 LEU A N 1
ATOM 2988 C CA . LEU A 1 376 ? 3.697 -4.120 -12.768 1.00 92.69 376 LEU A CA 1
ATOM 2989 C C . LEU A 1 376 ? 3.311 -5.417 -12.049 1.00 92.69 376 LEU A C 1
ATOM 2991 O O . LEU A 1 376 ? 3.442 -5.496 -10.826 1.00 92.69 376 LEU A O 1
ATOM 2995 N N . LEU A 1 377 ? 2.871 -6.438 -12.793 1.00 95.06 377 LEU A N 1
ATOM 2996 C CA . LEU A 1 377 ? 2.552 -7.759 -12.245 1.00 95.06 377 LEU A CA 1
ATOM 2997 C C . LEU A 1 377 ? 3.760 -8.378 -11.547 1.00 95.06 377 LEU A C 1
ATOM 2999 O O . LEU A 1 377 ? 3.641 -8.829 -10.411 1.00 95.06 377 LEU A O 1
ATOM 3003 N N . LEU A 1 378 ? 4.925 -8.374 -12.191 1.00 94.62 378 LEU A N 1
ATOM 3004 C CA . LEU A 1 378 ? 6.138 -8.927 -11.600 1.00 94.62 378 LEU A CA 1
ATOM 3005 C C . LEU A 1 378 ? 6.562 -8.133 -10.365 1.00 94.62 378 LEU A C 1
ATOM 3007 O O . LEU A 1 378 ? 6.793 -8.730 -9.318 1.00 94.62 378 LEU A O 1
ATOM 3011 N N . PHE A 1 379 ? 6.609 -6.803 -10.455 1.00 93.62 379 PHE A N 1
ATOM 3012 C CA . PHE A 1 379 ? 7.082 -5.951 -9.367 1.00 93.62 379 PHE A CA 1
ATOM 3013 C C . PHE A 1 379 ? 6.188 -6.025 -8.126 1.00 93.62 379 PHE A C 1
ATOM 3015 O O . PHE A 1 379 ? 6.693 -6.307 -7.043 1.00 93.62 379 PHE A O 1
ATOM 3022 N N . ILE A 1 380 ? 4.873 -5.817 -8.266 1.00 92.50 380 ILE A N 1
ATOM 3023 C CA . ILE A 1 380 ? 3.944 -5.779 -7.122 1.00 92.50 380 ILE A CA 1
ATOM 3024 C C . ILE A 1 380 ? 3.914 -7.133 -6.409 1.00 92.50 380 ILE A C 1
ATOM 3026 O O . ILE A 1 380 ? 4.049 -7.201 -5.188 1.00 92.50 380 ILE A O 1
ATOM 3030 N N . ASN A 1 381 ? 3.792 -8.223 -7.169 1.00 95.56 381 ASN A N 1
ATOM 3031 C CA . ASN A 1 381 ? 3.704 -9.558 -6.586 1.00 95.56 381 ASN A CA 1
ATOM 3032 C C . ASN A 1 381 ? 5.048 -10.020 -6.000 1.00 95.56 381 ASN A C 1
ATOM 3034 O O . ASN A 1 381 ? 5.068 -10.626 -4.931 1.00 95.56 381 ASN A O 1
ATOM 3038 N N . TRP A 1 382 ? 6.178 -9.698 -6.638 1.00 95.38 382 TRP A N 1
ATOM 3039 C CA . TRP A 1 382 ? 7.501 -10.000 -6.082 1.00 95.38 382 TRP A CA 1
ATOM 3040 C C . TRP A 1 382 ? 7.785 -9.189 -4.816 1.00 95.38 382 TRP A C 1
ATOM 3042 O O . TRP A 1 382 ? 8.271 -9.742 -3.830 1.00 95.38 382 TRP A O 1
ATOM 3052 N N . PHE A 1 383 ? 7.422 -7.904 -4.803 1.00 92.75 383 PHE A N 1
ATOM 3053 C CA . PHE A 1 383 ? 7.550 -7.057 -3.621 1.00 92.75 383 PHE A CA 1
ATOM 3054 C C . PHE A 1 383 ? 6.730 -7.615 -2.452 1.00 92.75 383 PHE A C 1
ATOM 3056 O O . PHE A 1 383 ? 7.256 -7.734 -1.348 1.00 92.75 383 PHE A O 1
ATOM 3063 N N . ASN A 1 384 ? 5.491 -8.061 -2.692 1.00 92.88 384 ASN A N 1
ATOM 3064 C CA . ASN A 1 384 ? 4.666 -8.692 -1.658 1.00 92.88 384 ASN A CA 1
ATOM 3065 C C . ASN A 1 384 ? 5.226 -10.033 -1.150 1.00 92.88 384 ASN A C 1
ATOM 3067 O O . ASN A 1 384 ? 4.911 -10.433 -0.033 1.00 92.88 384 ASN A O 1
ATOM 3071 N N . LEU A 1 385 ? 6.118 -10.704 -1.885 1.00 94.94 385 LEU A N 1
ATOM 3072 C CA . LEU A 1 385 ? 6.821 -11.898 -1.398 1.00 94.94 385 LEU A CA 1
ATOM 3073 C C . LEU A 1 385 ? 8.020 -11.589 -0.501 1.00 94.94 385 LEU A C 1
ATOM 3075 O O . LEU A 1 385 ? 8.595 -12.529 0.051 1.00 94.94 385 LEU A O 1
ATOM 3079 N N . LEU A 1 386 ? 8.417 -10.328 -0.308 1.00 92.94 386 LEU A N 1
ATOM 3080 C CA . LEU A 1 386 ? 9.529 -10.023 0.589 1.00 92.94 386 LEU A CA 1
ATOM 3081 C C . LEU A 1 386 ? 9.241 -10.534 2.018 1.00 92.94 386 LEU A C 1
ATOM 3083 O O . LEU A 1 386 ? 8.112 -10.426 2.505 1.00 92.94 386 LEU A O 1
ATOM 3087 N N . PRO A 1 387 ? 10.249 -11.096 2.713 1.00 91.25 387 PRO A N 1
ATOM 3088 C CA . PRO A 1 387 ? 10.089 -11.764 4.009 1.00 91.25 387 PRO A CA 1
ATOM 3089 C C . PRO A 1 387 ? 9.921 -10.778 5.182 1.00 91.25 387 PRO A C 1
ATOM 3091 O O . PRO A 1 387 ? 10.620 -10.871 6.189 1.00 91.25 387 PRO A O 1
ATOM 3094 N N . ILE A 1 388 ? 9.030 -9.792 5.058 1.00 88.44 388 ILE A N 1
ATOM 3095 C CA . ILE A 1 388 ? 8.898 -8.663 5.987 1.00 88.44 388 ILE A CA 1
ATOM 3096 C C . ILE A 1 388 ? 7.414 -8.335 6.180 1.00 88.44 388 ILE A C 1
ATOM 3098 O O . ILE A 1 388 ? 6.665 -8.248 5.216 1.00 88.44 388 ILE A O 1
ATOM 3102 N N . LEU A 1 389 ? 6.966 -8.129 7.421 1.00 87.44 389 LEU A N 1
ATOM 3103 C CA . LEU A 1 389 ? 5.594 -7.675 7.691 1.00 87.44 389 LEU A CA 1
ATOM 3104 C C . LEU A 1 389 ? 5.427 -6.187 7.322 1.00 87.44 389 LEU A C 1
ATOM 3106 O O . LEU A 1 389 ? 6.338 -5.404 7.596 1.00 87.44 389 LEU A O 1
ATOM 3110 N N . PRO A 1 390 ? 4.278 -5.759 6.764 1.00 87.25 390 PRO A N 1
ATOM 3111 C CA . PRO A 1 390 ? 3.007 -6.484 6.600 1.00 87.25 390 PRO A CA 1
ATOM 3112 C C . PRO A 1 390 ? 2.832 -7.230 5.261 1.00 87.25 390 PRO A C 1
ATOM 3114 O O . PRO A 1 390 ? 1.706 -7.540 4.895 1.00 87.25 390 PRO A O 1
ATOM 3117 N N . LEU A 1 391 ? 3.903 -7.476 4.505 1.00 91.38 391 LEU A N 1
ATOM 3118 C CA . LEU A 1 391 ? 3.817 -8.110 3.186 1.00 91.38 391 LEU A CA 1
ATOM 3119 C C . LEU A 1 391 ? 3.489 -9.608 3.314 1.00 91.38 391 LEU A C 1
ATOM 3121 O O . LEU A 1 391 ? 3.751 -10.230 4.353 1.00 91.38 391 LEU A O 1
ATOM 3125 N N . ASP A 1 392 ? 2.961 -10.206 2.246 1.00 93.75 392 ASP A N 1
ATOM 3126 C CA . ASP A 1 392 ? 2.544 -11.614 2.231 1.00 93.75 392 ASP A CA 1
ATOM 3127 C C . ASP A 1 392 ? 3.680 -12.578 2.567 1.00 93.75 392 ASP A C 1
ATOM 3129 O O . ASP A 1 392 ? 3.489 -13.522 3.333 1.00 93.75 392 ASP A O 1
ATOM 3133 N N . GLY A 1 393 ? 4.889 -12.326 2.062 1.00 92.19 393 GLY A N 1
ATOM 3134 C CA . GLY A 1 393 ? 6.077 -13.113 2.392 1.00 92.19 393 GLY A CA 1
ATOM 3135 C C . GLY A 1 393 ? 6.396 -13.088 3.888 1.00 92.19 393 GLY A C 1
ATOM 3136 O O . GLY A 1 393 ? 6.779 -14.108 4.466 1.00 92.19 393 GLY A O 1
ATOM 3137 N N . GLY A 1 394 ? 6.156 -11.956 4.554 1.00 91.19 394 GLY A N 1
ATOM 3138 C CA . GLY A 1 394 ? 6.228 -11.849 6.009 1.00 91.19 394 GLY A CA 1
ATOM 3139 C C . GLY A 1 394 ? 5.175 -12.709 6.711 1.00 91.19 394 GLY A C 1
ATOM 3140 O O . GLY A 1 394 ? 5.496 -13.400 7.682 1.00 91.19 394 GLY A O 1
ATOM 3141 N N . HIS A 1 395 ? 3.942 -12.733 6.198 1.00 90.94 395 HIS A N 1
ATOM 3142 C CA . HIS A 1 395 ? 2.875 -13.600 6.705 1.00 90.94 395 HIS A CA 1
ATOM 3143 C C . HIS A 1 395 ? 3.162 -15.095 6.486 1.00 90.94 395 HIS A C 1
ATOM 3145 O O . HIS A 1 395 ? 2.879 -15.901 7.378 1.00 90.94 395 HIS A O 1
ATOM 3151 N N . VAL A 1 396 ? 3.808 -15.472 5.376 1.00 92.38 396 VAL A N 1
ATOM 3152 C CA . VAL A 1 396 ? 4.289 -16.843 5.127 1.00 92.38 396 VAL A CA 1
ATOM 3153 C C . VAL A 1 396 ? 5.313 -17.259 6.182 1.00 92.38 396 VAL A C 1
ATOM 3155 O O . VAL A 1 396 ? 5.146 -18.307 6.814 1.00 92.38 396 VAL A O 1
ATOM 3158 N N . LEU A 1 397 ? 6.347 -16.447 6.431 1.00 91.69 397 LEU A N 1
ATOM 3159 C CA . LEU A 1 397 ? 7.355 -16.764 7.450 1.00 91.69 397 LEU A CA 1
ATOM 3160 C C . LEU A 1 397 ? 6.764 -16.786 8.859 1.00 91.69 397 LEU A C 1
ATOM 3162 O O . LEU A 1 397 ? 7.107 -17.648 9.672 1.00 91.69 397 LEU A O 1
ATOM 3166 N N . GLN A 1 398 ? 5.837 -15.876 9.150 1.00 88.62 398 GLN A N 1
ATOM 3167 C CA . GLN A 1 398 ? 5.156 -15.846 10.433 1.00 88.62 398 GLN A CA 1
ATOM 3168 C C . GLN A 1 398 ? 4.347 -17.129 10.668 1.00 88.62 398 GLN A C 1
ATOM 3170 O O . GLN A 1 398 ? 4.483 -17.760 11.718 1.00 88.62 398 GLN A O 1
ATOM 3175 N N . ALA A 1 399 ? 3.551 -17.549 9.681 1.00 86.62 399 ALA A N 1
ATOM 3176 C CA . ALA A 1 399 ? 2.689 -18.727 9.766 1.00 86.62 399 ALA A CA 1
ATOM 3177 C C . ALA A 1 399 ? 3.458 -20.062 9.774 1.00 86.62 399 ALA A C 1
ATOM 3179 O O . ALA A 1 399 ? 2.905 -21.079 10.196 1.00 86.62 399 ALA A O 1
ATOM 3180 N N . THR A 1 400 ? 4.718 -20.076 9.326 1.00 87.69 400 THR A N 1
ATOM 3181 C CA . THR A 1 400 ? 5.523 -21.302 9.186 1.00 87.69 400 THR A CA 1
ATOM 3182 C C . THR A 1 400 ? 6.639 -21.430 10.226 1.00 87.69 400 THR A C 1
ATOM 3184 O O . THR A 1 400 ? 6.793 -22.505 10.812 1.00 87.69 400 THR A O 1
ATOM 3187 N N . LEU A 1 401 ? 7.401 -20.358 10.470 1.00 85.62 401 LEU A N 1
ATOM 3188 C CA . LEU A 1 401 ? 8.599 -20.347 11.315 1.00 85.62 401 LEU A CA 1
ATOM 3189 C C . LEU A 1 401 ? 8.368 -19.613 12.636 1.00 85.62 401 LEU A C 1
ATOM 3191 O O . LEU A 1 401 ? 8.509 -20.205 13.708 1.00 85.62 401 LEU A O 1
ATOM 3195 N N . PHE A 1 402 ? 8.011 -18.328 12.577 1.00 84.75 402 PHE A N 1
ATOM 3196 C CA . PHE A 1 402 ? 8.100 -17.454 13.750 1.00 84.75 402 PHE A CA 1
ATOM 3197 C C . PHE A 1 402 ? 6.976 -17.672 14.774 1.00 84.75 402 PHE A C 1
ATOM 3199 O O . PHE A 1 402 ? 7.206 -17.492 15.968 1.00 84.75 402 PHE A O 1
ATOM 3206 N N . CYS A 1 403 ? 5.808 -18.183 14.364 1.00 81.19 403 CYS A N 1
ATOM 3207 C CA . CYS A 1 403 ? 4.715 -18.535 15.285 1.00 81.19 403 CYS A CA 1
ATOM 3208 C C . CYS A 1 403 ? 5.052 -19.660 16.287 1.00 81.19 403 CYS A C 1
ATOM 3210 O O . CYS A 1 403 ? 4.317 -19.854 17.261 1.00 81.19 403 CYS A O 1
ATOM 3212 N N . ARG A 1 404 ? 6.156 -20.397 16.076 1.00 81.50 404 ARG A N 1
ATOM 3213 C CA . ARG A 1 404 ? 6.608 -21.488 16.958 1.00 81.50 404 ARG A CA 1
ATOM 3214 C C . ARG A 1 404 ? 7.158 -20.997 18.297 1.00 81.50 404 ARG A C 1
ATOM 3216 O O . ARG A 1 404 ? 7.115 -21.741 19.270 1.00 81.50 404 ARG A O 1
ATOM 3223 N N . ASN A 1 405 ? 7.675 -19.770 18.359 1.00 83.25 405 ASN A N 1
ATOM 3224 C CA . ASN A 1 405 ? 8.249 -19.202 19.577 1.00 83.25 405 ASN A CA 1
ATOM 3225 C C . ASN A 1 405 ? 7.883 -17.721 19.691 1.00 83.25 405 ASN A C 1
ATOM 3227 O O . ASN A 1 405 ? 8.235 -16.923 18.823 1.00 83.25 405 ASN A O 1
ATOM 3231 N N . ARG A 1 406 ? 7.249 -17.333 20.805 1.00 82.00 406 ARG A N 1
ATOM 3232 C CA . ARG A 1 406 ? 6.834 -15.944 21.051 1.00 82.00 406 ARG A CA 1
ATOM 3233 C C . ARG A 1 406 ? 7.967 -14.920 20.941 1.00 82.00 406 ARG A C 1
ATOM 3235 O O . ARG A 1 406 ? 7.712 -13.792 20.538 1.00 82.00 406 ARG A O 1
ATOM 3242 N N . TRP A 1 407 ? 9.202 -15.281 21.304 1.00 87.00 407 TRP A N 1
ATOM 3243 C CA . TRP A 1 407 ? 10.345 -14.365 21.214 1.00 87.00 407 TRP A CA 1
ATOM 3244 C C . TRP A 1 407 ? 10.796 -14.158 19.772 1.00 87.00 407 TRP A C 1
ATOM 3246 O O . TRP A 1 407 ? 11.177 -13.047 19.416 1.00 87.00 407 TRP A O 1
ATOM 3256 N N . LEU A 1 408 ? 10.708 -15.203 18.945 1.00 87.38 408 LEU A N 1
ATOM 3257 C CA . LEU A 1 408 ? 11.020 -15.112 17.524 1.00 87.38 408 LEU A CA 1
ATOM 3258 C C . LEU A 1 408 ? 9.964 -14.281 16.782 1.00 87.38 408 LEU A C 1
ATOM 3260 O O . LEU A 1 408 ? 10.338 -13.383 16.037 1.00 87.38 408 LEU A O 1
ATOM 3264 N N . ASP A 1 409 ? 8.667 -14.504 17.037 1.00 86.12 409 ASP A N 1
ATOM 3265 C CA . ASP A 1 409 ? 7.590 -13.661 16.481 1.00 86.12 409 ASP A CA 1
ATOM 3266 C C . ASP A 1 409 ? 7.751 -12.191 16.893 1.00 86.12 409 ASP A C 1
ATOM 3268 O O . ASP A 1 409 ? 7.659 -11.288 16.063 1.00 86.12 409 ASP A O 1
ATOM 3272 N N . PHE A 1 410 ? 8.057 -11.940 18.169 1.00 88.12 410 PHE A N 1
ATOM 3273 C CA . PHE A 1 410 ? 8.265 -10.584 18.669 1.00 88.12 410 PHE A CA 1
ATOM 3274 C C . PHE A 1 410 ? 9.491 -9.907 18.038 1.00 88.12 410 PHE A C 1
ATOM 3276 O O . PHE A 1 410 ? 9.388 -8.771 17.575 1.00 88.12 410 PHE A O 1
ATOM 3283 N N . GLY A 1 411 ? 10.625 -10.613 17.963 1.00 90.25 411 GLY A N 1
ATOM 3284 C CA . GLY A 1 411 ? 11.837 -10.121 17.308 1.00 90.25 411 GLY A CA 1
ATOM 3285 C C . GLY A 1 411 ? 11.617 -9.826 15.823 1.00 90.25 411 GLY A C 1
ATOM 3286 O O . GLY A 1 411 ? 12.021 -8.768 15.345 1.00 90.25 411 GLY A O 1
ATOM 3287 N N . PHE A 1 412 ? 10.896 -10.699 15.115 1.00 91.06 412 PHE A N 1
ATOM 3288 C CA . PHE A 1 412 ? 10.546 -10.503 13.708 1.00 91.06 412 PHE A CA 1
ATOM 3289 C C . PHE A 1 412 ? 9.674 -9.258 13.489 1.00 91.06 412 PHE A C 1
ATOM 3291 O O . PHE A 1 412 ? 9.941 -8.460 12.590 1.00 91.06 412 PHE A O 1
ATOM 3298 N N . ARG A 1 413 ? 8.674 -9.023 14.350 1.00 91.62 413 ARG A N 1
ATOM 3299 C CA . ARG A 1 413 ? 7.841 -7.809 14.285 1.00 91.62 413 ARG A CA 1
ATOM 3300 C C . ARG A 1 413 ? 8.633 -6.534 14.596 1.00 91.62 413 ARG A C 1
ATOM 3302 O O . ARG A 1 413 ? 8.390 -5.517 13.952 1.00 91.62 413 ARG A O 1
ATOM 3309 N N . ILE A 1 414 ? 9.576 -6.574 15.543 1.00 92.94 414 ILE A N 1
ATOM 3310 C CA . ILE A 1 414 ? 10.481 -5.440 15.811 1.00 92.94 414 ILE A CA 1
ATOM 3311 C C . ILE A 1 414 ? 11.353 -5.158 14.588 1.00 92.94 414 ILE A C 1
ATOM 3313 O O . ILE A 1 414 ? 11.439 -4.008 14.161 1.00 92.94 414 ILE A O 1
ATOM 3317 N N . ALA A 1 415 ? 11.957 -6.192 13.999 1.00 92.69 415 ALA A N 1
ATOM 3318 C CA . ALA A 1 415 ? 12.774 -6.048 12.799 1.00 92.69 415 ALA A CA 1
ATOM 3319 C C . ALA A 1 415 ? 11.974 -5.424 11.644 1.00 92.69 415 ALA A C 1
ATOM 3321 O O . ALA A 1 415 ? 12.468 -4.513 10.986 1.00 92.69 415 ALA A O 1
ATOM 3322 N N . ALA A 1 416 ? 10.714 -5.835 11.458 1.00 92.19 416 ALA A N 1
ATOM 3323 C CA . ALA A 1 416 ? 9.819 -5.236 10.471 1.00 92.19 416 ALA A CA 1
ATOM 3324 C C . ALA A 1 416 ? 9.548 -3.743 10.742 1.00 92.19 416 ALA A C 1
ATOM 3326 O O . ALA A 1 416 ? 9.653 -2.931 9.826 1.00 92.19 416 ALA A O 1
ATOM 3327 N N . VAL A 1 417 ? 9.271 -3.348 11.994 1.00 93.50 417 VAL A N 1
ATOM 3328 C CA . VAL A 1 417 ? 9.095 -1.926 12.362 1.00 93.50 417 VAL A CA 1
ATOM 3329 C C . VAL A 1 417 ? 10.360 -1.121 12.064 1.00 93.50 417 VAL A C 1
ATOM 3331 O O . VAL A 1 417 ? 10.273 -0.061 11.448 1.00 93.50 417 VAL A O 1
ATOM 3334 N N . LEU A 1 418 ? 11.532 -1.621 12.465 1.00 94.31 418 LEU A N 1
ATOM 3335 C CA . LEU A 1 418 ? 12.810 -0.947 12.223 1.00 94.31 418 LEU A CA 1
ATOM 3336 C C . LEU A 1 418 ? 13.105 -0.808 10.727 1.00 94.31 418 LEU A C 1
ATOM 3338 O O . LEU A 1 418 ? 13.540 0.253 10.288 1.00 94.31 418 LEU A O 1
ATOM 3342 N N . PHE A 1 419 ? 12.816 -1.842 9.937 1.00 91.81 419 PHE A N 1
ATOM 3343 C CA . PHE A 1 419 ? 12.984 -1.808 8.489 1.00 91.81 419 PHE A CA 1
ATOM 3344 C C . PHE A 1 419 ? 12.059 -0.781 7.820 1.00 91.81 419 PHE A C 1
ATOM 3346 O O . PHE A 1 419 ? 12.515 0.010 6.999 1.00 91.81 419 PHE A O 1
ATOM 3353 N N . LEU A 1 420 ? 10.781 -0.724 8.207 1.00 91.56 420 LEU A N 1
ATOM 3354 C CA . LEU A 1 420 ? 9.841 0.278 7.690 1.00 91.56 420 LEU A CA 1
ATOM 3355 C C . LEU A 1 420 ? 10.261 1.712 8.059 1.00 91.56 420 LEU A C 1
ATOM 3357 O O . LEU A 1 420 ? 10.155 2.623 7.235 1.00 91.56 420 LEU A O 1
ATOM 3361 N N . LEU A 1 421 ? 10.780 1.919 9.275 1.00 93.19 421 LEU A N 1
ATOM 3362 C CA . LEU A 1 421 ? 11.347 3.208 9.682 1.00 93.19 421 LEU A CA 1
ATOM 3363 C C . LEU A 1 421 ? 12.599 3.557 8.871 1.00 93.19 421 LEU A C 1
ATOM 3365 O O . LEU A 1 421 ? 12.732 4.703 8.450 1.00 93.19 421 LEU A O 1
ATOM 3369 N N . LEU A 1 422 ? 13.471 2.581 8.598 1.00 93.31 422 LEU A N 1
ATOM 3370 C CA . LEU A 1 422 ? 14.651 2.766 7.754 1.00 93.31 422 LEU A CA 1
ATOM 3371 C C . LEU A 1 422 ? 14.259 3.175 6.328 1.00 93.31 422 LEU A C 1
ATOM 3373 O O . LEU A 1 422 ? 14.788 4.165 5.830 1.00 93.31 422 LEU A O 1
ATOM 3377 N N . LEU A 1 423 ? 13.296 2.487 5.702 1.00 90.25 423 LEU A N 1
ATOM 3378 C CA . LEU A 1 423 ? 12.782 2.853 4.374 1.00 90.25 423 LEU A CA 1
ATOM 3379 C C . LEU A 1 423 ? 12.229 4.284 4.347 1.00 90.25 423 LEU A C 1
ATOM 3381 O O . LEU A 1 423 ? 12.432 5.018 3.379 1.00 90.25 423 LEU A O 1
ATOM 3385 N N . SER A 1 424 ? 11.555 4.712 5.416 1.00 91.44 424 SER A N 1
ATOM 3386 C CA . SER A 1 424 ? 11.111 6.101 5.527 1.00 91.44 424 SER A CA 1
ATOM 3387 C C . SER A 1 424 ? 12.277 7.076 5.724 1.00 91.44 424 SER A C 1
ATOM 3389 O O . SER A 1 424 ? 12.226 8.177 5.180 1.00 91.44 424 SER A O 1
ATOM 3391 N N . ALA A 1 425 ? 13.298 6.708 6.501 1.00 91.62 425 ALA A N 1
ATOM 3392 C CA . ALA A 1 425 ? 14.439 7.566 6.821 1.00 91.62 425 ALA A CA 1
ATOM 3393 C C . ALA A 1 425 ? 15.356 7.804 5.612 1.00 91.62 425 ALA A C 1
ATOM 3395 O O . ALA A 1 425 ? 15.823 8.922 5.420 1.00 91.62 425 ALA A O 1
ATOM 3396 N N . ILE A 1 426 ? 15.553 6.790 4.761 1.00 92.94 426 ILE A N 1
ATOM 3397 C CA . ILE A 1 426 ? 16.320 6.913 3.507 1.00 92.94 426 ILE A CA 1
ATOM 3398 C C . ILE A 1 426 ? 15.524 7.590 2.376 1.00 92.94 426 ILE A C 1
ATOM 3400 O O . ILE A 1 426 ? 16.010 7.691 1.254 1.00 92.94 426 ILE A O 1
ATOM 3404 N N . GLY A 1 427 ? 14.300 8.052 2.655 1.00 85.88 427 GLY A N 1
ATOM 3405 C CA . GLY A 1 427 ? 13.510 8.864 1.731 1.00 85.88 427 GLY A CA 1
ATOM 3406 C C . GLY A 1 427 ? 12.636 8.094 0.738 1.00 85.88 427 GLY A C 1
ATOM 3407 O O . GLY A 1 427 ? 12.115 8.731 -0.171 1.00 85.88 427 GLY A O 1
ATOM 3408 N N . VAL A 1 428 ? 12.415 6.778 0.902 1.00 81.38 428 VAL A N 1
ATOM 3409 C CA . VAL A 1 428 ? 11.571 6.008 -0.041 1.00 81.38 428 VAL A CA 1
ATOM 3410 C C . VAL A 1 428 ? 10.130 6.524 -0.037 1.00 81.38 428 VAL A C 1
ATOM 3412 O O . VAL A 1 428 ? 9.602 6.890 -1.080 1.00 81.38 428 VAL A O 1
ATOM 3415 N N . ALA A 1 429 ? 9.479 6.565 1.132 1.00 80.75 429 ALA A N 1
ATOM 3416 C CA . ALA A 1 429 ? 8.153 7.166 1.292 1.00 80.75 429 ALA A CA 1
ATOM 3417 C C . ALA A 1 429 ? 7.788 7.371 2.770 1.00 80.75 429 ALA A C 1
ATOM 3419 O O . ALA A 1 429 ? 7.998 6.491 3.605 1.00 80.75 429 ALA A O 1
ATOM 3420 N N . LYS A 1 430 ? 7.115 8.489 3.085 1.00 84.62 430 LYS A N 1
ATOM 3421 C CA . LYS A 1 430 ? 6.606 8.779 4.444 1.00 84.62 430 LYS A CA 1
ATOM 3422 C C . LYS A 1 430 ? 5.519 7.801 4.913 1.00 84.62 430 LYS A C 1
ATOM 3424 O O . LYS A 1 430 ? 5.284 7.682 6.111 1.00 84.62 430 LYS A O 1
ATOM 3429 N N . VAL A 1 431 ? 4.858 7.092 3.991 1.00 80.88 431 VAL A N 1
ATOM 3430 C CA . VAL A 1 431 ? 3.805 6.118 4.326 1.00 80.88 431 VAL A CA 1
ATOM 3431 C C . VAL A 1 431 ? 4.329 4.973 5.196 1.00 80.88 431 VAL A C 1
ATOM 3433 O O . VAL A 1 431 ? 3.635 4.538 6.114 1.00 80.88 431 VAL A O 1
ATOM 3436 N N . PHE A 1 432 ? 5.582 4.551 4.993 1.00 86.50 432 PHE A N 1
ATOM 3437 C CA . PHE A 1 432 ? 6.192 3.479 5.779 1.00 86.50 432 PHE A CA 1
ATOM 3438 C C . PHE A 1 432 ? 6.348 3.850 7.256 1.00 86.50 432 PHE A C 1
ATOM 3440 O O . PHE A 1 432 ? 6.136 2.998 8.115 1.00 86.50 432 PHE A O 1
ATOM 3447 N N . MET A 1 433 ? 6.603 5.125 7.574 1.00 89.25 433 MET A N 1
ATOM 3448 C CA . MET A 1 433 ? 6.620 5.608 8.958 1.00 89.25 433 MET A CA 1
ATOM 3449 C C . MET A 1 433 ? 5.247 5.466 9.624 1.00 89.25 433 MET A C 1
ATOM 3451 O O . MET A 1 433 ? 5.164 4.997 10.758 1.00 89.25 433 MET A O 1
ATOM 3455 N N . TYR A 1 434 ? 4.160 5.833 8.936 1.00 86.81 434 TYR A N 1
ATOM 3456 C CA . TYR A 1 434 ? 2.813 5.701 9.501 1.00 86.81 434 TYR A CA 1
ATOM 3457 C C . TYR A 1 434 ? 2.452 4.234 9.769 1.00 86.81 434 TYR A C 1
ATOM 3459 O O . TYR A 1 434 ? 1.923 3.919 10.836 1.00 86.81 434 TYR A O 1
ATOM 3467 N N . ILE A 1 435 ? 2.805 3.326 8.853 1.00 85.38 435 ILE A N 1
ATOM 3468 C CA . ILE A 1 435 ? 2.609 1.878 9.032 1.00 85.38 435 ILE A CA 1
ATOM 3469 C C . ILE A 1 435 ? 3.449 1.365 10.206 1.00 85.38 435 ILE A C 1
ATOM 3471 O O . ILE A 1 435 ? 2.933 0.633 11.054 1.00 85.38 435 ILE A O 1
ATOM 3475 N N . ALA A 1 436 ? 4.710 1.793 10.302 1.00 89.19 436 ALA A N 1
ATOM 3476 C CA . ALA A 1 436 ? 5.602 1.421 11.394 1.00 89.19 436 ALA A CA 1
ATOM 3477 C C . ALA A 1 436 ? 5.050 1.850 12.760 1.00 89.19 436 ALA A C 1
ATOM 3479 O O . ALA A 1 436 ? 5.084 1.057 13.696 1.00 89.19 436 ALA A O 1
ATOM 3480 N N . ILE A 1 437 ? 4.485 3.060 12.874 1.00 88.69 437 ILE A N 1
ATOM 3481 C CA . ILE A 1 437 ? 3.858 3.545 14.114 1.00 88.69 437 ILE A CA 1
ATOM 3482 C C . ILE A 1 437 ? 2.663 2.665 14.496 1.00 88.69 437 ILE A C 1
ATOM 3484 O O . ILE A 1 437 ? 2.566 2.236 15.646 1.00 88.69 437 ILE A O 1
ATOM 3488 N N . VAL A 1 438 ? 1.773 2.353 13.547 1.00 86.44 438 VAL A N 1
ATOM 3489 C CA . VAL A 1 438 ? 0.610 1.484 13.805 1.00 86.44 438 VAL A CA 1
ATOM 3490 C C . VAL A 1 438 ? 1.059 0.095 14.271 1.00 86.44 438 VAL A C 1
ATOM 3492 O O . VAL A 1 438 ? 0.539 -0.416 15.266 1.00 86.44 438 VAL A O 1
ATOM 3495 N N . PHE A 1 439 ? 2.063 -0.493 13.614 1.00 85.56 439 PHE A N 1
ATOM 3496 C CA . PHE A 1 439 ? 2.637 -1.777 14.022 1.00 85.56 439 PHE A CA 1
ATOM 3497 C C . PHE A 1 439 ? 3.303 -1.707 15.401 1.00 85.56 439 PHE A C 1
ATOM 3499 O O . PHE A 1 439 ? 3.077 -2.586 16.235 1.00 85.56 439 PHE A O 1
ATOM 3506 N N . ALA A 1 440 ? 4.071 -0.649 15.672 1.00 90.31 440 ALA A N 1
ATOM 3507 C CA . ALA A 1 440 ? 4.773 -0.448 16.935 1.00 90.31 440 ALA A CA 1
ATOM 3508 C C . ALA A 1 440 ? 3.803 -0.330 18.119 1.00 90.31 440 ALA A C 1
ATOM 3510 O O . ALA A 1 440 ? 4.014 -0.961 19.154 1.00 90.31 440 ALA A O 1
ATOM 3511 N N . VAL A 1 441 ? 2.699 0.407 17.953 1.00 88.38 441 VAL A N 1
ATOM 3512 C CA . VAL A 1 441 ? 1.643 0.533 18.975 1.00 88.38 441 VAL A CA 1
ATOM 3513 C C . VAL A 1 441 ? 0.995 -0.824 19.285 1.00 88.38 441 VAL A C 1
ATOM 3515 O O . VAL A 1 441 ? 0.600 -1.072 20.426 1.00 88.38 441 VAL A O 1
ATOM 3518 N N . GLY A 1 442 ? 0.920 -1.728 18.303 1.00 85.12 442 GLY A N 1
ATOM 3519 C CA . GLY A 1 442 ? 0.384 -3.082 18.470 1.00 85.12 442 GLY A CA 1
ATOM 3520 C C . GLY A 1 442 ? 1.319 -4.073 19.179 1.00 85.12 442 GLY A C 1
ATOM 3521 O O . GLY A 1 442 ? 0.836 -5.074 19.713 1.00 85.12 442 GLY A O 1
ATOM 3522 N N . LEU A 1 443 ? 2.633 -3.813 19.236 1.00 88.94 443 LEU A N 1
ATOM 3523 C CA . LEU A 1 443 ? 3.633 -4.751 19.773 1.00 88.94 443 LEU A CA 1
ATOM 3524 C C . LEU A 1 443 ? 3.374 -5.189 21.228 1.00 88.94 443 LEU A C 1
ATOM 3526 O O . LEU A 1 443 ? 3.401 -6.398 21.481 1.00 88.94 443 LEU A O 1
ATOM 3530 N N . PRO A 1 444 ? 3.084 -4.287 22.193 1.00 89.00 444 PRO A N 1
ATOM 3531 C CA . PRO A 1 444 ? 2.856 -4.696 23.580 1.00 89.00 444 PRO A CA 1
ATOM 3532 C C . PRO A 1 444 ? 1.614 -5.579 23.729 1.00 89.00 444 PRO A C 1
ATOM 3534 O O . PRO A 1 444 ? 1.604 -6.512 24.532 1.00 89.00 444 PRO A O 1
ATOM 3537 N N . VAL A 1 445 ? 0.568 -5.295 22.945 1.00 87.44 445 VAL A N 1
ATOM 3538 C CA . VAL A 1 445 ? -0.662 -6.095 22.925 1.00 87.44 445 VAL A CA 1
ATOM 3539 C C . VAL A 1 445 ? -0.368 -7.471 22.337 1.00 87.44 445 VAL A C 1
ATOM 3541 O O . VAL A 1 445 ? -0.665 -8.467 22.988 1.00 87.44 445 VAL A O 1
ATOM 3544 N N . ALA A 1 446 ? 0.285 -7.539 21.172 1.00 86.00 446 ALA A N 1
ATOM 3545 C CA . ALA A 1 446 ? 0.653 -8.799 20.528 1.00 86.00 446 ALA A CA 1
ATOM 3546 C C . ALA A 1 446 ? 1.498 -9.695 21.451 1.00 86.00 446 ALA A C 1
ATOM 3548 O O . ALA A 1 446 ? 1.211 -10.881 21.588 1.00 86.00 446 ALA A O 1
ATOM 3549 N N . PHE A 1 447 ? 2.478 -9.125 22.161 1.00 87.88 447 PHE A N 1
ATOM 3550 C CA . PHE A 1 447 ? 3.302 -9.875 23.112 1.00 87.88 447 PHE A CA 1
ATOM 3551 C C . PHE A 1 447 ? 2.484 -10.458 24.274 1.00 87.88 447 PHE A C 1
ATOM 3553 O O . PHE A 1 447 ? 2.639 -11.632 24.619 1.00 87.88 447 PHE A O 1
ATOM 3560 N N . LYS A 1 448 ? 1.581 -9.660 24.862 1.00 89.19 448 LYS A N 1
ATOM 3561 C CA . LYS A 1 448 ? 0.678 -10.119 25.930 1.00 89.19 448 LYS A CA 1
ATOM 3562 C C . LYS A 1 448 ? -0.273 -11.216 25.453 1.00 89.19 448 LYS A C 1
ATOM 3564 O O . LYS A 1 448 ? -0.454 -12.201 26.164 1.00 89.19 448 LYS A O 1
ATOM 3569 N N . LEU A 1 449 ? -0.837 -11.086 24.250 1.00 88.31 449 LEU A N 1
ATOM 3570 C CA . LEU A 1 449 ? -1.699 -12.116 23.658 1.00 88.31 449 LEU A CA 1
ATOM 3571 C C . LEU A 1 449 ? -0.930 -13.421 23.411 1.00 88.31 449 LEU A C 1
ATOM 3573 O O . LEU A 1 449 ? -1.427 -14.493 23.758 1.00 88.31 449 LEU A O 1
ATOM 3577 N N . SER A 1 450 ? 0.305 -13.352 22.906 1.00 86.12 450 SER A N 1
ATOM 3578 C CA . SER A 1 450 ? 1.165 -14.532 22.734 1.00 86.12 450 SER A CA 1
ATOM 3579 C C . SER A 1 450 ? 1.521 -15.192 24.070 1.00 86.12 450 SER A C 1
ATOM 3581 O O . SER A 1 450 ? 1.511 -16.415 24.165 1.00 86.12 450 SER A O 1
ATOM 3583 N N . LYS A 1 451 ? 1.757 -14.409 25.133 1.00 88.06 451 LYS A N 1
ATOM 3584 C CA . LYS A 1 451 ? 1.985 -14.932 26.493 1.00 88.06 451 LYS A CA 1
ATOM 3585 C C . LYS A 1 451 ? 0.761 -15.679 27.035 1.00 88.06 451 LYS A C 1
ATOM 3587 O O . LYS A 1 451 ? 0.915 -16.758 27.605 1.00 88.06 451 LYS A O 1
ATOM 3592 N N . VAL A 1 452 ? -0.442 -15.130 26.841 1.00 88.75 452 VAL A N 1
ATOM 3593 C CA . VAL A 1 452 ? -1.703 -15.807 27.192 1.00 88.75 452 VAL A CA 1
ATOM 3594 C C . VAL A 1 452 ? -1.852 -17.098 26.385 1.00 88.75 452 VAL A C 1
ATOM 3596 O O . VAL A 1 452 ? -2.101 -18.153 26.961 1.00 88.75 452 VAL A O 1
ATOM 3599 N N . THR A 1 453 ? -1.606 -17.040 25.077 1.00 87.94 453 THR A N 1
ATOM 3600 C CA . THR A 1 453 ? -1.665 -18.201 24.178 1.00 87.94 453 THR A CA 1
ATOM 3601 C C . THR A 1 453 ? -0.705 -19.311 24.618 1.00 87.94 453 THR A C 1
ATOM 3603 O O . THR A 1 453 ? -1.119 -20.459 24.740 1.00 87.94 453 THR A O 1
ATOM 3606 N N . ASP A 1 454 ? 0.556 -18.995 24.928 1.00 85.62 454 ASP A N 1
ATOM 3607 C CA . ASP A 1 454 ? 1.548 -19.984 25.374 1.00 85.62 454 ASP A CA 1
ATOM 3608 C C . ASP A 1 454 ? 1.184 -20.630 26.718 1.00 85.62 454 ASP A C 1
ATOM 3610 O O . ASP A 1 454 ? 1.445 -21.818 26.920 1.00 85.62 454 ASP A O 1
ATOM 3614 N N . ARG A 1 455 ? 0.556 -19.874 27.631 1.00 86.81 455 ARG A N 1
ATOM 3615 C CA . ARG A 1 455 ? 0.031 -20.416 28.894 1.00 86.81 455 ARG A CA 1
ATOM 3616 C C . ARG A 1 455 ? -1.110 -21.400 28.633 1.00 86.81 455 ARG A C 1
ATOM 3618 O O . ARG A 1 455 ? -1.120 -22.477 29.222 1.00 86.81 455 ARG A O 1
ATOM 3625 N N . LEU A 1 456 ? -2.036 -21.038 27.746 1.00 88.00 456 LEU A N 1
ATOM 3626 C CA . LEU A 1 456 ? -3.208 -21.849 27.411 1.00 88.00 456 LEU A CA 1
ATOM 3627 C C . LEU A 1 456 ? -2.860 -23.084 26.567 1.00 88.00 456 LEU A C 1
ATOM 3629 O O . LEU A 1 456 ? -3.481 -24.121 26.752 1.00 88.00 456 LEU A O 1
ATOM 3633 N N . ARG A 1 457 ? -1.821 -23.041 25.716 1.00 84.44 457 ARG A N 1
ATOM 3634 C CA . ARG A 1 457 ? -1.332 -24.221 24.964 1.00 84.44 457 ARG A CA 1
ATOM 3635 C C . ARG A 1 457 ? -0.913 -25.387 25.858 1.00 84.44 457 ARG A C 1
ATOM 3637 O O . ARG A 1 457 ? -0.893 -26.522 25.397 1.00 84.44 457 ARG A O 1
ATOM 3644 N N . ARG A 1 458 ? -0.525 -25.105 27.106 1.00 82.44 458 ARG A N 1
ATOM 3645 C CA . ARG A 1 458 ? -0.127 -26.120 28.094 1.00 82.44 458 ARG A CA 1
ATOM 3646 C C . ARG A 1 458 ? -1.319 -26.707 28.855 1.00 82.44 458 ARG A C 1
ATOM 3648 O O . ARG A 1 458 ? -1.126 -27.634 29.631 1.00 82.44 458 ARG A O 1
ATOM 3655 N N . GLN A 1 459 ? -2.518 -26.158 28.669 1.00 83.94 459 GLN A N 1
ATOM 3656 C CA . GLN A 1 459 ? -3.747 -26.640 29.289 1.00 83.94 459 GLN A CA 1
ATOM 3657 C C . GLN A 1 459 ? -4.495 -27.559 28.319 1.00 83.94 459 GLN A C 1
ATOM 3659 O O . GLN A 1 459 ? -4.504 -27.327 27.110 1.00 83.94 459 GLN A O 1
ATOM 3664 N N . ALA A 1 460 ? -5.140 -28.598 28.848 1.00 72.44 460 ALA A N 1
ATOM 3665 C CA . ALA A 1 460 ? -6.043 -29.442 28.075 1.00 72.44 460 ALA A CA 1
ATOM 3666 C C . ALA A 1 460 ? -7.377 -28.702 27.887 1.00 72.44 460 ALA A C 1
ATOM 3668 O O . ALA A 1 460 ? -8.259 -28.780 28.735 1.00 72.44 460 ALA A O 1
ATOM 3669 N N . LEU A 1 461 ? -7.488 -27.927 26.807 1.00 80.12 461 LEU A N 1
ATOM 3670 C CA . LEU A 1 461 ? -8.719 -27.226 26.435 1.00 80.12 461 LEU A CA 1
ATOM 3671 C C . LEU A 1 461 ? -9.517 -28.065 25.425 1.00 80.12 461 LEU A C 1
ATOM 3673 O O . LEU A 1 461 ? -8.903 -28.669 24.536 1.00 80.12 461 LEU A O 1
ATOM 3677 N N . PRO A 1 462 ? -10.859 -28.098 25.518 1.00 74.00 462 PRO A N 1
ATOM 3678 C CA . PRO A 1 462 ? -11.683 -28.836 24.573 1.00 74.00 462 PRO A CA 1
ATOM 3679 C C . PRO A 1 462 ? -11.495 -28.293 23.153 1.00 74.00 462 PRO A C 1
ATOM 3681 O O . PRO A 1 462 ? -11.508 -27.079 22.909 1.00 74.00 462 PRO A O 1
ATOM 3684 N N . ALA A 1 463 ? -11.295 -29.216 22.211 1.00 66.56 463 ALA A N 1
ATOM 3685 C CA . ALA A 1 463 ? -11.207 -28.887 20.797 1.00 66.56 463 ALA A CA 1
ATOM 3686 C C . ALA A 1 463 ? -12.568 -28.370 20.291 1.00 66.56 463 ALA A C 1
ATOM 3688 O O . ALA A 1 463 ? -13.609 -28.817 20.779 1.00 66.56 463 ALA A O 1
ATOM 3689 N N . PRO A 1 464 ? -12.590 -27.446 19.315 1.00 66.81 464 PRO A N 1
ATOM 3690 C CA . PRO A 1 464 ? -13.838 -27.053 18.675 1.00 66.81 464 PRO A CA 1
ATOM 3691 C C . PRO A 1 464 ? -14.535 -28.269 18.036 1.00 66.81 464 PRO A C 1
ATOM 3693 O O . PRO A 1 464 ? -13.840 -29.131 17.483 1.00 66.81 464 PRO A O 1
ATOM 3696 N N . PRO A 1 465 ? -15.880 -28.347 18.083 1.00 63.88 465 PRO A N 1
ATOM 3697 C CA . PRO A 1 465 ? -16.628 -29.406 17.418 1.00 63.88 465 PRO A CA 1
ATOM 3698 C C . PRO A 1 465 ? -16.302 -29.467 15.914 1.00 63.88 465 PRO A C 1
ATOM 3700 O O . PRO A 1 465 ? -16.077 -28.419 15.294 1.00 63.88 465 PRO A O 1
ATOM 3703 N N . PRO A 1 466 ? -16.290 -30.663 15.294 1.00 57.75 466 PRO A N 1
ATOM 3704 C CA . PRO A 1 466 ? -16.167 -30.789 13.844 1.00 57.75 466 PRO A CA 1
ATOM 3705 C C . PRO A 1 466 ? -17.259 -29.964 13.143 1.00 57.75 466 PRO A C 1
ATOM 3707 O O . PRO A 1 466 ? -18.414 -30.000 13.549 1.00 57.75 466 PRO A O 1
ATOM 3710 N N . ASP A 1 467 ? -16.883 -29.204 12.112 1.00 59.59 467 ASP A N 1
ATOM 3711 C CA . ASP A 1 467 ? -17.765 -28.351 11.292 1.00 59.59 467 ASP A CA 1
ATOM 3712 C C . ASP A 1 467 ? -18.410 -27.114 11.963 1.00 59.59 467 ASP A C 1
ATOM 3714 O O . ASP A 1 467 ? -19.056 -26.311 11.276 1.00 59.59 467 ASP A O 1
ATOM 3718 N N . GLU A 1 468 ? -18.137 -26.844 13.246 1.00 62.97 468 GLU A N 1
ATOM 3719 C CA . GLU A 1 468 ? -18.522 -25.589 13.904 1.00 62.97 468 GLU A CA 1
ATOM 3720 C C . GLU A 1 468 ? -17.335 -24.630 14.091 1.00 62.97 468 GLU A C 1
ATOM 3722 O O . GLU A 1 468 ? -16.435 -24.837 14.900 1.00 62.97 468 GLU A O 1
ATOM 3727 N N . ASP A 1 469 ? -17.358 -23.505 13.369 1.00 67.00 469 ASP A N 1
ATOM 3728 C CA . ASP A 1 469 ? -16.412 -22.390 13.548 1.00 67.00 469 ASP A CA 1
ATOM 3729 C C . ASP A 1 469 ? -16.843 -21.498 14.732 1.00 67.00 469 ASP A C 1
ATOM 3731 O O . ASP A 1 469 ? -17.234 -20.337 14.560 1.00 67.00 469 ASP A O 1
ATOM 3735 N N . ARG A 1 470 ? -16.885 -22.092 15.932 1.00 73.19 470 ARG A N 1
ATOM 3736 C CA . ARG A 1 470 ? -17.266 -21.445 17.197 1.00 73.19 470 ARG A CA 1
ATOM 3737 C C . ARG A 1 470 ? -16.301 -21.836 18.310 1.00 73.19 470 ARG A C 1
ATOM 3739 O O . ARG A 1 470 ? -15.761 -22.938 18.328 1.00 73.19 470 ARG A O 1
ATOM 3746 N N . ILE A 1 471 ? -16.085 -20.913 19.244 1.00 79.88 471 ILE A N 1
ATOM 3747 C CA . ILE A 1 471 ? -15.283 -21.188 20.440 1.00 79.88 471 ILE A CA 1
ATOM 3748 C C . ILE A 1 471 ? -16.167 -21.958 21.427 1.00 79.88 471 ILE A C 1
ATOM 3750 O O . ILE A 1 471 ? -17.214 -21.422 21.793 1.00 79.88 471 ILE A O 1
ATOM 3754 N N . PRO A 1 472 ? -15.766 -23.160 21.887 1.00 82.44 472 PRO A N 1
ATOM 3755 C CA . PRO A 1 472 ? -16.451 -23.833 22.988 1.00 82.44 472 PRO A CA 1
ATOM 3756 C C . PRO A 1 472 ? -16.529 -22.916 24.211 1.00 82.44 472 PRO A C 1
ATOM 3758 O O . PRO A 1 472 ? -15.546 -22.248 24.537 1.00 82.44 472 PRO A O 1
ATOM 3761 N N . GLN A 1 473 ? -17.671 -22.873 24.898 1.00 77.12 473 GLN A N 1
ATOM 3762 C CA . GLN A 1 473 ? -17.887 -21.920 25.995 1.00 77.12 473 GLN A CA 1
ATOM 3763 C C . GLN A 1 473 ? -16.840 -22.058 27.119 1.00 77.12 473 GLN A C 1
ATOM 3765 O O . GLN A 1 473 ? -16.331 -21.046 27.599 1.00 77.12 473 GLN A O 1
ATOM 3770 N N . GLU A 1 474 ? -16.421 -23.282 27.453 1.00 79.50 474 GLU A N 1
ATOM 3771 C CA . GLU A 1 474 ? -15.338 -23.545 28.418 1.00 79.50 474 GLU A CA 1
ATOM 3772 C C . GLU A 1 474 ? -13.996 -22.935 27.975 1.00 79.50 474 GLU A C 1
ATOM 3774 O O . GLU A 1 474 ? -13.322 -22.239 28.739 1.00 79.50 474 GLU A O 1
ATOM 3779 N N . THR A 1 475 ? -13.631 -23.120 26.702 1.00 85.00 475 THR A N 1
ATOM 3780 C CA . THR A 1 475 ? -12.424 -22.529 26.106 1.00 85.00 475 THR A CA 1
ATOM 3781 C C . THR A 1 475 ? -12.506 -21.002 26.097 1.00 85.00 475 THR A C 1
ATOM 3783 O O . THR A 1 475 ? -11.519 -20.324 26.388 1.00 85.00 475 THR A O 1
ATOM 3786 N N . ALA A 1 476 ? -13.683 -20.437 25.808 1.00 84.75 476 ALA A N 1
ATOM 3787 C CA . ALA A 1 476 ? -13.905 -18.995 25.850 1.00 84.75 476 ALA A CA 1
ATOM 3788 C C . ALA A 1 476 ? -13.710 -18.434 27.265 1.00 84.75 476 ALA A C 1
ATOM 3790 O O . ALA A 1 476 ? -13.030 -17.418 27.422 1.00 84.75 476 ALA A O 1
ATOM 3791 N N . GLN A 1 477 ? -14.240 -19.105 28.292 1.00 85.19 477 GLN A N 1
ATOM 3792 C CA . GLN A 1 477 ? -14.052 -18.707 29.687 1.00 85.19 477 GLN A CA 1
ATOM 3793 C C . GLN A 1 477 ? -12.570 -18.736 30.076 1.00 85.19 477 GLN A C 1
ATOM 3795 O O . GLN A 1 477 ? -12.060 -17.727 30.562 1.00 85.19 477 GLN A O 1
ATOM 3800 N N . ALA A 1 478 ? -11.854 -19.827 29.783 1.00 86.88 478 ALA A N 1
ATOM 3801 C CA . ALA A 1 478 ? -10.424 -19.943 30.079 1.00 86.88 478 ALA A CA 1
ATOM 3802 C C . ALA A 1 478 ? -9.601 -18.812 29.431 1.00 86.88 478 ALA A C 1
ATOM 3804 O O . ALA A 1 478 ? -8.737 -18.207 30.076 1.00 86.88 478 ALA A O 1
ATOM 3805 N N . ILE A 1 479 ? -9.911 -18.472 28.173 1.00 88.75 479 ILE A N 1
ATOM 3806 C CA . ILE A 1 479 ? -9.269 -17.363 27.461 1.00 88.75 479 ILE A CA 1
ATOM 3807 C C . ILE A 1 479 ? -9.598 -16.016 28.117 1.00 88.75 479 ILE A C 1
ATOM 3809 O O . ILE A 1 479 ? -8.687 -15.224 28.370 1.00 88.75 479 ILE A O 1
ATOM 3813 N N . ILE A 1 480 ? -10.872 -15.733 28.406 1.00 87.81 480 ILE A N 1
ATOM 3814 C CA . ILE A 1 480 ? -11.299 -14.444 28.973 1.00 87.81 480 ILE A CA 1
ATOM 3815 C C . ILE A 1 480 ? -10.704 -14.240 30.371 1.00 87.81 480 ILE A C 1
ATOM 3817 O O . ILE A 1 480 ? -10.210 -13.146 30.657 1.00 87.81 480 ILE A O 1
ATOM 3821 N N . THR A 1 481 ? -10.696 -15.271 31.217 1.00 86.94 481 THR A N 1
ATOM 3822 C CA . THR A 1 481 ? -10.087 -15.213 32.553 1.00 86.94 481 THR A CA 1
ATOM 3823 C C . THR A 1 481 ? -8.593 -14.905 32.447 1.00 86.94 481 THR A C 1
ATOM 3825 O O . THR A 1 481 ? -8.115 -13.957 33.072 1.00 86.94 481 THR A O 1
ATOM 3828 N N . ALA A 1 482 ? -7.861 -15.613 31.577 1.00 88.38 482 ALA A N 1
ATOM 3829 C CA . ALA A 1 482 ? -6.436 -15.358 31.359 1.00 88.38 482 ALA A CA 1
ATOM 3830 C C . ALA A 1 482 ? -6.159 -13.945 30.808 1.00 88.38 482 ALA A C 1
ATOM 3832 O O . ALA A 1 482 ? -5.195 -13.292 31.219 1.00 88.38 482 ALA A O 1
ATOM 3833 N N . LEU A 1 483 ? -7.020 -13.441 29.916 1.00 88.56 483 LEU A N 1
ATOM 3834 C CA . LEU A 1 483 ? -6.929 -12.079 29.388 1.00 88.56 483 LEU A CA 1
ATOM 3835 C C . LEU A 1 483 ? -7.167 -11.025 30.471 1.00 88.56 483 LEU A C 1
ATOM 3837 O O . LEU A 1 483 ? -6.400 -10.068 30.547 1.00 88.56 483 LEU A O 1
ATOM 3841 N N . LYS A 1 484 ? -8.176 -11.185 31.334 1.00 84.12 484 LYS A N 1
ATOM 3842 C CA . LYS A 1 484 ? -8.424 -10.236 32.433 1.00 84.12 484 LYS A CA 1
ATOM 3843 C C . LYS A 1 484 ? -7.268 -10.192 33.431 1.00 84.12 484 LYS A C 1
ATOM 3845 O O . LYS A 1 484 ? -6.953 -9.113 33.928 1.00 84.12 484 LYS A O 1
ATOM 3850 N N . THR A 1 485 ? -6.586 -11.316 33.666 1.00 85.50 485 THR A N 1
ATOM 3851 C CA . THR A 1 485 ? -5.372 -11.340 34.497 1.00 85.50 485 THR A CA 1
ATOM 3852 C C . THR A 1 485 ? -4.220 -10.544 33.867 1.00 85.50 485 THR A C 1
ATOM 3854 O O . THR A 1 485 ? -3.543 -9.790 34.560 1.00 85.50 485 THR A O 1
ATOM 3857 N N . GLU A 1 486 ? -3.988 -10.671 32.556 1.00 86.12 486 GLU A N 1
ATOM 3858 C CA . GLU A 1 486 ? -2.867 -9.999 31.866 1.00 86.12 486 GLU A CA 1
ATOM 3859 C C . GLU A 1 486 ? -3.168 -8.524 31.499 1.00 86.12 486 GLU A C 1
ATOM 3861 O O . GLU A 1 486 ? -2.262 -7.691 31.317 1.00 86.12 486 GLU A O 1
ATOM 3866 N N . PHE A 1 487 ? -4.456 -8.177 31.417 1.00 84.12 487 PHE A N 1
ATOM 3867 C CA . PHE A 1 487 ? -4.973 -6.837 31.139 1.00 84.12 487 PHE A CA 1
ATOM 3868 C C . PHE A 1 487 ? -5.835 -6.301 32.302 1.00 84.12 487 PHE A C 1
ATOM 3870 O O . PHE A 1 487 ? -7.025 -6.041 32.116 1.00 84.12 487 PHE A O 1
ATOM 3877 N N . PRO A 1 488 ? -5.243 -6.030 33.484 1.00 64.00 488 PRO A N 1
ATOM 3878 C CA . PRO A 1 488 ? -5.994 -5.588 34.665 1.00 64.00 488 PRO A CA 1
ATOM 3879 C C . PRO A 1 488 ? -6.582 -4.173 34.521 1.00 64.00 488 PRO A C 1
ATOM 3881 O O . PRO A 1 488 ? -7.527 -3.798 35.211 1.00 64.00 488 PRO A O 1
ATOM 3884 N N . LYS A 1 489 ? -6.040 -3.355 33.608 1.00 65.19 489 LYS A N 1
ATOM 3885 C CA . LYS A 1 489 ? -6.518 -1.993 33.340 1.00 65.19 489 LYS A CA 1
ATOM 3886 C C . LYS A 1 489 ? -7.734 -2.024 32.404 1.00 65.19 489 LYS A C 1
ATOM 3888 O O . LYS A 1 489 ? -7.559 -1.875 31.202 1.00 65.19 489 LYS A O 1
ATOM 3893 N N . GLY A 1 490 ? -8.932 -2.202 32.968 1.00 60.56 490 GLY A N 1
ATOM 3894 C CA . GLY A 1 490 ? -10.249 -1.812 32.427 1.00 60.56 490 GLY A CA 1
ATOM 3895 C C . GLY A 1 490 ? -10.435 -1.804 30.903 1.00 60.56 490 GLY A C 1
ATOM 3896 O O . GLY A 1 490 ? -10.900 -0.803 30.359 1.00 60.56 490 GLY A O 1
ATOM 3897 N N . VAL A 1 491 ? -10.065 -2.884 30.209 1.00 72.62 491 VAL A N 1
ATOM 3898 C CA . VAL A 1 491 ? -10.337 -3.052 28.774 1.00 72.62 491 VAL A CA 1
ATOM 3899 C C . VAL A 1 491 ? -11.829 -3.327 28.600 1.00 72.62 491 VAL A C 1
ATOM 3901 O O . VAL A 1 491 ? -12.396 -4.132 29.334 1.00 72.62 491 VAL A O 1
ATOM 3904 N N . ASN A 1 492 ? -12.482 -2.666 27.642 1.00 75.50 492 ASN A N 1
ATOM 3905 C CA . ASN A 1 492 ? -13.911 -2.882 27.423 1.00 75.50 492 ASN A CA 1
ATOM 3906 C C . ASN A 1 492 ? -14.223 -4.301 26.908 1.00 75.50 492 ASN A C 1
ATOM 3908 O O . ASN A 1 492 ? -13.393 -4.957 26.269 1.00 75.50 492 ASN A O 1
ATOM 3912 N N . ASN A 1 493 ? -15.456 -4.754 27.150 1.00 78.44 493 ASN A N 1
ATOM 3913 C CA . ASN A 1 493 ? -15.902 -6.118 26.843 1.00 78.44 493 ASN A CA 1
ATOM 3914 C C . ASN A 1 493 ? -15.725 -6.479 25.357 1.00 78.44 493 ASN A C 1
ATOM 3916 O O . ASN A 1 493 ? -15.324 -7.592 25.033 1.00 78.44 493 ASN A O 1
ATOM 3920 N N . LYS A 1 494 ? -15.936 -5.520 24.443 1.00 78.44 494 LYS A N 1
ATOM 3921 C CA . LYS A 1 494 ? -15.765 -5.715 22.992 1.00 78.44 494 LYS A CA 1
ATOM 3922 C C . LYS A 1 494 ? -14.318 -5.994 22.592 1.00 78.44 494 LYS A C 1
ATOM 3924 O O . LYS A 1 494 ? -14.062 -6.859 21.753 1.00 78.44 494 LYS A O 1
ATOM 3929 N N . THR A 1 495 ? -13.375 -5.256 23.167 1.00 82.12 495 THR A N 1
ATOM 3930 C CA . THR A 1 495 ? -11.948 -5.448 22.894 1.00 82.12 495 THR A CA 1
ATOM 3931 C C . THR A 1 495 ? -11.470 -6.762 23.506 1.00 82.12 495 THR A C 1
ATOM 3933 O O . THR A 1 495 ? -10.779 -7.515 22.829 1.00 82.12 495 THR A O 1
ATOM 3936 N N . LEU A 1 496 ? -11.916 -7.097 24.724 1.00 84.50 496 LEU A N 1
ATOM 3937 C CA . LEU A 1 496 ? -11.633 -8.398 25.344 1.00 84.50 496 LEU A CA 1
ATOM 3938 C C . LEU A 1 496 ? -12.181 -9.569 24.521 1.00 84.50 496 LEU A C 1
ATOM 3940 O O . LEU A 1 496 ? -11.449 -10.524 24.286 1.00 84.50 496 LEU A O 1
ATOM 3944 N N . ALA A 1 497 ? -13.414 -9.480 24.018 1.00 84.81 497 ALA A N 1
ATOM 3945 C CA . ALA A 1 497 ? -13.984 -10.487 23.123 1.00 84.81 497 ALA A CA 1
ATOM 3946 C C . ALA A 1 497 ? -13.179 -10.617 21.813 1.00 84.81 497 ALA A C 1
ATOM 3948 O O . ALA A 1 497 ? -12.927 -11.722 21.338 1.00 84.81 497 ALA A O 1
ATOM 3949 N N . SER A 1 498 ? -12.699 -9.500 21.257 1.00 86.50 498 SER A N 1
ATOM 3950 C CA . SER A 1 498 ? -11.850 -9.510 20.054 1.00 86.50 498 SER A CA 1
ATOM 3951 C C . SER A 1 498 ? -10.478 -10.146 20.318 1.00 86.50 498 SER A C 1
ATOM 3953 O O . SER A 1 498 ? -9.982 -10.917 19.499 1.00 86.50 498 SER A O 1
ATOM 3955 N N . TYR A 1 499 ? -9.873 -9.869 21.476 1.00 89.75 499 TYR A N 1
ATOM 3956 C CA . TYR A 1 499 ? -8.647 -10.536 21.922 1.00 89.75 499 TYR A CA 1
ATOM 3957 C C . TYR A 1 499 ? -8.872 -12.027 22.167 1.00 89.75 499 TYR A C 1
ATOM 3959 O O . TYR A 1 499 ? -8.010 -12.826 21.812 1.00 89.75 499 TYR A O 1
ATOM 3967 N N . ALA A 1 500 ? -10.029 -12.411 22.709 1.00 88.69 500 ALA A N 1
ATOM 3968 C CA . ALA A 1 500 ? -10.366 -13.810 22.927 1.00 88.69 500 ALA A CA 1
ATOM 3969 C C . ALA A 1 500 ? -10.452 -14.592 21.607 1.00 88.69 500 ALA A C 1
ATOM 3971 O O . ALA A 1 500 ? -9.881 -15.678 21.509 1.00 88.69 500 ALA A O 1
ATOM 3972 N N . LEU A 1 501 ? -11.064 -14.005 20.569 1.00 85.88 501 LEU A N 1
ATOM 3973 C CA . LEU A 1 501 ? -11.055 -14.571 19.212 1.00 85.88 501 LEU A CA 1
ATOM 3974 C C . LEU A 1 501 ? -9.633 -14.740 18.673 1.00 85.88 501 LEU A C 1
ATOM 3976 O O . LEU A 1 501 ? -9.301 -15.803 18.163 1.00 85.88 501 LEU A O 1
ATOM 3980 N N . ASN A 1 502 ? -8.783 -13.720 18.815 1.00 86.12 502 ASN A N 1
ATOM 3981 C CA . ASN A 1 502 ? -7.414 -13.764 18.301 1.00 86.12 502 ASN A CA 1
ATOM 3982 C C . ASN A 1 502 ? -6.550 -14.826 19.009 1.00 86.12 502 ASN A C 1
ATOM 3984 O O . ASN A 1 502 ? -5.802 -15.558 18.358 1.00 86.12 502 ASN A O 1
ATOM 3988 N N . VAL A 1 503 ? -6.686 -14.949 20.335 1.00 87.31 503 VAL A N 1
ATOM 3989 C CA . VAL A 1 503 ? -6.021 -16.004 21.114 1.00 87.31 503 VAL A CA 1
ATOM 3990 C C . VAL A 1 503 ? -6.499 -17.376 20.649 1.00 87.31 503 VAL A C 1
ATOM 3992 O O . VAL A 1 503 ? -5.668 -18.229 20.353 1.00 87.31 503 VAL A O 1
ATOM 3995 N N . PHE A 1 504 ? -7.811 -17.584 20.513 1.00 85.25 504 PHE A N 1
ATOM 3996 C CA . PHE A 1 504 ? -8.356 -18.852 20.026 1.00 85.25 504 PHE A CA 1
ATOM 3997 C C . PHE A 1 504 ? -7.868 -19.202 18.615 1.00 85.25 504 PHE A C 1
ATOM 3999 O O . PHE A 1 504 ? -7.424 -20.322 18.368 1.00 85.25 504 PHE A O 1
ATOM 4006 N N . GLU A 1 505 ? -7.864 -18.230 17.703 1.00 80.56 505 GLU A N 1
ATOM 4007 C CA . GLU A 1 505 ? -7.343 -18.406 16.349 1.00 80.56 505 GLU A CA 1
ATOM 4008 C C . GLU A 1 505 ? -5.866 -18.833 16.365 1.00 80.56 505 GLU A C 1
ATOM 4010 O O . GLU A 1 505 ? -5.448 -19.691 15.587 1.00 80.56 505 GLU A O 1
ATOM 4015 N N . THR A 1 506 ? -5.072 -18.266 17.275 1.00 79.50 506 THR A N 1
ATOM 4016 C CA . THR A 1 506 ? -3.642 -18.579 17.429 1.00 79.50 506 THR A CA 1
ATOM 4017 C C . THR A 1 506 ? -3.406 -19.922 18.131 1.00 79.50 506 THR A C 1
ATOM 4019 O O . THR A 1 506 ? -2.396 -20.583 17.876 1.00 79.50 506 THR A O 1
ATOM 4022 N N . LEU A 1 507 ? -4.330 -20.358 18.995 1.00 80.25 507 LEU A N 1
ATOM 4023 C CA . LEU A 1 507 ? -4.326 -21.698 19.589 1.00 80.25 507 LEU A CA 1
ATOM 4024 C C . LEU A 1 507 ? -4.597 -22.778 18.530 1.00 80.25 507 LEU A C 1
ATOM 4026 O O . LEU A 1 507 ? -3.910 -23.801 18.518 1.00 80.25 507 LEU A O 1
ATOM 4030 N N . ASN A 1 508 ? -5.535 -22.532 17.610 1.00 77.25 508 ASN A N 1
ATOM 4031 C CA . ASN A 1 508 ? -5.889 -23.481 16.547 1.00 77.25 508 ASN A CA 1
ATOM 4032 C C . ASN A 1 508 ? -4.954 -23.433 15.334 1.00 77.25 508 ASN A C 1
ATOM 4034 O O . ASN A 1 508 ? -4.796 -24.438 14.636 1.00 77.25 508 ASN A O 1
ATOM 4038 N N . ALA A 1 509 ? -4.296 -22.298 15.082 1.00 72.12 509 ALA A N 1
ATOM 4039 C CA . ALA A 1 509 ? -3.284 -22.152 14.041 1.00 72.12 509 ALA A CA 1
ATOM 4040 C C . ALA A 1 509 ? -1.978 -22.863 14.434 1.00 72.12 509 ALA A C 1
ATOM 4042 O O . ALA A 1 509 ? -0.943 -22.237 14.668 1.00 72.12 509 ALA A O 1
ATOM 4043 N N . LYS A 1 510 ? -2.025 -24.199 14.509 1.00 73.75 510 LYS A N 1
ATOM 4044 C CA . LYS A 1 510 ? -0.853 -25.031 14.784 1.00 73.75 510 LYS A CA 1
ATOM 4045 C C . LYS A 1 510 ? 0.212 -24.788 13.707 1.00 73.75 510 LYS A C 1
ATOM 4047 O O . LYS A 1 510 ? -0.142 -24.731 12.519 1.00 73.75 510 LYS A O 1
ATOM 4052 N N . PRO A 1 511 ? 1.494 -24.663 14.096 1.00 75.31 511 PRO A N 1
ATOM 4053 C CA . PRO A 1 511 ? 2.570 -24.548 13.127 1.00 75.31 511 PRO A CA 1
ATOM 4054 C C . PRO A 1 511 ? 2.574 -25.791 12.220 1.00 75.31 511 PRO A C 1
ATOM 4056 O O . PRO A 1 511 ? 2.282 -26.891 12.700 1.00 75.31 511 PRO A O 1
ATOM 4059 N N . PRO A 1 512 ? 2.896 -25.648 10.922 1.00 83.56 512 PRO A N 1
ATOM 4060 C CA . PRO A 1 512 ? 3.011 -26.787 10.021 1.00 83.56 512 PRO A CA 1
ATOM 4061 C C . PRO A 1 512 ? 4.027 -27.813 10.537 1.00 83.56 512 PRO A C 1
ATOM 4063 O O . PRO A 1 512 ? 4.973 -27.464 11.257 1.00 83.56 512 PRO A O 1
ATOM 4066 N N . SER A 1 513 ? 3.857 -29.073 10.124 1.00 86.44 513 SER A N 1
ATOM 4067 C CA . SER A 1 513 ? 4.876 -30.108 10.318 1.00 86.44 513 SER A CA 1
ATOM 4068 C C . SER A 1 513 ? 6.185 -29.698 9.637 1.00 86.44 513 SER A C 1
ATOM 4070 O O . SER A 1 513 ? 6.180 -28.909 8.695 1.00 86.44 513 SER A O 1
ATOM 4072 N N . VAL A 1 514 ? 7.322 -30.231 10.096 1.00 88.31 514 VAL A N 1
ATOM 4073 C CA . VAL A 1 514 ? 8.640 -29.885 9.530 1.00 88.31 514 VAL A CA 1
ATOM 4074 C C . VAL A 1 514 ? 8.692 -30.061 8.000 1.00 88.31 514 VAL A C 1
ATOM 4076 O O . VAL A 1 514 ? 9.114 -29.111 7.341 1.00 88.31 514 VAL A O 1
ATOM 4079 N N . PRO A 1 515 ? 8.192 -31.164 7.400 1.00 89.31 515 PRO A N 1
ATOM 4080 C CA . PRO A 1 515 ? 8.171 -31.305 5.942 1.00 89.31 515 PRO A CA 1
ATOM 4081 C C . PRO A 1 515 ? 7.299 -30.252 5.246 1.00 89.31 515 PRO A C 1
ATOM 4083 O O . PRO A 1 515 ? 7.712 -29.674 4.245 1.00 89.31 515 PRO A O 1
ATOM 4086 N N . ALA A 1 516 ? 6.118 -29.949 5.799 1.00 87.62 516 ALA A N 1
ATOM 4087 C CA . ALA A 1 516 ? 5.235 -28.923 5.247 1.00 87.62 516 ALA A CA 1
ATOM 4088 C C . ALA A 1 516 ? 5.864 -27.522 5.338 1.00 87.62 516 ALA A C 1
ATOM 4090 O O . ALA A 1 516 ? 5.749 -26.734 4.403 1.00 87.62 516 ALA A O 1
ATOM 4091 N N . THR A 1 517 ? 6.568 -27.220 6.434 1.00 89.75 517 THR A N 1
ATOM 4092 C CA . THR A 1 517 ? 7.350 -25.986 6.581 1.00 89.75 517 THR A CA 1
ATOM 4093 C C . THR A 1 517 ? 8.435 -25.897 5.511 1.00 89.75 517 THR A C 1
ATOM 4095 O O . THR A 1 517 ? 8.515 -24.876 4.838 1.00 89.75 517 THR A O 1
ATOM 4098 N N . LEU A 1 518 ? 9.238 -26.949 5.318 1.00 92.19 518 LEU A N 1
ATOM 4099 C CA . LEU A 1 518 ? 10.301 -26.953 4.307 1.00 92.19 518 LEU A CA 1
ATOM 4100 C C . LEU A 1 518 ? 9.743 -26.773 2.890 1.00 92.19 518 LEU A C 1
ATOM 4102 O O . LEU A 1 518 ? 10.271 -25.961 2.138 1.00 92.19 518 LEU A O 1
ATOM 4106 N N . GLY A 1 519 ? 8.645 -27.456 2.550 1.00 92.75 519 GLY A N 1
ATOM 4107 C CA . GLY A 1 519 ? 7.992 -27.309 1.247 1.00 92.75 519 GLY A CA 1
ATOM 4108 C C . GLY A 1 519 ? 7.461 -25.894 0.993 1.00 92.75 519 GLY A C 1
ATOM 4109 O O . GLY A 1 519 ? 7.687 -25.333 -0.076 1.00 92.75 519 GLY A O 1
ATOM 4110 N N . LEU A 1 520 ? 6.809 -25.279 1.987 1.00 93.00 520 LEU A N 1
ATOM 4111 C CA . LEU A 1 520 ? 6.305 -23.904 1.874 1.00 93.00 520 LEU A CA 1
ATOM 4112 C C . LEU A 1 520 ? 7.437 -22.875 1.765 1.00 93.00 520 LEU A C 1
ATOM 4114 O O . LEU A 1 520 ? 7.325 -21.931 0.987 1.00 93.00 520 LEU A O 1
ATOM 4118 N N . LEU A 1 521 ? 8.529 -23.064 2.511 1.00 93.50 521 LEU A N 1
ATOM 4119 C CA . LEU A 1 521 ? 9.706 -22.197 2.425 1.00 93.50 521 LEU A CA 1
ATOM 4120 C C . LEU A 1 521 ? 10.435 -22.357 1.090 1.00 93.50 521 LEU A C 1
ATOM 4122 O O . LEU A 1 521 ? 10.863 -21.359 0.522 1.00 93.50 521 LEU A O 1
ATOM 4126 N N . ALA A 1 522 ? 10.537 -23.579 0.564 1.00 93.06 522 ALA A N 1
ATOM 4127 C CA . ALA A 1 522 ? 11.109 -23.826 -0.755 1.00 93.06 522 ALA A CA 1
ATOM 4128 C C . ALA A 1 522 ? 10.275 -23.163 -1.860 1.00 93.06 522 ALA A C 1
ATOM 4130 O O . ALA A 1 522 ? 10.836 -22.522 -2.744 1.00 93.06 522 ALA A O 1
ATOM 4131 N N . LEU A 1 523 ? 8.942 -23.249 -1.778 1.00 93.38 523 LEU A N 1
ATOM 4132 C CA . LEU A 1 523 ? 8.035 -22.571 -2.707 1.00 93.38 523 LEU A CA 1
ATOM 4133 C C . LEU A 1 523 ? 8.185 -21.043 -2.636 1.00 93.38 523 LEU A C 1
ATOM 4135 O O . LEU A 1 523 ? 8.282 -20.381 -3.667 1.00 93.38 523 LEU A O 1
ATOM 4139 N N . HIS A 1 524 ? 8.240 -20.489 -1.423 1.00 94.62 524 HIS A N 1
ATOM 4140 C CA . HIS A 1 524 ? 8.425 -19.055 -1.191 1.00 94.62 524 HIS A CA 1
ATOM 4141 C C . HIS A 1 524 ? 9.781 -18.552 -1.707 1.00 94.62 524 HIS A C 1
ATOM 4143 O O . HIS A 1 524 ? 9.825 -17.603 -2.489 1.00 94.62 524 HIS A O 1
ATOM 4149 N N . ALA A 1 525 ? 10.875 -19.224 -1.344 1.00 92.88 525 ALA A N 1
ATOM 4150 C CA . ALA A 1 525 ? 12.221 -18.883 -1.798 1.00 92.88 525 ALA A CA 1
ATOM 4151 C C . ALA A 1 525 ? 12.368 -19.043 -3.319 1.00 92.88 525 ALA A C 1
ATOM 4153 O O . ALA A 1 525 ? 12.933 -18.172 -3.977 1.00 92.88 525 ALA A O 1
ATOM 4154 N N . GLY A 1 526 ? 11.806 -20.114 -3.889 1.00 92.81 526 GLY A N 1
ATOM 4155 C CA . GLY A 1 526 ? 11.780 -20.340 -5.331 1.00 92.81 526 GLY A CA 1
ATOM 4156 C C . GLY A 1 526 ? 11.085 -19.201 -6.077 1.00 92.81 526 GLY A C 1
ATOM 4157 O O . GLY A 1 526 ? 11.644 -18.671 -7.033 1.00 92.81 526 GLY A O 1
ATOM 4158 N N . ALA A 1 527 ? 9.922 -18.753 -5.598 1.00 92.38 527 ALA A N 1
ATOM 4159 C CA . ALA A 1 527 ? 9.204 -17.619 -6.181 1.00 92.38 527 ALA A CA 1
ATOM 4160 C C . ALA A 1 527 ? 9.968 -16.286 -6.054 1.00 92.38 527 ALA A C 1
ATOM 4162 O O . ALA A 1 527 ? 9.891 -15.435 -6.939 1.00 92.38 527 ALA A O 1
ATOM 4163 N N . LEU A 1 528 ? 10.743 -16.106 -4.983 1.00 92.75 528 LEU A N 1
ATOM 4164 C CA . LEU A 1 528 ? 11.555 -14.906 -4.782 1.00 92.75 528 LEU A CA 1
ATOM 4165 C C . LEU A 1 528 ? 12.786 -14.871 -5.708 1.00 92.75 528 LEU A C 1
ATOM 4167 O O . LEU A 1 528 ? 13.186 -13.791 -6.142 1.00 92.75 528 LEU A O 1
ATOM 4171 N N . VAL A 1 529 ? 13.353 -16.036 -6.044 1.00 93.06 529 VAL A N 1
ATOM 4172 C CA . VAL A 1 529 ? 14.527 -16.180 -6.929 1.00 93.06 529 VAL A CA 1
ATOM 4173 C C . VAL A 1 529 ? 14.146 -16.240 -8.412 1.00 93.06 529 VAL A C 1
ATOM 4175 O O . VAL A 1 529 ? 14.886 -15.730 -9.253 1.00 93.06 529 VAL A O 1
ATOM 4178 N N . ILE A 1 530 ? 12.994 -16.822 -8.760 1.00 91.50 530 ILE A N 1
ATOM 4179 C CA . ILE A 1 530 ? 12.613 -17.031 -10.165 1.00 91.50 530 ILE A CA 1
ATOM 4180 C C . ILE A 1 530 ? 12.406 -15.717 -10.919 1.00 91.50 530 ILE A C 1
ATOM 4182 O O . ILE A 1 530 ? 12.753 -15.640 -12.087 1.00 91.50 530 ILE A O 1
ATOM 4186 N N . VAL A 1 531 ? 11.902 -14.669 -10.262 1.00 89.19 531 VAL A N 1
ATOM 4187 C CA . VAL A 1 531 ? 11.648 -13.362 -10.889 1.00 89.19 531 VAL A CA 1
ATOM 4188 C C . VAL A 1 531 ? 12.937 -12.632 -11.280 1.00 89.19 531 VAL A C 1
ATOM 4190 O O . VAL A 1 531 ? 13.042 -12.250 -12.443 1.00 89.19 531 VAL A O 1
ATOM 4193 N N . PRO A 1 532 ? 13.939 -12.438 -10.397 1.00 86.88 532 PRO A N 1
ATOM 4194 C CA . PRO A 1 532 ? 15.204 -11.832 -10.804 1.00 86.88 532 PRO A CA 1
ATOM 4195 C C . PRO A 1 532 ? 15.968 -12.708 -11.801 1.00 86.88 532 PRO A C 1
ATOM 4197 O O . PRO A 1 532 ? 16.589 -12.165 -12.709 1.00 86.88 532 PRO A O 1
ATOM 4200 N N . LEU A 1 533 ? 15.885 -14.041 -11.694 1.00 89.38 533 LEU A N 1
ATOM 4201 C CA . LEU A 1 533 ? 16.463 -14.941 -12.694 1.00 89.38 533 LEU A CA 1
ATOM 4202 C C . LEU A 1 533 ? 15.773 -14.781 -14.055 1.00 89.38 533 LEU A C 1
ATOM 4204 O O . LEU A 1 533 ? 16.451 -14.644 -15.065 1.00 89.38 533 LEU A O 1
ATOM 4208 N N . PHE A 1 534 ? 14.441 -14.749 -14.085 1.00 89.75 534 PHE A N 1
ATOM 4209 C CA . PHE A 1 534 ? 13.654 -14.504 -15.290 1.00 89.75 534 PHE A CA 1
ATOM 4210 C C . PHE A 1 534 ? 13.961 -13.128 -15.878 1.00 89.75 534 PHE A C 1
ATOM 4212 O O . PHE A 1 534 ? 14.192 -13.023 -17.074 1.00 89.75 534 PHE A O 1
ATOM 4219 N N . GLY A 1 535 ? 14.031 -12.086 -15.048 1.00 83.56 535 GLY A N 1
ATOM 4220 C CA . GLY A 1 535 ? 14.418 -10.741 -15.462 1.00 83.56 535 GLY A CA 1
ATOM 4221 C C . GLY A 1 535 ? 15.836 -10.697 -16.026 1.00 83.56 535 GLY A C 1
ATOM 4222 O O . GLY A 1 535 ? 16.053 -10.048 -17.039 1.00 83.56 535 GLY A O 1
ATOM 4223 N N . LEU A 1 536 ? 16.784 -11.432 -15.435 1.00 80.69 536 LEU A N 1
ATOM 4224 C CA . LEU A 1 536 ? 18.140 -11.584 -15.959 1.00 80.69 536 LEU A CA 1
ATOM 4225 C C . LEU A 1 536 ? 18.141 -12.334 -17.292 1.00 80.69 536 LEU A C 1
ATOM 4227 O O . LEU A 1 536 ? 18.784 -11.875 -18.223 1.00 80.69 536 LEU A O 1
ATOM 4231 N N . VAL A 1 537 ? 17.418 -13.449 -17.414 1.00 82.56 537 VAL A N 1
ATOM 4232 C CA . VAL A 1 537 ? 17.304 -14.219 -18.665 1.00 82.56 537 VAL A CA 1
ATOM 4233 C C . VAL A 1 537 ? 16.639 -13.384 -19.752 1.00 82.56 537 VAL A C 1
ATOM 4235 O O . VAL A 1 537 ? 17.146 -13.335 -20.865 1.00 82.56 537 VAL A O 1
ATOM 4238 N N . LEU A 1 538 ? 15.554 -12.680 -19.434 1.00 78.94 538 LEU A N 1
ATOM 4239 C CA . LEU A 1 538 ? 14.872 -11.778 -20.351 1.00 78.94 538 LEU A CA 1
ATOM 4240 C C . LEU A 1 538 ? 15.779 -10.605 -20.719 1.00 78.94 538 LEU A C 1
ATOM 4242 O O . LEU A 1 538 ? 15.852 -10.264 -21.884 1.00 78.94 538 LEU A O 1
ATOM 4246 N N . LEU A 1 539 ? 16.527 -10.027 -19.779 1.00 70.06 539 LEU A N 1
ATOM 4247 C CA . LEU A 1 539 ? 17.503 -8.975 -20.061 1.00 70.06 539 LEU A CA 1
ATOM 4248 C C . LEU A 1 539 ? 18.666 -9.501 -20.901 1.00 70.06 539 LEU A C 1
ATOM 4250 O O . LEU A 1 539 ? 19.125 -8.784 -21.774 1.00 70.06 539 LEU A O 1
ATOM 4254 N N . LEU A 1 540 ? 19.124 -10.733 -20.692 1.00 69.94 540 LEU A N 1
ATOM 4255 C CA . LEU A 1 540 ? 20.132 -11.395 -21.524 1.00 69.94 540 LEU A CA 1
ATOM 4256 C C . LEU A 1 540 ? 19.583 -11.777 -22.903 1.00 69.94 540 LEU A C 1
ATOM 4258 O O . LEU A 1 540 ? 20.352 -11.785 -23.853 1.00 69.94 540 LEU A O 1
ATOM 4262 N N . ALA A 1 541 ? 18.283 -12.052 -23.033 1.00 68.00 541 ALA A N 1
ATOM 4263 C CA . ALA A 1 541 ? 17.603 -12.308 -24.302 1.00 68.00 541 ALA A CA 1
ATOM 4264 C C . ALA A 1 541 ? 17.307 -11.005 -25.068 1.00 68.00 541 ALA A C 1
ATOM 4266 O O . ALA A 1 541 ? 17.535 -10.932 -26.271 1.00 68.00 541 ALA A O 1
ATOM 4267 N N . LEU A 1 542 ? 16.902 -9.944 -24.363 1.00 62.50 542 LEU A N 1
ATOM 4268 C CA . LEU A 1 542 ? 16.732 -8.577 -24.870 1.00 62.50 542 LEU A CA 1
ATOM 4269 C C . LEU A 1 542 ? 18.077 -7.942 -25.216 1.00 62.50 542 LEU A C 1
ATOM 4271 O O . LEU A 1 542 ? 18.189 -7.250 -26.211 1.00 62.50 542 LEU A O 1
ATOM 4275 N N . ARG A 1 543 ? 19.121 -8.215 -24.432 1.00 50.53 543 ARG A N 1
ATOM 4276 C CA . ARG A 1 543 ? 20.510 -7.962 -24.811 1.00 50.53 543 ARG A CA 1
ATOM 4277 C C . ARG A 1 543 ? 21.056 -9.066 -25.694 1.00 50.53 543 ARG A C 1
ATOM 4279 O O . ARG A 1 543 ? 22.200 -8.973 -26.077 1.00 50.53 543 ARG A O 1
ATOM 4286 N N . GLY A 1 544 ? 20.305 -10.097 -26.050 1.00 45.72 544 GLY A N 1
ATOM 4287 C CA . GLY A 1 544 ? 20.729 -11.065 -27.055 1.00 45.72 544 GLY A CA 1
ATOM 4288 C C . GLY A 1 544 ? 20.844 -10.375 -28.407 1.00 45.72 544 GLY A C 1
ATOM 4289 O O . GLY A 1 544 ? 21.748 -10.683 -29.171 1.00 45.72 544 GLY A O 1
ATOM 4290 N N . THR A 1 545 ? 20.017 -9.355 -28.654 1.00 48.03 545 THR A N 1
ATOM 4291 C CA . THR A 1 545 ? 20.132 -8.469 -29.816 1.00 48.03 545 THR A CA 1
ATOM 4292 C C . THR A 1 545 ? 21.311 -7.503 -29.674 1.00 48.03 545 THR A C 1
ATOM 4294 O O . THR A 1 545 ? 22.095 -7.406 -30.607 1.00 48.03 545 THR A O 1
ATOM 4297 N N . GLU A 1 546 ? 21.542 -6.889 -28.506 1.00 45.53 546 GLU A N 1
ATOM 4298 C CA . GLU A 1 546 ? 22.701 -6.001 -28.289 1.00 45.53 546 GLU A CA 1
ATOM 4299 C C . GLU A 1 546 ? 24.039 -6.726 -28.112 1.00 45.53 546 GLU A C 1
ATOM 4301 O O . GLU A 1 546 ? 25.066 -6.175 -28.457 1.00 45.53 546 GLU A O 1
ATOM 4306 N N . ILE A 1 547 ? 24.070 -7.949 -27.593 1.00 43.00 547 ILE A N 1
ATOM 4307 C CA . ILE A 1 547 ? 25.245 -8.818 -27.466 1.00 43.00 547 ILE A CA 1
ATOM 4308 C C . ILE A 1 547 ? 25.469 -9.522 -28.791 1.00 43.00 547 ILE A C 1
ATOM 4310 O O . ILE A 1 547 ? 26.615 -9.748 -29.112 1.00 43.00 547 ILE A O 1
ATOM 4314 N N . ALA A 1 548 ? 24.451 -9.807 -29.609 1.00 41.62 548 ALA A N 1
ATOM 4315 C CA . ALA A 1 548 ? 24.675 -10.206 -30.995 1.00 41.62 548 ALA A CA 1
ATOM 4316 C C . ALA A 1 548 ? 25.125 -9.025 -31.860 1.00 41.62 548 ALA A C 1
ATOM 4318 O O . ALA A 1 548 ? 25.918 -9.254 -32.757 1.00 41.62 548 ALA A O 1
ATOM 4319 N N . GLN A 1 549 ? 24.687 -7.789 -31.599 1.00 42.22 549 GLN A N 1
ATOM 4320 C CA . GLN A 1 549 ? 25.191 -6.573 -32.254 1.00 42.22 549 GLN A CA 1
ATOM 4321 C C . GLN A 1 549 ? 26.557 -6.147 -31.714 1.00 42.22 549 GLN A C 1
ATOM 4323 O O . GLN A 1 549 ? 27.380 -5.680 -32.480 1.00 42.22 549 GLN A O 1
ATOM 4328 N N . LEU A 1 550 ? 26.848 -6.347 -30.428 1.00 41.25 550 LEU A N 1
ATOM 4329 C CA . LEU A 1 550 ? 28.149 -6.106 -29.805 1.00 41.25 550 LEU A CA 1
ATOM 4330 C C . LEU A 1 550 ? 29.106 -7.243 -30.140 1.00 41.25 550 LEU A C 1
ATOM 4332 O O . LEU A 1 550 ? 30.262 -6.965 -30.372 1.00 41.25 550 LEU A O 1
ATOM 4336 N N . ALA A 1 551 ? 28.663 -8.496 -30.219 1.00 40.75 551 ALA A N 1
ATOM 4337 C CA . ALA A 1 551 ? 29.449 -9.613 -30.732 1.00 40.75 551 ALA A CA 1
ATOM 4338 C C . ALA A 1 551 ? 29.613 -9.501 -32.242 1.00 40.75 551 ALA A C 1
ATOM 4340 O O . ALA A 1 551 ? 30.688 -9.824 -32.701 1.00 40.75 551 ALA A O 1
ATOM 4341 N N . ARG A 1 552 ? 28.645 -8.973 -33.006 1.00 46.41 552 ARG A N 1
ATOM 4342 C CA . ARG A 1 552 ? 28.842 -8.597 -34.417 1.00 46.41 552 ARG A CA 1
ATOM 4343 C C . ARG A 1 552 ? 29.745 -7.379 -34.558 1.00 46.41 552 ARG A C 1
ATOM 4345 O O . ARG A 1 552 ? 30.595 -7.418 -35.414 1.00 46.41 552 ARG A O 1
ATOM 4352 N N . ALA A 1 553 ? 29.689 -6.369 -33.694 1.00 45.16 553 ALA A N 1
ATOM 4353 C CA . ALA A 1 553 ? 30.613 -5.227 -33.702 1.00 45.16 553 ALA A CA 1
ATOM 4354 C C . ALA A 1 553 ? 32.009 -5.584 -33.146 1.00 45.16 553 ALA A C 1
ATOM 4356 O O . ALA A 1 553 ? 33.011 -4.975 -33.508 1.00 45.16 553 ALA A O 1
ATOM 4357 N N . LEU A 1 554 ? 32.103 -6.587 -32.266 1.00 43.97 554 LEU A N 1
ATOM 4358 C CA . LEU A 1 554 ? 33.357 -7.148 -31.754 1.00 43.97 554 LEU A CA 1
ATOM 4359 C C . LEU A 1 554 ? 33.929 -8.223 -32.693 1.00 43.97 554 LEU A C 1
ATOM 4361 O O . LEU A 1 554 ? 35.145 -8.396 -32.689 1.00 43.97 554 LEU A O 1
ATOM 4365 N N . ALA A 1 555 ? 33.096 -8.915 -33.481 1.00 47.44 555 ALA A N 1
ATOM 4366 C CA . ALA A 1 555 ? 33.491 -9.884 -34.510 1.00 47.44 555 ALA A CA 1
ATOM 4367 C C . ALA A 1 555 ? 33.744 -9.224 -35.874 1.00 47.44 555 ALA A C 1
ATOM 4369 O O . ALA A 1 555 ? 34.646 -9.658 -36.576 1.00 47.44 555 ALA A O 1
ATOM 4370 N N . ALA A 1 556 ? 33.050 -8.132 -36.203 1.00 55.03 556 ALA A N 1
ATOM 4371 C CA . ALA A 1 556 ? 33.328 -7.219 -37.317 1.00 55.03 556 ALA A CA 1
ATOM 4372 C C . ALA A 1 556 ? 34.376 -6.170 -36.915 1.00 55.03 556 ALA A C 1
ATOM 4374 O O . ALA A 1 556 ? 34.310 -5.000 -37.296 1.00 55.03 556 ALA A O 1
ATOM 4375 N N . GLN A 1 557 ? 35.350 -6.572 -36.092 1.00 69.12 557 GLN A N 1
ATOM 4376 C CA . GLN A 1 557 ? 36.551 -5.767 -35.968 1.00 69.12 557 GLN A CA 1
ATOM 4377 C C . GLN A 1 557 ? 37.311 -5.861 -37.287 1.00 69.12 557 GLN A C 1
ATOM 4379 O O . GLN A 1 557 ? 37.555 -6.981 -37.739 1.00 69.12 557 GLN A O 1
ATOM 4384 N N . PRO A 1 558 ? 37.755 -4.726 -37.853 1.00 78.38 558 PRO A N 1
ATOM 4385 C CA . PRO A 1 558 ? 38.496 -4.746 -39.100 1.00 78.38 558 PRO A CA 1
ATOM 4386 C C . PRO A 1 558 ? 39.682 -5.713 -39.002 1.00 78.38 558 PRO A C 1
ATOM 4388 O O . PRO A 1 558 ? 40.488 -5.635 -38.067 1.00 78.38 558 PRO A O 1
ATOM 4391 N N . LYS A 1 559 ? 39.752 -6.672 -39.930 1.00 84.25 559 LYS A N 1
ATOM 4392 C CA . LYS A 1 559 ? 40.668 -7.824 -39.845 1.00 84.25 559 LYS A CA 1
ATOM 4393 C C . LYS A 1 559 ? 42.129 -7.441 -40.088 1.00 84.25 559 LYS A C 1
ATOM 4395 O O . LYS A 1 559 ? 43.027 -7.954 -39.416 1.00 84.25 559 LYS A O 1
ATOM 4400 N N . TYR A 1 560 ? 42.374 -6.544 -41.037 1.00 89.62 560 TYR A N 1
ATOM 4401 C CA . TYR A 1 560 ? 43.708 -6.283 -41.572 1.00 89.62 560 TYR A CA 1
ATOM 4402 C C . TYR A 1 560 ? 44.379 -5.133 -40.829 1.00 89.62 560 TYR A C 1
ATOM 4404 O O . TYR A 1 560 ? 43.724 -4.189 -40.399 1.00 89.62 560 TYR A O 1
ATOM 4412 N N . SER A 1 561 ? 45.696 -5.215 -40.645 1.00 89.69 561 SER A N 1
ATOM 4413 C CA . SER A 1 561 ? 46.480 -4.167 -39.978 1.00 89.69 561 SER A CA 1
ATOM 4414 C C . SER A 1 561 ? 47.310 -3.395 -40.997 1.00 89.69 561 SER A C 1
ATOM 4416 O O . SER A 1 561 ? 47.786 -3.969 -41.977 1.00 89.69 561 SER A O 1
ATOM 4418 N N . VAL A 1 562 ? 47.497 -2.100 -40.758 1.00 90.00 562 VAL A N 1
ATOM 4419 C CA . VAL A 1 562 ? 48.385 -1.244 -41.552 1.00 90.00 562 VAL A CA 1
ATOM 4420 C C . VAL A 1 562 ? 49.411 -0.589 -40.636 1.00 90.00 562 VAL A C 1
ATOM 4422 O O . VAL A 1 562 ? 49.075 -0.047 -39.582 1.00 90.00 562 VAL A O 1
ATOM 4425 N N . GLU A 1 563 ? 50.678 -0.666 -41.033 1.00 88.31 563 GLU A N 1
ATOM 4426 C CA . GLU A 1 563 ? 51.771 0.017 -40.346 1.00 88.31 563 GLU A CA 1
ATOM 4427 C C . GLU A 1 563 ? 51.935 1.432 -40.907 1.00 88.31 563 GLU A C 1
ATOM 4429 O O . GLU A 1 563 ? 51.731 1.676 -42.101 1.00 88.31 563 GLU A O 1
ATOM 4434 N N . CYS A 1 564 ? 52.316 2.374 -40.048 1.00 87.19 564 CYS A N 1
ATOM 4435 C CA . CYS A 1 564 ? 52.570 3.752 -40.452 1.00 87.19 564 CYS A CA 1
ATOM 4436 C C . CYS A 1 564 ? 53.647 3.812 -41.547 1.00 87.19 564 CYS A C 1
ATOM 4438 O O . CYS A 1 564 ? 54.709 3.214 -41.394 1.00 87.19 564 CYS A O 1
ATOM 4440 N N . GLY A 1 565 ? 53.368 4.509 -42.654 1.00 81.69 565 GLY A N 1
ATOM 4441 C CA . GLY A 1 565 ? 54.286 4.618 -43.796 1.00 81.69 565 GLY A CA 1
ATOM 4442 C C . GLY A 1 565 ? 54.459 3.345 -44.641 1.00 81.69 565 GLY A C 1
ATOM 4443 O O . GLY A 1 565 ? 55.336 3.309 -45.496 1.00 81.69 565 GLY A O 1
ATOM 4444 N N . SER A 1 566 ? 53.652 2.296 -44.431 1.00 84.12 566 SER A N 1
ATOM 4445 C CA . SER A 1 566 ? 53.778 1.022 -45.171 1.00 84.12 566 SER A CA 1
ATOM 4446 C C . SER A 1 566 ? 53.106 1.000 -46.549 1.00 84.12 566 SER A C 1
ATOM 4448 O O . SER A 1 566 ? 53.152 -0.024 -47.235 1.00 84.12 566 SER A O 1
ATOM 4450 N N . TRP A 1 567 ? 52.465 2.097 -46.951 1.00 86.38 567 TRP A N 1
ATOM 4451 C CA . TRP A 1 567 ? 51.764 2.186 -48.224 1.00 86.38 567 TRP A CA 1
ATOM 4452 C C . TRP A 1 567 ? 52.729 2.485 -49.379 1.00 86.38 567 TRP A C 1
ATOM 4454 O O . TRP A 1 567 ? 53.733 3.170 -49.203 1.00 86.38 567 TRP A O 1
ATOM 4464 N N . GLN A 1 568 ? 52.427 1.964 -50.565 1.00 88.50 568 GLN A N 1
ATOM 4465 C CA . GLN A 1 568 ? 53.196 2.198 -51.792 1.00 88.50 568 GLN A CA 1
ATOM 4466 C C . GLN A 1 568 ? 52.232 2.546 -52.923 1.00 88.50 568 GLN A C 1
ATOM 4468 O O . GLN A 1 568 ? 51.107 2.044 -52.947 1.00 88.50 568 GLN A O 1
ATOM 4473 N N . ALA A 1 569 ? 52.655 3.386 -53.862 1.00 85.50 569 ALA A N 1
ATOM 4474 C CA . ALA A 1 569 ? 51.873 3.732 -55.042 1.00 85.50 569 ALA A CA 1
ATOM 4475 C C . ALA A 1 569 ? 52.736 3.624 -56.297 1.00 85.50 569 ALA A C 1
ATOM 4477 O O . ALA A 1 569 ? 53.933 3.868 -56.261 1.00 85.50 569 ALA A O 1
ATOM 4478 N N . TRP A 1 570 ? 52.116 3.259 -57.410 1.00 81.31 570 TRP A N 1
ATOM 4479 C CA . TRP A 1 570 ? 52.740 3.180 -58.717 1.00 81.31 570 TRP A CA 1
ATOM 4480 C C . TRP A 1 570 ? 51.812 3.802 -59.777 1.00 81.31 570 TRP A C 1
ATOM 4482 O O . TRP A 1 570 ? 50.614 3.481 -59.800 1.00 81.31 570 TRP A O 1
ATOM 4492 N N . PRO A 1 571 ? 52.336 4.673 -60.657 1.00 73.00 571 PRO A N 1
ATOM 4493 C CA . PRO A 1 571 ? 53.678 5.268 -60.598 1.00 73.00 571 PRO A CA 1
ATOM 4494 C C . PRO A 1 571 ? 53.839 6.218 -59.389 1.00 73.00 571 PRO A C 1
ATOM 4496 O O . PRO A 1 571 ? 52.864 6.835 -58.959 1.00 73.00 571 PRO A O 1
ATOM 4499 N N . ASP A 1 572 ? 55.067 6.359 -58.864 1.00 60.19 572 ASP A N 1
ATOM 4500 C CA . ASP A 1 572 ? 55.398 7.209 -57.693 1.00 60.19 572 ASP A CA 1
ATOM 4501 C C . ASP A 1 572 ? 54.944 8.671 -57.862 1.00 60.19 572 ASP A C 1
ATOM 4503 O O . ASP A 1 572 ? 54.644 9.372 -56.894 1.00 60.19 572 ASP A O 1
ATOM 4507 N N . LYS A 1 573 ? 54.862 9.131 -59.116 1.00 57.66 573 LYS A N 1
ATOM 4508 C CA . LYS A 1 573 ? 54.197 10.370 -59.514 1.00 57.66 573 LYS A CA 1
ATOM 4509 C C . LYS A 1 573 ? 53.104 10.020 -60.524 1.00 57.66 573 LYS A C 1
ATOM 4511 O O . LYS A 1 573 ? 53.438 9.685 -61.659 1.00 57.66 573 LYS A O 1
ATOM 4516 N N . PRO A 1 574 ? 51.815 10.060 -60.150 1.00 53.16 574 PRO A N 1
ATOM 4517 C CA . PRO A 1 574 ? 50.745 9.934 -61.129 1.00 53.16 574 PRO A CA 1
ATOM 4518 C C . PRO A 1 574 ? 50.842 11.101 -62.112 1.00 53.16 574 PRO A C 1
ATOM 4520 O O . PRO A 1 574 ? 51.001 12.240 -61.673 1.00 53.16 574 PRO A O 1
ATOM 4523 N N . ASP A 1 575 ? 50.744 10.817 -63.411 1.00 48.75 575 ASP A N 1
ATOM 4524 C CA . ASP A 1 575 ? 50.756 11.840 -64.457 1.00 48.75 575 ASP A CA 1
ATOM 4525 C C . ASP A 1 575 ? 49.779 12.969 -64.103 1.00 48.75 575 ASP A C 1
ATOM 4527 O O . ASP A 1 575 ? 48.579 12.755 -63.874 1.00 48.75 575 ASP A O 1
ATOM 4531 N N . ALA A 1 576 ? 50.313 14.185 -64.020 1.00 46.22 576 ALA A N 1
ATOM 4532 C CA . ALA A 1 576 ? 49.528 15.390 -63.852 1.00 46.22 576 ALA A CA 1
ATOM 4533 C C . ALA A 1 576 ? 48.872 15.722 -65.198 1.00 46.22 576 ALA A C 1
ATOM 4535 O O . ALA A 1 576 ? 49.363 16.537 -65.968 1.00 46.22 576 ALA A O 1
ATOM 4536 N N . GLY A 1 577 ? 47.735 15.085 -65.475 1.00 44.88 577 GLY A N 1
ATOM 4537 C CA . GLY A 1 577 ? 46.773 15.586 -66.451 1.00 44.88 577 GLY A CA 1
ATOM 4538 C C . GLY A 1 577 ? 46.471 14.660 -67.624 1.00 44.88 577 GLY A C 1
ATOM 4539 O O . GLY A 1 577 ? 47.289 14.450 -68.510 1.00 44.88 577 GLY A O 1
ATOM 4540 N N . LYS A 1 578 ? 45.209 14.230 -67.697 1.00 38.59 578 LYS A N 1
ATOM 4541 C CA . LYS A 1 578 ? 44.236 14.661 -68.718 1.00 38.59 578 LYS A CA 1
ATOM 4542 C C . LYS A 1 578 ? 42.911 13.936 -68.478 1.00 38.59 578 LYS A C 1
ATOM 4544 O O . LYS A 1 578 ? 42.844 12.722 -68.556 1.00 38.59 578 LYS A O 1
ATOM 4549 N N . GLY A 1 579 ? 41.858 14.719 -68.248 1.00 45.53 579 GLY A N 1
ATOM 4550 C CA . GLY A 1 579 ? 40.468 14.304 -68.441 1.00 45.53 579 GLY A CA 1
ATOM 4551 C C . GLY A 1 579 ? 39.845 13.499 -67.302 1.00 45.53 579 GLY A C 1
ATOM 4552 O O . GLY A 1 579 ? 40.359 12.474 -66.892 1.00 45.53 579 GLY A O 1
ATOM 4553 N N . LYS A 1 580 ? 38.720 14.008 -66.791 1.00 52.31 580 LYS A N 1
ATOM 4554 C CA . LYS A 1 580 ? 37.377 13.395 -66.642 1.00 52.31 580 LYS A CA 1
ATOM 4555 C C . LYS A 1 580 ? 37.126 11.896 -66.955 1.00 52.31 580 LYS A C 1
ATOM 4557 O O . LYS A 1 580 ? 35.968 11.521 -67.101 1.00 52.31 580 LYS A O 1
ATOM 4562 N N . GLU A 1 581 ? 38.125 11.040 -67.088 1.00 63.03 581 GLU A N 1
ATOM 4563 C CA . GLU A 1 581 ? 37.937 9.632 -67.410 1.00 63.03 581 GLU A CA 1
ATOM 4564 C C . GLU A 1 581 ? 37.480 8.887 -66.151 1.00 63.03 581 GLU A C 1
ATOM 4566 O O . GLU A 1 581 ? 38.122 8.949 -65.099 1.00 63.03 581 GLU A O 1
ATOM 4571 N N . THR A 1 582 ? 36.317 8.242 -66.230 1.00 73.75 582 THR A N 1
ATOM 4572 C CA . THR A 1 582 ? 35.765 7.429 -65.146 1.00 73.75 582 THR A CA 1
ATOM 4573 C C . THR A 1 582 ? 36.630 6.184 -64.972 1.00 73.75 582 THR A C 1
ATOM 4575 O O . THR A 1 582 ? 37.085 5.592 -65.948 1.00 73.75 582 THR A O 1
ATOM 4578 N N . ARG A 1 583 ? 36.914 5.799 -63.727 1.00 82.00 583 ARG A N 1
ATOM 4579 C CA . ARG A 1 583 ? 37.820 4.687 -63.409 1.00 82.00 583 ARG A CA 1
ATOM 4580 C C . ARG A 1 583 ? 37.169 3.724 -62.434 1.00 82.00 583 ARG A C 1
ATOM 4582 O O . ARG A 1 583 ? 36.560 4.166 -61.458 1.00 82.00 583 ARG A O 1
ATOM 4589 N N . ASN A 1 584 ? 37.315 2.432 -62.681 1.00 86.25 584 ASN A N 1
ATOM 4590 C CA . ASN A 1 584 ? 36.895 1.397 -61.744 1.00 86.25 584 ASN A CA 1
ATOM 4591 C C . ASN A 1 584 ? 38.071 1.040 -60.838 1.00 86.25 584 ASN A C 1
ATOM 4593 O O . ASN A 1 584 ? 39.232 1.095 -61.256 1.00 86.25 584 ASN A O 1
ATOM 4597 N N . LEU A 1 585 ? 37.770 0.713 -59.585 1.00 88.12 585 LEU A N 1
ATOM 4598 C CA . LEU A 1 585 ? 38.765 0.356 -58.585 1.00 88.12 585 LEU A CA 1
ATOM 4599 C C . LEU A 1 585 ? 38.612 -1.118 -58.223 1.00 88.12 585 LEU A C 1
ATOM 4601 O O . LEU A 1 585 ? 37.612 -1.525 -57.644 1.00 88.12 585 LEU A O 1
ATOM 4605 N N . LEU A 1 586 ? 39.611 -1.912 -58.569 1.00 90.25 586 LEU A N 1
ATOM 4606 C CA . LEU A 1 586 ? 39.727 -3.305 -58.181 1.00 90.25 586 LEU A CA 1
ATOM 4607 C C . LEU A 1 586 ? 40.444 -3.383 -56.828 1.00 90.25 586 LEU A C 1
ATOM 4609 O O . LEU A 1 586 ? 41.548 -2.856 -56.670 1.00 90.25 586 LEU A O 1
ATOM 4613 N N . ILE A 1 587 ? 39.807 -4.032 -55.860 1.00 92.69 587 ILE A N 1
ATOM 4614 C CA . ILE A 1 587 ? 40.334 -4.256 -54.515 1.00 92.69 587 ILE A CA 1
ATOM 4615 C C . ILE A 1 587 ? 40.666 -5.736 -54.382 1.00 92.69 587 ILE A C 1
ATOM 4617 O O . ILE A 1 587 ? 39.808 -6.572 -54.646 1.00 92.69 587 ILE A O 1
ATOM 4621 N N . ALA A 1 588 ? 41.892 -6.051 -53.965 1.00 93.12 588 ALA A N 1
ATOM 4622 C CA . ALA A 1 588 ? 42.313 -7.412 -53.645 1.00 93.12 588 ALA A CA 1
ATOM 4623 C C . ALA A 1 588 ? 43.046 -7.433 -52.301 1.00 93.12 588 ALA A C 1
ATOM 4625 O O . ALA A 1 588 ? 44.159 -6.917 -52.183 1.00 93.12 588 ALA A O 1
ATOM 4626 N N . THR A 1 589 ? 42.431 -8.020 -51.279 1.00 92.69 589 THR A N 1
ATOM 4627 C CA . THR A 1 589 ? 42.990 -8.064 -49.922 1.00 92.69 589 THR A CA 1
ATOM 4628 C C . THR A 1 589 ? 43.547 -9.444 -49.604 1.00 92.69 589 THR A C 1
ATOM 4630 O O . THR A 1 589 ? 42.878 -10.451 -49.807 1.00 92.69 589 THR A O 1
ATOM 4633 N N . PHE A 1 590 ? 44.770 -9.500 -49.080 1.00 91.88 590 PHE A N 1
ATOM 4634 C CA . PHE A 1 590 ? 45.479 -10.738 -48.768 1.00 91.88 590 PHE A CA 1
ATOM 4635 C C . PHE A 1 590 ? 45.522 -10.971 -47.257 1.00 91.88 590 PHE A C 1
ATOM 4637 O O . PHE A 1 590 ? 45.780 -10.048 -46.481 1.00 91.88 590 PHE A O 1
ATOM 4644 N N . ASP A 1 591 ? 45.370 -12.230 -46.846 1.00 88.12 591 ASP A N 1
ATOM 4645 C CA . ASP A 1 591 ? 45.587 -12.641 -45.453 1.00 88.12 591 ASP A CA 1
ATOM 4646 C C . ASP A 1 591 ? 47.074 -12.606 -45.062 1.00 88.12 591 ASP A C 1
ATOM 4648 O O . ASP A 1 591 ? 47.406 -12.397 -43.897 1.00 88.12 591 ASP A O 1
ATOM 4652 N N . ASN A 1 592 ? 47.979 -12.764 -46.038 1.00 88.50 592 ASN A N 1
ATOM 4653 C CA . ASN A 1 592 ? 49.424 -12.665 -45.847 1.00 88.50 592 ASN A CA 1
ATOM 4654 C C . ASN A 1 592 ? 49.973 -11.343 -46.433 1.00 88.50 592 ASN A C 1
ATOM 4656 O O . ASN A 1 592 ? 50.066 -11.214 -47.658 1.00 88.50 592 ASN A O 1
ATOM 4660 N N . PRO A 1 593 ? 50.414 -10.381 -45.596 1.00 87.75 593 PRO A N 1
ATOM 4661 C CA . PRO A 1 593 ? 50.969 -9.107 -46.060 1.00 87.75 593 PRO A CA 1
ATOM 4662 C C . PRO A 1 593 ? 52.220 -9.238 -46.943 1.00 87.75 593 PRO A C 1
ATOM 4664 O O . PRO A 1 593 ? 52.446 -8.399 -47.813 1.00 87.75 593 PRO A O 1
ATOM 4667 N N . GLN A 1 594 ? 53.039 -10.279 -46.754 1.00 88.19 594 GLN A N 1
ATOM 4668 C CA . GLN A 1 594 ? 54.232 -10.490 -47.584 1.00 88.19 594 GLN A CA 1
ATOM 4669 C C . GLN A 1 594 ? 53.859 -10.920 -49.003 1.00 88.19 594 GLN A C 1
ATOM 4671 O O . GLN A 1 594 ? 54.474 -10.468 -49.967 1.00 88.19 594 GLN A O 1
ATOM 4676 N N . LEU A 1 595 ? 52.804 -11.729 -49.144 1.00 90.94 595 LEU A N 1
ATOM 4677 C CA . LEU A 1 595 ? 52.288 -12.115 -50.455 1.00 90.94 595 LEU A CA 1
ATOM 4678 C C . LEU A 1 595 ? 51.741 -10.898 -51.213 1.00 90.94 595 LEU A C 1
ATOM 4680 O O . LEU A 1 595 ? 52.008 -10.764 -52.407 1.00 90.94 595 LEU A O 1
ATOM 4684 N N . ALA A 1 596 ? 51.064 -9.973 -50.522 1.00 90.50 596 ALA A N 1
ATOM 4685 C CA . ALA A 1 596 ? 50.624 -8.709 -51.115 1.00 90.50 596 ALA A CA 1
ATOM 4686 C C . ALA A 1 596 ? 51.810 -7.873 -51.629 1.00 90.50 596 ALA A C 1
ATOM 4688 O O . ALA A 1 596 ? 51.770 -7.397 -52.760 1.00 90.50 596 ALA A O 1
ATOM 4689 N N . LYS A 1 597 ? 52.898 -7.753 -50.850 1.00 90.25 597 LYS A N 1
ATOM 4690 C CA . LYS A 1 597 ? 54.125 -7.032 -51.254 1.00 90.25 597 LYS A CA 1
ATOM 4691 C C . LYS A 1 597 ? 54.791 -7.637 -52.491 1.00 90.25 597 LYS A C 1
ATOM 4693 O O . LYS A 1 597 ? 55.114 -6.913 -53.429 1.00 90.25 597 LYS A O 1
ATOM 4698 N N . VAL A 1 598 ? 54.975 -8.959 -52.509 1.00 90.94 598 VAL A N 1
ATOM 4699 C CA . VAL A 1 598 ? 55.573 -9.667 -53.656 1.00 90.94 598 VAL A CA 1
ATOM 4700 C C . VAL A 1 598 ? 54.687 -9.532 -54.894 1.00 90.94 598 VAL A C 1
ATOM 4702 O O . VAL A 1 598 ? 55.186 -9.268 -55.986 1.00 90.94 598 VAL A O 1
ATOM 4705 N N . THR A 1 599 ? 53.368 -9.655 -54.724 1.00 90.69 599 THR A N 1
ATOM 4706 C CA . THR A 1 599 ? 52.403 -9.489 -55.818 1.00 90.69 599 THR A CA 1
ATOM 4707 C C . THR A 1 599 ? 52.420 -8.059 -56.351 1.00 90.69 599 THR A C 1
ATOM 4709 O O . THR A 1 599 ? 52.458 -7.877 -57.563 1.00 90.69 599 THR A O 1
ATOM 4712 N N . PHE A 1 600 ? 52.483 -7.049 -55.476 1.00 90.94 600 PHE A N 1
ATOM 4713 C CA . PHE A 1 600 ? 52.608 -5.650 -55.884 1.00 90.94 600 PHE A CA 1
ATOM 4714 C C . PHE A 1 600 ? 53.833 -5.442 -56.785 1.00 90.94 600 PHE A C 1
ATOM 4716 O O . PHE A 1 600 ? 53.686 -4.992 -57.917 1.00 90.94 600 PHE A O 1
ATOM 4723 N N . ALA A 1 601 ? 55.018 -5.869 -56.334 1.00 89.31 601 ALA A N 1
ATOM 4724 C CA . ALA A 1 601 ? 56.266 -5.732 -57.089 1.00 89.31 601 ALA A CA 1
ATOM 4725 C C . ALA A 1 601 ? 56.283 -6.522 -58.412 1.00 89.31 601 ALA A C 1
ATOM 4727 O O . ALA A 1 601 ? 56.946 -6.125 -59.370 1.00 89.31 601 ALA A O 1
ATOM 4728 N N . ARG A 1 602 ? 55.567 -7.651 -58.479 1.00 89.69 602 ARG A N 1
ATOM 4729 C CA . ARG A 1 602 ? 55.428 -8.442 -59.709 1.00 89.69 602 ARG A CA 1
ATOM 4730 C C . ARG A 1 602 ? 54.533 -7.736 -60.727 1.00 89.69 602 ARG A C 1
ATOM 4732 O O . ARG A 1 602 ? 54.879 -7.682 -61.906 1.00 89.69 602 ARG A O 1
ATOM 4739 N N . LEU A 1 603 ? 53.386 -7.229 -60.274 1.00 87.00 603 LEU A N 1
ATOM 4740 C CA . LEU A 1 603 ? 52.351 -6.674 -61.143 1.00 87.00 603 LEU A CA 1
ATOM 4741 C C . LEU A 1 603 ? 52.698 -5.283 -61.675 1.00 87.00 603 LEU A C 1
ATOM 4743 O O . LEU A 1 603 ? 52.341 -4.983 -62.810 1.00 87.00 603 LEU A O 1
ATOM 4747 N N . THR A 1 604 ? 53.447 -4.461 -60.936 1.00 85.12 604 THR A N 1
ATOM 4748 C CA . THR A 1 604 ? 53.884 -3.128 -61.404 1.00 85.12 604 THR A CA 1
ATOM 4749 C C . THR A 1 604 ? 54.585 -3.158 -62.766 1.00 85.12 604 THR A C 1
ATOM 4751 O O . THR A 1 604 ? 54.407 -2.238 -63.553 1.00 85.12 604 THR A O 1
ATOM 4754 N N . ASN A 1 605 ? 55.313 -4.231 -63.092 1.00 81.75 605 ASN A N 1
ATOM 4755 C CA . ASN A 1 605 ? 56.006 -4.382 -64.381 1.00 81.75 605 ASN A CA 1
ATOM 4756 C C . ASN A 1 605 ? 55.099 -4.832 -65.542 1.00 81.75 605 ASN A C 1
ATOM 4758 O O . ASN A 1 605 ? 55.541 -4.866 -66.687 1.00 81.75 605 ASN A O 1
ATOM 4762 N N . GLN A 1 606 ? 53.860 -5.233 -65.256 1.00 83.06 606 GLN A N 1
ATOM 4763 C CA . GLN A 1 606 ? 52.930 -5.830 -66.222 1.00 83.06 606 GLN A CA 1
ATOM 4764 C C . GLN A 1 606 ? 51.678 -4.972 -66.452 1.00 83.06 606 GLN A C 1
ATOM 4766 O O . GLN A 1 606 ? 50.888 -5.257 -67.355 1.00 83.06 606 GLN A O 1
ATOM 4771 N N . LEU A 1 607 ? 51.482 -3.938 -65.631 1.00 83.19 607 LEU A N 1
ATOM 4772 C CA . LEU A 1 607 ? 50.331 -3.048 -65.693 1.00 83.19 607 LEU A CA 1
ATOM 4773 C C . LEU A 1 607 ? 50.432 -2.059 -66.867 1.00 83.19 607 LEU A C 1
ATOM 4775 O O . LEU A 1 607 ? 51.525 -1.598 -67.201 1.00 83.19 607 LEU A O 1
ATOM 4779 N N . PRO A 1 608 ? 49.298 -1.690 -67.490 1.00 75.00 608 PRO A N 1
ATOM 4780 C CA . PRO A 1 608 ? 49.295 -0.704 -68.563 1.00 75.00 608 PRO A CA 1
ATOM 4781 C C . PRO A 1 608 ? 49.711 0.675 -68.031 1.00 75.00 608 PRO A C 1
ATOM 4783 O O . PRO A 1 608 ? 49.397 1.023 -66.894 1.00 75.00 608 PRO A O 1
ATOM 4786 N N . HIS A 1 609 ? 50.338 1.501 -68.877 1.00 71.88 609 HIS A N 1
ATOM 4787 C CA . HIS A 1 609 ? 50.795 2.855 -68.515 1.00 71.88 609 HIS A CA 1
ATOM 4788 C C . HIS A 1 609 ? 49.696 3.750 -67.922 1.00 71.88 609 HIS A C 1
ATOM 4790 O O . HIS A 1 609 ? 49.984 4.665 -67.159 1.00 71.88 609 HIS A O 1
ATOM 4796 N N . MET A 1 610 ? 48.432 3.485 -68.259 1.00 72.00 610 MET A N 1
ATOM 4797 C CA . MET A 1 610 ? 47.290 4.256 -67.774 1.00 72.00 610 MET A CA 1
ATOM 4798 C C . MET A 1 610 ? 46.731 3.754 -66.435 1.00 72.00 610 MET A C 1
ATOM 4800 O O . MET A 1 610 ? 45.774 4.355 -65.949 1.00 72.00 610 MET A O 1
ATOM 4804 N N . ALA A 1 611 ? 47.252 2.675 -65.836 1.00 80.62 611 ALA A N 1
ATOM 4805 C CA . ALA A 1 611 ? 46.807 2.159 -64.538 1.00 80.62 611 ALA A CA 1
ATOM 4806 C C . ALA A 1 611 ? 47.407 2.949 -63.361 1.00 80.62 611 ALA A C 1
ATOM 4808 O O . ALA A 1 611 ? 48.535 3.429 -63.422 1.00 80.62 611 ALA A O 1
ATOM 4809 N N . ARG A 1 612 ? 46.659 3.041 -62.254 1.00 86.75 612 ARG A N 1
ATOM 4810 C CA . ARG A 1 612 ? 47.198 3.466 -60.949 1.00 86.75 612 ARG A CA 1
ATOM 4811 C C . ARG A 1 612 ? 47.109 2.285 -60.004 1.00 86.75 612 ARG A C 1
ATOM 4813 O O . ARG A 1 612 ? 46.035 1.700 -59.880 1.00 86.75 612 ARG A O 1
ATOM 4820 N N . PHE A 1 613 ? 48.198 1.959 -59.328 1.00 89.50 613 PHE A N 1
ATOM 4821 C CA . PHE A 1 613 ? 48.266 0.784 -58.472 1.00 89.50 613 PHE A CA 1
ATOM 4822 C C . PHE A 1 613 ? 48.828 1.135 -57.105 1.00 89.50 613 PHE A C 1
ATOM 4824 O O . PHE A 1 613 ? 49.768 1.914 -57.008 1.00 89.50 613 PHE A O 1
ATOM 4831 N N . GLY A 1 614 ? 48.231 0.614 -56.040 1.00 89.88 614 GLY A N 1
ATOM 4832 C CA . GLY A 1 614 ? 48.623 0.926 -54.673 1.00 89.88 614 GLY A CA 1
ATOM 4833 C C . GLY A 1 614 ? 48.637 -0.307 -53.794 1.00 89.88 614 GLY A C 1
ATOM 4834 O O . GLY A 1 614 ? 47.775 -1.171 -53.919 1.00 89.88 614 GLY A O 1
ATOM 4835 N N . LEU A 1 615 ? 49.602 -0.365 -52.886 1.00 91.50 615 LEU A N 1
ATOM 4836 C CA . LEU A 1 615 ? 49.638 -1.316 -51.787 1.00 91.50 615 LEU A CA 1
ATOM 4837 C C . LEU A 1 615 ? 49.317 -0.565 -50.496 1.00 91.50 615 LEU A C 1
ATOM 4839 O O . LEU A 1 615 ? 50.004 0.390 -50.145 1.00 91.50 615 LEU A O 1
ATOM 4843 N N . PHE A 1 616 ? 48.297 -1.013 -49.772 1.00 91.31 616 PHE A N 1
ATOM 4844 C CA . PHE A 1 616 ? 47.887 -0.462 -48.484 1.00 91.31 616 PHE A CA 1
ATOM 4845 C C . PHE A 1 616 ? 47.775 -1.593 -47.459 1.00 91.31 616 PHE A C 1
ATOM 4847 O O . PHE A 1 616 ? 46.833 -2.386 -47.491 1.00 91.31 616 PHE A O 1
ATOM 4854 N N . GLY A 1 617 ? 48.750 -1.713 -46.554 1.00 90.06 617 GLY A N 1
ATOM 4855 C CA . GLY A 1 617 ? 48.846 -2.865 -45.650 1.00 90.06 617 GLY A CA 1
ATOM 4856 C C . GLY A 1 617 ? 48.982 -4.173 -46.440 1.00 90.06 617 GLY A C 1
ATOM 4857 O O . GLY A 1 617 ? 49.983 -4.379 -47.122 1.00 90.06 617 GLY A O 1
ATOM 4858 N N . SER A 1 618 ? 47.970 -5.043 -46.377 1.00 92.06 618 SER A N 1
ATOM 4859 C CA . SER A 1 618 ? 47.884 -6.275 -47.174 1.00 92.06 618 SER A CA 1
ATOM 4860 C C . SER A 1 618 ? 46.895 -6.199 -48.347 1.00 92.06 618 SER A C 1
ATOM 4862 O O . SER A 1 618 ? 46.532 -7.233 -48.903 1.00 92.06 618 SER A O 1
ATOM 4864 N N . THR A 1 619 ? 46.443 -5.002 -48.731 1.00 93.50 619 THR A N 1
ATOM 4865 C CA . THR A 1 619 ? 45.469 -4.803 -49.813 1.00 93.50 619 THR A CA 1
ATOM 4866 C C . THR A 1 619 ? 46.097 -4.125 -51.018 1.00 93.50 619 THR A C 1
ATOM 4868 O O . THR A 1 619 ? 46.787 -3.118 -50.880 1.00 93.50 619 THR A O 1
ATOM 4871 N N . LEU A 1 620 ? 45.809 -4.658 -52.200 1.00 93.19 620 LEU A N 1
ATOM 4872 C CA . LEU A 1 620 ? 46.131 -4.073 -53.491 1.00 93.19 620 LEU A CA 1
ATOM 4873 C C . LEU A 1 620 ? 44.925 -3.284 -54.012 1.00 93.19 620 LEU A C 1
ATOM 4875 O O . LEU A 1 620 ? 43.805 -3.793 -54.037 1.00 93.19 620 LEU A O 1
ATOM 4879 N N . LEU A 1 621 ? 45.167 -2.044 -54.426 1.00 91.44 621 LEU A N 1
ATOM 4880 C CA . LEU A 1 621 ? 44.189 -1.131 -55.004 1.00 91.44 621 LEU A CA 1
ATOM 4881 C C . LEU A 1 621 ? 44.606 -0.828 -56.444 1.00 91.44 621 LEU A C 1
ATOM 4883 O O . LEU A 1 621 ? 45.570 -0.097 -56.671 1.00 91.44 621 LEU A O 1
ATOM 4887 N N . LEU A 1 622 ? 43.900 -1.394 -57.419 1.00 90.56 622 LEU A N 1
ATOM 4888 C CA . LEU A 1 622 ? 44.186 -1.214 -58.841 1.00 90.56 622 LEU A CA 1
ATOM 4889 C C . LEU A 1 622 ? 43.076 -0.400 -59.507 1.00 90.56 622 LEU A C 1
ATOM 4891 O O . LEU A 1 622 ? 41.949 -0.857 -59.657 1.00 90.56 622 LEU A O 1
ATOM 4895 N N . SER A 1 623 ? 43.396 0.820 -59.925 1.00 87.69 623 SER A N 1
ATOM 4896 C CA . SER A 1 623 ? 42.481 1.697 -60.648 1.00 87.69 623 SER A CA 1
ATOM 4897 C C . SER A 1 623 ? 42.734 1.619 -62.151 1.00 87.69 623 SER A C 1
ATOM 4899 O O . SER A 1 623 ? 43.821 1.975 -62.620 1.00 87.69 623 SER A O 1
ATOM 4901 N N . LEU A 1 624 ? 41.705 1.239 -62.908 1.00 86.38 624 LEU A N 1
ATOM 4902 C CA . LEU A 1 624 ? 41.717 1.092 -64.368 1.00 86.38 624 LEU A CA 1
ATOM 4903 C C . LEU A 1 624 ? 40.667 2.015 -65.014 1.00 86.38 624 LEU A C 1
ATOM 4905 O O . LEU A 1 624 ? 39.664 2.320 -64.363 1.00 86.38 624 LEU A O 1
ATOM 4909 N N . PRO A 1 625 ? 40.857 2.469 -66.267 1.00 84.88 625 PRO A N 1
ATOM 4910 C CA . PRO A 1 625 ? 39.810 3.169 -67.016 1.00 84.88 625 PRO A CA 1
ATOM 4911 C C . PRO A 1 625 ? 38.522 2.335 -67.081 1.00 84.88 625 PRO A C 1
ATOM 4913 O O . PRO A 1 625 ? 38.566 1.146 -67.384 1.00 84.88 625 PRO A O 1
ATOM 4916 N N . ALA A 1 626 ? 37.365 2.942 -66.809 1.00 80.88 626 ALA A N 1
ATOM 4917 C CA . ALA A 1 626 ? 36.076 2.239 -66.790 1.00 80.88 626 ALA A CA 1
ATOM 4918 C C . ALA A 1 626 ? 35.647 1.729 -68.180 1.00 80.88 626 ALA A C 1
ATOM 4920 O O . ALA A 1 626 ? 34.769 0.876 -68.280 1.00 80.88 626 ALA A O 1
ATOM 4921 N N . THR A 1 627 ? 36.261 2.248 -69.245 1.00 80.50 627 THR A N 1
ATOM 4922 C CA . THR A 1 627 ? 36.084 1.822 -70.639 1.00 80.50 627 THR A CA 1
ATOM 4923 C C . THR A 1 627 ? 36.835 0.530 -70.978 1.00 80.50 627 THR A C 1
ATOM 4925 O O . THR A 1 627 ? 36.496 -0.116 -71.966 1.00 80.50 627 THR A O 1
ATOM 4928 N N . ASP A 1 628 ? 37.813 0.114 -70.165 1.00 82.44 628 ASP A N 1
ATOM 4929 C CA . ASP A 1 628 ? 38.653 -1.064 -70.411 1.00 82.44 628 ASP A CA 1
ATOM 4930 C C . ASP A 1 628 ? 38.175 -2.284 -69.601 1.00 82.44 628 ASP A C 1
ATOM 4932 O O . ASP A 1 628 ? 38.813 -2.755 -68.652 1.00 82.44 628 ASP A O 1
ATOM 4936 N N . ALA A 1 629 ? 36.998 -2.795 -69.976 1.00 82.00 629 ALA A N 1
ATOM 4937 C CA . ALA A 1 629 ? 36.397 -3.966 -69.336 1.00 82.00 629 ALA A CA 1
ATOM 4938 C C . ALA A 1 629 ? 37.261 -5.234 -69.486 1.00 82.00 629 ALA A C 1
ATOM 4940 O O . ALA A 1 629 ? 37.257 -6.088 -68.601 1.00 82.00 629 ALA A O 1
ATOM 4941 N N . VAL A 1 630 ? 38.033 -5.343 -70.576 1.00 85.50 630 VAL A N 1
ATOM 4942 C CA . VAL A 1 630 ? 38.906 -6.496 -70.850 1.00 85.50 630 VAL A CA 1
ATOM 4943 C C . VAL A 1 630 ? 40.082 -6.526 -69.877 1.00 85.50 630 VAL A C 1
ATOM 4945 O O . VAL A 1 630 ? 40.363 -7.575 -69.293 1.00 85.50 630 VAL A O 1
ATOM 4948 N N . ALA A 1 631 ? 40.754 -5.391 -69.651 1.00 84.69 631 ALA A N 1
ATOM 4949 C CA . ALA A 1 631 ? 41.812 -5.319 -68.649 1.00 84.69 631 ALA A CA 1
ATOM 4950 C C . ALA A 1 631 ? 41.263 -5.555 -67.238 1.00 84.69 631 ALA A C 1
ATOM 4952 O O . ALA A 1 631 ? 41.894 -6.270 -66.460 1.00 84.69 631 ALA A O 1
ATOM 4953 N N . GLN A 1 632 ? 40.090 -5.004 -66.909 1.00 87.81 632 GLN A N 1
ATOM 4954 C CA . GLN A 1 632 ? 39.461 -5.235 -65.609 1.00 87.81 632 GLN A CA 1
ATOM 4955 C C . GLN A 1 632 ? 39.211 -6.726 -65.353 1.00 87.81 632 GLN A C 1
ATOM 4957 O O . GLN A 1 632 ? 39.619 -7.224 -64.307 1.00 87.81 632 GLN A O 1
ATOM 4962 N N . GLU A 1 633 ? 38.586 -7.436 -66.297 1.00 88.44 633 GLU A N 1
ATOM 4963 C CA . GLU A 1 633 ? 38.268 -8.862 -66.145 1.00 88.44 633 GLU A CA 1
ATOM 4964 C C . GLU A 1 633 ? 39.533 -9.722 -66.052 1.00 88.44 633 GLU A C 1
ATOM 4966 O O . GLU A 1 633 ? 39.633 -10.614 -65.204 1.00 88.44 633 GLU A O 1
ATOM 4971 N N . ARG A 1 634 ? 40.548 -9.406 -66.869 1.00 90.31 634 ARG A N 1
ATOM 4972 C CA . ARG A 1 634 ? 41.858 -10.064 -66.813 1.00 90.31 634 ARG A CA 1
ATOM 4973 C C . ARG A 1 634 ? 42.488 -9.933 -65.425 1.00 90.31 634 ARG A C 1
ATOM 4975 O O . ARG A 1 634 ? 42.885 -10.939 -64.841 1.00 90.31 634 ARG A O 1
ATOM 4982 N N . TRP A 1 635 ? 42.593 -8.709 -64.906 1.00 89.19 635 TRP A N 1
ATOM 4983 C CA . TRP A 1 635 ? 43.238 -8.454 -63.615 1.00 89.19 635 TRP A CA 1
ATOM 4984 C C . TRP A 1 635 ? 42.406 -8.953 -62.433 1.00 89.19 635 TRP A C 1
ATOM 4986 O O . TRP A 1 635 ? 42.982 -9.425 -61.454 1.00 89.19 635 TRP A O 1
ATOM 4996 N N . PHE A 1 636 ? 41.073 -8.905 -62.530 1.00 90.44 636 PHE A N 1
ATOM 4997 C CA . PHE A 1 636 ? 40.175 -9.527 -61.557 1.00 90.44 636 PHE A CA 1
ATOM 4998 C C . PHE A 1 636 ? 40.443 -11.031 -61.467 1.00 90.44 636 PHE A C 1
ATOM 5000 O O . PHE A 1 636 ? 40.724 -11.533 -60.381 1.00 90.44 636 PHE A O 1
ATOM 5007 N N . THR A 1 637 ? 40.443 -11.724 -62.612 1.00 89.62 637 THR A N 1
ATOM 5008 C CA . THR A 1 637 ? 40.692 -13.170 -62.684 1.00 89.62 637 THR A CA 1
ATOM 5009 C C . THR A 1 637 ? 42.073 -13.519 -62.136 1.00 89.62 637 THR A C 1
ATOM 5011 O O . THR A 1 637 ? 42.200 -14.433 -61.325 1.00 89.62 637 THR A O 1
ATOM 5014 N N . GLU A 1 638 ? 43.113 -12.771 -62.521 1.00 89.94 638 GLU A N 1
ATOM 5015 C CA . GLU A 1 638 ? 44.470 -13.014 -62.026 1.00 89.94 638 GLU A CA 1
ATOM 5016 C C . GLU A 1 638 ? 44.561 -12.852 -60.502 1.00 89.94 638 GLU A C 1
ATOM 5018 O O . GLU A 1 638 ? 45.090 -13.732 -59.823 1.00 89.94 638 GLU A O 1
ATOM 5023 N N . LEU A 1 639 ? 44.009 -11.773 -59.940 1.00 90.50 639 LEU A N 1
ATOM 5024 C CA . LEU A 1 639 ? 44.037 -11.539 -58.495 1.00 90.50 639 LEU A CA 1
ATOM 5025 C C . LEU A 1 639 ? 43.175 -12.543 -57.720 1.00 90.50 639 LEU A C 1
ATOM 5027 O O . LEU A 1 639 ? 43.555 -12.932 -56.615 1.00 90.50 639 LEU A O 1
ATOM 5031 N N . GLN A 1 640 ? 42.081 -13.028 -58.311 1.00 91.19 640 GLN A N 1
ATOM 5032 C CA . GLN A 1 640 ? 41.225 -14.054 -57.714 1.00 91.19 640 GLN A CA 1
ATOM 5033 C C . GLN A 1 640 ? 41.937 -15.411 -57.572 1.00 91.19 640 GLN A C 1
ATOM 5035 O O . GLN A 1 640 ? 41.615 -16.178 -56.668 1.00 91.19 640 GLN A O 1
ATOM 5040 N N . THR A 1 641 ? 42.951 -15.702 -58.400 1.00 90.31 641 THR A N 1
ATOM 5041 C CA . THR A 1 641 ? 43.797 -16.898 -58.198 1.00 90.31 641 THR A CA 1
ATOM 5042 C C . THR A 1 641 ? 44.696 -16.801 -56.962 1.00 90.31 641 THR A C 1
ATOM 5044 O O . THR A 1 641 ? 45.168 -17.822 -56.466 1.00 90.31 641 THR A O 1
ATOM 5047 N N . LEU A 1 642 ? 44.943 -15.584 -56.464 1.00 89.31 642 LEU A N 1
ATOM 5048 C CA . LEU A 1 642 ? 45.893 -15.312 -55.384 1.00 89.31 642 LEU A CA 1
ATOM 5049 C C . LEU A 1 642 ? 45.214 -14.998 -54.044 1.00 89.31 642 LEU A C 1
ATOM 5051 O O . LEU A 1 642 ? 45.822 -15.206 -52.994 1.00 89.31 642 LEU A O 1
ATOM 5055 N N . THR A 1 643 ? 43.981 -14.484 -54.060 1.00 90.12 643 THR A N 1
ATOM 5056 C CA . THR A 1 643 ? 43.180 -14.237 -52.856 1.00 90.12 643 THR A CA 1
ATOM 5057 C C . THR A 1 643 ? 41.684 -14.383 -53.127 1.00 90.12 643 THR A C 1
ATOM 5059 O O . THR A 1 643 ? 41.202 -14.104 -54.220 1.00 90.12 643 THR A O 1
ATOM 5062 N N . THR A 1 644 ? 40.928 -14.801 -52.110 1.00 85.19 644 THR A N 1
ATOM 5063 C CA . THR A 1 644 ? 39.466 -14.942 -52.177 1.00 85.19 644 THR A CA 1
ATOM 5064 C C . THR A 1 644 ? 38.726 -13.622 -51.959 1.00 85.19 644 THR A C 1
ATOM 5066 O O . THR A 1 644 ? 37.538 -13.539 -52.257 1.00 85.19 644 THR A O 1
ATOM 5069 N N . ASN A 1 645 ? 39.397 -12.592 -51.432 1.00 89.06 645 ASN A N 1
ATOM 5070 C CA . ASN A 1 645 ? 38.804 -11.278 -51.177 1.00 89.06 645 ASN A CA 1
ATOM 5071 C C . ASN A 1 645 ? 39.155 -10.301 -52.309 1.00 89.06 645 ASN A C 1
ATOM 5073 O O . ASN A 1 645 ? 40.056 -9.471 -52.162 1.00 89.06 645 ASN A O 1
ATOM 5077 N N . VAL A 1 646 ? 38.467 -10.450 -53.447 1.00 89.94 646 VAL A N 1
ATOM 5078 C CA . VAL A 1 646 ? 38.615 -9.592 -54.633 1.00 89.94 646 VAL A CA 1
ATOM 5079 C C . VAL A 1 646 ? 37.255 -9.064 -55.073 1.00 89.94 646 VAL A C 1
ATOM 5081 O O . VAL A 1 646 ? 36.316 -9.837 -55.255 1.00 89.94 646 VAL A O 1
ATOM 5084 N N . PHE A 1 647 ? 37.139 -7.752 -55.269 1.00 90.75 647 PHE A N 1
ATOM 5085 C CA . PHE A 1 647 ? 35.922 -7.127 -55.790 1.00 90.75 647 PHE A CA 1
ATOM 5086 C C . PHE A 1 647 ? 36.218 -5.846 -56.576 1.00 90.75 647 PHE A C 1
ATOM 5088 O O . PHE A 1 647 ? 37.265 -5.218 -56.421 1.00 90.75 647 PHE A O 1
ATOM 5095 N N . VAL A 1 648 ? 35.273 -5.454 -57.432 1.00 88.44 648 VAL A N 1
ATOM 5096 C CA . VAL A 1 648 ? 35.334 -4.218 -58.223 1.00 88.44 648 VAL A CA 1
ATOM 5097 C C . VAL A 1 648 ? 34.401 -3.181 -57.610 1.00 88.44 648 VAL A C 1
ATOM 5099 O O . VAL A 1 648 ? 33.241 -3.474 -57.325 1.00 88.44 648 VAL A O 1
ATOM 5102 N N . VAL A 1 649 ? 34.889 -1.953 -57.463 1.00 85.19 649 VAL A N 1
ATOM 5103 C CA . VAL A 1 649 ? 34.101 -0.765 -57.134 1.00 85.19 649 VAL A CA 1
ATOM 5104 C C . VAL A 1 649 ? 33.956 0.092 -58.396 1.00 85.19 649 VAL A C 1
ATOM 5106 O O . VAL A 1 649 ? 34.942 0.677 -58.859 1.00 85.19 649 VAL A O 1
ATOM 5109 N N . PRO A 1 650 ? 32.750 0.158 -58.987 1.00 82.50 650 PRO A N 1
ATOM 5110 C CA . PRO A 1 650 ? 32.477 1.023 -60.130 1.00 82.50 650 PRO A CA 1
ATOM 5111 C C . PRO A 1 650 ? 32.612 2.510 -59.777 1.00 82.50 650 PRO A C 1
ATOM 5113 O O . PRO A 1 650 ? 32.355 2.899 -58.640 1.00 82.50 650 PRO A O 1
ATOM 5116 N N . THR A 1 651 ? 32.923 3.370 -60.753 1.00 73.56 651 THR A N 1
ATOM 5117 C CA . THR A 1 651 ? 33.140 4.820 -60.520 1.00 73.56 651 THR A CA 1
ATOM 5118 C C . THR A 1 651 ? 31.976 5.546 -59.833 1.00 73.56 651 THR A C 1
ATOM 5120 O O . THR A 1 651 ? 32.180 6.554 -59.164 1.00 73.56 651 THR A O 1
ATOM 5123 N N . ASN A 1 652 ? 30.743 5.071 -60.011 1.00 70.06 652 ASN A N 1
ATOM 5124 C CA . ASN A 1 652 ? 29.544 5.663 -59.414 1.00 70.06 652 ASN A CA 1
ATOM 5125 C C . ASN A 1 652 ? 29.194 5.080 -58.034 1.00 70.06 652 ASN A C 1
ATOM 5127 O O . ASN A 1 652 ? 28.115 5.369 -57.516 1.00 70.06 652 ASN A O 1
ATOM 5131 N N . GLN A 1 653 ? 30.060 4.246 -57.455 1.00 76.44 653 GLN A N 1
ATOM 5132 C CA . GLN A 1 653 ? 29.848 3.632 -56.150 1.00 76.44 653 GLN A CA 1
ATOM 5133 C C . GLN A 1 653 ? 30.952 4.034 -55.168 1.00 76.44 653 GLN A C 1
ATOM 5135 O O . GLN A 1 653 ? 32.127 4.065 -55.533 1.00 76.44 653 GLN A O 1
ATOM 5140 N N . PRO A 1 654 ? 30.597 4.332 -53.910 1.00 78.62 654 PRO A N 1
ATOM 5141 C CA . PRO A 1 654 ? 31.588 4.605 -52.884 1.00 78.62 654 PRO A CA 1
ATOM 5142 C C . PRO A 1 654 ? 32.293 3.319 -52.437 1.00 78.62 654 PRO A C 1
ATOM 5144 O O . PRO A 1 654 ? 31.647 2.296 -52.211 1.00 78.62 654 PRO A O 1
ATOM 5147 N N . LEU A 1 655 ? 33.616 3.384 -52.259 1.00 85.50 655 LEU A N 1
ATOM 5148 C CA . LEU A 1 655 ? 34.360 2.356 -51.532 1.00 85.50 655 LEU A CA 1
ATOM 5149 C C . LEU A 1 655 ? 34.209 2.624 -50.037 1.00 85.50 655 LEU A C 1
ATOM 5151 O O . LEU A 1 655 ? 34.682 3.650 -49.549 1.00 85.50 655 LEU A O 1
ATOM 5155 N N . ILE A 1 656 ? 33.596 1.688 -49.319 1.00 86.69 656 ILE A N 1
ATOM 5156 C CA . ILE A 1 656 ? 33.407 1.804 -47.876 1.00 86.69 656 ILE A CA 1
ATOM 5157 C C . ILE A 1 656 ? 34.589 1.165 -47.153 1.00 86.69 656 ILE A C 1
ATOM 5159 O O . ILE A 1 656 ? 34.956 0.018 -47.412 1.00 86.69 656 ILE A O 1
ATOM 5163 N N . VAL A 1 657 ? 35.169 1.924 -46.229 1.00 89.56 657 VAL A N 1
ATOM 5164 C CA . VAL A 1 657 ? 36.256 1.497 -45.354 1.00 89.56 657 VAL A CA 1
ATOM 5165 C C . VAL A 1 657 ? 35.815 1.648 -43.904 1.00 89.56 657 VAL A C 1
ATOM 5167 O O . VAL A 1 657 ? 35.282 2.686 -43.506 1.00 89.56 657 VAL A O 1
ATOM 5170 N N . THR A 1 658 ? 36.094 0.633 -43.096 1.00 90.25 658 THR A N 1
ATOM 5171 C CA . THR A 1 658 ? 36.029 0.726 -41.635 1.00 90.25 658 THR A CA 1
ATOM 5172 C C . THR A 1 658 ? 37.449 0.795 -41.099 1.00 90.25 658 THR A C 1
ATOM 5174 O O . THR A 1 658 ? 38.292 -0.015 -41.479 1.00 90.25 658 THR A O 1
ATOM 5177 N N . VAL A 1 659 ? 37.732 1.763 -40.227 1.00 92.19 659 VAL A N 1
ATOM 5178 C CA . VAL A 1 659 ? 39.053 1.963 -39.619 1.00 92.19 659 VAL A CA 1
ATOM 5179 C C . VAL A 1 659 ? 38.918 1.978 -38.106 1.00 92.19 659 VAL A C 1
ATOM 5181 O O . VAL A 1 659 ? 38.145 2.751 -37.545 1.00 92.19 659 VAL A O 1
ATOM 5184 N N . ARG A 1 660 ? 39.720 1.162 -37.425 1.00 92.69 660 ARG A N 1
ATOM 5185 C CA . ARG A 1 660 ? 39.834 1.153 -35.967 1.00 92.69 660 ARG A CA 1
ATOM 5186 C C . ARG A 1 660 ? 41.255 1.481 -35.559 1.00 92.69 660 ARG A C 1
ATOM 5188 O O . ARG A 1 660 ? 42.208 0.928 -36.099 1.00 92.69 660 ARG A O 1
ATOM 5195 N N . VAL A 1 661 ? 41.397 2.348 -34.568 1.00 93.56 661 VAL A N 1
ATOM 5196 C CA . VAL A 1 661 ? 42.701 2.826 -34.118 1.00 93.56 661 VAL A CA 1
ATOM 5197 C C . VAL A 1 661 ? 42.748 2.997 -32.604 1.00 93.56 661 VAL A C 1
ATOM 5199 O O . VAL A 1 661 ? 41.732 3.287 -31.968 1.00 93.56 661 VAL A O 1
ATOM 5202 N N . VAL A 1 662 ? 43.937 2.804 -32.025 1.00 91.44 662 VAL A N 1
ATOM 5203 C CA . VAL A 1 662 ? 44.212 3.043 -30.605 1.00 91.44 662 VAL A CA 1
ATOM 5204 C C . VAL A 1 662 ? 45.113 4.268 -30.470 1.00 91.44 662 VAL A C 1
ATOM 5206 O O . VAL A 1 662 ? 46.257 4.272 -30.927 1.00 91.44 662 VAL A O 1
ATOM 5209 N N . ALA A 1 663 ? 44.587 5.320 -29.851 1.00 93.38 663 ALA A N 1
ATOM 5210 C CA . ALA A 1 663 ? 45.336 6.525 -29.519 1.00 93.38 663 ALA A CA 1
ATOM 5211 C C . ALA A 1 663 ? 46.275 6.276 -28.318 1.00 93.38 663 ALA A C 1
ATOM 5213 O O . ALA A 1 663 ? 45.994 5.407 -27.496 1.00 93.38 663 ALA A O 1
ATOM 5214 N N . PRO A 1 664 ? 47.359 7.057 -28.160 1.00 93.56 664 PRO A N 1
ATOM 5215 C CA . PRO A 1 664 ? 48.336 6.846 -27.087 1.00 93.56 664 PRO A CA 1
ATOM 5216 C C . PRO A 1 664 ? 47.799 7.183 -25.689 1.00 93.56 664 PRO A C 1
ATOM 5218 O O . PRO A 1 664 ? 48.347 6.726 -24.694 1.00 93.56 664 PRO A O 1
ATOM 5221 N N . ASN A 1 665 ? 46.769 8.029 -25.608 1.00 93.88 665 ASN A N 1
ATOM 5222 C CA . ASN A 1 665 ? 46.064 8.355 -24.375 1.00 93.88 665 ASN A CA 1
ATOM 5223 C C . ASN A 1 665 ? 44.676 8.936 -24.683 1.00 93.88 665 ASN A C 1
ATOM 5225 O O . ASN A 1 665 ? 44.359 9.336 -25.812 1.00 93.88 665 ASN A O 1
ATOM 5229 N N . ASN A 1 666 ? 43.851 9.030 -23.642 1.00 91.38 666 ASN A N 1
ATOM 5230 C CA . ASN A 1 666 ? 42.467 9.486 -23.738 1.00 91.38 666 ASN A CA 1
ATOM 5231 C C . ASN A 1 666 ? 42.320 10.938 -24.247 1.00 91.38 666 ASN A C 1
ATOM 5233 O O . ASN A 1 666 ? 41.311 11.265 -24.885 1.00 91.38 666 ASN A O 1
ATOM 5237 N N . THR A 1 667 ? 43.314 11.798 -23.991 1.00 94.44 667 THR A N 1
ATOM 5238 C CA . THR A 1 667 ? 43.344 13.206 -24.426 1.00 94.44 667 THR A CA 1
ATOM 5239 C C . THR A 1 667 ? 43.580 13.311 -25.928 1.00 94.44 667 THR A C 1
ATOM 5241 O O . THR A 1 667 ? 42.812 13.973 -26.627 1.00 94.44 667 THR A O 1
ATOM 5244 N N . THR A 1 668 ? 44.578 12.598 -26.454 1.00 93.44 668 THR A N 1
ATOM 5245 C CA . THR A 1 668 ? 44.824 12.497 -27.897 1.00 93.44 668 THR A CA 1
ATOM 5246 C C . THR A 1 668 ? 43.614 11.896 -28.605 1.00 93.44 668 THR A C 1
ATOM 5248 O O . THR A 1 668 ? 43.165 12.444 -29.610 1.00 93.44 668 THR A O 1
ATOM 5251 N N . ALA A 1 669 ? 43.006 10.852 -28.029 1.00 91.50 669 ALA A N 1
ATOM 5252 C CA . ALA A 1 669 ? 41.786 10.257 -28.569 1.00 91.50 669 ALA A CA 1
ATOM 5253 C C . ALA A 1 669 ? 40.635 11.273 -28.668 1.00 91.50 669 ALA A C 1
ATOM 5255 O O . ALA A 1 669 ? 39.923 11.329 -29.669 1.00 91.50 669 ALA A O 1
ATOM 5256 N N . ALA A 1 670 ? 40.457 12.101 -27.632 1.00 93.25 670 ALA A N 1
ATOM 5257 C CA . ALA A 1 670 ? 39.435 13.143 -27.615 1.00 93.25 670 ALA A CA 1
ATOM 5258 C C . ALA A 1 670 ? 39.700 14.236 -28.662 1.00 93.25 670 ALA A C 1
ATOM 5260 O O . ALA A 1 670 ? 38.750 14.741 -29.258 1.00 93.25 670 ALA A O 1
ATOM 5261 N N . ASN A 1 671 ? 40.964 14.597 -28.896 1.00 92.69 671 ASN A N 1
ATOM 5262 C CA . ASN A 1 671 ? 41.338 15.601 -29.893 1.00 92.69 671 ASN A CA 1
ATOM 5263 C C . ASN A 1 671 ? 41.098 15.101 -31.323 1.00 92.69 671 ASN A C 1
ATOM 5265 O O . ASN A 1 671 ? 40.446 15.800 -32.093 1.00 92.69 671 ASN A O 1
ATOM 5269 N N . ILE A 1 672 ? 41.522 13.873 -31.638 1.00 93.81 672 ILE A N 1
ATOM 5270 C CA . ILE A 1 672 ? 41.268 13.236 -32.941 1.00 93.81 672 ILE A CA 1
ATOM 5271 C C . ILE A 1 672 ? 39.761 13.102 -33.180 1.00 93.81 672 ILE A C 1
ATOM 5273 O O . ILE A 1 672 ? 39.262 13.511 -34.224 1.00 93.81 672 ILE A O 1
ATOM 5277 N N . ALA A 1 673 ? 39.012 12.583 -32.200 1.00 93.38 673 ALA A N 1
ATOM 5278 C CA . ALA A 1 673 ? 37.562 12.447 -32.318 1.00 93.38 673 ALA A CA 1
ATOM 5279 C C . ALA A 1 673 ? 36.871 13.803 -32.525 1.00 93.38 673 ALA A C 1
ATOM 5281 O O . ALA A 1 673 ? 35.917 13.895 -33.290 1.00 93.38 673 ALA A O 1
ATOM 5282 N N . ARG A 1 674 ? 37.362 14.869 -31.880 1.00 91.81 674 ARG A N 1
ATOM 5283 C CA . ARG A 1 674 ? 36.841 16.224 -32.084 1.00 91.81 674 ARG A CA 1
ATOM 5284 C C . ARG A 1 674 ? 37.064 16.693 -33.521 1.00 91.81 674 ARG A C 1
ATOM 5286 O O . ARG A 1 674 ? 36.110 17.152 -34.131 1.00 91.81 674 ARG A O 1
ATOM 5293 N N . ASP A 1 675 ? 38.266 16.523 -34.066 1.00 90.69 675 ASP A N 1
ATOM 5294 C CA . ASP A 1 675 ? 38.574 16.916 -35.447 1.00 90.69 675 ASP A CA 1
ATOM 5295 C C . ASP A 1 675 ? 37.748 16.141 -36.478 1.00 90.69 675 ASP A C 1
ATOM 5297 O O . ASP A 1 675 ? 37.298 16.715 -37.468 1.00 90.69 675 ASP A O 1
ATOM 5301 N N . LEU A 1 676 ? 37.518 14.848 -36.227 1.00 92.50 676 LEU A N 1
ATOM 5302 C CA . LEU A 1 676 ? 36.655 14.013 -37.057 1.00 92.50 676 LEU A CA 1
ATOM 5303 C C . LEU A 1 676 ? 35.191 14.455 -36.978 1.00 92.50 676 LEU A C 1
ATOM 5305 O O . LEU A 1 676 ? 34.552 14.595 -38.013 1.00 92.50 676 LEU A O 1
ATOM 5309 N N . GLN A 1 677 ? 34.666 14.736 -35.782 1.00 90.75 677 GLN A N 1
ATOM 5310 C CA . GLN A 1 677 ? 33.304 15.266 -35.606 1.00 90.75 677 GLN A CA 1
ATOM 5311 C C . GLN A 1 677 ? 33.121 16.647 -36.240 1.00 90.75 677 GLN A C 1
ATOM 5313 O O . GLN A 1 677 ? 32.056 16.948 -36.767 1.00 90.75 677 GLN A O 1
ATOM 5318 N N . ASP A 1 678 ? 34.147 17.492 -36.162 1.00 89.81 678 ASP A N 1
ATOM 5319 C CA . ASP A 1 678 ? 34.159 18.824 -36.759 1.00 89.81 678 ASP A CA 1
ATOM 5320 C C . ASP A 1 678 ? 34.261 18.752 -38.303 1.00 89.81 678 ASP A C 1
ATOM 5322 O O . ASP A 1 678 ? 33.952 19.733 -38.976 1.00 89.81 678 ASP A O 1
ATOM 5326 N N . TYR A 1 679 ? 34.690 17.618 -38.877 1.00 90.38 679 TYR A N 1
ATOM 5327 C CA . TYR A 1 679 ? 34.794 17.399 -40.327 1.00 90.38 679 TYR A CA 1
ATOM 5328 C C . TYR A 1 679 ? 33.613 16.618 -40.927 1.00 90.38 679 TYR A C 1
ATOM 5330 O O . TYR A 1 679 ? 33.113 17.016 -41.979 1.00 90.38 679 TYR A O 1
ATOM 5338 N N . PHE A 1 680 ? 33.148 15.548 -40.270 1.00 88.62 680 PHE A N 1
ATOM 5339 C CA . PHE A 1 680 ? 32.001 14.724 -40.684 1.00 88.62 680 PHE A CA 1
ATOM 5340 C C . PHE A 1 680 ? 30.668 15.428 -40.405 1.00 88.62 680 PHE A C 1
ATOM 5342 O O . PHE A 1 680 ? 29.787 14.922 -39.711 1.00 88.62 680 PHE A O 1
ATOM 5349 N N . ILE A 1 681 ? 30.536 16.639 -40.940 1.00 80.94 681 ILE A N 1
ATOM 5350 C CA . ILE A 1 681 ? 29.301 17.405 -40.923 1.00 80.94 681 ILE A CA 1
ATOM 5351 C C . ILE A 1 681 ? 28.513 17.003 -42.170 1.00 80.94 681 ILE A C 1
ATOM 5353 O O . ILE A 1 681 ? 28.984 17.199 -43.299 1.00 80.94 681 ILE A O 1
ATOM 5357 N N . ALA A 1 682 ? 27.328 16.429 -41.952 1.00 67.75 682 ALA A N 1
ATOM 5358 C CA . ALA A 1 682 ? 26.407 16.033 -43.012 1.00 67.75 682 ALA A CA 1
ATOM 5359 C C . ALA A 1 682 ? 26.197 17.182 -44.016 1.00 67.75 682 ALA A C 1
ATOM 5361 O O . ALA A 1 682 ? 26.207 18.353 -43.639 1.00 67.75 682 ALA A O 1
ATOM 5362 N N . ASP A 1 683 ? 26.080 16.838 -45.300 1.00 72.69 683 ASP A N 1
ATOM 5363 C CA . ASP A 1 683 ? 25.951 17.754 -46.445 1.00 72.69 683 ASP A CA 1
ATOM 5364 C C . ASP A 1 683 ? 27.127 18.716 -46.717 1.00 72.69 683 ASP A C 1
ATOM 5366 O O . ASP A 1 683 ? 27.209 19.256 -47.816 1.00 72.69 683 ASP A O 1
ATOM 5370 N N . LEU A 1 684 ? 28.094 18.886 -45.805 1.00 77.19 684 LEU A N 1
ATOM 5371 C CA . LEU A 1 684 ? 29.226 19.813 -45.982 1.00 77.19 684 LEU A CA 1
ATOM 5372 C C . LEU A 1 684 ? 30.568 19.114 -46.241 1.00 77.19 684 LEU A C 1
ATOM 5374 O O . LEU A 1 684 ? 31.427 19.670 -46.923 1.00 77.19 684 LEU A O 1
ATOM 5378 N N . GLN A 1 685 ? 30.765 17.890 -45.745 1.00 75.56 685 GLN A N 1
ATOM 5379 C CA . GLN A 1 685 ? 32.062 17.182 -45.753 1.00 75.56 685 GLN A CA 1
ATOM 5380 C C . GLN A 1 685 ? 32.766 17.075 -47.123 1.00 75.56 685 GLN A C 1
ATOM 5382 O O . GLN A 1 685 ? 33.996 17.005 -47.187 1.00 75.56 685 GLN A O 1
ATOM 5387 N N . HIS A 1 686 ? 32.004 17.108 -48.221 1.00 76.00 686 HIS A N 1
ATOM 5388 C CA . HIS A 1 686 ? 32.514 17.008 -49.590 1.00 76.00 686 HIS A CA 1
ATOM 5389 C C . HIS A 1 686 ? 33.052 18.334 -50.158 1.00 76.00 686 HIS A C 1
ATOM 5391 O O . HIS A 1 686 ? 33.679 18.302 -51.219 1.00 76.00 686 HIS A O 1
ATOM 5397 N N . GLU A 1 687 ? 32.815 19.455 -49.469 1.00 83.56 687 GLU A N 1
ATOM 5398 C CA . GLU A 1 687 ? 33.304 20.808 -49.787 1.00 83.56 687 GLU A CA 1
ATOM 5399 C C . GLU A 1 687 ? 34.332 21.320 -48.762 1.00 83.56 687 GLU A C 1
ATOM 5401 O O . GLU A 1 687 ? 34.953 22.365 -48.966 1.00 83.56 687 GLU A O 1
ATOM 5406 N N . LEU A 1 688 ? 34.535 20.589 -47.660 1.00 88.94 688 LEU A N 1
ATOM 5407 C CA . LEU A 1 688 ? 35.447 20.962 -46.581 1.00 88.94 688 LEU A CA 1
ATOM 5408 C C . LEU A 1 688 ? 36.834 20.344 -46.761 1.00 88.94 688 LEU A C 1
ATOM 5410 O O . LEU A 1 688 ? 36.976 19.157 -47.050 1.00 88.94 688 LEU A O 1
ATOM 5414 N N . LEU A 1 689 ? 37.874 21.140 -46.514 1.00 89.75 689 LEU A N 1
ATOM 5415 C CA . LEU A 1 689 ? 39.256 20.666 -46.484 1.00 89.75 689 LEU A CA 1
ATOM 5416 C C . LEU A 1 689 ? 39.425 19.653 -45.328 1.00 89.75 689 LEU A C 1
ATOM 5418 O O . LEU A 1 689 ? 39.201 20.025 -44.168 1.00 89.75 689 LEU A O 1
ATOM 5422 N N . PRO A 1 690 ? 39.777 18.382 -45.587 1.00 90.94 690 PRO A N 1
ATOM 5423 C CA . PRO A 1 690 ? 39.882 17.382 -44.529 1.00 90.94 690 PRO A CA 1
ATOM 5424 C C . PRO A 1 690 ? 41.102 17.629 -43.628 1.00 90.94 690 PRO A C 1
ATOM 5426 O O . PRO A 1 690 ? 42.124 18.124 -44.106 1.00 90.94 690 PRO A O 1
ATOM 5429 N N . PRO A 1 691 ? 41.051 17.248 -42.336 1.00 91.12 691 PRO A N 1
ATOM 5430 C CA . PRO A 1 691 ? 42.124 17.533 -41.377 1.00 91.12 691 PRO A CA 1
ATOM 5431 C C . PRO A 1 691 ? 43.443 16.808 -41.685 1.00 91.12 691 PRO A C 1
ATOM 5433 O O . PRO A 1 691 ? 44.493 17.205 -41.183 1.00 91.12 691 PRO A O 1
ATOM 5436 N N . TRP A 1 692 ? 43.409 15.770 -42.524 1.00 91.12 692 TRP A N 1
ATOM 5437 C CA . TRP A 1 692 ? 44.590 15.045 -42.994 1.00 91.12 692 TRP A CA 1
ATOM 5438 C C . TRP A 1 692 ? 45.195 15.593 -44.293 1.00 91.12 692 TRP A C 1
ATOM 5440 O O . TRP A 1 692 ? 46.281 15.153 -44.668 1.00 91.12 692 TRP A O 1
ATOM 5450 N N . ALA A 1 693 ? 44.554 16.556 -44.968 1.00 89.06 693 ALA A N 1
ATOM 5451 C CA . ALA A 1 693 ? 45.132 17.178 -46.159 1.00 89.06 693 ALA A CA 1
ATOM 5452 C C . ALA A 1 693 ? 46.435 17.934 -45.819 1.00 89.06 693 ALA A C 1
ATOM 5454 O O . ALA A 1 693 ? 46.543 18.494 -44.718 1.00 89.06 693 ALA A O 1
ATOM 5455 N N . PRO A 1 694 ? 47.414 18.007 -46.741 1.00 85.00 694 PRO A N 1
ATOM 5456 C CA . PRO A 1 694 ? 48.647 18.771 -46.538 1.00 85.00 694 PRO A CA 1
ATOM 5457 C C . PRO A 1 694 ? 48.400 20.240 -46.162 1.00 85.00 694 PRO A C 1
ATOM 5459 O O . PRO A 1 694 ? 49.052 20.785 -45.272 1.00 85.00 694 PRO A O 1
ATOM 5462 N N . GLU A 1 695 ? 47.412 20.887 -46.781 1.00 84.94 695 GLU A N 1
ATOM 5463 C CA . GLU A 1 695 ? 47.057 22.284 -46.528 1.00 84.94 695 GLU A CA 1
ATOM 5464 C C . GLU A 1 695 ? 46.438 22.494 -45.143 1.00 84.94 695 GLU A C 1
ATOM 5466 O O . GLU A 1 695 ? 46.599 23.571 -44.567 1.00 84.94 695 GLU A O 1
ATOM 5471 N N . ALA A 1 696 ? 45.800 21.465 -44.575 1.00 86.56 696 ALA A N 1
ATOM 5472 C CA . ALA A 1 696 ? 45.238 21.502 -43.225 1.00 86.56 696 ALA A CA 1
ATOM 5473 C C . ALA A 1 696 ? 46.311 21.445 -42.122 1.00 86.56 696 ALA A C 1
ATOM 5475 O O . ALA A 1 696 ? 46.019 21.712 -40.958 1.00 86.56 696 ALA A O 1
ATOM 5476 N N . GLN A 1 697 ? 47.561 21.133 -42.479 1.00 83.38 697 GLN A N 1
ATOM 5477 C CA . GLN A 1 697 ? 48.701 21.130 -41.553 1.00 83.38 697 GLN A CA 1
ATOM 5478 C C . GLN A 1 697 ? 49.332 22.518 -41.388 1.00 83.38 697 GLN A C 1
ATOM 5480 O O . GLN A 1 697 ? 50.180 22.718 -40.520 1.00 83.38 697 GLN A O 1
ATOM 5485 N N . LYS A 1 698 ? 48.948 23.487 -42.228 1.00 86.88 698 LYS A N 1
ATOM 5486 C CA . LYS A 1 698 ? 49.462 24.858 -42.156 1.00 86.88 698 LYS A CA 1
ATOM 5487 C C . LYS A 1 698 ? 48.803 25.596 -40.978 1.00 86.88 698 LYS A C 1
ATOM 5489 O O . LYS A 1 698 ? 47.602 25.423 -40.768 1.00 86.88 698 LYS A O 1
ATOM 5494 N N . PRO A 1 699 ? 49.511 26.502 -40.272 1.00 85.38 699 PRO A N 1
ATOM 5495 C CA . PRO A 1 699 ? 48.940 27.268 -39.153 1.00 85.38 699 PRO A CA 1
ATOM 5496 C C . PRO A 1 699 ? 47.646 28.022 -39.503 1.00 85.38 699 PRO A C 1
ATOM 5498 O O . PRO A 1 699 ? 46.752 28.170 -38.674 1.00 85.38 699 PRO A O 1
ATOM 5501 N N . ALA A 1 700 ? 47.508 28.439 -40.767 1.00 84.44 700 ALA A N 1
ATOM 5502 C CA . ALA A 1 700 ? 46.317 29.105 -41.287 1.00 84.44 700 ALA A CA 1
ATOM 5503 C C . ALA A 1 700 ? 45.028 28.262 -41.199 1.00 84.44 700 ALA A C 1
ATOM 5505 O O . ALA A 1 700 ? 43.943 28.826 -41.338 1.00 84.44 700 ALA A O 1
ATOM 5506 N N . PHE A 1 701 ? 45.117 26.945 -40.978 1.00 89.38 701 PHE A N 1
ATOM 5507 C CA . PHE A 1 701 ? 43.957 26.066 -40.826 1.00 89.38 701 PHE A CA 1
ATOM 5508 C C . PHE A 1 701 ? 43.277 26.187 -39.453 1.00 89.38 701 PHE A C 1
ATOM 5510 O O . PHE A 1 701 ? 42.094 25.876 -39.325 1.00 89.38 701 PHE A O 1
ATOM 5517 N N . GLU A 1 702 ? 43.967 26.698 -38.427 1.00 89.56 702 GLU A N 1
ATOM 5518 C CA . GLU A 1 702 ? 43.418 26.748 -37.063 1.00 89.56 702 GLU A CA 1
ATOM 5519 C C . GLU A 1 702 ? 42.184 27.658 -36.945 1.00 89.56 702 GLU A C 1
ATOM 5521 O O . GLU A 1 702 ? 41.249 27.366 -36.191 1.00 89.56 702 GLU A O 1
ATOM 5526 N N . LYS A 1 703 ? 42.108 28.710 -37.773 1.00 90.50 703 LYS A N 1
ATOM 5527 C CA . LYS A 1 703 ? 40.904 29.550 -37.879 1.00 90.50 703 LYS A CA 1
ATOM 5528 C C . LYS A 1 703 ? 39.684 28.735 -38.331 1.00 90.50 703 LYS A C 1
ATOM 5530 O O . LYS A 1 703 ? 38.598 28.895 -37.782 1.00 90.50 703 LYS A O 1
ATOM 5535 N N . TYR A 1 704 ? 39.875 27.808 -39.273 1.00 91.50 704 TYR A N 1
ATOM 5536 C CA . TYR A 1 704 ? 38.815 26.935 -39.774 1.00 91.50 704 TYR A CA 1
ATOM 5537 C C . TYR A 1 704 ? 38.441 25.870 -38.746 1.00 91.50 704 TYR A C 1
ATOM 5539 O O . TYR A 1 704 ? 37.260 25.579 -38.577 1.00 91.50 704 TYR A O 1
ATOM 5547 N N . ARG A 1 705 ? 39.415 25.342 -37.994 1.00 89.50 705 ARG A N 1
ATOM 5548 C CA . ARG A 1 705 ? 39.149 24.431 -36.870 1.00 89.50 705 ARG A CA 1
ATOM 5549 C C . ARG A 1 705 ? 38.255 25.094 -35.820 1.00 89.50 705 ARG A C 1
ATOM 5551 O O . ARG A 1 705 ? 37.286 24.494 -35.361 1.00 89.50 705 ARG A O 1
ATOM 5558 N N . THR A 1 706 ? 38.535 26.353 -35.488 1.00 90.31 706 THR A N 1
ATOM 5559 C CA . THR A 1 706 ? 37.707 27.141 -34.563 1.00 90.31 706 THR A CA 1
ATOM 5560 C C . THR A 1 706 ? 36.307 27.380 -35.132 1.00 90.31 706 THR A C 1
ATOM 5562 O O . THR A 1 706 ? 35.320 27.123 -34.442 1.00 90.31 706 THR A O 1
ATOM 5565 N N . ALA A 1 707 ? 36.201 27.769 -36.406 1.00 91.38 707 ALA A N 1
ATOM 5566 C CA . ALA A 1 707 ? 34.914 27.965 -37.074 1.00 91.38 707 ALA A CA 1
ATOM 5567 C C . ALA A 1 707 ? 34.063 26.680 -37.112 1.00 91.38 707 ALA A C 1
ATOM 5569 O O . ALA A 1 707 ? 32.868 26.730 -36.826 1.00 91.38 707 ALA A O 1
ATOM 5570 N N . ARG A 1 708 ? 34.668 25.510 -37.370 1.00 92.44 708 ARG A N 1
ATOM 5571 C CA . ARG A 1 708 ? 33.972 24.207 -37.350 1.00 92.44 708 ARG A CA 1
ATOM 5572 C C . ARG A 1 708 ? 33.464 23.831 -35.962 1.00 92.44 708 ARG A C 1
ATOM 5574 O O . ARG A 1 708 ? 32.339 23.351 -35.840 1.00 92.44 708 ARG A O 1
ATOM 5581 N N . ARG A 1 709 ? 34.240 24.102 -34.906 1.00 90.56 709 ARG A N 1
ATOM 5582 C CA . ARG A 1 709 ? 33.785 23.903 -33.517 1.00 90.56 709 ARG A CA 1
ATOM 5583 C C . ARG A 1 709 ? 32.571 24.769 -33.200 1.00 90.56 709 ARG A C 1
ATOM 5585 O O . ARG A 1 709 ? 31.615 24.270 -32.606 1.00 90.56 709 ARG A O 1
ATOM 5592 N N . SER A 1 710 ? 32.602 26.037 -33.611 1.00 91.62 710 SER A N 1
ATOM 5593 C CA . SER A 1 710 ? 31.467 26.953 -33.470 1.00 91.62 710 SER A CA 1
ATOM 5594 C C . SER A 1 710 ? 30.256 26.458 -34.256 1.00 91.62 710 SER A C 1
ATOM 5596 O O . SER A 1 710 ? 29.169 26.391 -33.695 1.00 91.62 710 SER A O 1
ATOM 5598 N N . TRP A 1 711 ? 30.447 26.003 -35.497 1.00 92.31 711 TRP A N 1
ATOM 5599 C CA . TRP A 1 711 ? 29.380 25.429 -36.318 1.00 92.31 711 TRP A CA 1
ATOM 5600 C C . TRP A 1 711 ? 28.739 24.196 -35.679 1.00 92.31 711 TRP A C 1
ATOM 5602 O O . TRP A 1 711 ? 27.525 24.149 -35.504 1.00 92.31 711 TRP A O 1
ATOM 5612 N N . ARG A 1 712 ? 29.538 23.218 -35.238 1.00 90.56 712 ARG A N 1
ATOM 5613 C CA . ARG A 1 712 ? 29.025 22.027 -34.544 1.00 90.56 712 ARG A CA 1
ATOM 5614 C C . ARG A 1 712 ? 28.282 22.392 -33.258 1.00 90.56 712 ARG A C 1
ATOM 5616 O O . ARG A 1 712 ? 27.293 21.744 -32.920 1.00 90.56 712 ARG A O 1
ATOM 5623 N N . ARG A 1 713 ? 28.748 23.415 -32.532 1.00 90.94 713 ARG A N 1
ATOM 5624 C CA . ARG A 1 713 ? 28.042 23.936 -31.355 1.00 90.94 713 ARG A CA 1
ATOM 5625 C C . ARG A 1 713 ? 26.691 24.530 -31.747 1.00 90.94 713 ARG A C 1
ATOM 5627 O O . ARG A 1 713 ? 25.714 24.161 -31.112 1.00 90.94 713 ARG A O 1
ATOM 5634 N N . ILE A 1 714 ? 26.624 25.365 -32.789 1.00 92.00 714 ILE A N 1
ATOM 5635 C CA . ILE A 1 714 ? 25.355 25.897 -33.315 1.00 92.00 714 ILE A CA 1
ATOM 5636 C C . ILE A 1 714 ? 24.394 24.741 -33.611 1.00 92.00 714 ILE A C 1
ATOM 5638 O O . ILE A 1 714 ? 23.309 24.708 -33.042 1.00 92.00 714 ILE A O 1
ATOM 5642 N N . GLN A 1 715 ? 24.825 23.749 -34.398 1.00 89.25 715 GLN A N 1
ATOM 5643 C CA . GLN A 1 715 ? 23.985 22.604 -34.770 1.00 89.25 715 GLN A CA 1
ATOM 5644 C C . GLN A 1 715 ? 23.468 21.831 -33.549 1.00 89.25 715 GLN A C 1
ATOM 5646 O O . GLN A 1 715 ? 22.293 21.482 -33.485 1.00 89.25 715 GLN A O 1
ATOM 5651 N N . ARG A 1 716 ? 24.317 21.600 -32.540 1.00 90.31 716 ARG A N 1
ATOM 5652 C CA . ARG A 1 716 ? 23.901 20.924 -31.303 1.00 90.31 716 ARG A CA 1
ATOM 5653 C C . ARG A 1 716 ? 22.865 21.729 -30.522 1.00 90.31 716 ARG A C 1
ATOM 5655 O O . ARG A 1 716 ? 21.906 21.156 -30.027 1.00 90.31 716 ARG A O 1
ATOM 5662 N N . GLU A 1 717 ? 23.070 23.032 -30.387 1.00 91.50 717 GLU A N 1
ATOM 5663 C CA . GLU A 1 717 ? 22.148 23.907 -29.657 1.00 91.50 717 GLU A CA 1
ATOM 5664 C C . GLU A 1 717 ? 20.813 24.031 -30.403 1.00 91.50 717 GLU A C 1
ATOM 5666 O O . GLU A 1 717 ? 19.764 24.024 -29.766 1.00 91.50 717 GLU A O 1
ATOM 5671 N N . MET A 1 718 ? 20.816 24.044 -31.743 1.00 89.88 718 MET A N 1
ATOM 5672 C CA . MET A 1 718 ? 19.583 24.023 -32.542 1.00 89.88 718 MET A CA 1
ATOM 5673 C C . MET A 1 718 ? 18.721 22.781 -32.276 1.00 89.88 718 MET A C 1
ATOM 5675 O O . MET A 1 718 ? 17.498 22.876 -32.358 1.00 89.88 718 MET A O 1
ATOM 5679 N N . LEU A 1 719 ? 19.323 21.635 -31.929 1.00 87.06 719 LEU A N 1
AT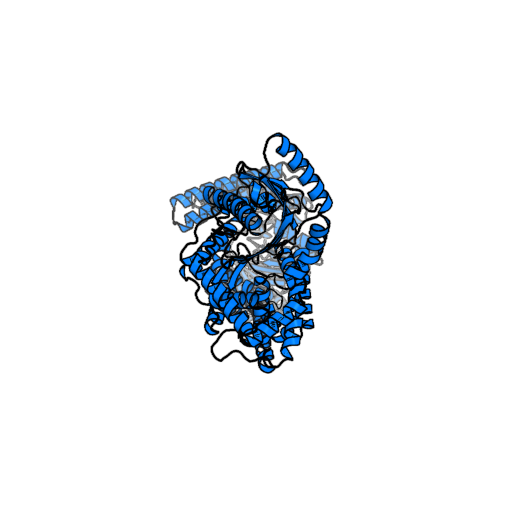OM 5680 C CA . LEU A 1 719 ? 18.573 20.419 -31.591 1.00 87.06 719 LEU A CA 1
ATOM 5681 C C . LEU A 1 719 ? 17.767 20.563 -30.294 1.00 87.06 719 LEU A C 1
ATOM 5683 O O . LEU A 1 719 ? 16.722 19.934 -30.179 1.00 87.06 719 LEU A O 1
ATOM 5687 N N . THR A 1 720 ? 18.181 21.434 -29.366 1.00 90.31 720 THR A N 1
ATOM 5688 C CA . THR A 1 720 ? 17.446 21.662 -28.104 1.00 90.31 720 THR A CA 1
ATOM 5689 C C . THR A 1 720 ? 16.062 22.276 -28.319 1.00 90.31 720 THR A C 1
ATOM 5691 O O . THR A 1 720 ? 15.212 22.189 -27.440 1.00 90.31 720 THR A O 1
ATOM 5694 N N . ALA A 1 721 ? 15.793 22.850 -29.499 1.00 88.50 721 ALA A N 1
ATOM 5695 C CA . ALA A 1 721 ? 14.458 23.318 -29.865 1.00 88.50 721 ALA A CA 1
ATOM 5696 C C . ALA A 1 721 ? 13.417 22.181 -29.866 1.00 88.50 721 ALA A C 1
ATOM 5698 O O . ALA A 1 721 ? 12.246 22.432 -29.601 1.00 88.50 721 ALA A O 1
ATOM 5699 N N . TRP A 1 722 ? 13.832 20.934 -30.116 1.00 83.25 722 TRP A N 1
ATOM 5700 C CA . TRP A 1 722 ? 12.946 19.766 -30.049 1.00 83.25 722 TRP A CA 1
ATOM 5701 C C . TRP A 1 722 ? 12.555 19.382 -28.618 1.00 83.25 722 TRP A C 1
ATOM 5703 O O . TRP A 1 722 ? 11.518 18.751 -28.428 1.00 83.25 722 TRP A O 1
ATOM 5713 N N . ASP A 1 723 ? 13.341 19.798 -27.623 1.00 88.38 723 ASP A N 1
ATOM 5714 C CA . ASP A 1 723 ? 13.081 19.532 -26.205 1.00 88.38 723 ASP A CA 1
ATOM 5715 C C . ASP A 1 723 ? 12.131 20.573 -25.573 1.00 88.38 723 ASP A C 1
ATOM 5717 O O . ASP A 1 723 ? 11.789 20.467 -24.392 1.00 88.38 723 ASP A O 1
ATOM 5721 N N . ASP A 1 724 ? 11.704 21.595 -26.327 1.00 91.38 724 ASP A N 1
ATOM 5722 C CA . ASP A 1 724 ? 10.818 22.641 -25.817 1.00 91.38 724 ASP A CA 1
ATOM 5723 C C . ASP A 1 724 ? 9.416 22.077 -25.488 1.00 91.38 724 ASP A C 1
ATOM 5725 O O . ASP A 1 724 ? 8.833 21.336 -26.292 1.00 91.38 724 ASP A O 1
ATOM 5729 N N . PRO A 1 725 ? 8.816 22.435 -24.335 1.00 90.88 725 PRO A N 1
ATOM 5730 C CA . PRO A 1 725 ? 7.477 21.980 -23.968 1.00 90.88 725 PRO A CA 1
ATOM 5731 C C . PRO A 1 725 ? 6.406 22.249 -25.036 1.00 90.88 725 PRO A C 1
ATOM 5733 O O . PRO A 1 725 ? 5.508 21.421 -25.209 1.00 90.88 725 PRO A O 1
ATOM 5736 N N . ALA A 1 726 ? 6.508 23.358 -25.777 1.00 89.19 726 ALA A N 1
ATOM 5737 C CA . ALA A 1 726 ? 5.570 23.687 -26.848 1.00 89.19 726 ALA A CA 1
ATOM 5738 C C . ALA A 1 726 ? 5.689 22.715 -28.038 1.00 89.19 726 ALA A C 1
ATOM 5740 O O . ALA A 1 726 ? 4.675 22.341 -28.629 1.00 89.19 726 ALA A O 1
ATOM 5741 N N . MET A 1 727 ? 6.900 22.232 -28.346 1.00 88.69 727 MET A N 1
ATOM 5742 C CA . MET A 1 727 ? 7.103 21.182 -29.354 1.00 88.69 727 MET A CA 1
ATOM 5743 C C . MET A 1 727 ? 6.519 19.845 -28.898 1.00 88.69 727 MET A C 1
ATOM 5745 O O . MET A 1 727 ? 5.854 19.172 -29.685 1.00 88.69 727 MET A O 1
ATOM 5749 N N . SER A 1 728 ? 6.670 19.487 -27.617 1.00 86.19 728 SER A N 1
ATOM 5750 C CA . SER A 1 728 ? 6.046 18.279 -27.055 1.00 86.19 728 SER A CA 1
ATOM 5751 C C . SER A 1 728 ? 4.514 18.308 -27.161 1.00 86.19 728 SER A C 1
ATOM 5753 O O . SER A 1 728 ? 3.883 17.281 -27.416 1.00 86.19 728 SER A O 1
ATOM 5755 N N . GLU A 1 729 ? 3.896 19.480 -26.994 1.00 89.06 729 GLU A N 1
ATOM 5756 C CA . GLU A 1 729 ? 2.450 19.644 -27.152 1.00 89.06 729 GLU A CA 1
ATOM 5757 C C . GLU A 1 729 ? 1.998 19.455 -28.609 1.00 89.06 729 GLU A C 1
ATOM 5759 O O . GLU A 1 729 ? 1.006 18.765 -28.861 1.00 89.06 729 GLU A O 1
ATOM 5764 N N . ILE A 1 730 ? 2.735 20.012 -29.574 1.00 88.75 730 ILE A N 1
ATOM 5765 C CA . ILE A 1 730 ? 2.441 19.821 -31.000 1.00 88.75 730 ILE A CA 1
ATOM 5766 C C . ILE A 1 730 ? 2.634 18.360 -31.423 1.00 88.75 730 ILE A C 1
ATOM 5768 O O . ILE A 1 730 ? 1.791 17.834 -32.148 1.00 88.75 730 ILE A O 1
ATOM 5772 N N . GLU A 1 731 ? 3.669 17.670 -30.942 1.00 84.88 731 GLU A N 1
ATOM 5773 C CA . GLU A 1 731 ? 3.877 16.245 -31.240 1.00 84.88 731 GLU A CA 1
ATOM 5774 C C . GLU A 1 731 ? 2.736 15.367 -30.701 1.00 84.88 731 GLU A C 1
ATOM 5776 O O . GLU A 1 731 ? 2.300 14.428 -31.371 1.00 84.88 731 GLU A O 1
ATOM 5781 N N . LYS A 1 732 ? 2.156 15.715 -29.543 1.00 86.75 732 LYS A N 1
ATOM 5782 C CA . LYS A 1 732 ? 0.930 15.063 -29.049 1.00 86.75 732 LYS A CA 1
ATOM 5783 C C . LYS A 1 732 ? -0.254 15.298 -29.988 1.00 86.75 732 LYS A C 1
ATOM 5785 O O . LYS A 1 732 ? -0.927 14.338 -30.357 1.00 86.75 732 LYS A O 1
ATOM 5790 N N . LYS A 1 733 ? -0.478 16.547 -30.424 1.00 87.56 733 LYS A N 1
ATOM 5791 C CA . LYS A 1 733 ? -1.535 16.882 -31.400 1.00 87.56 733 LYS A CA 1
ATOM 5792 C C . LYS A 1 733 ? -1.336 16.123 -32.716 1.00 87.56 733 LYS A C 1
ATOM 5794 O O . LYS A 1 733 ? -2.299 15.597 -33.268 1.00 87.56 733 LYS A O 1
ATOM 5799 N N . PHE A 1 734 ? -0.095 16.028 -33.195 1.00 82.62 734 PHE A N 1
ATOM 5800 C CA . PHE A 1 734 ? 0.264 15.297 -34.408 1.00 82.62 734 PHE A CA 1
ATOM 5801 C C . PHE A 1 734 ? -0.028 13.797 -34.268 1.00 82.62 734 PHE A C 1
ATOM 5803 O O . PHE A 1 734 ? -0.682 13.221 -35.136 1.00 82.62 734 PHE A O 1
ATOM 5810 N N . ALA A 1 735 ? 0.377 13.173 -33.157 1.00 80.94 735 ALA A N 1
ATOM 5811 C CA . ALA A 1 735 ? 0.095 11.766 -32.874 1.00 80.94 735 ALA A CA 1
ATOM 5812 C C . ALA A 1 735 ? -1.415 11.478 -32.785 1.00 80.94 735 ALA A C 1
ATOM 5814 O O . ALA A 1 735 ? -1.886 10.464 -33.306 1.00 80.94 735 ALA A O 1
ATOM 5815 N N . ASP A 1 736 ? -2.191 12.379 -32.180 1.00 83.06 736 ASP A N 1
ATOM 5816 C CA . ASP A 1 736 ? -3.647 12.254 -32.093 1.00 83.06 736 ASP A CA 1
ATOM 5817 C C . ASP A 1 736 ? -4.335 12.411 -33.458 1.00 83.06 736 ASP A C 1
ATOM 5819 O O . ASP A 1 736 ? -5.237 11.634 -33.782 1.00 83.06 736 ASP A O 1
ATOM 5823 N N . ALA A 1 737 ? -3.891 13.356 -34.292 1.00 81.38 737 ALA A N 1
ATOM 5824 C CA . ALA A 1 737 ? -4.388 13.515 -35.661 1.00 81.38 737 ALA A CA 1
ATOM 5825 C C . ALA A 1 737 ? -4.002 12.326 -36.561 1.00 81.38 737 ALA A C 1
ATOM 5827 O O . ALA A 1 737 ? -4.818 11.873 -37.370 1.00 81.38 737 ALA A O 1
ATOM 5828 N N . ALA A 1 738 ? -2.804 11.759 -36.367 1.00 73.00 738 ALA A N 1
ATOM 5829 C CA . ALA A 1 738 ? -2.330 10.569 -37.075 1.00 73.00 738 ALA A CA 1
ATOM 5830 C C . ALA A 1 738 ? -3.181 9.337 -36.749 1.00 73.00 738 ALA A C 1
ATOM 5832 O O . ALA A 1 738 ? -3.604 8.626 -37.659 1.00 73.00 738 ALA A O 1
ATOM 5833 N N . ARG A 1 739 ? -3.517 9.129 -35.467 1.00 78.69 739 ARG A N 1
ATOM 5834 C CA . ARG A 1 739 ? -4.422 8.051 -35.019 1.00 78.69 739 ARG A CA 1
ATOM 5835 C C . ARG A 1 739 ? -5.825 8.160 -35.617 1.00 78.69 739 ARG A C 1
ATOM 5837 O O . ARG A 1 739 ? -6.496 7.148 -35.785 1.00 78.69 739 ARG A O 1
ATOM 5844 N N . ARG A 1 740 ? -6.281 9.379 -35.916 1.00 81.31 740 ARG A N 1
ATOM 5845 C CA . ARG A 1 740 ? -7.601 9.648 -36.509 1.00 81.31 740 ARG A CA 1
ATOM 5846 C C . ARG A 1 740 ? -7.600 9.615 -38.040 1.00 81.31 740 ARG A C 1
ATOM 5848 O O . ARG A 1 740 ? -8.660 9.799 -38.626 1.00 81.31 740 ARG A O 1
ATOM 5855 N N . HIS A 1 741 ? -6.446 9.393 -38.681 1.00 74.94 741 HIS A N 1
ATOM 5856 C CA . HIS A 1 741 ? -6.274 9.404 -40.141 1.00 74.94 741 HIS A CA 1
ATOM 5857 C C . HIS A 1 741 ? -6.810 10.678 -40.834 1.00 74.94 741 HIS A C 1
ATOM 5859 O O . HIS A 1 741 ? -7.251 10.633 -41.980 1.00 74.94 741 HIS A O 1
ATOM 5865 N N . SER A 1 742 ? -6.762 11.828 -40.154 1.00 78.38 742 SER A N 1
ATOM 5866 C CA . SER A 1 742 ? -7.260 13.104 -40.686 1.00 78.38 742 SER A CA 1
ATOM 5867 C C . SER A 1 742 ? -6.163 13.831 -41.470 1.00 78.38 742 SER A C 1
ATOM 5869 O O . SER A 1 742 ? -5.293 14.480 -40.887 1.00 78.38 742 SER A O 1
ATOM 5871 N N . SER A 1 743 ? -6.172 13.712 -42.800 1.00 78.00 743 SER A N 1
ATOM 5872 C CA . SER A 1 743 ? -5.108 14.237 -43.671 1.00 78.00 743 SER A CA 1
ATOM 5873 C C . SER A 1 743 ? -4.981 15.765 -43.648 1.00 78.00 743 SER A C 1
ATOM 5875 O O . SER A 1 743 ? -3.865 16.277 -43.615 1.00 78.00 743 SER A O 1
ATOM 5877 N N . GLU A 1 744 ? -6.097 16.498 -43.612 1.00 83.31 744 GLU A N 1
ATOM 5878 C CA . GLU A 1 744 ? -6.090 17.971 -43.558 1.00 83.31 744 GLU A CA 1
ATOM 5879 C C . GLU A 1 744 ? -5.588 18.495 -42.206 1.00 83.31 744 GLU A C 1
ATOM 5881 O O . GLU A 1 744 ? -4.834 19.470 -42.137 1.00 83.31 744 GLU A O 1
ATOM 5886 N N . GLU A 1 745 ? -5.972 17.826 -41.116 1.00 83.44 745 GLU A N 1
ATOM 5887 C CA . GLU A 1 745 ? -5.542 18.192 -39.768 1.00 83.44 745 GLU A CA 1
ATOM 5888 C C . GLU A 1 745 ? -4.053 17.897 -39.558 1.00 83.44 745 GLU A C 1
ATOM 5890 O O . GLU A 1 745 ? -3.340 18.732 -38.999 1.00 83.44 745 GLU A O 1
ATOM 5895 N N . LEU A 1 746 ? -3.563 16.771 -40.085 1.00 82.12 746 LEU A N 1
ATOM 5896 C CA . LEU A 1 746 ? -2.138 16.446 -40.118 1.00 82.12 746 LEU A CA 1
ATOM 5897 C C . LEU A 1 746 ? -1.329 17.488 -40.889 1.00 82.12 746 LEU A C 1
ATOM 5899 O O . LEU A 1 746 ? -0.275 17.910 -40.414 1.00 82.12 746 LEU A O 1
ATOM 5903 N N . GLU A 1 747 ? -1.811 17.944 -42.045 1.00 84.06 747 GLU A N 1
ATOM 5904 C CA . GLU A 1 747 ? -1.121 18.972 -42.830 1.00 84.06 747 GLU A CA 1
ATOM 5905 C C . GLU A 1 747 ? -1.089 20.320 -42.092 1.00 84.06 747 GLU A C 1
ATOM 5907 O O . GLU A 1 747 ? -0.066 21.009 -42.073 1.00 84.06 747 GLU A O 1
ATOM 5912 N N . ARG A 1 748 ? -2.186 20.690 -41.417 1.00 87.12 748 ARG A N 1
ATOM 5913 C CA . ARG A 1 748 ? -2.238 21.892 -40.573 1.00 87.12 748 ARG A CA 1
ATOM 5914 C C . ARG A 1 748 ? -1.250 21.814 -39.408 1.00 87.12 748 ARG A C 1
ATOM 5916 O O . ARG A 1 748 ? -0.490 22.757 -39.215 1.00 87.12 748 ARG A O 1
ATOM 5923 N N . ILE A 1 749 ? -1.244 20.708 -38.663 1.00 86.06 749 ILE A N 1
ATOM 5924 C CA . ILE A 1 749 ? -0.353 20.520 -37.506 1.00 86.06 749 ILE A CA 1
ATOM 5925 C C . ILE A 1 749 ? 1.107 20.433 -37.956 1.00 86.06 749 ILE A C 1
ATOM 5927 O O . ILE A 1 749 ? 1.983 20.958 -37.279 1.00 86.06 749 ILE A O 1
ATOM 5931 N N . THR A 1 750 ? 1.382 19.844 -39.123 1.00 83.88 750 THR A N 1
ATOM 5932 C CA . THR A 1 750 ? 2.733 19.831 -39.706 1.00 83.88 750 THR A CA 1
ATOM 5933 C C . THR A 1 750 ? 3.233 21.254 -39.960 1.00 83.88 750 THR A C 1
ATOM 5935 O O . THR A 1 750 ? 4.338 21.585 -39.539 1.00 83.88 750 THR A O 1
ATOM 5938 N N . ARG A 1 751 ? 2.399 22.128 -40.545 1.00 85.50 751 ARG A N 1
ATOM 5939 C CA . ARG A 1 751 ? 2.731 23.555 -40.719 1.00 85.50 751 ARG A CA 1
ATOM 5940 C C . ARG A 1 751 ? 2.913 24.284 -39.385 1.00 85.50 751 ARG A C 1
ATOM 5942 O O . ARG A 1 751 ? 3.814 25.107 -39.253 1.00 85.50 751 ARG A O 1
ATOM 5949 N N . GLU A 1 752 ? 2.070 23.994 -38.395 1.00 88.75 752 GLU A N 1
ATOM 5950 C CA . GLU A 1 752 ? 2.184 24.564 -37.044 1.00 88.75 752 GLU A CA 1
ATOM 5951 C C . GLU A 1 752 ? 3.512 24.164 -36.384 1.00 88.75 752 GLU A C 1
ATOM 5953 O O . GLU A 1 752 ? 4.227 25.020 -35.862 1.00 88.75 752 GLU A O 1
ATOM 5958 N N . ARG A 1 753 ? 3.883 22.883 -36.495 1.00 87.75 753 ARG A N 1
ATOM 5959 C CA . ARG A 1 753 ? 5.153 22.329 -36.018 1.00 87.75 753 ARG A CA 1
ATOM 5960 C C . ARG A 1 753 ? 6.353 23.001 -36.666 1.00 87.75 753 ARG A C 1
ATOM 5962 O O . ARG A 1 753 ? 7.282 23.393 -35.968 1.00 87.75 753 ARG A O 1
ATOM 5969 N N . GLU A 1 754 ? 6.343 23.126 -37.989 1.00 85.00 754 GLU A N 1
ATOM 5970 C CA . GLU A 1 754 ? 7.433 23.752 -38.743 1.00 85.00 754 GLU A CA 1
ATOM 5971 C C . GLU A 1 754 ? 7.612 25.219 -38.344 1.00 85.00 754 GLU A C 1
ATOM 5973 O O . GLU A 1 754 ? 8.726 25.650 -38.046 1.00 85.00 754 GLU A O 1
ATOM 5978 N N . ASN A 1 755 ? 6.512 25.972 -38.249 1.00 88.31 755 ASN A N 1
ATOM 5979 C CA . ASN A 1 755 ? 6.548 27.367 -37.817 1.00 88.31 755 ASN A CA 1
ATOM 5980 C C . ASN A 1 755 ? 7.088 27.511 -36.390 1.00 88.31 755 ASN A C 1
ATOM 5982 O O . ASN A 1 755 ? 7.923 28.383 -36.140 1.00 88.31 755 ASN A O 1
ATOM 5986 N N . LEU A 1 756 ? 6.647 26.651 -35.465 1.00 90.19 756 LEU A N 1
ATOM 5987 C CA . LEU A 1 756 ? 7.139 26.662 -34.091 1.00 90.19 756 LEU A CA 1
ATOM 5988 C C . LEU A 1 756 ? 8.635 26.335 -34.040 1.00 90.19 756 LEU A C 1
ATOM 5990 O O . LEU A 1 756 ? 9.399 27.059 -33.405 1.00 90.19 756 LEU A O 1
ATOM 5994 N N . LEU A 1 757 ? 9.075 25.299 -34.754 1.00 88.50 757 LEU A N 1
ATOM 5995 C CA . LEU A 1 757 ? 10.482 24.911 -34.805 1.00 88.50 757 LEU A CA 1
ATOM 5996 C C . LEU A 1 757 ? 11.367 26.054 -35.327 1.00 88.50 757 LEU A C 1
ATOM 5998 O O . LEU A 1 757 ? 12.404 26.346 -34.731 1.00 88.50 757 LEU A O 1
ATOM 6002 N N . VAL A 1 758 ? 10.939 26.752 -36.385 1.00 88.56 758 VAL A N 1
ATOM 6003 C CA . VAL A 1 758 ? 11.650 27.925 -36.923 1.00 88.56 758 VAL A CA 1
ATOM 6004 C C . VAL A 1 758 ? 11.752 29.047 -35.882 1.00 88.56 758 VAL A C 1
ATOM 6006 O O . VAL A 1 758 ? 12.823 29.644 -35.733 1.00 88.56 758 VAL A O 1
ATOM 6009 N N . GLN A 1 759 ? 10.678 29.315 -35.132 1.00 91.19 759 GLN A N 1
ATOM 6010 C CA . GLN A 1 759 ? 10.668 30.325 -34.066 1.00 91.19 759 GLN A CA 1
ATOM 6011 C C . GLN A 1 759 ? 11.608 29.956 -32.913 1.00 91.19 759 GLN A C 1
ATOM 6013 O O . GLN A 1 759 ? 12.417 30.783 -32.485 1.00 91.19 759 GLN A O 1
ATOM 6018 N N . LEU A 1 760 ? 11.547 28.712 -32.436 1.00 92.44 760 LEU A N 1
ATOM 6019 C CA . LEU A 1 760 ? 12.408 28.222 -31.361 1.00 92.44 760 LEU A CA 1
ATOM 6020 C C . LEU A 1 760 ? 13.886 28.285 -31.767 1.00 92.44 760 LEU A C 1
ATOM 6022 O O . LEU A 1 760 ? 14.709 28.820 -31.026 1.00 92.44 760 LEU A O 1
ATOM 6026 N N . GLN A 1 761 ? 14.224 27.835 -32.978 1.00 92.00 761 GLN A N 1
ATOM 6027 C CA . GLN A 1 761 ? 15.589 27.919 -33.506 1.00 92.00 761 GLN A CA 1
ATOM 6028 C C . GLN A 1 761 ? 16.070 29.372 -33.653 1.00 92.00 761 GLN A C 1
ATOM 6030 O O . GLN A 1 761 ? 17.235 29.666 -33.381 1.00 92.00 761 GLN A O 1
ATOM 6035 N N . ALA A 1 762 ? 15.190 30.311 -34.022 1.00 91.38 762 ALA A N 1
ATOM 6036 C CA . ALA A 1 762 ? 15.523 31.737 -34.032 1.00 91.38 762 ALA A CA 1
ATOM 6037 C C . ALA A 1 762 ? 15.848 32.269 -32.622 1.00 91.38 762 ALA A C 1
ATOM 6039 O O . ALA A 1 762 ? 16.833 32.990 -32.458 1.00 91.38 762 ALA A O 1
ATOM 6040 N N . MET A 1 763 ? 15.097 31.855 -31.595 1.00 92.12 763 MET A N 1
ATOM 6041 C CA . MET A 1 763 ? 15.394 32.212 -30.201 1.00 92.12 763 MET A CA 1
ATOM 6042 C C . MET A 1 763 ? 16.720 31.622 -29.711 1.00 92.12 763 MET A C 1
ATOM 6044 O O . MET A 1 763 ? 17.476 32.303 -29.015 1.00 92.12 763 MET A O 1
ATOM 6048 N N . VAL A 1 764 ? 17.039 30.378 -30.088 1.00 92.88 764 VAL A N 1
ATOM 6049 C CA . VAL A 1 764 ? 18.343 29.776 -29.766 1.00 92.88 764 VAL A CA 1
ATOM 6050 C C . VAL A 1 764 ? 19.471 30.564 -30.439 1.00 92.88 764 VAL A C 1
ATOM 6052 O O . VAL A 1 764 ? 20.464 30.875 -29.779 1.00 92.88 764 VAL A O 1
ATOM 6055 N N . ARG A 1 765 ? 19.320 30.958 -31.712 1.00 92.81 765 ARG A N 1
ATOM 6056 C CA . ARG A 1 765 ? 20.318 31.788 -32.413 1.00 92.81 765 ARG A CA 1
ATOM 6057 C C . ARG A 1 765 ? 20.544 33.130 -31.719 1.00 92.81 765 ARG A C 1
ATOM 6059 O O . ARG A 1 765 ? 21.695 33.516 -31.535 1.00 92.81 765 ARG A O 1
ATOM 6066 N N . GLU A 1 766 ? 19.488 33.800 -31.267 1.00 91.88 766 GLU A N 1
ATOM 6067 C CA . GLU A 1 766 ? 19.618 35.083 -30.563 1.00 91.88 766 GLU A CA 1
ATOM 6068 C C . GLU A 1 766 ? 20.281 34.930 -29.182 1.00 91.88 766 GLU A C 1
ATOM 6070 O O . GLU A 1 766 ? 21.139 35.726 -28.788 1.00 91.88 766 GLU A O 1
ATOM 6075 N N . ARG A 1 767 ? 19.981 33.838 -28.466 1.00 91.69 767 ARG A N 1
ATOM 6076 C CA . ARG A 1 767 ? 20.682 33.480 -27.222 1.00 91.69 767 ARG A CA 1
ATOM 6077 C C . ARG A 1 767 ? 22.175 33.235 -27.456 1.00 91.69 767 ARG A C 1
ATOM 6079 O O . ARG A 1 767 ? 23.002 33.626 -26.637 1.00 91.69 767 ARG A O 1
ATOM 6086 N N . LEU A 1 768 ? 22.533 32.574 -28.558 1.00 92.06 768 LEU A N 1
ATOM 6087 C CA . LEU A 1 768 ? 23.932 32.350 -28.924 1.00 92.06 768 LEU A CA 1
ATOM 6088 C C . LEU A 1 768 ? 24.632 33.650 -29.332 1.00 92.06 768 LEU A C 1
ATOM 6090 O O . LEU A 1 768 ? 25.786 33.846 -28.956 1.00 92.06 768 LEU A O 1
ATOM 6094 N N . ARG A 1 769 ? 23.931 34.546 -30.036 1.00 91.62 769 ARG A N 1
ATOM 6095 C CA . ARG A 1 769 ? 24.433 35.865 -30.449 1.00 91.62 769 ARG A CA 1
ATOM 6096 C C . ARG A 1 769 ? 24.755 36.771 -29.256 1.00 91.62 769 ARG A C 1
ATOM 6098 O O . ARG A 1 769 ? 25.742 37.495 -29.292 1.00 91.62 769 ARG A O 1
ATOM 6105 N N . THR A 1 770 ? 23.956 36.705 -28.193 1.00 89.00 770 THR A N 1
ATOM 6106 C CA . THR A 1 770 ? 24.108 37.535 -26.981 1.00 89.00 770 THR A CA 1
ATOM 6107 C C . THR A 1 770 ? 25.054 36.941 -25.925 1.00 89.00 770 THR A C 1
ATOM 6109 O O . THR A 1 770 ? 25.292 37.555 -24.885 1.00 89.00 770 THR A O 1
ATOM 6112 N N . ASN A 1 771 ? 25.631 35.757 -26.165 1.00 86.62 771 ASN A N 1
ATOM 6113 C CA . ASN A 1 771 ? 26.496 35.077 -25.200 1.00 86.62 771 ASN A CA 1
ATOM 6114 C C . ASN A 1 771 ? 27.915 35.678 -25.154 1.00 86.62 771 ASN A C 1
ATOM 6116 O O . ASN A 1 771 ? 28.697 35.528 -26.091 1.00 86.62 771 ASN A O 1
ATOM 6120 N N . VAL A 1 772 ? 28.272 36.286 -24.018 1.00 82.06 772 VAL A N 1
ATOM 6121 C CA . VAL A 1 772 ? 29.562 36.975 -23.813 1.00 82.06 772 VAL A CA 1
ATOM 6122 C C . VAL A 1 772 ? 30.700 36.026 -23.400 1.00 82.06 772 VAL A C 1
ATOM 6124 O O . VAL A 1 772 ? 31.867 36.322 -23.632 1.00 82.06 772 VAL A O 1
ATOM 6127 N N . VAL A 1 773 ? 30.390 34.871 -22.800 1.00 80.06 773 VAL A N 1
ATOM 6128 C CA . VAL A 1 773 ? 31.401 33.970 -22.204 1.00 80.06 773 VAL A CA 1
ATOM 6129 C C . VAL A 1 773 ? 32.130 33.142 -23.264 1.00 80.06 773 VAL A C 1
ATOM 6131 O O . VAL A 1 773 ? 33.307 32.842 -23.109 1.00 80.06 773 VAL A O 1
ATOM 6134 N N . ASN A 1 774 ? 31.439 32.770 -24.343 1.00 80.50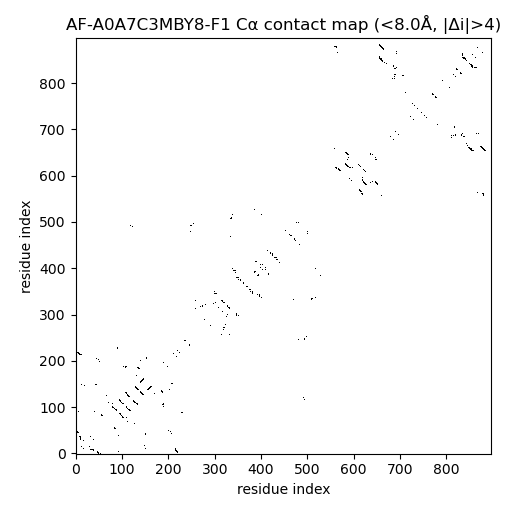 774 ASN A N 1
ATOM 6135 C CA . ASN A 1 774 ? 32.011 32.037 -25.474 1.00 80.50 774 ASN A CA 1
ATOM 6136 C C . ASN A 1 774 ? 31.349 32.529 -26.770 1.00 80.50 774 ASN A C 1
ATOM 6138 O O . ASN A 1 774 ? 30.407 31.866 -27.236 1.00 80.50 774 ASN A O 1
ATOM 6142 N N . PRO A 1 775 ? 31.793 33.681 -27.309 1.00 86.06 775 PRO A N 1
ATOM 6143 C CA . PRO A 1 775 ? 31.155 34.323 -28.449 1.00 86.06 775 PRO A CA 1
ATOM 6144 C C . PRO A 1 775 ? 31.264 33.455 -29.703 1.00 86.06 775 PRO A C 1
ATOM 6146 O O . PRO A 1 775 ? 32.274 32.790 -29.946 1.00 86.06 775 PRO A O 1
ATOM 6149 N N . ILE A 1 776 ? 30.199 33.463 -30.499 1.00 90.06 776 ILE A N 1
ATOM 6150 C CA . ILE A 1 776 ? 30.140 32.829 -31.815 1.00 90.06 776 ILE A CA 1
ATOM 6151 C C . ILE A 1 776 ? 30.141 33.943 -32.858 1.00 90.06 776 ILE A C 1
ATOM 6153 O O . ILE A 1 776 ? 29.483 34.962 -32.665 1.00 90.06 776 ILE A O 1
ATOM 6157 N N . ASP A 1 777 ? 30.877 33.744 -33.951 1.00 89.56 777 ASP A N 1
ATOM 6158 C CA . ASP A 1 777 ? 30.875 34.660 -35.092 1.00 89.56 777 ASP A CA 1
ATOM 6159 C C . ASP A 1 777 ? 29.430 34.867 -35.600 1.00 89.56 777 ASP A C 1
ATOM 6161 O O . ASP A 1 777 ? 28.794 33.886 -36.010 1.00 89.56 777 ASP A O 1
ATOM 6165 N N . PRO A 1 778 ? 28.888 36.102 -35.567 1.00 90.44 778 PRO A N 1
ATOM 6166 C CA . PRO A 1 778 ? 27.530 36.389 -36.022 1.00 90.44 778 PRO A CA 1
ATOM 6167 C C . PRO A 1 778 ? 27.262 35.926 -37.456 1.00 90.44 778 PRO A C 1
ATOM 6169 O O . PRO A 1 778 ? 26.158 35.474 -37.751 1.00 90.44 778 PRO A O 1
ATOM 6172 N N . GLU A 1 779 ? 28.277 35.946 -38.321 1.00 91.38 779 GLU A N 1
ATOM 6173 C CA . GLU A 1 779 ? 28.134 35.527 -39.714 1.00 91.38 779 GLU A CA 1
ATOM 6174 C C . GLU A 1 779 ? 27.878 34.014 -39.839 1.00 91.38 779 GLU A C 1
ATOM 6176 O O . GLU A 1 779 ? 27.141 33.580 -40.724 1.00 91.38 779 GLU A O 1
ATOM 6181 N N . LEU A 1 780 ? 28.413 33.193 -38.922 1.00 92.31 780 LEU A N 1
ATOM 6182 C CA . LEU A 1 780 ? 28.100 31.758 -38.868 1.00 92.31 780 LEU A CA 1
ATOM 6183 C C . LEU A 1 780 ? 26.651 31.506 -38.432 1.00 92.31 780 LEU A C 1
ATOM 6185 O O . LEU A 1 780 ? 26.028 30.570 -38.929 1.00 92.31 780 LEU A O 1
ATOM 6189 N N . LEU A 1 781 ? 26.108 32.334 -37.534 1.00 92.81 781 LEU A N 1
ATOM 6190 C CA . LEU A 1 781 ? 24.702 32.249 -37.117 1.00 92.81 781 LEU A CA 1
ATOM 6191 C C . LEU A 1 781 ? 23.755 32.656 -38.255 1.00 92.81 781 LEU A C 1
ATOM 6193 O O . LEU A 1 781 ? 22.716 32.022 -38.443 1.00 92.81 781 LEU A O 1
ATOM 6197 N N . ASP A 1 782 ? 24.129 33.666 -39.042 1.00 92.31 782 ASP A N 1
ATOM 6198 C CA . ASP A 1 782 ? 23.356 34.098 -40.212 1.00 92.31 782 ASP A CA 1
ATOM 6199 C C . ASP A 1 782 ? 23.392 33.053 -41.339 1.00 92.31 782 ASP A C 1
ATOM 6201 O O . ASP A 1 782 ? 22.373 32.781 -41.985 1.00 92.31 782 ASP A O 1
ATOM 6205 N N . LEU A 1 783 ? 24.547 32.412 -41.554 1.00 92.19 783 LEU A N 1
ATOM 6206 C CA . LEU A 1 783 ? 24.679 31.295 -42.491 1.00 92.19 783 LEU A CA 1
ATOM 6207 C C . LEU A 1 783 ? 23.865 30.072 -42.050 1.00 92.19 783 LEU A C 1
ATOM 6209 O O . LEU A 1 783 ? 23.217 29.457 -42.894 1.00 92.19 783 LEU A O 1
ATOM 6213 N N . ASP A 1 784 ? 23.839 29.746 -40.754 1.00 91.56 784 ASP A N 1
ATOM 6214 C CA . ASP A 1 784 ? 22.985 28.683 -40.206 1.00 91.56 784 ASP A CA 1
ATOM 6215 C C . ASP A 1 784 ? 21.491 28.977 -40.400 1.00 91.56 784 ASP A C 1
ATOM 6217 O O . ASP A 1 784 ? 20.736 28.094 -40.813 1.00 91.56 784 ASP A O 1
ATOM 6221 N N . ALA A 1 785 ? 21.060 30.221 -40.168 1.00 90.56 785 ALA A N 1
ATOM 6222 C CA . ALA A 1 785 ? 19.672 30.624 -40.381 1.00 90.56 785 ALA A CA 1
ATOM 6223 C C . ALA A 1 785 ? 19.238 30.409 -41.840 1.00 90.56 785 ALA A C 1
ATOM 6225 O O . ALA A 1 785 ? 18.182 29.825 -42.089 1.00 90.56 785 ALA A O 1
ATOM 6226 N N . ARG A 1 786 ? 20.085 30.812 -42.798 1.00 88.62 786 ARG A N 1
ATOM 6227 C CA . ARG A 1 786 ? 19.852 30.612 -44.240 1.00 88.62 786 ARG A CA 1
ATOM 6228 C C . ARG A 1 786 ? 19.928 29.142 -44.651 1.00 88.62 786 ARG A C 1
ATOM 6230 O O . ARG A 1 786 ? 19.157 28.697 -45.495 1.00 88.62 786 ARG A O 1
ATOM 6237 N N . TYR A 1 787 ? 20.842 28.376 -44.065 1.00 87.44 787 TYR A N 1
ATOM 6238 C CA . TYR A 1 787 ? 20.957 26.940 -44.311 1.00 87.44 787 TYR A CA 1
ATOM 6239 C C . TYR A 1 787 ? 19.700 26.195 -43.861 1.00 87.44 787 TYR A C 1
ATOM 6241 O O . TYR A 1 787 ? 19.079 25.470 -44.637 1.00 87.44 787 TYR A O 1
ATOM 6249 N N . THR A 1 788 ? 19.275 26.455 -42.627 1.00 85.69 788 THR A N 1
ATOM 6250 C CA . THR A 1 788 ? 18.094 25.846 -42.018 1.00 85.69 788 THR A CA 1
ATOM 6251 C C . THR A 1 788 ? 16.815 26.231 -42.765 1.00 85.69 788 THR A C 1
ATOM 6253 O O . THR A 1 788 ? 15.957 25.378 -42.977 1.00 85.69 788 THR A O 1
ATOM 6256 N N . SER A 1 789 ? 16.693 27.477 -43.247 1.00 83.00 789 SER A N 1
ATOM 6257 C CA . SER A 1 789 ? 15.538 27.887 -44.059 1.00 83.00 789 SER A CA 1
ATOM 6258 C C . SER A 1 789 ? 15.469 27.153 -45.402 1.00 83.00 789 SER A C 1
ATOM 6260 O O . SER A 1 789 ? 14.385 26.752 -45.820 1.00 83.00 789 SER A O 1
ATOM 6262 N N . VAL A 1 790 ? 16.613 26.935 -46.064 1.00 81.69 790 VAL A N 1
ATOM 6263 C CA . VAL A 1 790 ? 16.677 26.161 -47.317 1.00 81.69 790 VAL A CA 1
ATOM 6264 C C . VAL A 1 790 ? 16.329 24.689 -47.070 1.00 81.69 790 VAL A C 1
ATOM 6266 O O . VAL A 1 790 ? 15.611 24.092 -47.873 1.00 81.69 790 VAL A O 1
ATOM 6269 N N . LEU A 1 791 ? 16.776 24.106 -45.950 1.00 78.25 791 LEU A N 1
ATOM 6270 C CA . LEU A 1 791 ? 16.404 22.741 -45.565 1.00 78.25 791 LEU A CA 1
ATOM 6271 C C . LEU A 1 791 ? 14.901 22.607 -45.286 1.00 78.25 791 LEU A C 1
ATOM 6273 O O . LEU A 1 791 ? 14.271 21.705 -45.833 1.00 78.25 791 LEU A O 1
ATOM 6277 N N . HIS A 1 792 ? 14.301 23.518 -44.514 1.00 76.88 792 HIS A N 1
ATOM 6278 C CA . HIS A 1 792 ? 12.854 23.504 -44.251 1.00 76.88 792 HIS A CA 1
ATOM 6279 C C . HIS A 1 792 ? 12.036 23.650 -45.540 1.00 76.88 792 HIS A C 1
ATOM 6281 O O . HIS A 1 792 ? 11.102 22.883 -45.766 1.00 76.88 792 HIS A O 1
ATOM 6287 N N . ALA A 1 793 ? 12.437 24.543 -46.452 1.00 70.50 793 ALA A N 1
ATOM 6288 C CA . ALA A 1 793 ? 11.791 24.683 -47.760 1.00 70.50 793 ALA A CA 1
ATOM 6289 C C . ALA A 1 793 ? 11.899 23.406 -48.623 1.00 70.50 793 ALA A C 1
ATOM 6291 O O . ALA A 1 793 ? 10.971 23.061 -49.364 1.00 70.50 793 ALA A O 1
ATOM 6292 N N . ARG A 1 794 ? 13.016 22.675 -48.514 1.00 67.50 794 ARG A N 1
ATOM 6293 C CA . ARG A 1 794 ? 13.234 21.388 -49.194 1.00 67.50 794 ARG A CA 1
ATOM 6294 C C . ARG A 1 794 ? 12.327 20.282 -48.649 1.00 67.50 794 ARG A C 1
ATOM 6296 O O . ARG A 1 794 ? 11.805 19.506 -49.443 1.00 67.50 794 ARG A O 1
ATOM 6303 N N . TYR A 1 795 ? 12.114 20.219 -47.333 1.00 61.66 795 TYR A N 1
ATOM 6304 C CA . TYR A 1 795 ? 11.196 19.248 -46.725 1.00 61.66 795 TYR A CA 1
ATOM 6305 C C . TYR A 1 795 ? 9.721 19.577 -47.016 1.00 61.66 795 TYR A C 1
ATOM 6307 O O . TYR A 1 795 ? 8.948 18.670 -47.326 1.00 61.66 795 TYR A O 1
ATOM 6315 N N . ALA A 1 796 ? 9.344 20.860 -47.011 1.00 61.62 796 ALA A N 1
ATOM 6316 C CA . ALA A 1 796 ? 7.961 21.300 -47.212 1.00 61.62 796 ALA A CA 1
ATOM 6317 C C . ALA A 1 796 ? 7.452 21.162 -48.664 1.00 61.62 796 ALA A C 1
ATOM 6319 O O . ALA A 1 796 ? 6.265 20.930 -48.890 1.00 61.62 796 ALA A O 1
ATOM 6320 N N . SER A 1 797 ? 8.322 21.289 -49.673 1.00 57.12 797 SER A N 1
ATOM 6321 C CA . SER A 1 797 ? 7.902 21.377 -51.085 1.00 57.12 797 SER A CA 1
ATOM 6322 C C . SER A 1 797 ? 7.611 20.037 -51.781 1.00 57.12 797 SER A C 1
ATOM 6324 O O . SER A 1 797 ? 7.173 20.057 -52.930 1.00 57.12 797 SER A O 1
ATOM 6326 N N . LYS A 1 798 ? 7.839 18.874 -51.137 1.00 54.47 798 LYS A N 1
ATOM 6327 C CA . LYS A 1 798 ? 7.714 17.498 -51.704 1.00 54.47 798 LYS A CA 1
ATOM 6328 C C . LYS A 1 798 ? 8.442 17.250 -53.046 1.00 54.47 798 LYS A C 1
ATOM 6330 O O . LYS A 1 798 ? 8.409 16.137 -53.572 1.00 54.47 798 LYS A O 1
ATOM 6335 N N . HIS A 1 799 ? 9.139 18.244 -53.589 1.00 48.44 799 HIS A N 1
ATOM 6336 C CA . HIS A 1 799 ? 9.849 18.214 -54.857 1.00 48.44 799 HIS A CA 1
ATOM 6337 C C . HIS A 1 799 ? 11.275 18.731 -54.657 1.00 48.44 799 HIS A C 1
ATOM 6339 O O . HIS A 1 799 ? 11.517 19.719 -53.973 1.00 48.44 799 HIS A O 1
ATOM 6345 N N . TRP A 1 800 ? 12.238 18.058 -55.286 1.00 49.81 800 TRP A N 1
ATOM 6346 C CA . TRP A 1 800 ? 13.681 18.311 -55.176 1.00 49.81 800 TRP A CA 1
ATOM 6347 C C . TRP A 1 800 ? 14.148 19.593 -55.904 1.00 49.81 800 TRP A C 1
ATOM 6349 O O . TRP A 1 800 ? 15.268 19.656 -56.400 1.00 49.81 800 TRP A O 1
ATOM 6359 N N . THR A 1 801 ? 13.304 20.620 -56.022 1.00 43.72 801 THR A N 1
ATOM 6360 C CA . THR A 1 801 ? 13.479 21.729 -56.978 1.00 43.72 801 THR A CA 1
ATOM 6361 C C . THR A 1 801 ? 14.483 22.804 -56.556 1.00 43.72 801 THR A C 1
ATOM 6363 O O . THR A 1 801 ? 14.856 23.616 -57.397 1.00 43.72 801 THR A O 1
ATOM 6366 N N . ASN A 1 802 ? 14.989 22.799 -55.314 1.00 55.88 802 ASN A N 1
ATOM 6367 C CA . ASN A 1 802 ? 15.886 23.853 -54.813 1.00 55.88 802 ASN A CA 1
ATOM 6368 C C . ASN A 1 802 ? 17.369 23.444 -54.656 1.00 55.88 802 ASN A C 1
ATOM 6370 O O . ASN A 1 802 ? 18.086 23.913 -53.769 1.00 55.88 802 ASN A O 1
ATOM 6374 N N . THR A 1 803 ? 17.858 22.535 -55.509 1.00 63.72 803 THR A N 1
ATOM 6375 C CA . THR A 1 803 ? 19.247 22.038 -55.440 1.00 63.72 803 THR A CA 1
ATOM 6376 C C . THR A 1 803 ? 20.282 23.157 -55.625 1.00 63.72 803 THR A C 1
ATOM 6378 O O . THR A 1 803 ? 21.327 23.122 -54.985 1.00 63.72 803 THR A O 1
ATOM 6381 N N . ALA A 1 804 ? 19.991 24.176 -56.444 1.00 77.31 804 ALA A N 1
ATOM 6382 C CA . ALA A 1 804 ? 20.931 25.261 -56.736 1.00 77.31 804 ALA A CA 1
ATOM 6383 C C . ALA A 1 804 ? 21.182 26.188 -55.532 1.00 77.31 804 ALA A C 1
ATOM 6385 O O . ALA A 1 804 ? 22.343 26.464 -55.219 1.00 77.31 804 ALA A O 1
ATOM 6386 N N . GLU A 1 805 ? 20.134 26.628 -54.823 1.00 79.19 805 GLU A N 1
ATOM 6387 C CA . GLU A 1 805 ? 20.298 27.444 -53.609 1.00 79.19 805 GLU A CA 1
ATOM 6388 C C . GLU A 1 805 ? 20.954 26.642 -52.485 1.00 79.19 805 GLU A C 1
ATOM 6390 O O . GLU A 1 805 ? 21.832 27.160 -51.795 1.00 79.19 805 GLU A O 1
ATOM 6395 N N . HIS A 1 806 ? 20.601 25.358 -52.353 1.00 80.50 806 HIS A N 1
ATOM 6396 C CA . HIS A 1 806 ? 21.226 24.443 -51.399 1.00 80.50 806 HIS A CA 1
ATOM 6397 C C . HIS A 1 806 ? 22.734 24.284 -51.655 1.00 80.50 806 HIS A C 1
ATOM 6399 O O . HIS A 1 806 ? 23.551 24.427 -50.746 1.00 80.50 806 HIS A O 1
ATOM 6405 N N . THR A 1 807 ? 23.140 24.070 -52.909 1.00 81.38 807 THR A N 1
ATOM 6406 C CA . THR A 1 807 ? 24.562 24.026 -53.274 1.00 81.38 807 THR A CA 1
ATOM 6407 C C . THR A 1 807 ? 25.251 25.378 -53.052 1.00 81.38 807 THR A C 1
ATOM 6409 O O . THR A 1 807 ? 26.406 25.413 -52.622 1.00 81.38 807 THR A O 1
ATOM 6412 N N . ALA A 1 808 ? 24.572 26.500 -53.310 1.00 85.44 808 ALA A N 1
ATOM 6413 C CA . ALA A 1 808 ? 25.134 27.832 -53.098 1.00 85.44 808 ALA A CA 1
ATOM 6414 C C . ALA A 1 808 ? 25.382 28.135 -51.609 1.00 85.44 808 ALA A C 1
ATOM 6416 O O . ALA A 1 808 ? 26.457 28.635 -51.267 1.00 85.44 808 ALA A O 1
ATOM 6417 N N . ILE A 1 809 ? 24.437 27.803 -50.719 1.00 87.69 809 ILE A N 1
ATOM 6418 C CA . ILE A 1 809 ? 24.606 28.020 -49.275 1.00 87.69 809 ILE A CA 1
ATOM 6419 C C . ILE A 1 809 ? 25.688 27.106 -48.691 1.00 87.69 809 ILE A C 1
ATOM 6421 O O . ILE A 1 809 ? 26.527 27.583 -47.931 1.00 87.69 809 ILE A O 1
ATOM 6425 N N . ILE A 1 810 ? 25.759 25.841 -49.127 1.00 86.31 810 ILE A N 1
ATOM 6426 C CA . ILE A 1 810 ? 26.832 24.907 -48.747 1.00 86.31 810 ILE A CA 1
ATOM 6427 C C . ILE A 1 810 ? 28.209 25.488 -49.084 1.00 86.31 810 ILE A C 1
ATOM 6429 O O . ILE A 1 810 ? 29.104 25.481 -48.239 1.00 86.31 810 ILE A O 1
ATOM 6433 N N . LYS A 1 811 ? 28.376 26.063 -50.283 1.00 87.12 811 LYS A N 1
ATOM 6434 C CA . LYS A 1 811 ? 29.636 26.710 -50.680 1.00 87.12 811 LYS A CA 1
ATOM 6435 C C . LYS A 1 811 ? 29.970 27.917 -49.804 1.00 87.12 811 LYS A C 1
ATOM 6437 O O . LYS A 1 811 ? 31.125 28.080 -49.422 1.00 87.12 811 LYS A O 1
ATOM 6442 N N . GLN A 1 812 ? 28.984 28.742 -49.449 1.00 90.12 812 GLN A N 1
ATOM 6443 C CA . GLN A 1 812 ? 29.196 29.893 -48.561 1.00 90.12 812 GLN A CA 1
ATOM 6444 C C . GLN A 1 812 ? 29.609 29.466 -47.148 1.00 90.12 812 GLN A C 1
ATOM 6446 O O . GLN A 1 812 ? 30.527 30.054 -46.575 1.00 90.12 812 GLN A O 1
ATOM 6451 N N . ILE A 1 813 ? 29.001 28.404 -46.614 1.00 90.94 813 ILE A N 1
ATOM 6452 C CA . ILE A 1 813 ? 29.405 27.812 -45.334 1.00 90.94 813 ILE A CA 1
ATOM 6453 C C . ILE A 1 813 ? 30.825 27.250 -45.442 1.00 90.94 813 ILE A C 1
ATOM 6455 O O . ILE A 1 813 ? 31.672 27.538 -44.595 1.00 90.94 813 ILE A O 1
ATOM 6459 N N . ALA A 1 814 ? 31.129 26.509 -46.511 1.00 89.75 814 ALA A N 1
ATOM 6460 C CA . ALA A 1 814 ? 32.453 25.938 -46.732 1.00 89.75 814 ALA A CA 1
ATOM 6461 C C . ALA A 1 814 ? 33.554 27.012 -46.754 1.00 89.75 814 ALA A C 1
ATOM 6463 O O . ALA A 1 814 ? 34.599 26.802 -46.143 1.00 89.75 814 ALA A O 1
ATOM 6464 N N . LEU A 1 815 ? 33.312 28.191 -47.349 1.00 90.81 815 LEU A N 1
ATOM 6465 C CA . LEU A 1 815 ? 34.259 29.321 -47.328 1.00 90.81 815 LEU A CA 1
ATOM 6466 C C . LEU A 1 815 ? 34.659 29.741 -45.902 1.00 90.81 815 LEU A C 1
ATOM 6468 O O . LEU A 1 815 ? 35.812 30.113 -45.674 1.00 90.81 815 LEU A O 1
ATOM 6472 N N . LYS A 1 816 ? 33.738 29.654 -44.935 1.00 91.44 816 LYS A N 1
ATOM 6473 C CA . LYS A 1 816 ? 34.004 29.961 -43.518 1.00 91.44 816 LYS A CA 1
ATOM 6474 C C . LYS A 1 816 ? 34.606 28.791 -42.757 1.00 91.44 816 LYS A C 1
ATOM 6476 O O . LYS A 1 816 ? 35.428 28.995 -41.869 1.00 91.44 816 LYS A O 1
ATOM 6481 N N . LEU A 1 817 ? 34.223 27.569 -43.112 1.00 91.50 817 LEU A N 1
ATOM 6482 C CA . LEU A 1 817 ? 34.652 26.349 -42.431 1.00 91.50 817 LEU A CA 1
ATOM 6483 C C . LEU A 1 817 ? 35.922 25.724 -43.029 1.00 91.50 817 LEU A C 1
ATOM 6485 O O . LEU A 1 817 ? 36.368 24.676 -42.567 1.00 91.50 817 LEU A O 1
ATOM 6489 N N . GLY A 1 818 ? 36.538 26.352 -44.027 1.00 89.62 818 GLY A N 1
ATOM 6490 C CA . GLY A 1 818 ? 37.740 25.855 -44.690 1.00 89.62 818 GLY A CA 1
ATOM 6491 C C . GLY A 1 818 ? 37.375 25.086 -45.953 1.00 89.62 818 GLY A C 1
ATOM 6492 O O . GLY A 1 818 ? 37.197 23.865 -45.870 1.00 89.62 818 GLY A O 1
ATOM 6493 N N . PRO A 1 819 ? 37.261 25.783 -47.096 1.00 88.88 819 PRO A N 1
ATOM 6494 C CA . PRO A 1 819 ? 36.815 25.195 -48.346 1.00 88.88 819 PRO A CA 1
ATOM 6495 C C . PRO A 1 819 ? 37.935 24.372 -48.980 1.00 88.88 819 PRO A C 1
ATOM 6497 O O . PRO A 1 819 ? 39.124 24.651 -48.797 1.00 88.88 819 PRO A O 1
ATOM 6500 N N . ILE A 1 820 ? 37.551 23.384 -49.776 1.00 83.25 820 ILE A N 1
ATOM 6501 C CA . ILE A 1 820 ? 38.456 22.737 -50.723 1.00 83.25 820 ILE A CA 1
ATOM 6502 C C . ILE A 1 820 ? 38.820 23.735 -51.832 1.00 83.25 820 ILE A C 1
ATOM 6504 O O . ILE A 1 820 ? 37.977 24.497 -52.308 1.00 83.25 820 ILE A O 1
ATOM 6508 N N . ALA A 1 821 ? 40.077 23.722 -52.271 1.00 71.50 821 ALA A N 1
ATOM 6509 C CA . ALA A 1 821 ? 40.501 24.490 -53.435 1.00 71.50 821 ALA A CA 1
ATOM 6510 C C . ALA A 1 821 ? 39.992 23.810 -54.720 1.00 71.50 821 ALA A C 1
ATOM 6512 O O . ALA A 1 821 ? 40.494 22.758 -55.121 1.00 71.50 821 ALA A O 1
ATOM 6513 N N . HIS A 1 822 ? 38.992 24.410 -55.370 1.00 61.88 822 HIS A N 1
ATOM 6514 C CA . HIS A 1 822 ? 38.537 24.012 -56.706 1.00 61.88 822 HIS A CA 1
ATOM 6515 C C . HIS A 1 822 ? 39.424 24.710 -57.743 1.00 61.88 822 HIS A C 1
ATOM 6517 O O . HIS A 1 822 ? 39.260 25.898 -58.004 1.00 61.88 822 HIS A O 1
ATOM 6523 N N . GLY A 1 823 ? 40.432 24.013 -58.267 1.00 51.28 823 GLY A N 1
ATOM 6524 C CA . GLY A 1 823 ? 41.444 24.622 -59.133 1.00 51.28 823 GLY A CA 1
ATOM 6525 C C . GLY A 1 823 ? 40.879 25.163 -60.452 1.00 51.28 823 GLY A C 1
ATOM 6526 O O . GLY A 1 823 ? 40.273 24.424 -61.226 1.00 51.28 823 GLY A O 1
ATOM 6527 N N . SER A 1 824 ? 41.156 26.435 -60.752 1.00 40.78 824 SER A N 1
ATOM 6528 C CA . SER A 1 824 ? 41.137 26.979 -62.111 1.00 40.78 824 SER A CA 1
ATOM 6529 C C . SER A 1 824 ? 42.509 26.755 -62.758 1.00 40.78 824 SER A C 1
ATOM 6531 O O . SER A 1 824 ? 43.375 27.620 -62.713 1.00 40.78 824 SER A O 1
ATOM 6533 N N . GLY A 1 825 ? 42.723 25.574 -63.337 1.00 43.59 825 GLY A N 1
ATOM 6534 C CA . GLY A 1 825 ? 43.709 25.393 -64.409 1.00 43.59 825 GLY A CA 1
ATOM 6535 C C . GLY A 1 825 ? 45.210 25.459 -64.089 1.00 43.59 825 GLY A C 1
ATOM 6536 O O . GLY A 1 825 ? 45.977 25.478 -65.043 1.00 43.59 825 GLY A O 1
ATOM 6537 N N . THR A 1 826 ? 45.668 25.438 -62.835 1.00 34.44 826 THR A N 1
ATOM 6538 C CA . THR A 1 826 ? 47.105 25.261 -62.533 1.00 34.44 826 THR A CA 1
ATOM 6539 C C . THR A 1 826 ? 47.364 24.001 -61.717 1.00 34.44 826 THR A C 1
ATOM 6541 O O . THR A 1 826 ? 46.617 23.663 -60.802 1.00 34.44 826 THR A O 1
ATOM 6544 N N . GLU A 1 827 ? 48.406 23.301 -62.144 1.00 39.97 827 GLU A N 1
ATOM 6545 C CA . GLU A 1 827 ? 48.804 21.929 -61.852 1.00 39.97 827 GLU A CA 1
ATOM 6546 C C . GLU A 1 827 ? 49.121 21.637 -60.376 1.00 39.97 827 GLU A C 1
ATOM 6548 O O . GLU A 1 827 ? 49.610 22.493 -59.645 1.00 39.97 827 GLU A O 1
ATOM 6553 N N . ASN A 1 828 ? 48.922 20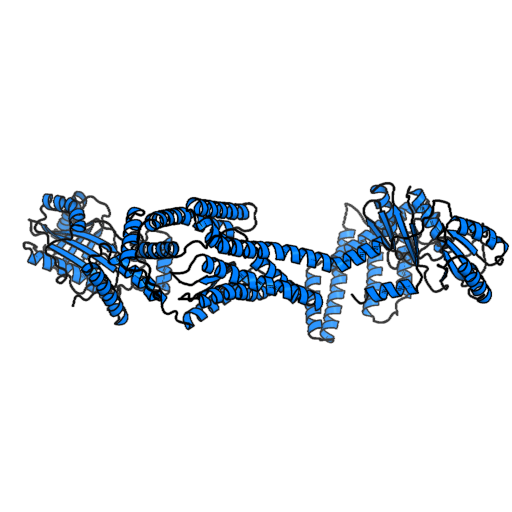.363 -60.017 1.00 41.75 828 ASN A N 1
ATOM 6554 C CA . ASN A 1 828 ? 49.239 19.691 -58.752 1.00 41.75 828 ASN A CA 1
ATOM 6555 C C . ASN A 1 828 ? 48.429 20.107 -57.508 1.00 41.75 828 ASN A C 1
ATOM 6557 O O . ASN A 1 828 ? 48.315 21.267 -57.148 1.00 41.75 828 ASN A O 1
ATOM 6561 N N . ASP A 1 829 ? 47.898 19.092 -56.822 1.00 51.78 829 ASP A N 1
ATOM 6562 C CA . ASP A 1 829 ? 47.255 19.166 -55.503 1.00 51.78 829 ASP A CA 1
ATOM 6563 C C . ASP A 1 829 ? 45.897 19.882 -55.417 1.00 51.78 829 ASP A C 1
ATOM 6565 O O . ASP A 1 829 ? 45.689 20.806 -54.633 1.00 51.78 829 ASP A O 1
ATOM 6569 N N . SER A 1 830 ? 44.878 19.377 -56.131 1.00 64.56 830 SER A N 1
ATOM 6570 C CA . SER A 1 830 ? 43.506 19.664 -55.691 1.00 64.56 830 SER A CA 1
ATOM 6571 C C . SER A 1 830 ? 43.279 18.969 -54.343 1.00 64.56 830 SER A C 1
ATOM 6573 O O . SER A 1 830 ? 43.181 17.737 -54.289 1.00 64.56 830 SER A O 1
ATOM 6575 N N . SER A 1 831 ? 43.124 19.740 -53.270 1.00 70.75 831 SER A N 1
ATOM 6576 C CA . SER A 1 831 ? 42.746 19.236 -51.938 1.00 70.75 831 SER A CA 1
ATOM 6577 C C . SER A 1 831 ? 41.474 18.366 -51.943 1.00 70.75 831 SER A C 1
ATOM 6579 O O . SER A 1 831 ? 41.257 17.563 -51.034 1.00 70.75 831 SER A O 1
ATOM 6581 N N . ALA A 1 832 ? 40.674 18.443 -53.015 1.00 73.56 832 ALA A N 1
ATOM 6582 C CA . ALA A 1 832 ? 39.538 17.570 -53.297 1.00 73.56 832 ALA A CA 1
ATOM 6583 C C . ALA A 1 832 ? 39.905 16.078 -53.321 1.00 73.56 832 ALA A C 1
ATOM 6585 O O . ALA A 1 832 ? 39.089 15.246 -52.924 1.00 73.56 832 ALA A O 1
ATOM 6586 N N . ALA A 1 833 ? 41.127 15.726 -53.729 1.00 77.44 833 ALA A N 1
ATOM 6587 C CA . ALA A 1 833 ? 41.577 14.337 -53.794 1.00 77.44 833 ALA A CA 1
ATOM 6588 C C . ALA A 1 833 ? 41.689 13.677 -52.406 1.00 77.44 833 ALA A C 1
ATOM 6590 O O . ALA A 1 833 ? 41.588 12.460 -52.292 1.00 77.44 833 ALA A O 1
ATOM 6591 N N . TYR A 1 834 ? 41.849 14.467 -51.341 1.00 85.19 834 TYR A N 1
ATOM 6592 C CA . TYR A 1 834 ? 41.903 13.957 -49.968 1.00 85.19 834 TYR A CA 1
ATOM 6593 C C . TYR A 1 834 ? 40.523 13.875 -49.304 1.00 85.19 834 TYR A C 1
ATOM 6595 O O . TYR A 1 834 ? 40.408 13.323 -48.210 1.00 85.19 834 TYR A O 1
ATOM 6603 N N . SER A 1 835 ? 39.488 14.448 -49.925 1.00 84.88 835 SER A N 1
ATOM 6604 C CA . SER A 1 835 ? 38.159 14.591 -49.326 1.00 84.88 835 SER A CA 1
ATOM 6605 C C . SER A 1 835 ? 37.367 13.282 -49.282 1.00 84.88 835 SER A C 1
ATOM 6607 O O . SER A 1 835 ? 37.624 12.332 -50.030 1.00 84.88 835 SER A O 1
ATOM 6609 N N . THR A 1 836 ? 36.378 13.249 -48.392 1.00 86.69 836 THR A N 1
ATOM 6610 C CA . THR A 1 836 ? 35.448 12.125 -48.246 1.00 86.69 836 THR A CA 1
ATOM 6611 C C . THR A 1 836 ? 34.104 12.431 -48.891 1.00 86.69 836 THR A C 1
ATOM 6613 O O . THR A 1 836 ? 33.674 13.582 -48.973 1.00 86.69 836 THR A O 1
ATOM 6616 N N . ALA A 1 837 ? 33.452 11.382 -49.384 1.00 79.19 837 ALA A N 1
ATOM 6617 C CA . ALA A 1 837 ? 32.045 11.417 -49.754 1.00 79.19 837 ALA A CA 1
ATOM 6618 C C . ALA A 1 837 ? 31.173 11.346 -48.493 1.00 79.19 837 ALA A C 1
ATOM 6620 O O . ALA A 1 837 ? 30.228 12.121 -48.354 1.00 79.19 837 ALA A O 1
ATOM 6621 N N . PHE A 1 838 ? 31.529 10.449 -47.569 1.00 79.94 838 PHE A N 1
ATOM 6622 C CA . PHE A 1 838 ? 30.906 10.304 -46.260 1.00 79.94 838 PHE A CA 1
ATOM 6623 C C . PHE A 1 838 ? 31.834 9.614 -45.262 1.00 79.94 838 PHE A C 1
ATOM 6625 O O . PHE A 1 838 ? 32.841 9.009 -45.639 1.00 79.94 838 PHE A O 1
ATOM 6632 N N . GLY A 1 839 ? 31.509 9.770 -43.983 1.00 85.19 839 GLY A N 1
ATOM 6633 C CA . GLY A 1 839 ? 32.206 9.147 -42.872 1.00 85.19 839 GLY A CA 1
ATOM 6634 C C . GLY A 1 839 ? 31.473 9.404 -41.565 1.00 85.19 839 GLY A C 1
ATOM 6635 O O . GLY A 1 839 ? 30.728 10.374 -41.421 1.00 85.19 839 GLY A O 1
ATOM 6636 N N . SER A 1 840 ? 31.646 8.505 -40.608 1.00 83.94 840 SER A N 1
ATOM 6637 C CA . SER A 1 840 ? 31.114 8.646 -39.257 1.00 83.94 840 SER A CA 1
ATOM 6638 C C . SER A 1 840 ? 32.058 7.987 -38.267 1.00 83.94 840 SER A C 1
ATOM 6640 O O . SER A 1 840 ? 32.884 7.153 -38.630 1.00 83.94 840 SER A O 1
ATOM 6642 N N . MET A 1 841 ? 31.985 8.397 -37.005 1.00 90.44 841 MET A N 1
ATOM 6643 C CA . MET A 1 841 ? 32.902 7.902 -35.983 1.00 90.44 841 MET A CA 1
ATOM 6644 C C . MET A 1 841 ? 32.198 7.644 -34.659 1.00 90.44 841 MET A C 1
ATOM 6646 O O . MET A 1 841 ? 31.258 8.349 -34.289 1.00 90.44 841 MET A O 1
ATOM 6650 N N . THR A 1 842 ? 32.711 6.676 -33.903 1.00 86.19 842 THR A N 1
ATOM 6651 C CA . THR A 1 842 ? 32.474 6.521 -32.465 1.00 86.19 842 THR A CA 1
ATOM 6652 C C . THR A 1 842 ? 33.808 6.480 -31.715 1.00 86.19 842 THR A C 1
ATOM 6654 O O . THR A 1 842 ? 34.870 6.188 -32.268 1.00 86.19 842 THR A O 1
ATOM 6657 N N . ARG A 1 843 ? 33.776 6.857 -30.436 1.00 89.12 843 ARG A N 1
ATOM 6658 C CA . ARG A 1 843 ? 34.946 6.817 -29.556 1.00 89.12 843 ARG A CA 1
ATOM 6659 C C . ARG A 1 843 ? 34.567 6.149 -28.245 1.00 89.12 843 ARG A C 1
ATOM 6661 O O . ARG A 1 843 ? 33.575 6.531 -27.626 1.00 89.12 843 ARG A O 1
ATOM 6668 N N . ARG A 1 844 ? 35.412 5.225 -27.786 1.00 84.88 844 ARG A N 1
ATOM 6669 C CA . ARG A 1 844 ? 35.344 4.604 -26.457 1.00 84.88 844 ARG A CA 1
ATOM 6670 C C . ARG A 1 844 ? 36.736 4.647 -25.828 1.00 84.88 844 ARG A C 1
ATOM 6672 O O . ARG A 1 844 ? 37.626 3.903 -26.228 1.00 84.88 844 ARG A O 1
ATOM 6679 N N . ASN A 1 845 ? 36.927 5.529 -24.848 1.00 87.69 845 ASN A N 1
ATOM 6680 C CA . ASN A 1 845 ? 38.225 5.795 -24.217 1.00 87.69 845 ASN A CA 1
ATOM 6681 C C . ASN A 1 845 ? 39.309 6.166 -25.256 1.00 87.69 845 ASN A C 1
ATOM 6683 O O . ASN A 1 845 ? 39.197 7.194 -25.930 1.00 87.69 845 ASN A O 1
ATOM 6687 N N . GLU A 1 846 ? 40.338 5.330 -25.383 1.00 90.50 846 GLU A N 1
ATOM 6688 C CA . GLU A 1 846 ? 41.480 5.483 -26.296 1.00 90.50 846 GLU A CA 1
ATOM 6689 C C . GLU A 1 846 ? 41.220 4.901 -27.690 1.00 90.50 846 GLU A C 1
ATOM 6691 O O . GLU A 1 846 ? 42.021 5.096 -28.602 1.00 90.50 846 GLU A O 1
ATOM 6696 N N . ILE A 1 847 ? 40.102 4.196 -27.868 1.00 88.62 847 ILE A N 1
ATOM 6697 C CA . ILE A 1 847 ? 39.741 3.537 -29.121 1.00 88.62 847 ILE A CA 1
ATOM 6698 C C . ILE A 1 847 ? 38.839 4.466 -29.930 1.00 88.62 847 ILE A C 1
ATOM 6700 O O . ILE A 1 847 ? 37.826 4.966 -29.425 1.00 88.62 847 ILE A O 1
ATOM 6704 N N . ILE A 1 848 ? 39.204 4.669 -31.193 1.00 91.62 848 ILE A N 1
ATOM 6705 C CA . ILE A 1 848 ? 38.403 5.395 -32.178 1.00 91.62 848 ILE A CA 1
ATOM 6706 C C . ILE A 1 848 ? 38.047 4.419 -33.293 1.00 91.62 848 ILE A C 1
ATOM 6708 O O . ILE A 1 848 ? 38.922 3.760 -33.858 1.00 91.62 848 ILE A O 1
ATOM 6712 N N . GLU A 1 849 ? 36.758 4.339 -33.595 1.00 90.31 849 GLU A N 1
ATOM 6713 C CA . GLU A 1 849 ? 36.217 3.549 -34.695 1.00 90.31 849 GLU A CA 1
ATOM 6714 C C . GLU A 1 849 ? 35.569 4.507 -35.690 1.00 90.31 849 GLU A C 1
ATOM 6716 O O . GLU A 1 849 ? 34.665 5.264 -35.339 1.00 90.31 849 GLU A O 1
ATOM 6721 N N . ILE A 1 850 ? 36.064 4.500 -36.924 1.00 90.75 850 ILE A N 1
ATOM 6722 C CA . ILE A 1 850 ? 35.490 5.219 -38.055 1.00 90.75 850 ILE A CA 1
ATOM 6723 C C . ILE A 1 850 ? 34.807 4.184 -38.944 1.00 90.75 850 ILE A C 1
ATOM 6725 O O . ILE A 1 850 ? 35.447 3.235 -39.393 1.00 90.75 850 ILE A O 1
ATOM 6729 N N . TYR A 1 851 ? 33.517 4.370 -39.190 1.00 86.00 851 TYR A N 1
ATOM 6730 C CA . TYR A 1 851 ? 32.694 3.497 -40.021 1.00 86.00 851 TYR A CA 1
ATOM 6731 C C . TYR A 1 851 ? 32.089 4.297 -41.171 1.00 86.00 851 TYR A C 1
ATOM 6733 O O . TYR A 1 851 ? 32.037 5.533 -41.136 1.00 86.00 851 TYR A O 1
ATOM 6741 N N . SER A 1 852 ? 31.671 3.583 -42.216 1.00 83.12 852 SER A N 1
ATOM 6742 C CA . SER A 1 852 ? 31.142 4.183 -43.442 1.00 83.12 852 SER A CA 1
ATOM 6743 C C . SER A 1 852 ? 32.093 5.231 -44.041 1.00 83.12 852 SER A C 1
ATOM 6745 O O . SER A 1 852 ? 31.648 6.244 -44.561 1.00 83.12 852 SER A O 1
ATOM 6747 N N . LEU A 1 853 ? 33.416 5.053 -43.939 1.00 89.12 853 LEU A N 1
ATOM 6748 C CA . LEU A 1 853 ? 34.370 6.017 -44.487 1.00 89.12 853 LEU A CA 1
ATOM 6749 C C . LEU A 1 853 ? 34.538 5.777 -45.985 1.00 89.12 853 LEU A C 1
ATOM 6751 O O . LEU A 1 853 ? 35.008 4.717 -46.386 1.00 89.12 853 LEU A O 1
ATOM 6755 N N . SER A 1 854 ? 34.216 6.769 -46.809 1.00 88.25 854 SER A N 1
ATOM 6756 C CA . SER A 1 854 ? 34.428 6.704 -48.256 1.00 88.25 854 SER A CA 1
ATOM 6757 C C . SER A 1 854 ? 35.188 7.923 -48.747 1.00 88.25 854 SER A C 1
ATOM 6759 O O . SER A 1 854 ? 34.746 9.058 -48.577 1.00 88.25 854 SER A O 1
ATOM 6761 N N . PHE A 1 855 ? 36.303 7.694 -49.434 1.00 86.62 855 PHE A N 1
ATOM 6762 C CA . PHE A 1 855 ? 37.112 8.745 -50.055 1.00 86.62 855 PHE A CA 1
ATOM 6763 C C . PHE A 1 855 ? 36.670 9.011 -51.495 1.00 86.62 855 PHE A C 1
ATOM 6765 O O . PHE A 1 855 ? 36.259 8.086 -52.192 1.00 86.62 855 PHE A O 1
ATOM 6772 N N . LYS A 1 856 ? 36.797 10.261 -51.962 1.00 80.94 856 LYS A N 1
ATOM 6773 C CA . LYS A 1 856 ? 36.593 10.586 -53.386 1.00 80.94 856 LYS A CA 1
ATOM 6774 C C . LYS A 1 856 ? 37.716 10.034 -54.272 1.00 80.94 856 LYS A C 1
ATOM 6776 O O . LYS A 1 856 ? 37.443 9.552 -55.363 1.00 80.94 856 LYS A O 1
ATOM 6781 N N . ASP A 1 857 ? 38.962 10.076 -53.794 1.00 83.00 857 ASP A N 1
ATOM 6782 C CA . ASP A 1 857 ? 40.098 9.341 -54.372 1.00 83.00 857 ASP A CA 1
ATOM 6783 C C . ASP A 1 857 ? 40.732 8.467 -53.272 1.00 83.00 857 ASP A C 1
ATOM 6785 O O . ASP A 1 857 ? 41.590 8.944 -52.521 1.00 83.00 857 ASP A O 1
ATOM 6789 N N . PRO A 1 858 ? 40.323 7.188 -53.140 1.00 84.06 858 PRO A N 1
ATOM 6790 C CA . PRO A 1 858 ? 40.876 6.274 -52.140 1.00 84.06 858 PRO A CA 1
ATOM 6791 C C . PRO A 1 858 ? 42.396 6.107 -52.217 1.00 84.06 858 PRO A C 1
ATOM 6793 O O . PRO A 1 858 ? 43.028 5.885 -51.190 1.00 84.06 858 PRO A O 1
ATOM 6796 N N . MET A 1 859 ? 43.003 6.279 -53.396 1.00 82.88 859 MET A N 1
ATOM 6797 C CA . MET A 1 859 ? 44.448 6.117 -53.596 1.00 82.88 859 MET A CA 1
ATOM 6798 C C . MET A 1 859 ? 45.272 7.274 -53.016 1.00 82.88 859 MET A C 1
ATOM 6800 O O . MET A 1 859 ? 46.478 7.133 -52.845 1.00 82.88 859 MET A O 1
ATOM 6804 N N . ARG A 1 860 ? 44.646 8.424 -52.731 1.00 83.00 860 ARG A N 1
ATOM 6805 C CA . ARG A 1 860 ? 45.300 9.597 -52.117 1.00 83.00 860 ARG A CA 1
ATOM 6806 C C . ARG A 1 860 ? 44.754 9.905 -50.727 1.00 83.00 860 ARG A C 1
ATOM 6808 O O . ARG A 1 860 ? 45.521 10.220 -49.821 1.00 83.00 860 ARG A O 1
ATOM 6815 N N . GLY A 1 861 ? 43.439 9.801 -50.549 1.00 86.69 861 GLY A N 1
ATOM 6816 C CA . GLY A 1 861 ? 42.766 10.116 -49.295 1.00 86.69 861 GLY A CA 1
ATOM 6817 C C . GLY A 1 861 ? 43.069 9.125 -48.174 1.00 86.69 861 GLY A C 1
ATOM 6818 O O . GLY A 1 861 ? 43.393 9.552 -47.067 1.00 86.69 861 GLY A O 1
ATOM 6819 N N . LEU A 1 862 ? 43.021 7.818 -48.457 1.00 88.62 862 LEU A N 1
ATOM 6820 C CA . LEU A 1 862 ? 43.213 6.788 -47.433 1.00 88.62 862 LEU A CA 1
ATOM 6821 C C . LEU A 1 862 ? 44.645 6.771 -46.860 1.00 88.62 862 LEU A C 1
ATOM 6823 O O . LEU A 1 862 ? 44.770 6.756 -45.632 1.00 88.62 862 LEU A O 1
ATOM 6827 N N . PRO A 1 863 ? 45.723 6.847 -47.672 1.00 88.88 863 PRO A N 1
ATOM 6828 C CA . PRO A 1 863 ? 47.078 6.969 -47.135 1.00 88.88 863 PRO A CA 1
ATOM 6829 C C . PRO A 1 863 ? 47.279 8.231 -46.292 1.00 88.88 863 PRO A C 1
ATOM 6831 O O . PRO A 1 863 ? 47.744 8.143 -45.158 1.00 88.88 863 PRO A O 1
ATOM 6834 N N . ALA A 1 864 ? 46.834 9.394 -46.787 1.00 89.31 864 ALA A N 1
ATOM 6835 C CA . ALA A 1 864 ? 46.947 10.656 -46.055 1.00 89.31 864 ALA A CA 1
ATOM 6836 C C . ALA A 1 864 ? 46.208 10.612 -44.706 1.00 89.31 864 ALA A C 1
ATOM 6838 O O . ALA A 1 864 ? 46.699 11.142 -43.706 1.00 89.31 864 ALA A O 1
ATOM 6839 N N . PHE A 1 865 ? 45.047 9.950 -44.663 1.00 92.38 865 PHE A N 1
ATOM 6840 C CA . PHE A 1 865 ? 44.279 9.739 -43.441 1.00 92.38 865 PHE A CA 1
ATOM 6841 C C . PHE A 1 865 ? 45.037 8.896 -42.409 1.00 92.38 865 PHE A C 1
ATOM 6843 O O . PHE A 1 865 ? 45.128 9.287 -41.243 1.00 92.38 865 PHE A O 1
ATOM 6850 N N . VAL A 1 866 ? 45.625 7.772 -42.827 1.00 92.12 866 VAL A N 1
ATOM 6851 C CA . VAL A 1 866 ? 46.439 6.930 -41.936 1.00 92.12 866 VAL A CA 1
ATOM 6852 C C . VAL A 1 866 ? 47.692 7.663 -41.471 1.00 92.12 866 VAL A C 1
ATOM 6854 O O . VAL A 1 866 ? 47.981 7.658 -40.276 1.00 92.12 866 VAL A O 1
ATOM 6857 N N . ASP A 1 867 ? 48.386 8.372 -42.360 1.00 91.00 867 ASP A N 1
ATOM 6858 C CA . ASP A 1 867 ? 49.572 9.155 -42.001 1.00 91.00 867 ASP A CA 1
ATOM 6859 C C . ASP A 1 867 ? 49.235 10.277 -41.004 1.00 91.00 867 ASP A C 1
ATOM 6861 O O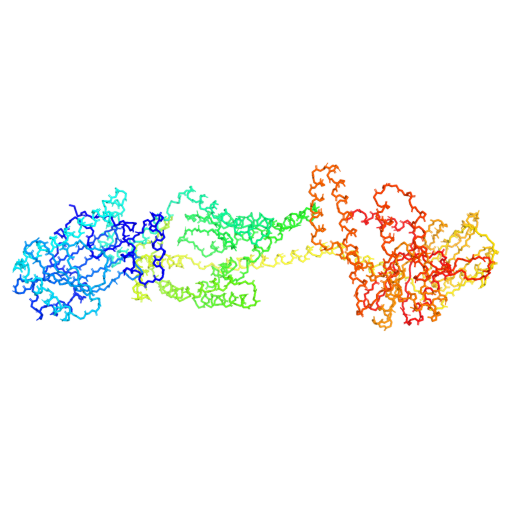 . ASP A 1 867 ? 50.016 10.598 -40.105 1.00 91.00 867 ASP A O 1
ATOM 6865 N N . TRP A 1 868 ? 48.042 10.865 -41.104 1.00 93.06 868 TRP A N 1
ATOM 6866 C CA . TRP A 1 868 ? 47.533 11.804 -40.108 1.00 93.06 868 TRP A CA 1
ATOM 6867 C C . TRP A 1 868 ? 47.291 11.148 -38.742 1.00 93.06 868 TRP A C 1
ATOM 6869 O O . TRP A 1 868 ? 47.718 11.711 -37.731 1.00 93.06 868 TRP A O 1
ATOM 6879 N N . LEU A 1 869 ? 46.693 9.952 -38.689 1.00 93.81 869 LEU A N 1
ATOM 6880 C CA . LEU A 1 869 ? 46.544 9.193 -37.438 1.00 93.81 869 LEU A CA 1
ATOM 6881 C C . LEU A 1 869 ? 47.912 8.845 -36.827 1.00 93.81 869 LEU A C 1
ATOM 6883 O O . LEU A 1 869 ? 48.128 9.036 -35.628 1.00 93.81 869 LEU A O 1
ATOM 6887 N N . CYS A 1 870 ? 48.858 8.406 -37.657 1.00 92.25 870 CYS A N 1
ATOM 6888 C CA . CYS A 1 870 ? 50.223 8.071 -37.258 1.00 92.25 870 CYS A CA 1
ATOM 6889 C C . CYS A 1 870 ? 50.975 9.270 -36.666 1.00 92.25 870 CYS A C 1
ATOM 6891 O O . CYS A 1 870 ? 51.619 9.137 -35.627 1.00 92.25 870 CYS A O 1
ATOM 6893 N N . ARG A 1 871 ? 50.834 10.467 -37.253 1.00 92.38 871 ARG A N 1
ATOM 6894 C CA . ARG A 1 871 ? 51.417 11.707 -36.703 1.00 92.38 871 ARG A CA 1
ATOM 6895 C C . ARG A 1 871 ? 50.880 12.076 -35.320 1.00 92.38 871 ARG A C 1
ATOM 6897 O O . ARG A 1 871 ? 51.580 12.738 -34.562 1.00 92.38 871 ARG A O 1
ATOM 6904 N N . HIS A 1 872 ? 49.680 11.616 -34.965 1.00 92.44 872 HIS A N 1
ATOM 6905 C CA . HIS A 1 872 ? 49.123 11.770 -33.617 1.00 92.44 872 HIS A CA 1
ATOM 6906 C C . HIS A 1 872 ? 49.583 10.672 -32.638 1.00 92.44 872 HIS A C 1
ATOM 6908 O O . HIS A 1 872 ? 49.077 10.596 -31.519 1.00 92.44 872 HIS A O 1
ATOM 6914 N N . GLY A 1 873 ? 50.528 9.813 -33.032 1.00 91.81 873 GLY A N 1
ATOM 6915 C CA . GLY A 1 873 ? 51.048 8.728 -32.197 1.00 91.81 873 GLY A CA 1
ATOM 6916 C C . GLY A 1 873 ? 50.089 7.547 -32.058 1.00 91.81 873 GLY A C 1
ATOM 6917 O O . GLY A 1 873 ? 50.199 6.773 -31.108 1.00 91.81 873 GLY A O 1
ATOM 6918 N N . CYS A 1 874 ? 49.117 7.418 -32.964 1.00 92.25 874 CYS A N 1
ATOM 6919 C CA . CYS A 1 874 ? 48.198 6.292 -32.952 1.00 92.25 874 CYS A CA 1
ATOM 6920 C C . CYS A 1 874 ? 48.895 4.980 -33.326 1.00 92.25 874 CYS A C 1
ATOM 6922 O O . CYS A 1 874 ? 49.754 4.942 -34.203 1.00 92.25 874 CYS A O 1
ATOM 6924 N N . THR A 1 875 ? 48.464 3.886 -32.703 1.00 88.31 875 THR A N 1
ATOM 6925 C CA . THR A 1 875 ? 48.986 2.537 -32.945 1.00 88.31 875 THR A CA 1
ATOM 6926 C C . THR A 1 875 ? 47.850 1.556 -33.229 1.00 88.31 875 THR A C 1
ATOM 6928 O O . THR A 1 875 ? 46.670 1.877 -33.057 1.00 88.31 875 THR A O 1
ATOM 6931 N N . LYS A 1 876 ? 48.204 0.340 -33.674 1.00 87.81 876 LYS A N 1
ATOM 6932 C CA . LYS A 1 876 ? 47.251 -0.752 -33.948 1.00 87.81 876 LYS A CA 1
ATOM 6933 C C . LYS A 1 876 ? 46.125 -0.322 -34.900 1.00 87.81 876 LYS A C 1
ATOM 6935 O O . LYS A 1 876 ? 44.953 -0.585 -34.633 1.00 87.81 876 LYS A O 1
ATOM 6940 N N . ILE A 1 877 ? 46.491 0.361 -35.988 1.00 92.75 877 ILE A N 1
ATOM 6941 C CA . ILE A 1 877 ? 45.546 0.793 -37.019 1.00 92.75 877 ILE A CA 1
ATOM 6942 C C . ILE A 1 877 ? 45.096 -0.445 -37.790 1.00 92.75 877 ILE A C 1
ATOM 6944 O O . ILE A 1 877 ? 45.888 -1.098 -38.474 1.00 92.75 877 ILE A O 1
ATOM 6948 N N . LYS A 1 878 ? 43.818 -0.771 -37.648 1.00 92.88 878 LYS A N 1
ATOM 6949 C CA . LYS A 1 878 ? 43.153 -1.857 -38.353 1.00 92.88 878 LYS A CA 1
ATOM 6950 C C . LYS A 1 878 ? 42.160 -1.293 -39.356 1.00 92.88 878 LYS A C 1
ATOM 6952 O O . LYS A 1 878 ? 41.510 -0.289 -39.069 1.00 92.88 878 LYS A O 1
ATOM 6957 N N . TYR A 1 879 ? 42.035 -1.939 -40.506 1.00 92.62 879 TYR A N 1
ATOM 6958 C CA . TYR A 1 879 ? 41.112 -1.540 -41.557 1.00 92.62 879 TYR A CA 1
ATOM 6959 C C . TYR A 1 879 ? 40.421 -2.741 -42.212 1.00 92.62 879 TYR A C 1
ATOM 6961 O O . TYR A 1 879 ? 40.913 -3.872 -42.164 1.00 92.62 879 TYR A O 1
ATOM 6969 N N . GLU A 1 880 ? 39.281 -2.478 -42.839 1.00 90.44 880 GLU A N 1
ATOM 6970 C CA . GLU A 1 880 ? 38.566 -3.440 -43.670 1.00 90.44 880 GLU A CA 1
ATOM 6971 C C . GLU A 1 880 ? 37.792 -2.713 -44.768 1.00 90.44 880 GLU A C 1
ATOM 6973 O O . GLU A 1 880 ? 37.167 -1.681 -44.517 1.00 90.44 880 GLU A O 1
ATOM 6978 N N . PHE A 1 881 ? 37.878 -3.237 -45.991 1.00 89.00 881 PHE A N 1
ATOM 6979 C CA . PHE A 1 881 ? 37.134 -2.736 -47.141 1.00 89.00 881 PHE A CA 1
ATOM 6980 C C . PHE A 1 881 ? 35.863 -3.563 -47.324 1.00 89.00 881 PHE A C 1
ATOM 6982 O O . PHE A 1 881 ? 35.929 -4.791 -47.350 1.00 89.00 881 PHE A O 1
ATOM 6989 N N . ILE A 1 882 ? 34.724 -2.891 -47.475 1.00 78.12 882 ILE A N 1
ATOM 6990 C CA . ILE A 1 882 ? 33.405 -3.525 -47.557 1.00 78.12 882 ILE A CA 1
ATOM 6991 C C . ILE A 1 882 ? 32.841 -3.323 -48.967 1.00 78.12 882 ILE A C 1
ATOM 6993 O O . ILE A 1 882 ? 32.825 -2.208 -49.495 1.00 78.12 882 ILE A O 1
ATOM 6997 N N . SER A 1 883 ? 32.366 -4.407 -49.585 1.00 72.06 883 SER A N 1
ATOM 6998 C CA . SER A 1 883 ? 31.684 -4.350 -50.883 1.00 72.06 883 SER A CA 1
ATOM 6999 C C . SER A 1 883 ? 30.246 -3.820 -50.735 1.00 72.06 883 SER A C 1
ATOM 7001 O O . SER A 1 883 ? 29.609 -3.992 -49.696 1.00 72.06 883 SER A O 1
ATOM 7003 N N . ARG A 1 884 ? 29.668 -3.216 -51.782 1.00 59.97 884 ARG A N 1
ATOM 7004 C CA . ARG A 1 884 ? 28.290 -2.684 -51.718 1.00 59.97 884 ARG A CA 1
ATOM 7005 C C . ARG A 1 884 ? 27.226 -3.762 -51.449 1.00 59.97 884 ARG A C 1
ATOM 7007 O O . ARG A 1 884 ? 26.216 -3.460 -50.826 1.00 59.97 884 ARG A O 1
ATOM 7014 N N . LYS A 1 885 ? 27.444 -5.006 -51.896 1.00 53.34 885 LYS A N 1
ATOM 7015 C CA . LYS A 1 885 ? 26.501 -6.115 -51.672 1.00 53.34 885 LYS A CA 1
ATOM 7016 C C . LYS A 1 885 ? 26.403 -6.477 -50.186 1.00 53.34 885 LYS A C 1
ATOM 7018 O O . LYS A 1 885 ? 25.298 -6.567 -49.672 1.00 53.34 885 LYS A O 1
ATOM 7023 N N . SER A 1 886 ? 27.542 -6.565 -49.498 1.00 53.38 886 SER A N 1
ATOM 7024 C CA . SER A 1 886 ? 27.580 -6.778 -48.044 1.00 53.38 886 SER A CA 1
ATOM 7025 C C . SER A 1 886 ? 27.011 -5.590 -47.262 1.00 53.38 886 SER A C 1
ATOM 7027 O O . SER A 1 886 ? 26.364 -5.787 -46.246 1.00 53.38 886 SER A O 1
ATOM 7029 N N . PHE A 1 887 ? 27.184 -4.359 -47.759 1.00 48.12 887 PHE A N 1
ATOM 7030 C CA . PHE A 1 887 ? 26.626 -3.165 -47.115 1.00 48.12 887 PHE A CA 1
ATOM 7031 C C . PHE A 1 887 ? 25.088 -3.087 -47.205 1.00 48.12 887 PHE A C 1
ATOM 7033 O O . PHE A 1 887 ? 24.439 -2.721 -46.234 1.00 48.12 887 PHE A O 1
ATOM 7040 N N . LEU A 1 888 ? 24.494 -3.453 -48.349 1.00 45.91 888 LEU A N 1
ATOM 7041 C CA . LEU A 1 888 ? 23.032 -3.472 -48.519 1.00 45.91 888 LEU A CA 1
ATOM 7042 C C . LEU A 1 888 ? 22.359 -4.643 -47.780 1.00 45.91 888 LEU A C 1
ATOM 7044 O O . LEU A 1 888 ? 21.224 -4.500 -47.335 1.00 45.91 888 LEU A O 1
ATOM 7048 N N . GLU A 1 889 ? 23.043 -5.783 -47.630 1.00 44.81 889 GLU A N 1
ATOM 7049 C CA . GLU A 1 889 ? 22.589 -6.883 -46.764 1.00 44.81 889 GLU A CA 1
ATOM 7050 C C . GLU A 1 889 ? 22.552 -6.432 -45.287 1.00 44.81 889 GLU A C 1
ATOM 7052 O O . GLU A 1 889 ? 21.534 -6.643 -44.627 1.00 44.81 889 GL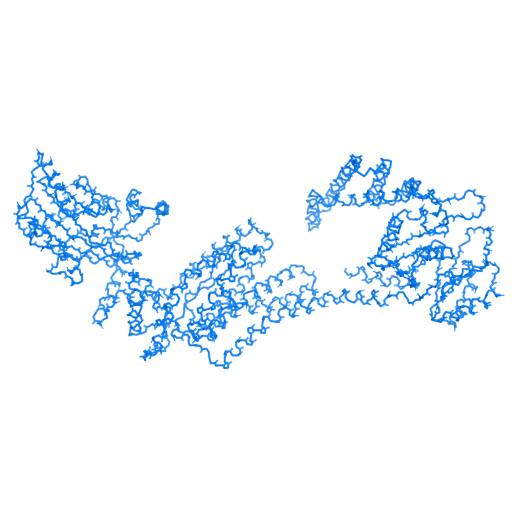U A O 1
ATOM 7057 N N . ASP A 1 890 ? 23.566 -5.689 -44.818 1.00 41.75 890 ASP A N 1
ATOM 7058 C CA . ASP A 1 890 ? 23.588 -5.067 -43.480 1.00 41.75 890 ASP A CA 1
ATOM 7059 C C . ASP A 1 890 ? 22.507 -3.971 -43.292 1.00 41.75 890 ASP A C 1
ATOM 7061 O O . ASP A 1 890 ? 21.876 -3.908 -42.234 1.00 41.75 890 ASP A O 1
ATOM 7065 N N . GLU A 1 891 ? 22.236 -3.127 -44.302 1.00 36.91 891 GLU A N 1
ATOM 7066 C CA . GLU A 1 891 ? 21.175 -2.098 -44.236 1.00 36.91 891 GLU A CA 1
ATOM 7067 C C . GLU A 1 891 ? 19.755 -2.694 -44.286 1.00 36.91 891 GLU A C 1
ATOM 7069 O O . GLU A 1 891 ? 18.873 -2.239 -43.557 1.00 36.91 891 GLU A O 1
ATOM 7074 N N . SER A 1 892 ? 19.520 -3.748 -45.076 1.00 30.77 892 SER A N 1
ATOM 7075 C CA . SER A 1 892 ? 18.203 -4.405 -45.167 1.00 30.77 892 SER A CA 1
ATOM 7076 C C . SER A 1 892 ? 17.800 -5.164 -43.889 1.00 30.77 892 SER A C 1
ATOM 7078 O O . SER A 1 892 ? 16.609 -5.337 -43.614 1.00 30.77 892 SER A O 1
ATOM 7080 N N . GLU A 1 893 ? 18.776 -5.563 -43.064 1.00 35.75 893 GLU A N 1
ATOM 7081 C CA . GLU A 1 893 ? 18.544 -6.055 -41.698 1.00 35.75 893 GLU A CA 1
ATOM 7082 C C . GLU A 1 893 ? 18.361 -4.918 -40.673 1.00 35.75 893 GLU A C 1
ATOM 7084 O O . GLU A 1 893 ? 17.793 -5.150 -39.602 1.00 35.75 893 GLU A O 1
ATOM 7089 N N . HIS A 1 894 ? 18.811 -3.694 -40.974 1.00 33.78 894 HIS A N 1
ATOM 7090 C CA . HIS A 1 894 ? 18.601 -2.506 -40.134 1.00 33.78 894 HIS A CA 1
ATOM 7091 C C . HIS A 1 894 ? 17.244 -1.824 -40.374 1.00 33.78 894 HIS A C 1
ATOM 7093 O O . HIS A 1 894 ? 16.651 -1.343 -39.413 1.00 33.78 894 HIS A O 1
ATOM 7099 N N . GLU A 1 895 ? 16.706 -1.825 -41.600 1.00 27.94 895 GLU A N 1
ATOM 7100 C CA . GLU A 1 895 ? 15.369 -1.267 -41.891 1.00 27.94 895 GLU A CA 1
ATOM 7101 C C . GLU A 1 895 ? 14.202 -2.162 -41.421 1.00 27.94 895 GLU A C 1
ATOM 7103 O O . GLU A 1 895 ? 13.077 -1.684 -41.286 1.00 27.94 895 GLU A O 1
ATOM 7108 N N . ASN A 1 896 ? 14.453 -3.439 -41.108 1.00 27.03 896 ASN A N 1
ATOM 7109 C CA . ASN A 1 896 ? 13.438 -4.389 -40.625 1.00 27.03 896 ASN A CA 1
ATOM 7110 C C . ASN A 1 896 ? 13.354 -4.535 -39.088 1.00 27.03 896 ASN A C 1
ATOM 7112 O O . ASN A 1 896 ? 12.701 -5.472 -38.614 1.00 27.03 896 ASN A O 1
ATOM 7116 N N . ASN A 1 897 ? 13.983 -3.655 -38.294 1.00 26.52 897 ASN A N 1
ATOM 7117 C CA . ASN A 1 897 ? 14.039 -3.806 -36.829 1.00 26.52 897 ASN A CA 1
ATOM 7118 C C . ASN A 1 897 ? 13.298 -2.740 -36.019 1.00 26.52 897 ASN A C 1
ATOM 7120 O O . ASN A 1 897 ? 13.708 -1.562 -36.084 1.00 26.52 897 ASN A O 1
#

pLDDT: mean 84.43, std 12.62, range [26.52, 98.5]

Radius of gyration: 48.07 Å; Cα contacts (8 Å, |Δi|>4): 1324; chains: 1; bounding box: 100×69×130 Å

Foldseek 3Di:
DWFAFAFFLLLADLVLLCLVDVDPCSVVSVVCSVVSNGDQDDFLQGRTPFQVVFWDPDDDPVVCVQCVVVVVVVVVVQWDDWTWGWDQFLLSRKIKIWTKTAGQVQFKIKIWIWMAGQVDQFRTPGIWMKMWWAFPVLAIEIEILDTDRGDFPPSYHYHYNHPDDPVVSVVVSVVVCVVCVVPTHTDGRNDPVSRSVNVGSRSNRRNVVCVVSVSTDGDDPVSVVSSVLLVVQLVVCVVVVFPQSNLVSLLVVVVVVQADDPVVVLVVQAVVQLVQQLVLCVVPHPNLLSVLQQVLLVQLQVQLQVLCVVVVFTPWHKHADHPPGIDIDTDFLFDALLSQLSSLLSRLPVLLVQLLVLCVVCVVVVPVSSNVSSVSSLVVSLVLLPCAPPRSVVSNCCSAPQLVDLVSNLVRLVVNLVVLVVCVVVPVDPVSPVVSVVSVVCSVVSSLLSVLLVVCLPDPDDDDDPPDSGDDPRLLSSQLVSVCVSCVPRGRSNVSSVSSSVSSSSNNHHHDDPVSSVVSVCVSVCSNPVSVVSVVVSVVVVCVVVVVVVVVVVVPPFDFFFDAPPKDKPPPDDDWDDDPFWKKKKKFADPDQVLQVVVQVVCSVVDDPQWMWMDTRRMIIIIDGPVCVVVVVVVQVVSCVVGVPIDMGGSVGFWWKKKKWFFPFLVLLVVVQLLVLLQQDPPQQLFAQRCLFPVVPDPVVVQLSVLSVLLVVLVVLLVCLCVDPVVVVLVVQLVVCVVVVPPVSNLVSVVVNLVSSLVSSVVSLVVQCPDPPDHHDNVSSVLVNQQVVLVSCCVPPVDNPSVPSNVVSSNVSNVSNHGFDPDDDDTDDRSSQQTWPHWDWDDDTRMIMITRTGGSNCRPNVSSVSNVCVVSVMDRIGMDIDDVVRVVVVVVVVVVD

Mean predicted aligned error: 18.62 Å

Sequence (897 aa):
MNRFYQIDSARISLREYWWGTKSPLVVIGWLLKLLGIRLPASTDDPNTESTLPFLVEELPHDVGAKFAPVAAKLQELGFIEPVYHIFNDPGSRTLISWATFRHSSGKYFARIHNRIWQFAQKPDRGVFVMLFTEFADGTFLVSSSGKPDLATPGSVQMNWMPKVALEQLWAKHQQLTAQFGERKMIAPVTSRDQLIAASERHHVLLRDFNLQRGVFRPRTQAENAKADEYAKNIEQAKAAGFEHAEVLAELERLQSKAQKPNWWTTILVLGATLVVFAALGAARWDWEFTLLIIPVLLLHEAGHWLAMRIFRYRNLRMFFIPLFGAAVTGQNWNVPGWKKALVSLAGPLPGLVLGMALAIAGWALKVPVLGGLAALLLFINWFNLLPILPLDGGHVLQATLFCRNRWLDFGFRIAAVLFLLLLSAIGVAKVFMYIAIVFAVGLPVAFKLSKVTDRLRRQALPAPPPDEDRIPQETAQAIITALKTEFPKGVNNKTLASYALNVFETLNAKPPSVPATLGLLALHAGALVIVPLFGLVLLLALRGTEIAQLARALAAQPKYSVECGSWQAWPDKPDAGKGKETRNLLIATFDNPQLAKVTFARLTNQLPHMARFGLFGSTLLLSLPATDAVAQERWFTELQTLTTNVFVVPTNQPLIVTVRVVAPNNTTAANIARDLQDYFIADLQHELLPPWAPEAQKPAFEKYRTARRSWRRIQREMLTAWDDPAMSEIEKKFADAARRHSSEELERITRERENLLVQLQAMVRERLRTNVVNPIDPELLDLDARYTSVLHARYASKHWTNTAEHTAIIKQIALKLGPIAHGSGTENDSSAAYSTAFGSMTRRNEIIEIYSLSFKDPMRGLPAFVDWLCRHGCTKIKYEFISRKSFLEDESEHENN

Nearest PDB structures (foldseek):
  8vjm-assembly1_C  TM=7.391E-01  e=1.429E-06  Bacillus subtilis subsp. subtilis str. 168
  8vjl-assembly1_A  TM=7.232E-01  e=3.064E-06  Bacillus subtilis subsp. subtilis str. 168
  2i99-assembly1_B  TM=4.548E-01  e=1.126E+00  Homo sapiens

Solvent-accessible surface area (backbone atoms only — not comparable to full-atom values): 47712 Å² total; per-residue (Å²): 131,94,53,62,44,36,60,35,48,48,49,55,51,73,68,38,49,44,53,76,35,87,48,84,67,36,55,57,58,52,52,35,30,75,71,64,48,71,48,94,52,84,66,90,66,74,57,41,81,66,61,75,91,28,62,42,97,72,67,58,69,73,57,39,64,69,42,46,72,59,51,53,55,40,40,78,71,42,33,43,77,70,48,37,34,52,46,77,39,55,70,61,40,33,40,38,42,39,42,35,22,31,24,79,84,13,55,36,34,37,32,43,40,36,45,35,32,51,83,38,75,64,28,68,74,54,79,34,45,36,38,39,33,45,28,68,88,75,32,34,44,35,34,27,31,39,73,69,59,76,87,68,45,91,55,45,46,76,44,76,44,59,82,52,55,70,70,61,52,47,56,51,42,52,54,51,49,53,66,48,49,80,81,42,57,71,36,76,25,79,46,71,67,44,42,52,51,52,53,40,53,56,47,46,52,50,42,52,48,31,41,76,59,45,28,34,37,81,55,52,74,71,51,46,54,54,17,51,53,50,44,50,44,29,50,53,30,46,75,71,70,43,94,56,22,68,30,51,42,44,32,52,47,59,60,55,68,42,70,70,70,57,65,66,60,44,51,50,48,27,53,54,25,42,52,52,24,51,54,57,28,47,75,75,43,57,57,68,59,45,63,52,47,51,60,45,41,49,51,23,39,47,24,30,49,49,41,36,52,75,69,64,37,31,55,73,40,56,36,41,44,65,90,75,50,59,49,65,45,65,49,68,56,76,50,43,12,55,58,54,23,50,28,38,47,32,16,28,51,60,31,36,56,50,11,53,53,32,39,53,48,15,64,76,68,70,39,69,67,37,41,56,47,12,52,50,22,35,50,56,23,51,59,32,50,39,82,38,59,94,29,34,23,17,48,28,45,36,31,47,57,26,73,77,38,70,67,50,38,51,50,51,53,50,51,24,32,54,49,29,39,48,45,26,71,78,63,75,41,72,64,35,38,58,52,22,51,58,53,57,71,44,44,68,55,52,52,52,46,46,53,47,36,59,59,52,71,76,47,96,63,76,74,58,59,88,96,48,89,55,78,45,67,69,48,47,49,56,43,47,54,50,47,48,69,78,46,72,76,63,66,27,43,62,59,51,24,53,50,40,50,51,36,48,27,56,67,46,29,43,61,40,55,71,69,58,33,52,52,52,50,50,52,51,53,48,60,65,50,48,52,61,51,47,52,48,51,49,49,52,55,63,36,40,58,54,48,49,49,45,48,44,56,64,66,64,47,46,81,43,58,45,61,82,83,58,58,47,59,38,56,88,68,68,81,91,77,82,75,96,70,56,41,27,37,37,39,40,44,39,97,48,45,66,59,35,53,55,48,49,68,58,44,68,80,71,57,61,92,81,43,41,39,32,38,50,45,21,28,39,41,40,35,37,55,58,85,44,58,66,60,50,52,52,52,49,55,57,50,48,76,77,27,90,50,58,52,75,40,51,66,94,49,80,57,33,32,34,39,36,35,34,34,78,37,53,65,55,26,50,51,54,53,48,56,49,59,50,45,54,39,85,97,42,30,70,44,29,54,38,80,45,36,78,72,45,72,41,80,82,33,54,63,20,55,52,40,21,50,50,49,52,46,51,58,56,55,49,55,54,42,67,73,35,69,70,47,53,52,46,52,50,53,42,52,54,28,56,75,65,69,39,68,71,57,38,53,50,44,50,52,52,47,51,54,49,50,54,51,42,37,50,52,49,49,52,54,46,65,70,34,81,90,71,70,55,65,64,67,60,55,53,50,48,53,55,47,50,52,52,49,51,53,49,68,72,58,85,46,86,81,60,56,67,64,51,55,52,49,46,51,58,50,19,65,58,44,32,44,40,57,79,72,84,90,66,85,83,80,54,52,54,41,44,14,33,73,45,49,47,75,52,75,57,73,32,36,40,39,35,38,64,31,17,42,71,30,56,90,52,14,50,59,36,44,50,49,43,43,38,74,66,55,38,42,79,36,20,34,37,80,52,56,70,68,63,51,51,55,56,47,59,61,56,77,75,110